Protein AF-0000000075467197 (afdb_homodimer)

Secondary structure (DSSP, 8-state):
---------------------------SEETTEEHHHHHHHHHHTTT-EEE---TTGGG-SEETTEE----HHHHHHHHHTTT-HHHHHT-TT--SSGGGGSBTTTTBS----TT-TT-GGGTTT-EE--TTS-SEEEE--SHHHHHHHHHHHHHH--EEEEESSS--TTSTT--TTEEEEEGGGTTTT-EEEEEEE--TT----EEEEEEETT--HHHHHHHHHHTTEE----SSTT--THHHHT----TTHHHH--HHHHEEEEEEE-TTS-EEEEESSSSHHHHHHHTTS-TTSS-EEEEEEEE-EEPPPEEEEEEE----HHHHHHHHHHHHHHHHHHHHHT-EEEEETTEEEEEESSS-HHHHHHHHHHHHHHHHHTT-EEEEEEESSHHHHIIIIIHHHSPP-SSEEEEEEEEEEHHHHHSHHHHHHHHHHHHHHTTT---EEEE-S-SS--PPTTSS-S-GGGGGEEEEEEEEEEE-TT--HHHHHHHHHHHHHHHHHHHHHSTT----GGG--TT-TTHHHHHTGGGHHHHHHHHHHH-TT--B--TT-TT---TTSGGGTTSPP-/---------------------------SEETTEEHHHHHHHHHHTTT-EEE---TTGGG-SEETTEE----HHHHHHHHHTTT-HHHHHT-TT--SSGGGGSBTTTTBS----TT-TT-GGGTTT-EE--TTS-SEEEE--SHHHHHHHHHHHHHH--EEEEESSS--TT-TT--TTEEEEEGGGTTTT-EEEEEEE--TT----EEEEEEETT--HHHHHHHHHHTTEE----SSTT--THHHHT----TTHHHH--HHHHEEEEEEE-TTS-EEEEESSSSHHHHHHHTTS-TTSS-EEEEEEEE-EEP--EEEEEEE----HHHHHHHHHHHHHHHHHHHHHT-EEEEETTEEEEEESSS-HHHHHHHHHHHHHHHHHTT-EEEEEEES-HHHHIIIIIHHHSPP-SSEEEEEEEEEEHHHHHSHHHHHHHHHHHHHHTTT---EEEE-S-SS--PPTTSS-S-GGGGGEEEEEEEEEEE-TT--HHHHHHHHHHHHHHHHHHHHHSTT----GGG--TT-TTHHHHHTGGGHHHHHHHHHHH-TT--B--TT-TT---TTSGGGTTSPP-

Foldseek 3Di:
DPPPPPPPPPPPPPPPPPPPPPPPDDDQDDLNHGVVLVVVLCVQQVNQKDFADAQQPLLAQAEPRDGDHRDVVSNVVCQVCVFPLVVQQVHQLHAQQRCLQALLAVLAAAAAFPVGNPPCVRHPPDYGYRHQAARMEGAHADLSSQLSVLVSCVVPVAFEAEDARRHFQQSFNTFPSHYYYYCLNQQQQDKDWDCFDDAPPGDHTFGKMKGWQNYWPLSVQVVQVVVQWADFADLEGRDTPLCQQAFTFGLQLQAANTSLSFWAWWWFQFSVSDTDIDGCRRPNLLSQCSRRLGGCLGGGTTMIMGHIGGFFKKKKKKWFADADLVLQLVLVLVCLQQLLVCSVQRWWFKDWTRITIIMHRRDDQVVVCVSCVVSQVSRVVRVIGIDIDIDRGPSRCSVVPSNVVPDIGSFNKAKAKFFAFPVLSVDPVSSVLVSVLQSVCVVPFGKMKTQGQNANYDDDPSSHQWACLSHGGGITIIGMDGDTSPDHSVRVVVGLVVRVVSSVSSCVSHPQHAHRPSRHRSCDPCNLSRTGNPSLVSSLVSSCVRPVVRSDDGRSRRPDDDCPPPRNSSDRDD/DPPPPPPPPPPPPPPPPPPPPPPPDDDQDDLNHGVVLVVVLCVQQVNQKDFADAQQPLLAQAEPRDGDHRDPVSNVVCQVCVFPLVVQQVHQLHAQQRCLQALLAVLAAAAAFLVGNPPCVRHPPDYGYRHQAARMEGAHADLSSQLSVLVSCVVGVAFEAEDARRHFQQSFRTFHSHYYYYCLNQQLPDKDWDCFDDAPPGDHTFGKMKGWQNHWPLNVQVVQVVVQWADFADLEGRDTPLCQQAFTFGLQLQAANTSLQFWAWWWFQFSVSDTDIDGCRRPNLLSQCSRRLGGCLGGGTTMIMGHIGGFFKKKKKWFFADADLVLQLVLVLVCLQQLLVCSVQRWWFKDWTRITIIMHRRDDQVVVCVSCVVSQVSRVVRVIGIDIDIDRGPSRCSVVPSNVVPDIGSFNKAKAKFFAFPVLSVDPVSSVLVSVLQSVCVVPFGKMKTQGQNANYDDDPSSHQWACLSHGGGITIIGMDGDTSPDHSVRVVVGLVVRVVSSVSSCVSHPQHAHRPSRHRSCDPPHLSRTGNPSLVSSLVSSCVRPVVRSDDGRSRRPDDDCPPPRNSSDRDD

Nearest PDB structures (foldseek):
  6eo5-assembly2_B  TM=7.827E-01  e=4.433E-25  Physcomitrium patens
  1zr6-assembly1_A  TM=8.073E-01  e=3.206E-24  Sarocladium strictum
  3hsu-assembly1_A  TM=8.038E-01  e=3.030E-24  Sarocladium strictum
  6eo4-assembly2_B  TM=7.910E-01  e=4.501E-24  Physcomitrium patens
  6yjo-assembly1_A  TM=7.856E-01  e=5.275E-21  Fusarium graminearum PH-1

Organism: Phanerochaete carnosa (strain HHB-10118-sp) (NCBI:txid650164)

InterPro domains:
  IPR006094 FAD linked oxidase, N-terminal [PF01565] (136-278)
  IPR012951 Berberine/berberine-like [PF08031] (515-549)
  IPR016166 FAD-binding domain, PCMH-type [PS51387] (130-311)
  IPR016169 FAD-binding, type PCMH, subdomain 2 [G3DSA:3.30.465.10] (93-341)
  IPR016169 FAD-binding, type PCMH, subdomain 2 [G3DSA:3.30.465.10] (462-560)
  IPR036318 FAD-binding, type PCMH-like superfamily [SSF56176] (114-310)
  IPR050432 FAD-linked Oxidoreductases in Biosynthesis Pathways [PTHR13878] (110-559)

Radius of gyration: 34.05 Å; Cα contacts (8 Å, |Δi|>4): 2632; chains: 2; bounding box: 114×123×70 Å

Solvent-accessible surface area (backbone atoms only — not comparable to full-atom values): 58609 Å² total; per-residue (Å²): 137,83,75,77,73,80,76,79,78,75,79,74,80,74,76,76,75,75,73,79,80,71,63,85,72,63,69,65,57,57,93,88,37,53,40,67,60,52,55,52,48,21,59,62,38,75,40,33,51,42,75,56,58,47,62,55,44,34,54,20,47,23,47,74,84,34,82,45,83,56,34,62,63,53,24,50,29,43,42,76,34,54,58,33,62,69,63,34,45,74,34,89,42,30,37,34,36,37,54,43,28,25,13,53,48,78,62,42,18,62,52,53,30,71,93,42,45,79,46,52,85,44,30,62,98,34,61,29,31,56,31,14,32,27,54,28,30,33,61,30,66,50,72,59,32,54,35,47,50,42,53,49,25,71,71,70,66,52,38,43,21,58,27,57,42,33,74,54,60,63,40,48,45,38,27,50,77,20,44,26,39,34,36,39,56,20,45,50,56,45,68,45,80,35,77,71,36,54,45,74,89,49,83,62,67,33,40,27,39,37,35,19,31,25,36,27,39,50,58,52,33,52,54,26,48,74,69,53,27,35,68,79,51,66,78,43,58,58,45,36,54,71,45,33,18,29,26,31,53,17,46,57,2,15,58,69,27,34,29,30,71,33,51,52,34,37,32,32,36,31,63,79,52,49,81,41,73,24,19,86,63,27,63,37,68,60,35,30,34,50,22,13,47,26,80,54,43,70,34,52,66,50,32,43,27,29,50,47,40,65,57,40,53,32,32,30,39,47,33,36,29,77,68,48,77,70,60,43,44,55,48,50,39,52,49,47,72,43,43,54,62,41,42,74,58,34,44,7,23,42,38,43,75,41,30,35,49,32,35,21,71,73,48,55,68,68,59,46,43,61,71,46,38,69,61,30,51,51,21,41,75,53,71,31,42,51,49,71,46,78,30,80,27,64,48,56,44,40,68,71,51,40,77,81,62,35,80,85,32,31,47,33,58,43,42,14,39,35,34,38,42,43,64,36,48,73,35,70,66,32,34,52,52,51,39,50,54,50,50,69,40,44,87,78,27,64,43,45,32,36,30,24,26,27,59,64,27,89,74,64,87,80,64,48,29,42,26,69,38,47,69,51,15,50,38,41,37,29,40,50,52,67,64,54,73,81,57,47,58,67,51,51,34,49,52,55,46,50,37,53,58,59,38,45,56,56,46,68,74,29,74,87,39,25,31,48,62,63,52,29,31,74,75,47,86,56,47,59,47,22,33,15,37,88,38,37,65,61,44,40,53,52,35,47,70,50,32,72,81,54,58,45,64,43,83,84,34,70,77,52,87,59,73,81,45,74,83,42,59,38,55,68,81,114,136,82,78,75,75,78,76,80,76,77,77,75,80,74,77,75,75,75,73,80,78,71,63,86,72,64,69,67,56,56,92,90,36,52,41,68,59,52,53,52,47,21,60,63,38,75,39,31,50,41,75,54,59,47,62,56,44,34,54,20,47,24,44,75,82,34,81,44,83,56,33,61,64,54,22,52,28,43,42,76,36,53,58,33,62,70,63,33,47,74,34,88,41,30,36,34,37,38,54,42,28,25,12,52,49,78,63,42,18,61,50,54,31,72,93,42,45,78,45,53,85,46,30,62,98,35,60,28,32,55,32,14,30,25,53,28,30,32,60,31,66,49,71,60,33,54,36,47,50,42,52,48,25,72,72,70,65,51,36,42,20,58,28,58,43,31,74,54,59,64,40,47,44,37,26,49,79,20,44,26,38,34,35,38,58,20,44,41,59,44,70,47,80,34,78,69,35,55,45,73,87,49,84,63,66,35,40,27,39,36,34,19,31,23,32,27,39,49,58,52,33,53,55,25,49,75,68,55,27,34,67,78,54,65,78,41,57,58,45,37,53,72,46,32,19,29,26,31,55,16,45,57,3,15,58,69,28,36,28,32,73,32,52,52,34,39,30,31,36,30,63,80,52,48,81,41,73,25,20,86,64,27,62,36,67,59,33,28,37,50,21,13,48,26,80,53,42,68,34,51,65,50,32,41,27,28,50,47,41,67,58,41,55,31,33,29,39,48,34,35,28,75,67,48,76,70,59,43,45,56,48,49,38,52,48,48,74,42,43,55,60,40,43,76,59,34,45,7,23,42,37,44,74,41,31,36,48,32,35,20,70,74,47,54,67,68,59,45,44,63,70,44,39,67,62,30,49,50,21,41,75,54,72,30,41,51,48,72,46,80,32,78,27,65,48,56,43,40,68,71,50,39,77,80,62,36,79,85,31,32,47,35,60,44,42,13,40,36,34,38,42,42,65,36,51,73,36,73,67,32,35,51,52,50,39,50,53,51,49,69,40,44,88,77,26,66,44,45,31,36,30,23,27,27,58,64,28,89,74,64,89,80,66,48,29,39,26,68,38,47,67,51,15,50,37,40,36,28,39,51,54,68,62,56,74,81,57,49,58,68,52,51,34,50,52,55,46,49,36,52,57,59,37,45,56,56,48,69,73,31,74,87,38,24,32,49,61,63,52,28,32,75,75,48,86,57,48,58,46,22,31,15,36,89,40,36,66,60,44,39,54,50,34,47,70,50,32,71,81,54,58,43,64,42,82,83,34,71,77,52,88,61,73,82,46,74,82,43,60,38,55,68,80,114

Structure (mmCIF, N/CA/C/O backbone):
data_AF-0000000075467197-model_v1
#
loop_
_entity.id
_entity.type
_entity.pdbx_description
1 polymer 'FAD-binding PCMH-type domain-containing protein'
#
loop_
_atom_site.group_PDB
_atom_site.id
_atom_site.type_symbol
_atom_site.label_atom_id
_atom_site.label_alt_id
_atom_site.label_comp_id
_atom_site.label_asym_id
_atom_site.label_entity_id
_atom_site.label_seq_id
_atom_site.pdbx_PDB_ins_code
_atom_site.Cartn_x
_atom_site.Cartn_y
_atom_site.Cartn_z
_atom_site.occupancy
_atom_site.B_iso_or_equiv
_atom_site.auth_seq_id
_atom_site.auth_comp_id
_atom_site.auth_asym_id
_atom_site.auth_atom_id
_atom_site.pdbx_PDB_model_num
ATOM 1 N N . MET A 1 1 ? 51.188 72.688 -23.344 1 22.98 1 MET A N 1
ATOM 2 C CA . MET A 1 1 ? 52 71.875 -24.219 1 22.98 1 MET A CA 1
ATOM 3 C C . MET A 1 1 ? 51.594 70.375 -24.109 1 22.98 1 MET A C 1
ATOM 5 O O . MET A 1 1 ? 51.719 69.75 -23.047 1 22.98 1 MET A O 1
ATOM 9 N N . VAL A 1 2 ? 50.531 70.125 -24.906 1 23.64 2 VAL A N 1
ATOM 10 C CA . VAL A 1 2 ? 49.375 69.25 -25.047 1 23.64 2 VAL A CA 1
ATOM 11 C C . VAL A 1 2 ? 49.875 67.875 -25.516 1 23.64 2 VAL A C 1
ATOM 13 O O . VAL A 1 2 ? 50.25 67.688 -26.672 1 23.64 2 VAL A O 1
ATOM 16 N N . LEU A 1 3 ? 50.812 67.312 -24.594 1 20.81 3 LEU A N 1
ATOM 17 C CA . LEU A 1 3 ? 51.562 66.062 -24.844 1 20.81 3 LEU A CA 1
ATOM 18 C C . LEU A 1 3 ? 50.594 64.938 -25.156 1 20.81 3 LEU A C 1
ATOM 20 O O . LEU A 1 3 ? 49.656 64.625 -24.375 1 20.81 3 LEU A O 1
ATOM 24 N N . LEU A 1 4 ? 50.406 64.688 -26.453 1 22.16 4 LEU A N 1
ATOM 25 C CA . LEU A 1 4 ? 49.5 63.781 -27.219 1 22.16 4 LEU A CA 1
ATOM 26 C C . LEU A 1 4 ? 49.781 62.312 -26.891 1 22.16 4 LEU A C 1
ATOM 28 O O . LEU A 1 4 ? 50.812 61.781 -27.281 1 22.16 4 LEU A O 1
ATOM 32 N N . ASN A 1 5 ? 49.656 62 -25.531 1 22.67 5 ASN A N 1
ATOM 33 C CA . ASN A 1 5 ? 50 60.656 -25.031 1 22.67 5 ASN A CA 1
ATOM 34 C C . ASN A 1 5 ? 49.188 59.594 -25.734 1 22.67 5 ASN A C 1
ATOM 36 O O . ASN A 1 5 ? 47.969 59.656 -25.797 1 22.67 5 ASN A O 1
ATOM 40 N N . HIS A 1 6 ? 49.75 59.031 -26.828 1 25.22 6 HIS A N 1
ATOM 41 C CA . HIS A 1 6 ? 49.25 58 -27.719 1 25.22 6 HIS A CA 1
ATOM 42 C C . HIS A 1 6 ? 48.906 56.75 -26.938 1 25.22 6 HIS A C 1
ATOM 44 O O . HIS A 1 6 ? 49.75 56.156 -26.266 1 25.22 6 HIS A O 1
ATOM 50 N N . ILE A 1 7 ? 47.688 56.688 -26.281 1 23.69 7 ILE A N 1
ATOM 51 C CA . ILE A 1 7 ? 47.125 55.594 -25.469 1 23.69 7 ILE A CA 1
ATOM 52 C C . ILE A 1 7 ? 46.969 54.344 -26.312 1 23.69 7 ILE A C 1
ATOM 54 O O . ILE A 1 7 ? 46.312 54.344 -27.344 1 23.69 7 ILE A O 1
ATOM 58 N N . LEU A 1 8 ? 48.062 53.5 -26.391 1 23.11 8 LEU A N 1
ATOM 59 C CA . LEU A 1 8 ? 48.125 52.219 -27.078 1 23.11 8 LEU A CA 1
ATOM 60 C C . LEU A 1 8 ? 47.031 51.281 -26.625 1 23.11 8 LEU A C 1
ATOM 62 O O . LEU A 1 8 ? 46.844 51.062 -25.422 1 23.11 8 LEU A O 1
ATOM 66 N N . SER A 1 9 ? 45.875 51.219 -27.359 1 22.89 9 SER A N 1
ATOM 67 C CA . SER A 1 9 ? 44.656 50.438 -27.156 1 22.89 9 SER A CA 1
ATOM 68 C C . SER A 1 9 ? 44.938 48.938 -27.234 1 22.89 9 SER A C 1
ATOM 70 O O . SER A 1 9 ? 45.375 48.438 -28.281 1 22.89 9 SER A O 1
ATOM 72 N N . PHE A 1 10 ? 45.656 48.375 -26.219 1 24.25 10 PHE A N 1
ATOM 73 C CA . PHE A 1 10 ? 45.875 46.938 -26.266 1 24.25 10 PHE A CA 1
ATOM 74 C C . PHE A 1 10 ? 44.562 46.188 -26.281 1 24.25 10 PHE A C 1
ATOM 76 O O . PHE A 1 10 ? 43.719 46.375 -25.406 1 24.25 10 PHE A O 1
ATOM 83 N N . SER A 1 11 ? 44 45.938 -27.453 1 23.59 11 SER A N 1
ATOM 84 C CA . SER A 1 11 ? 42.781 45.125 -27.672 1 23.59 11 SER A CA 1
ATOM 85 C C . SER A 1 11 ? 42.969 43.688 -27.203 1 23.59 11 SER A C 1
ATOM 87 O O . SER A 1 11 ? 43.781 42.938 -27.781 1 23.59 11 SER A O 1
ATOM 89 N N . GLY A 1 12 ? 43.125 43.5 -25.844 1 23.09 12 GLY A N 1
ATOM 90 C CA . GLY A 1 12 ? 43.25 42.125 -25.375 1 23.09 12 GLY A CA 1
ATOM 91 C C . GLY A 1 12 ? 42.094 41.25 -25.812 1 23.09 12 GLY A C 1
ATOM 92 O O . GLY A 1 12 ? 40.938 41.625 -25.672 1 23.09 12 GLY A O 1
ATOM 93 N N . LEU A 1 13 ? 42.344 40.375 -26.844 1 25.91 13 LEU A N 1
ATOM 94 C CA . LEU A 1 13 ? 41.469 39.344 -27.344 1 25.91 13 LEU A CA 1
ATOM 95 C C . LEU A 1 13 ? 41.031 38.406 -26.219 1 25.91 13 LEU A C 1
ATOM 97 O O . LEU A 1 13 ? 41.875 37.719 -25.625 1 25.91 13 LEU A O 1
ATOM 101 N N . PHE A 1 14 ? 40.031 38.844 -25.422 1 24.44 14 PHE A N 1
ATOM 102 C CA . PHE A 1 14 ? 39.438 37.906 -24.469 1 24.44 14 PHE A CA 1
ATOM 103 C C . PHE A 1 14 ? 38.875 36.688 -25.172 1 24.44 14 PHE A C 1
ATOM 105 O O . PHE A 1 14 ? 37.938 36.812 -25.969 1 24.44 14 PHE A O 1
ATOM 112 N N . VAL A 1 15 ? 39.688 35.625 -25.359 1 26.78 15 VAL A N 1
ATOM 113 C CA . VAL A 1 15 ? 39.125 34.344 -25.781 1 26.78 15 VAL A CA 1
ATOM 114 C C . VAL A 1 15 ? 38.062 33.875 -24.797 1 26.78 15 VAL A C 1
ATOM 116 O O . VAL A 1 15 ? 38.375 33.656 -23.609 1 26.78 15 VAL A O 1
ATOM 119 N N . LEU A 1 16 ? 36.906 34.25 -25.062 1 25.45 16 LEU A N 1
ATOM 120 C CA . LEU A 1 16 ? 35.75 33.688 -24.359 1 25.45 16 LEU A CA 1
ATOM 121 C C . LEU A 1 16 ? 35.75 32.156 -24.422 1 25.45 16 LEU A C 1
ATOM 123 O O . LEU A 1 16 ? 35.562 31.594 -25.5 1 25.45 16 LEU A O 1
ATOM 127 N N . LEU A 1 17 ? 36.594 31.578 -23.547 1 26.03 17 LEU A N 1
ATOM 128 C CA . LEU A 1 17 ? 36.375 30.156 -23.375 1 26.03 17 LEU A CA 1
ATOM 129 C C . LEU A 1 17 ? 34.938 29.859 -22.953 1 26.03 17 LEU A C 1
ATOM 131 O O . LEU A 1 17 ? 34.5 30.297 -21.891 1 26.03 17 LEU A O 1
ATOM 135 N N . THR A 1 18 ? 34.125 29.75 -23.938 1 27.52 18 THR A N 1
ATOM 136 C CA . THR A 1 18 ? 32.812 29.188 -23.703 1 27.52 18 THR A CA 1
ATOM 137 C C . THR A 1 18 ? 32.906 27.812 -23.078 1 27.52 18 THR A C 1
ATOM 139 O O . THR A 1 18 ? 33.438 26.875 -23.688 1 27.52 18 THR A O 1
ATOM 142 N N . HIS A 1 19 ? 33.188 27.766 -21.781 1 28.89 19 HIS A N 1
ATOM 143 C CA . HIS A 1 19 ? 33.062 26.484 -21.078 1 28.89 19 HIS A CA 1
ATOM 144 C C . HIS A 1 19 ? 31.672 25.891 -21.344 1 28.89 19 HIS A C 1
ATOM 146 O O . HIS A 1 19 ? 30.656 26.531 -21.078 1 28.89 19 HIS A O 1
ATOM 152 N N . ALA A 1 20 ? 31.703 24.844 -22.203 1 31.3 20 ALA A N 1
ATOM 153 C CA . ALA A 1 20 ? 30.578 23.938 -22.406 1 31.3 20 ALA A CA 1
ATOM 154 C C . ALA A 1 20 ? 30.078 23.375 -21.062 1 31.3 20 ALA A C 1
ATOM 156 O O . ALA A 1 20 ? 30.781 22.609 -20.406 1 31.3 20 ALA A O 1
ATOM 157 N N . ASN A 1 21 ? 29.328 24.094 -20.297 1 28.88 21 ASN A N 1
ATOM 158 C CA . ASN A 1 21 ? 28.547 23.703 -19.109 1 28.88 21 ASN A CA 1
ATOM 159 C C . ASN A 1 21 ? 27.766 22.422 -19.375 1 28.88 21 ASN A C 1
ATOM 161 O O . ASN A 1 21 ? 26.688 22.453 -19.969 1 28.88 21 ASN A O 1
ATOM 165 N N . SER A 1 22 ? 28.484 21.266 -19.594 1 29.47 22 SER A N 1
ATOM 166 C CA . SER A 1 22 ? 27.812 20 -19.875 1 29.47 22 SER A CA 1
ATOM 167 C C . SER A 1 22 ? 26.891 19.609 -18.719 1 29.47 22 SER A C 1
ATOM 169 O O . SER A 1 22 ? 27.359 19.375 -17.609 1 29.47 22 SER A O 1
ATOM 171 N N . SER A 1 23 ? 25.812 20.031 -18.562 1 33.28 23 SER A N 1
ATOM 172 C CA . SER A 1 23 ? 24.734 19.469 -17.75 1 33.28 23 SER A CA 1
ATOM 173 C C . SER A 1 23 ? 24.75 17.938 -17.797 1 33.28 23 SER A C 1
ATOM 175 O O . SER A 1 23 ? 24.953 17.344 -18.859 1 33.28 23 SER A O 1
ATOM 177 N N . PRO A 1 24 ? 25.141 17.266 -16.75 1 38.59 24 PRO A N 1
ATOM 178 C CA . PRO A 1 24 ? 25.219 15.805 -16.812 1 38.59 24 PRO A CA 1
ATOM 179 C C . PRO A 1 24 ? 24.109 15.188 -17.656 1 38.59 24 PRO A C 1
ATOM 181 O O . PRO A 1 24 ? 22.938 15.492 -17.453 1 38.59 24 PRO A O 1
ATOM 184 N N . HIS A 1 25 ? 24.281 14.781 -18.875 1 43.16 25 HIS A N 1
ATOM 185 C CA . HIS A 1 25 ? 23.562 14.484 -20.109 1 43.16 25 HIS A CA 1
ATOM 186 C C . HIS A 1 25 ? 22.609 13.312 -19.922 1 43.16 25 HIS A C 1
ATOM 188 O O . HIS A 1 25 ? 23.031 12.195 -19.625 1 43.16 25 HIS A O 1
ATOM 194 N N . ALA A 1 26 ? 21.359 13.461 -19.438 1 55.09 26 ALA A N 1
ATOM 195 C CA . ALA A 1 26 ? 20.359 12.438 -19.703 1 55.09 26 ALA A CA 1
ATOM 196 C C . ALA A 1 26 ? 20.656 11.68 -20.984 1 55.09 26 ALA A C 1
ATOM 198 O O . ALA A 1 26 ? 21.141 12.266 -21.969 1 55.09 26 ALA A O 1
ATOM 199 N N . PRO A 1 27 ? 20.531 10.195 -20.734 1 64.06 27 PRO A N 1
ATOM 200 C CA . PRO A 1 27 ? 20.641 9.508 -22.016 1 64.06 27 PRO A CA 1
ATOM 201 C C . PRO A 1 27 ? 19.781 10.164 -23.109 1 64.06 27 PRO A C 1
ATOM 203 O O . PRO A 1 27 ? 18.766 10.805 -22.797 1 64.06 27 PRO A O 1
ATOM 206 N N . SER A 1 28 ? 20.188 10.172 -24.188 1 73.12 28 SER A N 1
ATOM 207 C CA . SER A 1 28 ? 19.484 10.812 -25.297 1 73.12 28 SER A CA 1
ATOM 208 C C . SER A 1 28 ? 18.266 10.008 -25.703 1 73.12 28 SER A C 1
ATOM 210 O O . SER A 1 28 ? 17.25 10.578 -26.141 1 73.12 28 SER A O 1
ATOM 212 N N . ARG A 1 29 ? 18.359 8.57 -25.5 1 85.88 29 ARG A N 1
ATOM 213 C CA . ARG A 1 29 ? 17.25 7.742 -25.938 1 85.88 29 ARG A CA 1
ATOM 214 C C . ARG A 1 29 ? 17.078 6.531 -25.016 1 85.88 29 ARG A C 1
ATOM 216 O O . ARG A 1 29 ? 18.031 6.098 -24.375 1 85.88 29 ARG A O 1
ATOM 223 N N . LEU A 1 30 ? 15.93 6.035 -24.828 1 90.62 30 LEU A N 1
ATOM 224 C CA . LEU A 1 30 ? 15.547 4.781 -24.188 1 90.62 30 LEU A CA 1
ATOM 225 C C . LEU A 1 30 ? 14.539 4.02 -25.031 1 90.62 30 LEU A C 1
ATOM 227 O O . LEU A 1 30 ? 13.523 4.578 -25.438 1 90.62 30 LEU A O 1
ATOM 231 N N . LEU A 1 31 ? 14.898 2.744 -25.297 1 93.56 31 LEU A N 1
ATOM 232 C CA . LEU A 1 31 ? 14.055 1.902 -26.141 1 93.56 31 LEU A CA 1
ATOM 233 C C . LEU A 1 31 ? 13.805 2.561 -27.5 1 93.56 31 LEU A C 1
ATOM 235 O O . LEU A 1 31 ? 12.68 2.549 -28 1 93.56 31 LEU A O 1
ATOM 239 N N . GLY A 1 32 ? 14.797 3.287 -27.984 1 90.75 32 GLY A N 1
ATOM 240 C CA . GLY A 1 32 ? 14.742 3.904 -29.297 1 90.75 32 GLY A CA 1
ATOM 241 C C . GLY A 1 32 ? 13.93 5.184 -29.328 1 90.75 32 GLY A C 1
ATOM 242 O O . GLY A 1 32 ? 13.766 5.801 -30.375 1 90.75 32 GLY A O 1
ATOM 243 N N . VAL A 1 33 ? 13.398 5.59 -28.203 1 94.69 33 VAL A N 1
ATOM 244 C CA . VAL A 1 33 ? 12.539 6.766 -28.109 1 94.69 33 VAL A CA 1
ATOM 245 C C . VAL A 1 33 ? 13.297 7.902 -27.422 1 94.69 33 VAL A C 1
ATOM 247 O O . VAL A 1 33 ? 14.023 7.676 -26.453 1 94.69 33 VAL A O 1
ATOM 250 N N . ASP A 1 34 ? 13.102 9.125 -27.906 1 92.25 34 ASP A N 1
ATOM 251 C CA . ASP A 1 34 ? 13.773 10.305 -27.375 1 92.25 34 ASP A CA 1
ATOM 252 C C . ASP A 1 34 ? 13.391 10.547 -25.906 1 92.25 34 ASP A C 1
ATOM 254 O O . ASP A 1 34 ? 12.227 10.367 -25.531 1 92.25 34 ASP A O 1
ATOM 258 N N . TRP A 1 35 ? 14.367 11.086 -25.203 1 88.94 35 TRP A N 1
ATOM 259 C CA . TRP A 1 35 ? 14.219 11.234 -23.766 1 88.94 35 TRP A CA 1
ATOM 260 C C . TRP A 1 35 ? 13.102 12.219 -23.438 1 88.94 35 TRP A C 1
ATOM 262 O O . TRP A 1 35 ? 12.414 12.062 -22.422 1 88.94 35 TRP A O 1
ATOM 272 N N . ASP A 1 36 ? 12.836 13.18 -24.25 1 86.44 36 ASP A N 1
ATOM 273 C CA . ASP A 1 36 ? 11.805 14.188 -24 1 86.44 36 ASP A CA 1
ATOM 274 C C . ASP A 1 36 ? 10.414 13.547 -23.938 1 86.44 36 ASP A C 1
ATOM 276 O O . ASP A 1 36 ? 9.562 13.977 -23.156 1 86.44 36 ASP A O 1
ATOM 280 N N . LEU A 1 37 ? 10.195 12.523 -24.719 1 92.69 37 LEU A N 1
ATOM 281 C CA . LEU A 1 37 ? 8.906 11.836 -24.719 1 92.69 37 LEU A CA 1
ATOM 282 C C . LEU A 1 37 ? 8.719 11.047 -23.422 1 92.69 37 LEU A C 1
ATOM 284 O O . LEU A 1 37 ? 7.598 10.93 -22.922 1 92.69 37 LEU A O 1
ATOM 288 N N . TRP A 1 38 ? 9.82 10.555 -22.875 1 93.75 38 TRP A N 1
ATOM 289 C CA . TRP A 1 38 ? 9.742 9.859 -21.594 1 93.75 38 TRP A CA 1
ATOM 290 C C . TRP A 1 38 ? 9.438 10.836 -20.469 1 93.75 38 TRP A C 1
ATOM 292 O O . TRP A 1 38 ? 8.664 10.516 -19.562 1 93.75 38 TRP A O 1
ATOM 302 N N . THR A 1 39 ? 10.031 12.008 -20.5 1 87.12 39 THR A N 1
ATOM 303 C CA . THR A 1 39 ? 9.742 13.039 -19.516 1 87.12 39 THR A CA 1
ATOM 304 C C . THR A 1 39 ? 8.273 13.438 -19.562 1 87.12 39 THR A C 1
ATOM 306 O O . THR A 1 39 ? 7.645 13.625 -18.516 1 87.12 39 THR A O 1
ATOM 309 N N . THR A 1 40 ? 7.742 13.539 -20.766 1 91.94 40 THR A N 1
ATOM 310 C CA . THR A 1 40 ? 6.328 13.859 -20.938 1 91.94 40 THR A CA 1
ATOM 311 C C . THR A 1 40 ? 5.449 12.742 -20.391 1 91.94 40 THR A C 1
ATOM 313 O O . THR A 1 40 ? 4.453 13 -19.703 1 91.94 40 THR A O 1
ATOM 316 N N . LEU A 1 41 ? 5.832 11.484 -20.656 1 96.12 41 LEU A N 1
ATOM 317 C CA . LEU A 1 41 ? 5.094 10.352 -20.109 1 96.12 41 LEU A CA 1
ATOM 318 C C . LEU A 1 41 ? 5.129 10.359 -18.578 1 96.12 41 LEU A C 1
ATOM 320 O O . LEU A 1 41 ? 4.109 10.125 -17.938 1 96.12 41 LEU A O 1
ATOM 324 N N . ASN A 1 42 ? 6.301 10.594 -18.047 1 94.62 42 ASN A N 1
ATOM 325 C CA . ASN A 1 42 ? 6.441 10.609 -16.594 1 94.62 42 ASN A CA 1
ATOM 326 C C . ASN A 1 42 ? 5.508 11.633 -15.945 1 94.62 42 ASN A C 1
ATOM 328 O O . ASN A 1 42 ? 4.91 11.367 -14.898 1 94.62 42 ASN A O 1
ATOM 332 N N . ALA A 1 43 ? 5.402 12.781 -16.547 1 90 43 ALA A N 1
ATOM 333 C CA . ALA A 1 43 ? 4.48 13.797 -16.062 1 90 43 ALA A CA 1
ATOM 334 C C . ALA A 1 43 ? 3.035 13.305 -16.125 1 90 43 ALA A C 1
ATOM 336 O O . ALA A 1 43 ? 2.254 13.523 -15.203 1 90 43 ALA A O 1
ATOM 337 N N . SER A 1 44 ? 2.723 12.586 -17.203 1 94 44 SER A N 1
ATOM 338 C CA . SER A 1 44 ? 1.362 12.109 -17.422 1 94 44 SER A CA 1
ATOM 339 C C . SER A 1 44 ? 0.99 11.016 -16.438 1 94 44 SER A C 1
ATOM 341 O O . SER A 1 44 ? -0.192 10.734 -16.219 1 94 44 SER A O 1
ATOM 343 N N . VAL A 1 45 ? 2.035 10.406 -15.891 1 96.06 45 VAL A N 1
ATOM 344 C CA . VAL A 1 45 ? 1.764 9.352 -14.922 1 96.06 45 VAL A CA 1
ATOM 345 C C . VAL A 1 45 ? 2.176 9.82 -13.523 1 96.06 45 VAL A C 1
ATOM 347 O O . VAL A 1 45 ? 2.561 9.008 -12.68 1 96.06 45 VAL A O 1
ATOM 350 N N . ASP A 1 46 ? 2.242 11.055 -13.328 1 89.19 46 ASP A N 1
ATOM 351 C CA . ASP A 1 46 ? 2.424 11.695 -12.031 1 89.19 46 ASP A CA 1
ATOM 352 C C . ASP A 1 46 ? 3.754 11.289 -11.398 1 89.19 46 ASP A C 1
ATOM 354 O O . ASP A 1 46 ? 3.832 11.086 -10.188 1 89.19 46 ASP A O 1
ATOM 358 N N . GLY A 1 47 ? 4.766 11.031 -12.281 1 90.12 47 GLY A N 1
ATOM 359 C CA . GLY A 1 47 ? 6.105 10.766 -11.781 1 90.12 47 GLY A CA 1
ATOM 360 C C . GLY A 1 47 ? 6.336 9.305 -11.438 1 90.12 47 GLY A C 1
ATOM 361 O O . GLY A 1 47 ? 7.301 8.961 -10.75 1 90.12 47 GLY A O 1
ATOM 362 N N . HIS A 1 48 ? 5.496 8.43 -11.906 1 93.94 48 HIS A N 1
ATOM 363 C CA . HIS A 1 48 ? 5.57 7.027 -11.5 1 93.94 48 HIS A CA 1
ATOM 364 C C . HIS A 1 48 ? 6.32 6.195 -12.539 1 93.94 48 HIS A C 1
ATOM 366 O O . HIS A 1 48 ? 6.23 4.965 -12.531 1 93.94 48 HIS A O 1
ATOM 372 N N . LEU A 1 49 ? 7.012 6.871 -13.5 1 96.06 49 LEU A N 1
ATOM 373 C CA . LEU A 1 49 ? 7.934 6.188 -14.398 1 96.06 49 LEU A CA 1
ATOM 374 C C . LEU A 1 49 ? 9.297 5.996 -13.742 1 96.06 49 LEU A C 1
ATOM 376 O O . LEU A 1 49 ? 9.875 6.949 -13.219 1 96.06 49 LEU A O 1
ATOM 380 N N . HIS A 1 50 ? 9.789 4.727 -13.773 1 92.94 50 HIS A N 1
ATOM 381 C CA . HIS A 1 50 ? 11.062 4.395 -13.148 1 92.94 50 HIS A CA 1
ATOM 382 C C . HIS A 1 50 ? 11.961 3.607 -14.094 1 92.94 50 HIS A C 1
ATOM 384 O O . HIS A 1 50 ? 11.469 2.869 -14.953 1 92.94 50 HIS A O 1
ATOM 390 N N . LEU A 1 51 ? 13.242 3.842 -13.961 1 91.81 51 LEU A N 1
ATOM 391 C CA . LEU A 1 51 ? 14.188 2.92 -14.57 1 91.81 51 LEU A CA 1
ATOM 392 C C . LEU A 1 51 ? 14.352 1.664 -13.719 1 91.81 51 LEU A C 1
ATOM 394 O O . LEU A 1 51 ? 14.375 1.741 -12.492 1 91.81 51 LEU A O 1
ATOM 398 N N . SER A 1 52 ? 14.391 0.564 -14.391 1 94.19 52 SER A N 1
ATOM 399 C CA . SER A 1 52 ? 14.422 -0.714 -13.688 1 94.19 52 SER A CA 1
ATOM 400 C C . SER A 1 52 ? 15.828 -1.037 -13.203 1 94.19 52 SER A C 1
ATOM 402 O O . SER A 1 52 ? 16.812 -0.59 -13.789 1 94.19 52 SER A O 1
ATOM 404 N N . ARG A 1 53 ? 15.867 -1.764 -12.055 1 92.19 53 ARG A N 1
ATOM 405 C CA . ARG A 1 53 ? 17.078 -2.375 -11.523 1 92.19 53 ARG A CA 1
ATOM 406 C C . ARG A 1 53 ? 16.844 -3.828 -11.133 1 92.19 53 ARG A C 1
ATOM 408 O O . ARG A 1 53 ? 15.766 -4.168 -10.625 1 92.19 53 ARG A O 1
ATOM 415 N N . PRO A 1 54 ? 17.859 -4.664 -11.391 1 97.12 54 PRO A N 1
ATOM 416 C CA . PRO A 1 54 ? 17.719 -6.055 -10.961 1 97.12 54 PRO A CA 1
ATOM 417 C C . PRO A 1 54 ? 17.562 -6.184 -9.445 1 97.12 54 PRO A C 1
ATOM 419 O O . PRO A 1 54 ? 18.188 -5.43 -8.695 1 97.12 54 PRO A O 1
ATOM 422 N N . PHE A 1 55 ? 16.766 -7.121 -9.07 1 97.25 55 PHE A N 1
ATOM 423 C CA . PHE A 1 55 ? 16.484 -7.434 -7.672 1 97.25 55 PHE A CA 1
ATOM 424 C C . PHE A 1 55 ? 17.781 -7.758 -6.926 1 97.25 55 PHE A C 1
ATOM 426 O O . PHE A 1 55 ? 17.938 -7.371 -5.766 1 97.25 55 PHE A O 1
ATOM 433 N N . GLU A 1 56 ? 18.781 -8.336 -7.531 1 97.94 56 GLU A N 1
ATOM 434 C CA . GLU A 1 56 ? 20 -8.867 -6.934 1 97.94 56 GLU A CA 1
ATOM 435 C C . GLU A 1 56 ? 21.109 -7.816 -6.938 1 97.94 56 GLU A C 1
ATOM 437 O O . GLU A 1 56 ? 22.141 -8 -6.297 1 97.94 56 GLU A O 1
ATOM 442 N N . LEU A 1 57 ? 20.906 -6.727 -7.527 1 96.75 57 LEU A N 1
ATOM 443 C CA . LEU A 1 57 ? 21.938 -5.746 -7.836 1 96.75 57 LEU A CA 1
ATOM 444 C C . LEU A 1 57 ? 22.672 -5.305 -6.574 1 96.75 57 LEU A C 1
ATOM 446 O O . LEU A 1 57 ? 23.891 -5.117 -6.586 1 96.75 57 LEU A O 1
ATOM 450 N N . PRO A 1 58 ? 22.031 -5.121 -5.43 1 93.88 58 PRO A N 1
ATOM 451 C CA . PRO A 1 58 ? 22.734 -4.633 -4.238 1 93.88 58 PRO A CA 1
ATOM 452 C C . PRO A 1 58 ? 23.938 -5.488 -3.867 1 93.88 58 PRO A C 1
ATOM 454 O O . PRO A 1 58 ? 24.844 -5.02 -3.164 1 93.88 58 PRO A O 1
ATOM 457 N N . CYS A 1 59 ? 24 -6.719 -4.312 1 95.94 59 CYS A N 1
ATOM 458 C CA . CYS A 1 59 ? 25.047 -7.645 -3.926 1 95.94 59 CYS A CA 1
ATOM 459 C C . CYS A 1 59 ? 26.219 -7.582 -4.906 1 95.94 59 CYS A C 1
ATOM 461 O O . CYS A 1 59 ? 27.25 -8.234 -4.699 1 95.94 59 CYS A O 1
ATOM 463 N N . PHE A 1 60 ? 26.078 -6.82 -5.949 1 96.31 60 PHE A N 1
ATOM 464 C CA . PHE A 1 60 ? 27.078 -6.812 -7.02 1 96.31 60 PHE A CA 1
ATOM 465 C C . PHE A 1 60 ? 27.891 -5.527 -6.996 1 96.31 60 PHE A C 1
ATOM 467 O O . PHE A 1 60 ? 27.422 -4.5 -6.492 1 96.31 60 PHE A O 1
ATOM 474 N N . SER A 1 61 ? 29.094 -5.602 -7.633 1 94.44 61 SER A N 1
ATOM 475 C CA . SER A 1 61 ? 29.984 -4.449 -7.664 1 94.44 61 SER A CA 1
ATOM 476 C C . SER A 1 61 ? 30.109 -3.875 -9.07 1 94.44 61 SER A C 1
ATOM 478 O O . SER A 1 61 ? 30.812 -2.887 -9.289 1 94.44 61 SER A O 1
ATOM 480 N N . LEU A 1 62 ? 29.516 -4.527 -10.016 1 94.56 62 LEU A N 1
ATOM 481 C CA . LEU A 1 62 ? 29.406 -4.066 -11.398 1 94.56 62 LEU A CA 1
ATOM 482 C C . LEU A 1 62 ? 27.969 -4.117 -11.883 1 94.56 62 LEU A C 1
ATOM 484 O O . LEU A 1 62 ? 27.234 -5.066 -11.586 1 94.56 62 LEU A O 1
ATOM 488 N N . PHE A 1 63 ? 27.609 -3.066 -12.57 1 94.19 63 PHE A N 1
ATOM 489 C CA . PHE A 1 63 ? 26.312 -3.004 -13.211 1 94.19 63 PHE A CA 1
ATOM 490 C C . PHE A 1 63 ? 26.438 -2.459 -14.633 1 94.19 63 PHE A C 1
ATOM 492 O O . PHE A 1 63 ? 26.828 -1.311 -14.828 1 94.19 63 PHE A O 1
ATOM 499 N N . GLU A 1 64 ? 26.016 -3.289 -15.547 1 94.75 64 GLU A N 1
ATOM 500 C CA . GLU A 1 64 ? 26.109 -2.92 -16.953 1 94.75 64 GLU A CA 1
ATOM 501 C C . GLU A 1 64 ? 27.531 -2.475 -17.297 1 94.75 64 GLU A C 1
ATOM 503 O O . GLU A 1 64 ? 27.719 -1.45 -17.969 1 94.75 64 GLU A O 1
ATOM 508 N N . GLY A 1 65 ? 28.484 -3.143 -16.734 1 92.94 65 GLY A N 1
ATOM 509 C CA . GLY A 1 65 ? 29.891 -2.918 -17.047 1 92.94 65 GLY A CA 1
ATOM 510 C C . GLY A 1 65 ? 30.5 -1.784 -16.266 1 92.94 65 GLY A C 1
ATOM 511 O O . GLY A 1 65 ? 31.703 -1.511 -16.391 1 92.94 65 GLY A O 1
ATOM 512 N N . GLN A 1 66 ? 29.734 -1.175 -15.453 1 90.69 66 GLN A N 1
ATOM 513 C CA . GLN A 1 66 ? 30.234 -0.05 -14.672 1 90.69 66 GLN A CA 1
ATOM 514 C C . GLN A 1 66 ? 30.312 -0.406 -13.188 1 90.69 66 GLN A C 1
ATOM 516 O O . GLN A 1 66 ? 29.469 -1.132 -12.672 1 90.69 66 GLN A O 1
ATOM 521 N N . ALA A 1 67 ? 31.328 0.226 -12.508 1 89.88 67 ALA A N 1
ATOM 522 C CA . ALA A 1 67 ? 31.469 -0.012 -11.07 1 89.88 67 ALA A CA 1
ATOM 523 C C . ALA A 1 67 ? 30.344 0.645 -10.281 1 89.88 67 ALA A C 1
ATOM 525 O O . ALA A 1 67 ? 29.938 1.766 -10.594 1 89.88 67 ALA A O 1
ATOM 526 N N . VAL A 1 68 ? 29.766 -0.097 -9.438 1 85.38 68 VAL A N 1
ATOM 527 C CA . VAL A 1 68 ? 28.781 0.436 -8.5 1 85.38 68 VAL A CA 1
ATOM 528 C C . VAL A 1 68 ? 29.156 0.049 -7.07 1 85.38 68 VAL A C 1
ATOM 530 O O . VAL A 1 68 ? 29.844 -0.961 -6.855 1 85.38 68 VAL A O 1
ATOM 533 N N . SER A 1 69 ? 28.859 0.945 -6.062 1 77.31 69 SER A N 1
ATOM 534 C CA . SER A 1 69 ? 29.062 0.593 -4.66 1 77.31 69 SER A CA 1
ATOM 535 C C . SER A 1 69 ? 28.031 -0.422 -4.184 1 77.31 69 SER A C 1
ATOM 537 O O . SER A 1 69 ? 26.828 -0.191 -4.305 1 77.31 69 SER A O 1
ATOM 539 N N . PRO A 1 70 ? 28.562 -1.533 -3.637 1 76.81 70 PRO A N 1
ATOM 540 C CA . PRO A 1 70 ? 27.578 -2.473 -3.098 1 76.81 70 PRO A CA 1
ATOM 541 C C . PRO A 1 70 ? 26.766 -1.874 -1.959 1 76.81 70 PRO A C 1
ATOM 543 O O . PRO A 1 70 ? 27.281 -1.105 -1.15 1 76.81 70 PRO A O 1
ATOM 546 N N . ASP A 1 71 ? 25.5 -2.184 -1.985 1 84.56 71 ASP A N 1
ATOM 547 C CA . ASP A 1 71 ? 24.578 -1.85 -0.909 1 84.56 71 ASP A CA 1
ATOM 548 C C . ASP A 1 71 ? 24.484 -2.986 0.107 1 84.56 71 ASP A C 1
ATOM 550 O O . ASP A 1 71 ? 23.609 -3.846 0.005 1 84.56 71 ASP A O 1
ATOM 554 N N . SER A 1 72 ? 25.359 -2.914 1.121 1 83.81 72 SER A N 1
ATOM 555 C CA . SER A 1 72 ? 25.516 -4.039 2.037 1 83.81 72 SER A CA 1
ATOM 556 C C . SER A 1 72 ? 24.188 -4.363 2.732 1 83.81 72 SER A C 1
ATOM 558 O O . SER A 1 72 ? 23.859 -5.535 2.926 1 83.81 72 SER A O 1
ATOM 560 N N . LEU A 1 73 ? 23.422 -3.398 3.166 1 83.31 73 LEU A N 1
ATOM 561 C CA . LEU A 1 73 ? 22.141 -3.65 3.801 1 83.31 73 LEU A CA 1
ATOM 562 C C . LEU A 1 73 ? 21.141 -4.25 2.805 1 83.31 73 LEU A C 1
ATOM 564 O O . LEU A 1 73 ? 20.422 -5.191 3.135 1 83.31 73 LEU A O 1
ATOM 568 N N . GLY A 1 74 ? 21.234 -3.629 1.598 1 89.25 74 GLY A N 1
ATOM 569 C CA . GLY A 1 74 ? 20.375 -4.172 0.563 1 89.25 74 GLY A CA 1
ATOM 570 C C . GLY A 1 74 ? 20.703 -5.602 0.193 1 89.25 74 GLY A C 1
ATOM 571 O O . GLY A 1 74 ? 19.812 -6.434 0.019 1 89.25 74 GLY A O 1
ATOM 572 N N . CYS A 1 75 ? 21.969 -5.887 0.124 1 92.69 75 CYS A N 1
ATOM 573 C CA . CYS A 1 75 ? 22.422 -7.234 -0.203 1 92.69 75 CYS A CA 1
ATOM 574 C C . CYS A 1 75 ? 22 -8.227 0.875 1 92.69 75 CYS A C 1
ATOM 576 O O . CYS A 1 75 ? 21.469 -9.297 0.567 1 92.69 75 CYS A O 1
ATOM 578 N N . ALA A 1 76 ? 22.156 -7.867 2.076 1 89.5 76 ALA A N 1
ATOM 579 C CA . ALA A 1 76 ? 21.766 -8.734 3.182 1 89.5 76 ALA A CA 1
ATOM 580 C C . ALA A 1 76 ? 20.266 -9.023 3.15 1 89.5 76 ALA A C 1
ATOM 582 O O . ALA A 1 76 ? 19.844 -10.148 3.402 1 89.5 76 ALA A O 1
ATOM 583 N N . ALA A 1 77 ? 19.562 -8.055 2.865 1 90 77 ALA A N 1
ATOM 584 C CA . ALA A 1 77 ? 18.109 -8.219 2.793 1 90 77 ALA A CA 1
ATOM 585 C C . ALA A 1 77 ? 17.719 -9.164 1.662 1 90 77 ALA A C 1
ATOM 587 O O . ALA A 1 77 ? 16.891 -10.062 1.85 1 90 77 ALA A O 1
ATOM 588 N N . VAL A 1 78 ? 18.312 -8.93 0.503 1 95.38 78 VAL A N 1
ATOM 589 C CA . VAL A 1 78 ? 18.031 -9.781 -0.65 1 95.38 78 VAL A CA 1
ATOM 590 C C . VAL A 1 78 ? 18.438 -11.219 -0.336 1 95.38 78 VAL A C 1
ATOM 592 O O . VAL A 1 78 ? 17.656 -12.148 -0.585 1 95.38 78 VAL A O 1
ATOM 595 N N . GLN A 1 79 ? 19.531 -11.406 0.265 1 94.94 79 GLN A N 1
ATOM 596 C CA . GLN A 1 79 ? 20.031 -12.742 0.561 1 94.94 79 GLN A CA 1
ATOM 597 C C . GLN A 1 79 ? 19.156 -13.445 1.592 1 94.94 79 GLN A C 1
ATOM 599 O O . GLN A 1 79 ? 18.812 -14.625 1.435 1 94.94 79 GLN A O 1
ATOM 604 N N . ALA A 1 80 ? 18.734 -12.734 2.557 1 91.25 80 ALA A N 1
ATOM 605 C CA . ALA A 1 80 ? 17.938 -13.32 3.631 1 91.25 80 ALA A CA 1
ATOM 606 C C . ALA A 1 80 ? 16.547 -13.68 3.137 1 91.25 80 ALA A C 1
ATOM 608 O O . ALA A 1 80 ? 15.906 -14.594 3.664 1 91.25 80 ALA A O 1
ATOM 609 N N . ASN A 1 81 ? 16.109 -12.969 2.127 1 92.88 81 ASN A N 1
ATOM 610 C CA . ASN A 1 81 ? 14.727 -13.125 1.691 1 92.88 81 ASN A CA 1
ATOM 611 C C . ASN A 1 81 ? 14.648 -13.594 0.241 1 92.88 81 ASN A C 1
ATOM 613 O O . ASN A 1 81 ? 13.633 -13.398 -0.423 1 92.88 81 ASN A O 1
ATOM 617 N N . TYR A 1 82 ? 15.664 -14.172 -0.25 1 96.38 82 TYR A N 1
ATOM 618 C CA . TYR A 1 82 ? 15.766 -14.523 -1.662 1 96.38 82 TYR A CA 1
ATOM 619 C C . TYR A 1 82 ? 14.633 -15.461 -2.07 1 96.38 82 TYR A C 1
ATOM 621 O O . TYR A 1 82 ? 14.141 -15.398 -3.199 1 96.38 82 TYR A O 1
ATOM 629 N N . THR A 1 83 ? 14.203 -16.312 -1.14 1 95.62 83 THR A N 1
ATOM 630 C CA . THR A 1 83 ? 13.172 -17.297 -1.438 1 95.62 83 THR A CA 1
ATOM 631 C C . THR A 1 83 ? 11.875 -16.953 -0.698 1 95.62 83 THR A C 1
ATOM 633 O O . THR A 1 83 ? 11.07 -17.844 -0.418 1 95.62 83 THR A O 1
ATOM 636 N N . ASP A 1 84 ? 11.688 -15.766 -0.315 1 94.12 84 ASP A N 1
ATOM 637 C CA . ASP A 1 84 ? 10.453 -15.289 0.295 1 94.12 84 ASP A CA 1
ATOM 638 C C . ASP A 1 84 ? 9.547 -14.633 -0.742 1 94.12 84 ASP A C 1
ATOM 640 O O . ASP A 1 84 ? 9.898 -13.602 -1.315 1 94.12 84 ASP A O 1
ATOM 644 N N . PRO A 1 85 ? 8.375 -15.188 -0.93 1 95.38 85 PRO A N 1
ATOM 645 C CA . PRO A 1 85 ? 7.516 -14.664 -1.994 1 95.38 85 PRO A CA 1
ATOM 646 C C . PRO A 1 85 ? 6.965 -13.273 -1.679 1 95.38 85 PRO A C 1
ATOM 648 O O . PRO A 1 85 ? 6.738 -12.469 -2.59 1 95.38 85 PRO A O 1
ATOM 651 N N . VAL A 1 86 ? 6.777 -12.969 -0.44 1 91.25 86 VAL A N 1
ATOM 652 C CA . VAL A 1 86 ? 6.27 -11.656 -0.065 1 91.25 86 VAL A CA 1
ATOM 653 C C . VAL A 1 86 ? 7.312 -10.586 -0.379 1 91.25 86 VAL A C 1
ATOM 655 O O . VAL A 1 86 ? 6.996 -9.562 -0.985 1 91.25 86 VAL A O 1
ATOM 658 N N . PHE A 1 87 ? 8.578 -10.812 0.001 1 93.06 87 PHE A N 1
ATOM 659 C CA . PHE A 1 87 ? 9.656 -9.867 -0.272 1 93.06 87 PHE A CA 1
ATOM 660 C C . PHE A 1 87 ? 9.859 -9.688 -1.772 1 93.06 87 PHE A C 1
ATOM 662 O O . PHE A 1 87 ? 10.008 -8.57 -2.256 1 93.06 87 PHE A O 1
ATOM 669 N N . ARG A 1 88 ? 9.805 -10.773 -2.529 1 95.94 88 ARG A N 1
ATOM 670 C CA . ARG A 1 88 ? 10 -10.711 -3.975 1 95.94 88 ARG A CA 1
ATOM 671 C C . ARG A 1 88 ? 8.891 -9.906 -4.645 1 95.94 88 ARG A C 1
ATOM 673 O O . ARG A 1 88 ? 9.141 -9.141 -5.574 1 95.94 88 ARG A O 1
ATOM 680 N N . SER A 1 89 ? 7.672 -10.055 -4.18 1 94.75 89 SER A N 1
ATOM 681 C CA . SER A 1 89 ? 6.535 -9.383 -4.805 1 94.75 89 SER A CA 1
ATOM 682 C C . SER A 1 89 ? 6.609 -7.871 -4.609 1 94.75 89 SER A C 1
ATOM 684 O O . SER A 1 89 ? 5.93 -7.117 -5.305 1 94.75 89 SER A O 1
ATOM 686 N N . GLU A 1 90 ? 7.465 -7.379 -3.719 1 91.19 90 GLU A N 1
ATOM 687 C CA . GLU A 1 90 ? 7.59 -5.953 -3.428 1 91.19 90 GLU A CA 1
ATOM 688 C C . GLU A 1 90 ? 8.625 -5.293 -4.34 1 91.19 90 GLU A C 1
ATOM 690 O O . GLU A 1 90 ? 8.82 -4.078 -4.285 1 91.19 90 GLU A O 1
ATOM 695 N N . HIS A 1 91 ? 9.234 -6.082 -5.18 1 95 91 HIS A N 1
ATOM 696 C CA . HIS A 1 91 ? 10.273 -5.578 -6.07 1 95 91 HIS A CA 1
ATOM 697 C C . HIS A 1 91 ? 9.938 -5.859 -7.531 1 95 91 HIS A C 1
ATOM 699 O O . HIS A 1 91 ? 9.742 -7.016 -7.914 1 95 91 HIS A O 1
ATOM 705 N N . PHE A 1 92 ? 9.891 -4.82 -8.359 1 97.25 92 PHE A N 1
ATOM 706 C CA . PHE A 1 92 ? 9.539 -4.98 -9.766 1 97.25 92 PHE A CA 1
ATOM 707 C C . PHE A 1 92 ? 10.5 -5.949 -10.445 1 97.25 92 PHE A C 1
ATOM 709 O O . PHE A 1 92 ? 10.078 -6.773 -11.266 1 97.25 92 PHE A O 1
ATOM 716 N N . GLY A 1 93 ? 11.758 -5.859 -10.109 1 97.62 93 GLY A N 1
ATOM 717 C CA . GLY A 1 93 ? 12.781 -6.629 -10.805 1 97.62 93 GLY A CA 1
ATOM 718 C C . GLY A 1 93 ? 12.82 -8.086 -10.375 1 97.62 93 GLY A C 1
ATOM 719 O O . GLY A 1 93 ? 13.602 -8.875 -10.914 1 97.62 93 GLY A O 1
ATOM 720 N N . ALA A 1 94 ? 11.969 -8.453 -9.406 1 97.62 94 ALA A N 1
ATOM 721 C CA . ALA A 1 94 ? 11.984 -9.82 -8.898 1 97.62 94 ALA A CA 1
ATOM 722 C C . ALA A 1 94 ? 10.82 -10.633 -9.461 1 97.62 94 ALA A C 1
ATOM 724 O O . ALA A 1 94 ? 9.703 -10.133 -9.586 1 97.62 94 ALA A O 1
ATOM 725 N N . TYR A 1 95 ? 11.086 -11.828 -9.875 1 97.81 95 TYR A N 1
ATOM 726 C CA . TYR A 1 95 ? 10.094 -12.805 -10.297 1 97.81 95 TYR A CA 1
ATOM 727 C C . TYR A 1 95 ? 10.148 -14.055 -9.422 1 97.81 95 TYR A C 1
ATOM 729 O O . TYR A 1 95 ? 11.172 -14.328 -8.789 1 97.81 95 TYR A O 1
ATOM 737 N N . MET A 1 96 ? 9 -14.797 -9.297 1 97.69 96 MET A N 1
ATOM 738 C CA . MET A 1 96 ? 8.961 -15.969 -8.438 1 97.69 96 MET A CA 1
ATOM 739 C C . MET A 1 96 ? 9.898 -17.062 -8.961 1 97.69 96 MET A C 1
ATOM 741 O O . MET A 1 96 ? 10.586 -17.719 -8.188 1 97.69 96 MET A O 1
ATOM 745 N N . GLN A 1 97 ? 9.867 -17.281 -10.258 1 97.5 97 GLN A N 1
ATOM 746 C CA . GLN A 1 97 ? 10.922 -18.047 -10.922 1 97.5 97 GLN A CA 1
ATOM 747 C C . GLN A 1 97 ? 11.992 -17.109 -11.484 1 97.5 97 GLN A C 1
ATOM 749 O O . GLN A 1 97 ? 11.766 -16.422 -12.484 1 97.5 97 GLN A O 1
ATOM 754 N N . SER A 1 98 ? 13.141 -17.156 -10.898 1 97.44 98 SER A N 1
ATOM 755 C CA . SER A 1 98 ? 14.141 -16.109 -11.078 1 97.44 98 SER A CA 1
ATOM 756 C C . SER A 1 98 ? 14.734 -16.156 -12.484 1 97.44 98 SER A C 1
ATOM 758 O O . SER A 1 98 ? 15.352 -15.18 -12.93 1 97.44 98 SER A O 1
ATOM 760 N N . GLN A 1 99 ? 14.578 -17.203 -13.227 1 97.25 99 GLN A N 1
ATOM 761 C CA . GLN A 1 99 ? 15.125 -17.281 -14.578 1 97.25 99 GLN A CA 1
ATOM 762 C C . GLN A 1 99 ? 14.492 -16.234 -15.484 1 97.25 99 GLN A C 1
ATOM 764 O O . GLN A 1 99 ? 15.094 -15.812 -16.484 1 97.25 99 GLN A O 1
ATOM 769 N N . TRP 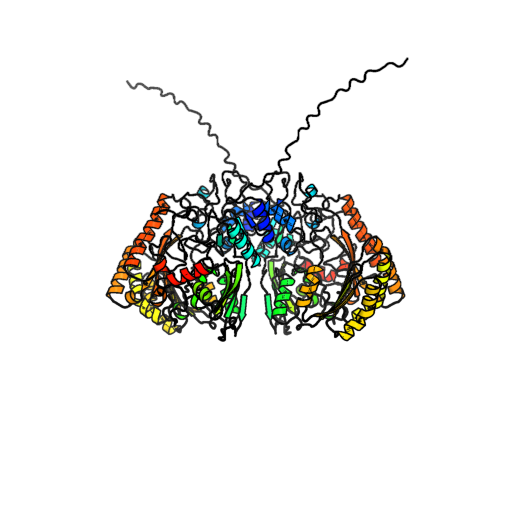A 1 100 ? 13.328 -15.805 -15.141 1 97.75 100 TRP A N 1
ATOM 770 C CA . TRP A 1 100 ? 12.617 -14.867 -16 1 97.75 100 TRP A CA 1
ATOM 771 C C . TRP A 1 100 ? 13.109 -13.438 -15.766 1 97.75 100 TRP A C 1
ATOM 773 O O . TRP A 1 100 ? 12.688 -12.508 -16.469 1 97.75 100 TRP A O 1
ATOM 783 N N . GLU A 1 101 ? 14.016 -13.266 -14.844 1 98 101 GLU A N 1
ATOM 784 C CA . GLU A 1 101 ? 14.734 -12.016 -14.656 1 98 101 GLU A CA 1
ATOM 785 C C . GLU A 1 101 ? 15.898 -11.891 -15.648 1 98 101 GLU A C 1
ATOM 787 O O . GLU A 1 101 ? 16.438 -10.805 -15.852 1 98 101 GLU A O 1
ATOM 792 N N . THR A 1 102 ? 16.234 -12.984 -16.281 1 97.81 102 THR A N 1
ATOM 793 C CA . THR A 1 102 ? 17.422 -13.023 -17.125 1 97.81 102 THR A CA 1
ATOM 794 C C . THR A 1 102 ? 17.047 -13.258 -18.578 1 97.81 102 THR A C 1
ATOM 796 O O . THR A 1 102 ? 15.961 -13.766 -18.875 1 97.81 102 THR A O 1
ATOM 799 N N . CYS A 1 103 ? 17.922 -12.75 -19.453 1 97.88 103 CYS A N 1
ATOM 800 C CA . CYS A 1 103 ? 17.859 -13.219 -20.828 1 97.88 103 CYS A CA 1
ATOM 801 C C . CYS A 1 103 ? 18.547 -14.57 -20.969 1 97.88 103 CYS A C 1
ATOM 803 O O . CYS A 1 103 ? 19.75 -14.641 -21.156 1 97.88 103 CYS A O 1
ATOM 805 N N . GLN A 1 104 ? 17.734 -15.57 -20.984 1 97.5 104 GLN A N 1
ATOM 806 C CA . GLN A 1 104 ? 18.266 -16.938 -20.906 1 97.5 104 GLN A CA 1
ATOM 807 C C . GLN A 1 104 ? 19.047 -17.297 -22.172 1 97.5 104 GLN A C 1
ATOM 809 O O . GLN A 1 104 ? 20 -18.078 -22.109 1 97.5 104 GLN A O 1
ATOM 814 N N . ALA A 1 105 ? 18.719 -16.703 -23.281 1 97 105 ALA A N 1
ATOM 815 C CA . ALA A 1 105 ? 19.375 -17 -24.547 1 97 105 ALA A CA 1
ATOM 816 C C . ALA A 1 105 ? 20.797 -16.438 -24.562 1 97 105 ALA A C 1
ATOM 818 O O . ALA A 1 105 ? 21.688 -17.031 -25.172 1 97 105 ALA A O 1
ATOM 819 N N . THR A 1 106 ? 21.047 -15.305 -23.859 1 95.56 106 THR A N 1
ATOM 820 C CA . THR A 1 106 ? 22.344 -14.641 -23.938 1 95.56 106 THR A CA 1
ATOM 821 C C . THR A 1 106 ? 23.109 -14.812 -22.641 1 95.56 106 THR A C 1
ATOM 823 O O . THR A 1 106 ? 24.328 -14.609 -22.594 1 95.56 106 THR A O 1
ATOM 826 N N . GLY A 1 107 ? 22.375 -15.078 -21.609 1 95.06 107 GLY A N 1
ATOM 827 C CA . GLY A 1 107 ? 23 -15.164 -20.297 1 95.06 107 GLY A CA 1
ATOM 828 C C . GLY A 1 107 ? 23.062 -13.836 -19.578 1 95.06 107 GLY A C 1
ATOM 829 O O . GLY A 1 107 ? 23.578 -13.75 -18.469 1 95.06 107 GLY A O 1
ATOM 830 N N . SER A 1 108 ? 22.531 -12.805 -20.203 1 96.19 108 SER A N 1
ATOM 831 C CA . SER A 1 108 ? 22.5 -11.5 -19.547 1 96.19 108 SER A CA 1
ATOM 832 C C . SER A 1 108 ? 21.562 -11.516 -18.344 1 96.19 108 SER A C 1
ATOM 834 O O . SER A 1 108 ? 20.516 -12.164 -18.359 1 96.19 108 SER A O 1
ATOM 836 N N . GLY A 1 109 ? 21.938 -10.844 -17.281 1 96.81 109 GLY A N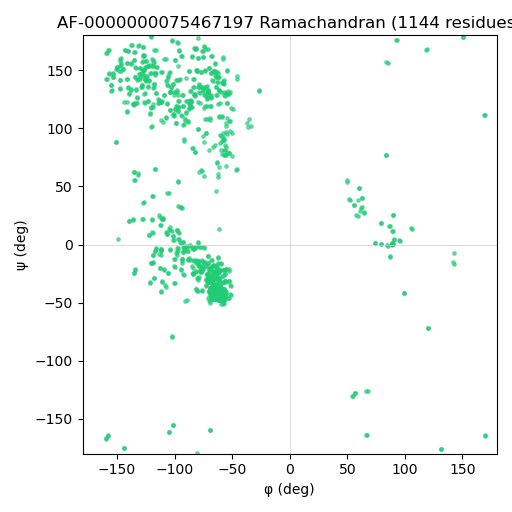 1
ATOM 837 C CA . GLY A 1 109 ? 21.203 -10.781 -16.031 1 96.81 109 GLY A CA 1
ATOM 838 C C . GLY A 1 109 ? 22.062 -11.047 -14.805 1 96.81 109 GLY A C 1
ATOM 839 O O . GLY A 1 109 ? 23.281 -11.094 -14.906 1 96.81 109 GLY A O 1
ATOM 840 N N . CYS A 1 110 ? 21.469 -11.086 -13.688 1 96.19 110 CYS A N 1
ATOM 841 C CA . CYS A 1 110 ? 22.172 -11.492 -12.477 1 96.19 110 CYS A CA 1
ATOM 842 C C . CYS A 1 110 ? 21.234 -12.219 -11.516 1 96.19 110 CYS A C 1
ATOM 844 O O . CYS A 1 110 ? 20.062 -11.875 -11.406 1 96.19 110 CYS A O 1
ATOM 846 N N . LEU A 1 111 ? 21.734 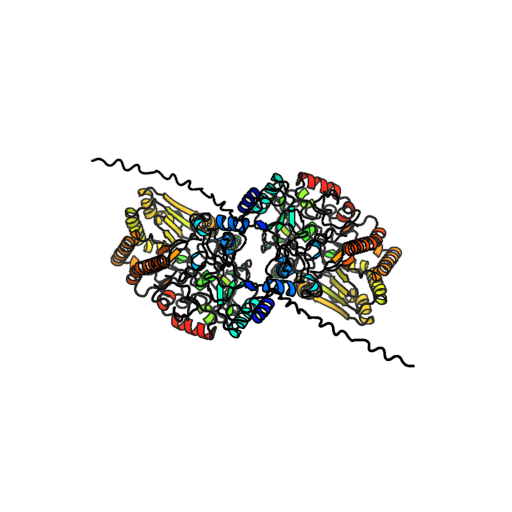-13.312 -11.008 1 97.94 111 LEU A N 1
ATOM 847 C CA . LEU A 1 111 ? 21.062 -14.188 -10.055 1 97.94 111 LEU A CA 1
ATOM 848 C C . LEU A 1 111 ? 21.969 -14.492 -8.867 1 97.94 111 LEU A C 1
ATOM 850 O O . LEU A 1 111 ? 23.188 -14.391 -8.977 1 97.94 111 LEU A O 1
ATOM 854 N N . LEU A 1 112 ? 21.328 -14.75 -7.723 1 98.19 112 LEU A N 1
ATOM 855 C CA . LEU A 1 112 ? 22.031 -15.398 -6.621 1 98.19 112 LEU A CA 1
ATOM 856 C C . LEU A 1 112 ? 21.781 -16.906 -6.625 1 98.19 112 LEU A C 1
ATOM 858 O O . LEU A 1 112 ? 20.984 -17.406 -7.418 1 98.19 112 LEU A O 1
ATOM 862 N N . ASP A 1 113 ? 22.625 -17.625 -5.82 1 97.5 113 ASP A N 1
ATOM 863 C CA . ASP A 1 113 ? 22.422 -19.047 -5.57 1 97.5 113 ASP A CA 1
ATOM 864 C C . ASP A 1 113 ? 21.219 -19.281 -4.652 1 97.5 113 ASP A C 1
ATOM 866 O O . ASP A 1 113 ? 21.297 -19 -3.451 1 97.5 113 ASP A O 1
ATOM 870 N N . ASP A 1 114 ? 20.141 -19.797 -5.23 1 96 114 ASP A N 1
ATOM 871 C CA . ASP A 1 114 ? 18.922 -19.922 -4.441 1 96 114 ASP A CA 1
ATOM 872 C C . ASP A 1 114 ? 19.109 -20.922 -3.293 1 96 114 ASP A C 1
ATOM 874 O O . ASP A 1 114 ? 18.391 -20.859 -2.295 1 96 114 ASP A O 1
ATOM 878 N N . SER A 1 115 ? 20.078 -21.859 -3.387 1 94.62 115 SER A N 1
ATOM 879 C CA . SER A 1 115 ? 20.359 -22.828 -2.326 1 94.62 115 SER A CA 1
ATOM 880 C C . SER A 1 115 ? 21.188 -22.188 -1.216 1 94.62 115 SER A C 1
ATOM 882 O O . SER A 1 115 ? 21.156 -22.656 -0.073 1 94.62 115 SER A O 1
ATOM 884 N N . ASP A 1 116 ? 21.984 -21.203 -1.602 1 96.06 116 ASP A N 1
ATOM 885 C CA . ASP A 1 116 ? 22.781 -20.406 -0.687 1 96.06 116 ASP A CA 1
ATOM 886 C C . ASP A 1 116 ? 23 -18.984 -1.229 1 96.06 116 ASP A C 1
ATOM 888 O O . ASP A 1 116 ? 24.047 -18.688 -1.804 1 96.06 116 ASP A O 1
ATOM 892 N N . PRO A 1 117 ? 22.094 -18.141 -0.922 1 95.75 117 PRO A N 1
ATOM 893 C CA . PRO A 1 117 ? 22.156 -16.797 -1.513 1 95.75 117 PRO A CA 1
ATOM 894 C C . PRO A 1 117 ? 23.422 -16.031 -1.109 1 95.75 117 PRO A C 1
ATOM 896 O O . PRO A 1 117 ? 23.719 -14.984 -1.692 1 95.75 117 PRO A O 1
ATOM 899 N N . THR A 1 118 ? 24.172 -16.516 -0.159 1 94.06 118 THR A N 1
ATOM 900 C CA . THR A 1 118 ? 25.406 -15.844 0.274 1 94.06 118 THR A CA 1
ATOM 901 C C . THR A 1 118 ? 26.609 -16.438 -0.439 1 94.06 118 THR A C 1
ATOM 903 O O . THR A 1 118 ? 27.75 -16.031 -0.166 1 94.06 118 THR A O 1
ATOM 906 N N . ASN A 1 119 ? 26.406 -17.375 -1.324 1 97.25 119 ASN A N 1
ATOM 907 C CA . ASN A 1 119 ? 27.484 -17.938 -2.127 1 97.25 119 ASN A CA 1
ATOM 908 C C . ASN A 1 119 ? 28.156 -16.891 -3.002 1 97.25 119 ASN A C 1
ATOM 910 O O . ASN A 1 119 ? 27.578 -16.438 -3.992 1 97.25 119 ASN A O 1
ATOM 914 N N . PRO A 1 120 ? 29.375 -16.5 -2.73 1 95.5 120 PRO A N 1
ATOM 915 C CA . PRO A 1 120 ? 30.016 -15.406 -3.453 1 95.5 120 PRO A CA 1
ATOM 916 C C . PRO A 1 120 ? 30.25 -15.727 -4.93 1 95.5 120 PRO A C 1
ATOM 918 O O . PRO A 1 120 ? 30.406 -14.82 -5.746 1 95.5 120 PRO A O 1
ATOM 921 N N . ALA A 1 121 ? 30.219 -16.953 -5.23 1 96.31 121 ALA A N 1
ATOM 922 C CA . ALA A 1 121 ? 30.422 -17.344 -6.625 1 96.31 121 ALA A CA 1
ATOM 923 C C . ALA A 1 121 ? 29.344 -16.734 -7.527 1 96.31 121 ALA A C 1
ATOM 925 O O . ALA A 1 121 ? 29.547 -16.594 -8.734 1 96.31 121 ALA A O 1
ATOM 926 N N . ALA A 1 122 ? 28.25 -16.375 -6.961 1 97.38 122 ALA A N 1
ATOM 927 C CA . ALA A 1 122 ? 27.125 -15.852 -7.75 1 97.38 122 ALA A CA 1
ATOM 928 C C . ALA A 1 122 ? 27.297 -14.359 -8.016 1 97.38 122 ALA A C 1
ATOM 930 O O . ALA A 1 122 ? 26.766 -13.836 -9 1 97.38 122 ALA A O 1
ATOM 931 N N . TYR A 1 123 ? 28.031 -13.609 -7.168 1 96.62 123 TYR A N 1
ATOM 932 C CA . TYR A 1 123 ? 27.953 -12.156 -7.324 1 96.62 123 TYR A CA 1
ATOM 933 C C . TYR A 1 123 ? 29.344 -11.531 -7.281 1 96.62 123 TYR A C 1
ATOM 935 O O . TYR A 1 123 ? 29.531 -10.398 -7.73 1 96.62 123 TYR A O 1
ATOM 943 N N . GLN A 1 124 ? 30.344 -12.195 -6.711 1 95.12 124 GLN A N 1
ATOM 944 C CA . GLN A 1 124 ? 31.688 -11.625 -6.656 1 95.12 124 GLN A CA 1
ATOM 945 C C . GLN A 1 124 ? 32.312 -11.555 -8.047 1 95.12 124 GLN A C 1
ATOM 947 O O . GLN A 1 124 ? 32.344 -12.555 -8.766 1 95.12 124 GLN A O 1
ATOM 952 N N . ASP A 1 125 ? 32.781 -10.375 -8.43 1 94.06 125 ASP A N 1
ATOM 953 C CA . ASP A 1 125 ? 33.438 -10.102 -9.695 1 94.06 125 ASP A CA 1
ATOM 954 C C . ASP A 1 125 ? 32.562 -10.461 -10.875 1 94.06 125 ASP A C 1
ATOM 956 O O . ASP A 1 125 ? 33.031 -10.969 -11.891 1 94.06 125 ASP A O 1
ATOM 960 N N . LYS A 1 126 ? 31.297 -10.445 -10.672 1 95.88 126 LYS A N 1
ATOM 961 C CA . LYS A 1 126 ? 30.312 -10.656 -11.742 1 95.88 126 LYS A CA 1
ATOM 962 C C . LYS A 1 126 ? 29.641 -9.352 -12.133 1 95.88 126 LYS A C 1
ATOM 964 O O . LYS A 1 126 ? 29.438 -8.469 -11.289 1 95.88 126 LYS A O 1
ATOM 969 N N . ASP A 1 127 ? 29.312 -9.172 -13.414 1 96.56 127 ASP A N 1
ATOM 970 C CA . ASP A 1 127 ? 28.594 -8.008 -13.93 1 96.56 127 ASP A CA 1
ATOM 971 C C . ASP A 1 127 ? 27.094 -8.242 -13.93 1 96.56 127 ASP A C 1
ATOM 973 O O . ASP A 1 127 ? 26.594 -9.078 -14.688 1 96.56 127 ASP A O 1
ATOM 977 N N . CYS A 1 128 ? 26.453 -7.578 -13.008 1 97.38 128 CYS A N 1
ATOM 978 C CA . CYS A 1 128 ? 25 -7.617 -13.023 1 97.38 128 CYS A CA 1
ATOM 979 C C . CYS A 1 128 ? 24.438 -6.82 -14.203 1 97.38 128 CYS A C 1
ATOM 981 O O . CYS A 1 128 ? 24.875 -5.695 -14.453 1 97.38 128 CYS A O 1
ATOM 983 N N . GLN A 1 129 ? 23.516 -7.422 -14.938 1 97.12 129 GLN A N 1
ATOM 984 C CA . GLN A 1 129 ? 22.859 -6.77 -16.062 1 97.12 129 GLN A CA 1
ATOM 985 C C . GLN A 1 129 ? 21.344 -6.852 -15.922 1 97.12 129 GLN A C 1
ATOM 987 O O . GLN A 1 129 ? 20.828 -7.648 -15.133 1 97.12 129 GLN A O 1
ATOM 992 N N . THR A 1 130 ? 20.625 -6.039 -16.656 1 96.19 130 THR A N 1
ATOM 993 C CA . THR A 1 130 ? 19.172 -5.938 -16.547 1 96.19 130 THR A CA 1
ATOM 994 C C . THR A 1 130 ? 18.5 -7.215 -17.031 1 96.19 130 THR A C 1
ATOM 996 O O . THR A 1 130 ? 17.453 -7.609 -16.531 1 96.19 130 THR A O 1
ATOM 999 N N . GLY A 1 131 ? 19.141 -7.875 -18.062 1 97.5 131 GLY A N 1
ATOM 1000 C CA . GLY A 1 131 ? 18.609 -9.133 -18.562 1 97.5 131 GLY A CA 1
ATOM 1001 C C . GLY A 1 131 ? 17.266 -8.992 -19.25 1 97.5 131 GLY A C 1
ATOM 1002 O O . GLY A 1 131 ? 17.125 -8.156 -20.156 1 97.5 131 GLY A O 1
ATOM 1003 N N . ASN A 1 132 ? 16.25 -9.797 -18.797 1 98 132 ASN A N 1
ATOM 1004 C CA . ASN A 1 132 ? 14.945 -9.812 -19.422 1 98 132 ASN A CA 1
ATOM 1005 C C . ASN A 1 132 ? 13.953 -8.906 -18.703 1 98 132 ASN A C 1
ATOM 1007 O O . ASN A 1 132 ? 12.766 -8.883 -19.031 1 98 132 ASN A O 1
ATOM 1011 N N . ILE A 1 133 ? 14.445 -8.172 -17.703 1 98 133 ILE A N 1
ATOM 1012 C CA . ILE A 1 133 ? 13.602 -7.199 -17.016 1 98 133 ILE A CA 1
ATOM 1013 C C . ILE A 1 133 ? 13.352 -6 -17.922 1 98 133 ILE A C 1
ATOM 1015 O O . ILE A 1 133 ? 14.273 -5.527 -18.609 1 98 133 ILE A O 1
ATOM 1019 N N . ALA A 1 134 ? 12.055 -5.527 -17.984 1 97.69 134 ALA A N 1
ATOM 1020 C CA . ALA A 1 134 ? 11.812 -4.277 -18.688 1 97.69 134 ALA A CA 1
ATOM 1021 C C . ALA A 1 134 ? 12.734 -3.168 -18.188 1 97.69 134 ALA A C 1
ATOM 1023 O O . ALA A 1 134 ? 12.859 -2.957 -16.984 1 97.69 134 ALA A O 1
ATOM 1024 N N . PRO A 1 135 ? 13.375 -2.463 -19.062 1 96 135 PRO A N 1
ATOM 1025 C CA . PRO A 1 135 ? 14.344 -1.453 -18.625 1 96 135 PRO A CA 1
ATOM 1026 C C . PRO A 1 135 ? 13.688 -0.288 -17.891 1 96 135 PRO A C 1
ATOM 1028 O O . PRO A 1 135 ? 14.359 0.422 -17.125 1 96 135 PRO A O 1
ATOM 1031 N N . ALA A 1 136 ? 12.43 -0.058 -18.172 1 96.25 136 ALA A N 1
ATOM 1032 C CA . ALA A 1 136 ? 11.633 0.945 -17.469 1 96.25 136 ALA A CA 1
ATOM 1033 C C . ALA A 1 136 ? 10.234 0.412 -17.156 1 96.25 136 ALA A C 1
ATOM 1035 O O . ALA A 1 136 ? 9.773 -0.539 -17.797 1 96.25 136 ALA A O 1
ATOM 1036 N N . TYR A 1 137 ? 9.641 1.026 -16.109 1 97.81 137 TYR A N 1
ATOM 1037 C CA . TYR A 1 137 ? 8.289 0.598 -15.766 1 97.81 137 TYR A CA 1
ATOM 1038 C C . TYR A 1 137 ? 7.5 1.741 -15.141 1 97.81 137 TYR A C 1
ATOM 1040 O O . TYR A 1 137 ? 8.086 2.697 -14.625 1 97.81 137 TYR A O 1
ATOM 1048 N N . ILE A 1 138 ? 6.207 1.66 -15.352 1 97.75 138 ILE A N 1
ATOM 1049 C CA . ILE A 1 138 ? 5.27 2.504 -14.617 1 97.75 138 ILE A CA 1
ATOM 1050 C C . ILE A 1 138 ? 4.777 1.77 -13.375 1 97.75 138 ILE A C 1
ATOM 1052 O O . ILE A 1 138 ? 4.277 0.645 -13.461 1 97.75 138 ILE A O 1
ATOM 1056 N N . ASP A 1 139 ? 5.047 2.346 -12.203 1 96.44 139 ASP A N 1
ATOM 1057 C CA . ASP A 1 139 ? 4.293 1.901 -11.031 1 96.44 139 ASP A CA 1
ATOM 1058 C C . ASP A 1 139 ? 2.854 2.406 -11.086 1 96.44 139 ASP A C 1
ATOM 1060 O O . ASP A 1 139 ? 2.561 3.512 -10.625 1 96.44 139 ASP A O 1
ATOM 1064 N N . VAL A 1 140 ? 1.954 1.631 -11.547 1 97.25 140 VAL A N 1
ATOM 1065 C CA . VAL A 1 140 ? 0.607 2.055 -11.914 1 97.25 140 VAL A CA 1
ATOM 1066 C C . VAL A 1 140 ? -0.217 2.303 -10.648 1 97.25 140 VAL A C 1
ATOM 1068 O O . VAL A 1 140 ? -0.325 1.427 -9.789 1 97.25 140 VAL A O 1
ATOM 1071 N N . GLN A 1 141 ? -0.83 3.508 -10.648 1 90.75 141 GLN A N 1
ATOM 1072 C CA . GLN A 1 141 ? -1.637 3.869 -9.484 1 90.75 141 GLN A CA 1
ATOM 1073 C C . GLN A 1 141 ? -3.1 4.066 -9.875 1 90.75 141 GLN A C 1
ATOM 1075 O O . GLN A 1 141 ? -3.992 3.928 -9.031 1 90.75 141 GLN A O 1
ATOM 1080 N N . THR A 1 142 ? -3.301 4.473 -11.148 1 91.94 142 THR A N 1
ATOM 1081 C CA . THR A 1 142 ? -4.645 4.859 -11.555 1 91.94 142 THR A CA 1
ATOM 1082 C C . THR A 1 142 ? -4.945 4.359 -12.969 1 91.94 142 THR A C 1
ATOM 1084 O O . THR A 1 142 ? -4.043 3.914 -13.68 1 91.94 142 THR A O 1
ATOM 1087 N N . VAL A 1 143 ? -6.227 4.426 -13.305 1 96.06 143 VAL A N 1
ATOM 1088 C CA . VAL A 1 143 ? -6.684 4.102 -14.648 1 96.06 143 VAL A CA 1
ATOM 1089 C C . VAL A 1 143 ? -6.023 5.039 -15.656 1 96.06 143 VAL A C 1
ATOM 1091 O O . VAL A 1 143 ? -5.648 4.613 -16.75 1 96.06 143 VAL A O 1
ATOM 1094 N N . GLU A 1 144 ? -5.828 6.27 -15.273 1 96.25 144 GLU A N 1
ATOM 1095 C CA . GLU A 1 144 ? -5.234 7.273 -16.156 1 96.25 144 GLU A CA 1
ATOM 1096 C C . GLU A 1 144 ? -3.789 6.922 -16.5 1 96.25 144 GLU A C 1
ATOM 1098 O O . GLU A 1 144 ? -3.322 7.207 -17.594 1 96.25 144 GLU A O 1
ATOM 1103 N N . HIS A 1 145 ? -3.098 6.32 -15.57 1 97.75 145 HIS A N 1
ATOM 1104 C CA . HIS A 1 145 ? -1.746 5.863 -15.859 1 97.75 145 HIS A CA 1
ATOM 1105 C C . HIS A 1 145 ? -1.743 4.863 -17.016 1 97.75 145 HIS A C 1
ATOM 1107 O O . HIS A 1 145 ? -0.903 4.949 -17.906 1 97.75 145 HIS A O 1
ATOM 1113 N N . ILE A 1 146 ? -2.68 3.941 -16.969 1 98.25 146 ILE A N 1
ATOM 1114 C CA . ILE A 1 146 ? -2.775 2.922 -18.016 1 98.25 146 ILE A CA 1
ATOM 1115 C C . ILE A 1 146 ? -3.084 3.582 -19.359 1 98.25 146 ILE A C 1
ATOM 1117 O O . ILE A 1 146 ? -2.457 3.264 -20.375 1 98.25 146 ILE A O 1
ATOM 1121 N N . GLN A 1 147 ? -3.998 4.488 -19.328 1 98.31 147 GLN A N 1
ATOM 1122 C CA . GLN A 1 147 ? -4.391 5.195 -20.531 1 98.31 147 GLN A CA 1
ATOM 1123 C C . GLN A 1 147 ? -3.219 5.969 -21.125 1 98.31 147 GLN A C 1
ATOM 1125 O O . GLN A 1 147 ? -3.012 5.957 -22.344 1 98.31 147 GLN A O 1
ATOM 1130 N N . ALA A 1 148 ? -2.461 6.582 -20.281 1 98.19 148 ALA A N 1
ATOM 1131 C CA . ALA A 1 148 ? -1.293 7.336 -20.734 1 98.19 148 ALA A CA 1
ATOM 1132 C C . ALA A 1 148 ? -0.259 6.414 -21.375 1 98.19 148 ALA A C 1
ATOM 1134 O O . ALA A 1 148 ? 0.348 6.762 -22.391 1 98.19 148 ALA A O 1
ATOM 1135 N N . VAL A 1 149 ? -0.054 5.281 -20.844 1 98.12 149 VAL A N 1
ATOM 1136 C CA . VAL A 1 149 ? 0.938 4.336 -21.344 1 98.12 149 VAL A CA 1
ATOM 1137 C C . VAL A 1 149 ? 0.486 3.781 -22.688 1 98.12 149 VAL A C 1
ATOM 1139 O O . VAL A 1 149 ? 1.297 3.617 -23.609 1 98.12 149 VAL A O 1
ATOM 1142 N N . TYR A 1 150 ? -0.801 3.432 -22.812 1 98.12 150 TYR A N 1
ATOM 1143 C CA . TYR A 1 150 ? -1.309 2.961 -24.094 1 98.12 150 TYR A CA 1
ATOM 1144 C C . TYR A 1 150 ? -1.112 4.016 -25.172 1 98.12 150 TYR A C 1
ATOM 1146 O O . TYR A 1 150 ? -0.671 3.699 -26.281 1 98.12 150 TYR A O 1
ATOM 1154 N N . ALA A 1 151 ? -1.416 5.27 -24.859 1 97.88 151 ALA A N 1
ATOM 1155 C CA . ALA A 1 151 ? -1.222 6.355 -25.828 1 97.88 151 ALA A CA 1
ATOM 1156 C C . ALA A 1 151 ? 0.247 6.484 -26.219 1 97.88 151 ALA A C 1
ATOM 1158 O O . ALA A 1 151 ? 0.567 6.699 -27.391 1 97.88 151 ALA A O 1
ATOM 1159 N N . PHE A 1 152 ? 1.112 6.387 -25.25 1 97.94 152 PHE A N 1
ATOM 1160 C CA . PHE A 1 152 ? 2.549 6.457 -25.5 1 97.94 152 PHE A CA 1
ATOM 1161 C C . PHE A 1 152 ? 3.002 5.328 -26.422 1 97.94 152 PHE A C 1
ATOM 1163 O O . PHE A 1 152 ? 3.764 5.559 -27.359 1 97.94 152 PHE A O 1
ATOM 1170 N N . SER A 1 153 ? 2.545 4.109 -26.094 1 97.44 153 SER A N 1
ATOM 1171 C CA . SER A 1 153 ? 2.893 2.949 -26.906 1 97.44 153 SER A CA 1
ATOM 1172 C C . SER A 1 153 ? 2.422 3.119 -28.359 1 97.44 153 SER A C 1
ATOM 1174 O O . SER A 1 153 ? 3.172 2.85 -29.297 1 97.44 153 SER A O 1
ATOM 1176 N N . LEU A 1 154 ? 1.233 3.572 -28.562 1 97 154 LEU A N 1
ATOM 1177 C CA . LEU A 1 154 ? 0.675 3.768 -29.891 1 97 154 LEU A CA 1
ATOM 1178 C C . LEU A 1 154 ? 1.461 4.824 -30.656 1 97 154 LEU A C 1
ATOM 1180 O O . LEU A 1 154 ? 1.671 4.691 -31.859 1 97 154 LEU A O 1
ATOM 1184 N N . LYS A 1 155 ? 1.902 5.777 -29.938 1 96.38 155 LYS A N 1
ATOM 1185 C CA . LYS A 1 155 ? 2.625 6.887 -30.547 1 96.38 155 LYS A CA 1
ATOM 1186 C C . LYS A 1 155 ? 4.055 6.48 -30.906 1 96.38 155 LYS A C 1
ATOM 1188 O O . LYS A 1 155 ? 4.578 6.883 -31.953 1 96.38 155 LYS A O 1
ATOM 1193 N N . THR A 1 156 ? 4.727 5.73 -30.094 1 96.75 156 THR A N 1
ATOM 1194 C CA . THR A 1 156 ? 6.168 5.539 -30.203 1 96.75 156 THR A CA 1
ATOM 1195 C C . THR A 1 156 ? 6.488 4.156 -30.766 1 96.75 156 THR A C 1
ATOM 1197 O O . THR A 1 156 ? 7.605 3.912 -31.234 1 96.75 156 THR A O 1
ATOM 1200 N N . GLY A 1 157 ? 5.574 3.213 -30.594 1 95 157 GLY A N 1
ATOM 1201 C CA . GLY A 1 157 ? 5.836 1.842 -31 1 95 157 GLY A CA 1
ATOM 1202 C C . GLY A 1 157 ? 6.473 1.006 -29.906 1 95 157 GLY A C 1
ATOM 1203 O O . GLY A 1 157 ? 6.723 -0.187 -30.094 1 95 157 GLY A O 1
ATOM 1204 N N . VAL A 1 158 ? 6.707 1.614 -28.719 1 96.12 158 VAL A N 1
ATOM 1205 C CA . VAL A 1 158 ? 7.262 0.864 -27.594 1 96.12 158 VAL A CA 1
ATOM 1206 C C . VAL A 1 158 ? 6.289 -0.234 -27.172 1 96.12 158 VAL A C 1
ATOM 1208 O O . VAL A 1 158 ? 5.102 0.027 -26.969 1 96.12 158 VAL A O 1
ATOM 1211 N N . ARG A 1 159 ? 6.797 -1.461 -27.078 1 94.44 159 ARG A N 1
ATOM 1212 C CA . ARG A 1 159 ? 5.973 -2.592 -26.672 1 94.44 159 ARG A CA 1
ATOM 1213 C C . ARG A 1 159 ? 5.797 -2.619 -25.156 1 94.44 159 ARG A C 1
ATOM 1215 O O . ARG A 1 159 ? 6.562 -1.984 -24.422 1 94.44 159 ARG A O 1
ATOM 1222 N N . LEU A 1 160 ? 4.738 -3.359 -24.734 1 97.12 160 LEU A N 1
ATOM 1223 C CA . LEU A 1 160 ? 4.387 -3.314 -23.312 1 97.12 160 LEU A CA 1
ATOM 1224 C C . LEU A 1 160 ? 4.453 -4.703 -22.688 1 97.12 160 LEU A C 1
ATOM 1226 O O . LEU A 1 160 ? 4.238 -5.707 -23.375 1 97.12 160 LEU A O 1
ATOM 1230 N N . SER A 1 161 ? 4.809 -4.805 -21.453 1 96.75 161 SER A N 1
ATOM 1231 C CA . SER A 1 161 ? 4.641 -5.969 -20.594 1 96.75 161 SER A CA 1
ATOM 1232 C C . SER A 1 161 ? 3.879 -5.609 -19.328 1 96.75 161 SER A C 1
ATOM 1234 O O . SER A 1 161 ? 4.012 -4.5 -18.797 1 96.75 161 SER A O 1
ATOM 1236 N N . VAL A 1 162 ? 3.008 -6.473 -18.859 1 97.5 162 VAL A N 1
ATOM 1237 C CA . VAL A 1 162 ? 2.203 -6.242 -17.672 1 97.5 162 VAL A CA 1
ATOM 1238 C C . VAL A 1 162 ? 2.604 -7.23 -16.578 1 97.5 162 VAL A C 1
ATOM 1240 O O . VAL A 1 162 ? 2.617 -8.445 -16.797 1 97.5 162 VAL A O 1
ATOM 1243 N N . LYS A 1 163 ? 2.957 -6.699 -15.398 1 97.31 163 LYS A N 1
ATOM 1244 C CA . LYS A 1 163 ? 3.365 -7.527 -14.266 1 97.31 163 LYS A CA 1
ATOM 1245 C C . LYS A 1 163 ? 2.547 -7.199 -13.023 1 97.31 163 LYS A C 1
ATOM 1247 O O . LYS A 1 163 ? 2.324 -6.027 -12.711 1 97.31 163 LYS A O 1
ATOM 1252 N N . ASN A 1 164 ? 2.027 -8.219 -12.422 1 96.38 164 ASN A N 1
ATOM 1253 C CA . ASN A 1 164 ? 1.42 -8.039 -11.109 1 96.38 164 ASN A CA 1
ATOM 1254 C C . ASN A 1 164 ? 2.34 -8.531 -9.992 1 96.38 164 ASN A C 1
ATOM 1256 O O . ASN A 1 164 ? 3.266 -7.828 -9.586 1 96.38 164 ASN A O 1
ATOM 1260 N N . LYS A 1 165 ? 2.408 -9.883 -9.75 1 96.19 165 LYS A N 1
ATOM 1261 C CA . LYS A 1 165 ? 3.162 -10.383 -8.602 1 96.19 165 LYS A CA 1
ATOM 1262 C C . LYS A 1 165 ? 4.332 -11.258 -9.055 1 96.19 165 LYS A C 1
ATOM 1264 O O . LYS A 1 165 ? 5.102 -11.742 -8.219 1 96.19 165 LYS A O 1
ATOM 1269 N N . GLY A 1 166 ? 4.473 -11.539 -10.281 1 95.88 166 GLY A N 1
ATOM 1270 C CA . GLY A 1 166 ? 5.645 -12.211 -10.82 1 95.88 166 GLY A CA 1
ATOM 1271 C C . GLY A 1 166 ? 5.52 -13.719 -10.82 1 95.88 166 GLY A C 1
ATOM 1272 O O . GLY A 1 166 ? 6.523 -14.43 -10.898 1 95.88 166 GLY A O 1
ATOM 1273 N N . HIS A 1 167 ? 4.316 -14.266 -10.852 1 95.88 167 HIS A N 1
ATOM 1274 C CA . HIS A 1 167 ? 4.09 -15.695 -10.695 1 95.88 167 HIS A CA 1
ATOM 1275 C C . HIS A 1 167 ? 4.055 -16.391 -12.055 1 95.88 167 HIS A C 1
ATOM 1277 O O . HIS A 1 167 ? 3.852 -17.609 -12.125 1 95.88 167 HIS A O 1
ATOM 1283 N N . ASP A 1 168 ? 4.246 -15.773 -13.164 1 94.75 168 ASP A N 1
ATOM 1284 C CA . ASP A 1 168 ? 4.102 -16.422 -14.461 1 94.75 168 ASP A CA 1
ATOM 1285 C C . ASP A 1 168 ? 5.215 -17.453 -14.688 1 94.75 168 ASP A C 1
ATOM 1287 O O . ASP A 1 168 ? 6.398 -17.125 -14.578 1 94.75 168 ASP A O 1
ATOM 1291 N N . TYR A 1 169 ? 4.836 -18.656 -15.039 1 95.5 169 TYR A N 1
ATOM 1292 C CA . TYR A 1 169 ? 5.785 -19.75 -15.195 1 95.5 169 TYR A CA 1
ATOM 1293 C C . TYR A 1 169 ? 6.43 -19.719 -16.578 1 95.5 169 TYR A C 1
ATOM 1295 O O . TYR A 1 169 ? 7.344 -20.5 -16.859 1 95.5 169 TYR A O 1
ATOM 1303 N N . LYS A 1 170 ? 5.977 -18.781 -17.422 1 96.06 170 LYS A N 1
ATOM 1304 C CA . LYS A 1 170 ? 6.48 -18.797 -18.781 1 96.06 170 LYS A CA 1
ATOM 1305 C C . LYS A 1 170 ? 7.141 -17.469 -19.141 1 96.06 170 LYS A C 1
ATOM 1307 O O . LYS A 1 170 ? 7.406 -17.203 -20.312 1 96.06 170 LYS A O 1
ATOM 1312 N N . GLY A 1 171 ? 7.305 -16.609 -18.172 1 95.69 171 GLY A N 1
ATOM 1313 C CA . GLY A 1 171 ? 8.07 -15.383 -18.359 1 95.69 171 GLY A CA 1
ATOM 1314 C C . GLY A 1 171 ? 7.293 -14.297 -19.078 1 95.69 171 GLY A C 1
ATOM 1315 O O . GLY A 1 171 ? 7.879 -13.328 -19.562 1 95.69 171 GLY A O 1
ATOM 1316 N N . ARG A 1 172 ? 6 -14.344 -19.141 1 96.56 172 ARG A N 1
ATOM 1317 C CA . ARG A 1 172 ? 5.207 -13.477 -20.016 1 96.56 172 ARG A CA 1
ATOM 1318 C C . ARG A 1 172 ? 5.035 -12.094 -19.391 1 96.56 172 ARG A C 1
ATOM 1320 O O . ARG A 1 172 ? 4.633 -11.148 -20.078 1 96.56 172 ARG A O 1
ATOM 1327 N N . SER A 1 173 ? 5.348 -11.977 -18.109 1 95.75 173 SER A N 1
ATOM 1328 C CA . SER A 1 173 ? 5.211 -10.672 -17.453 1 95.75 173 SER A CA 1
ATOM 1329 C C . SER A 1 173 ? 6.508 -9.883 -17.516 1 95.75 173 SER A C 1
ATOM 1331 O O . SER A 1 173 ? 6.578 -8.75 -17.047 1 95.75 173 SER A O 1
ATOM 1333 N N . SER A 1 174 ? 7.535 -10.453 -18.062 1 94.62 174 SER A N 1
ATOM 1334 C CA . SER A 1 174 ? 8.812 -9.781 -18.297 1 94.62 174 SER A CA 1
ATOM 1335 C C . SER A 1 174 ? 8.969 -9.375 -19.766 1 94.62 174 SER A C 1
ATOM 1337 O O . SER A 1 174 ? 8.039 -9.547 -20.562 1 94.62 174 SER A O 1
ATOM 1339 N N . GLY A 1 175 ? 10.164 -8.609 -20.062 1 94.19 175 GLY A N 1
ATOM 1340 C CA . GLY A 1 175 ? 10.453 -8.227 -21.422 1 94.19 175 GLY A CA 1
ATOM 1341 C C . GLY A 1 175 ? 11.586 -7.223 -21.531 1 94.19 175 GLY A C 1
ATOM 1342 O O . GLY A 1 175 ? 11.406 -6.047 -21.219 1 94.19 175 GLY A O 1
ATOM 1343 N N . TRP A 1 176 ? 12.75 -7.617 -22.078 1 92.31 176 TRP A N 1
ATOM 1344 C CA . TRP A 1 176 ? 13.953 -6.801 -22.172 1 92.31 176 TRP A CA 1
ATOM 1345 C C . TRP A 1 176 ? 13.719 -5.582 -23.062 1 92.31 176 TRP A C 1
ATOM 1347 O O . TRP A 1 176 ? 14.43 -4.578 -22.953 1 92.31 176 TRP A O 1
ATOM 1357 N N . ASN A 1 177 ? 12.852 -5.441 -23.859 1 91.75 177 ASN A N 1
ATOM 1358 C CA . ASN A 1 177 ? 12.586 -4.348 -24.797 1 91.75 177 ASN A CA 1
ATOM 1359 C C . ASN A 1 177 ? 11.156 -3.834 -24.672 1 91.75 177 ASN A C 1
ATOM 1361 O O . ASN A 1 177 ? 10.531 -3.471 -25.672 1 91.75 177 ASN A O 1
ATOM 1365 N N . THR A 1 178 ? 10.711 -3.846 -23.453 1 97 178 THR A N 1
ATOM 1366 C CA . THR A 1 178 ? 9.344 -3.385 -23.219 1 97 178 THR A CA 1
ATOM 1367 C C . THR A 1 178 ? 9.312 -2.312 -22.141 1 97 178 THR A C 1
ATOM 1369 O O . THR A 1 178 ? 10.305 -2.105 -21.438 1 97 178 THR A O 1
ATOM 1372 N N . LEU A 1 179 ? 8.266 -1.51 -22.156 1 97.81 179 LEU A N 1
ATOM 1373 C CA . LEU A 1 179 ? 7.855 -0.739 -20.984 1 97.81 179 LEU A CA 1
ATOM 1374 C C . LEU A 1 179 ? 6.922 -1.556 -20.094 1 97.81 179 LEU A C 1
ATOM 1376 O O . LEU A 1 179 ? 5.871 -2.014 -20.547 1 97.81 179 LEU A O 1
ATOM 1380 N N . GLY A 1 180 ? 7.391 -1.725 -18.859 1 98.12 180 GLY A N 1
ATOM 1381 C CA . GLY A 1 180 ? 6.598 -2.529 -17.938 1 98.12 180 GLY A CA 1
ATOM 1382 C C . GLY A 1 180 ? 5.488 -1.743 -17.266 1 98.12 180 GLY A C 1
ATOM 1383 O O . GLY A 1 180 ? 5.688 -0.589 -16.875 1 98.12 180 GLY A O 1
ATOM 1384 N N . LEU A 1 181 ? 4.32 -2.293 -17.188 1 98.19 181 LEU A N 1
ATOM 1385 C CA . LEU A 1 181 ? 3.256 -1.842 -16.312 1 98.19 181 LEU A CA 1
ATOM 1386 C C . LEU A 1 181 ? 3.203 -2.697 -15.047 1 98.19 181 LEU A C 1
ATOM 1388 O O . LEU A 1 181 ? 2.803 -3.863 -15.094 1 98.19 181 LEU A O 1
ATOM 1392 N N . TRP A 1 182 ? 3.682 -2.137 -13.984 1 98.06 182 TRP A N 1
ATOM 1393 C CA . TRP A 1 182 ? 3.615 -2.83 -12.703 1 98.06 182 TRP A CA 1
ATOM 1394 C C . TRP A 1 182 ? 2.307 -2.521 -11.984 1 98.06 182 TRP A C 1
ATOM 1396 O O . TRP A 1 182 ? 2.164 -1.463 -11.367 1 98.06 182 TRP A O 1
ATOM 1406 N N . VAL A 1 183 ? 1.369 -3.443 -11.93 1 97.12 183 VAL A N 1
ATOM 1407 C CA . VAL A 1 183 ? 0.006 -3.156 -11.5 1 97.12 183 VAL A CA 1
ATOM 1408 C C . VAL A 1 183 ? -0.203 -3.674 -10.078 1 97.12 183 VAL A C 1
ATOM 1410 O O . VAL A 1 183 ? -1.333 -3.719 -9.586 1 97.12 183 VAL A O 1
ATOM 1413 N N . SER A 1 184 ? 0.897 -4.043 -9.406 1 94.94 184 SER A N 1
ATOM 1414 C CA . SER A 1 184 ? 0.828 -4.641 -8.078 1 94.94 184 SER A CA 1
ATOM 1415 C C . SER A 1 184 ? 0.259 -3.66 -7.055 1 94.94 184 SER A C 1
ATOM 1417 O O . SER A 1 184 ? -0.294 -4.07 -6.031 1 94.94 184 SER A O 1
ATOM 1419 N N . HIS A 1 185 ? 0.373 -2.35 -7.336 1 90.5 185 HIS A N 1
ATOM 1420 C CA . HIS A 1 185 ? -0.072 -1.348 -6.375 1 90.5 185 HIS A CA 1
ATOM 1421 C C . HIS A 1 185 ? -1.406 -0.737 -6.793 1 90.5 185 HIS A C 1
ATOM 1423 O O . HIS A 1 185 ? -1.99 0.057 -6.051 1 90.5 185 HIS A O 1
ATOM 1429 N N . LEU A 1 186 ? -1.885 -1.083 -7.91 1 90.38 186 LEU A N 1
ATOM 1430 C CA . LEU A 1 186 ? -3.166 -0.584 -8.398 1 90.38 186 LEU A CA 1
ATOM 1431 C C . LEU A 1 186 ? -4.316 -1.147 -7.574 1 90.38 186 LEU A C 1
ATOM 1433 O O . LEU A 1 186 ? -4.574 -2.354 -7.602 1 90.38 186 LEU A O 1
ATOM 1437 N N . ASN A 1 187 ? -4.926 -0.273 -6.777 1 78.88 187 ASN A N 1
ATOM 1438 C CA . ASN A 1 187 ? -6.023 -0.679 -5.906 1 78.88 187 ASN A CA 1
ATOM 1439 C C . ASN A 1 187 ? -5.586 -1.765 -4.926 1 78.88 187 ASN A C 1
ATOM 1441 O O . ASN A 1 187 ? -6.348 -2.693 -4.645 1 78.88 187 ASN A O 1
ATOM 1445 N N . ALA A 1 188 ? -4.207 -1.487 -4.469 1 78.12 188 ALA A N 1
ATOM 1446 C CA . ALA A 1 188 ? -3.613 -2.502 -3.604 1 78.12 188 ALA A CA 1
ATOM 1447 C C . ALA A 1 188 ? -4.277 -2.508 -2.229 1 78.12 188 ALA A C 1
ATOM 1449 O O . ALA A 1 188 ? -4.391 -1.464 -1.583 1 78.12 188 ALA A O 1
ATOM 1450 N N . GLY A 1 189 ? -5.406 -3.082 -1.907 1 73.19 189 GLY A N 1
ATOM 1451 C CA . GLY A 1 189 ? -6.086 -3.209 -0.626 1 73.19 189 GLY A CA 1
ATOM 1452 C C . GLY A 1 189 ? -7.594 -3.1 -0.734 1 73.19 189 GLY A C 1
ATOM 1453 O O . GLY A 1 189 ? -8.305 -3.299 0.251 1 73.19 189 GLY A O 1
ATOM 1454 N N . PHE A 1 190 ? -7.91 -2.779 -1.87 1 81.25 190 PHE A N 1
ATOM 1455 C CA . PHE A 1 190 ? -9.352 -2.617 -2.041 1 81.25 190 PHE A CA 1
ATOM 1456 C C . PHE A 1 190 ? -10.047 -3.971 -2.072 1 81.25 190 PHE A C 1
ATOM 1458 O O . PHE A 1 190 ? -9.773 -4.797 -2.941 1 81.25 190 PHE A O 1
ATOM 1465 N N . MET A 1 191 ? -10.914 -4.219 -1.116 1 88.44 191 MET A N 1
ATOM 1466 C CA . MET A 1 191 ? -11.812 -5.367 -1.07 1 88.44 191 MET A CA 1
ATOM 1467 C C . MET A 1 191 ? -13.188 -4.965 -0.544 1 88.44 191 MET A C 1
ATOM 1469 O O . MET A 1 191 ? -13.289 -4.18 0.399 1 88.44 191 MET A O 1
ATOM 1473 N N . SER A 1 192 ? -14.203 -5.445 -1.218 1 86.75 192 SER A N 1
ATOM 1474 C CA . SER A 1 192 ? -15.57 -5.156 -0.794 1 86.75 192 SER A CA 1
ATOM 1475 C C . SER A 1 192 ? -16.453 -6.398 -0.888 1 86.75 192 SER A C 1
ATOM 1477 O O . SER A 1 192 ? -16.391 -7.137 -1.872 1 86.75 192 SER A O 1
ATOM 1479 N N . PHE A 1 193 ? -17.219 -6.633 0.204 1 91.88 193 PHE A N 1
ATOM 1480 C CA . PHE A 1 193 ? -18.172 -7.727 0.243 1 91.88 193 PHE A CA 1
ATOM 1481 C C . PHE A 1 193 ? -19.594 -7.207 0.061 1 91.88 193 PHE A C 1
ATOM 1483 O O . PHE A 1 193 ? -19.953 -6.172 0.618 1 91.88 193 PHE A O 1
ATOM 1490 N N . ASN A 1 194 ? -20.312 -7.836 -0.812 1 90.81 194 ASN A N 1
ATOM 1491 C CA . ASN A 1 194 ? -21.703 -7.516 -1.056 1 90.81 194 ASN A CA 1
ATOM 1492 C C . ASN A 1 194 ? -22.578 -8.773 -1.099 1 90.81 194 ASN A C 1
ATOM 1494 O O . ASN A 1 194 ? -22.391 -9.633 -1.961 1 90.81 194 ASN A O 1
ATOM 1498 N N . GLU A 1 195 ? -23.578 -8.867 -0.249 1 93.19 195 GLU A N 1
ATOM 1499 C CA . GLU A 1 195 ? -24.422 -10.047 -0.126 1 93.19 195 GLU A CA 1
ATOM 1500 C C . GLU A 1 195 ? -25.344 -10.188 -1.33 1 93.19 195 GLU A C 1
ATOM 1502 O O . GLU A 1 195 ? -25.828 -11.281 -1.631 1 93.19 195 GLU A O 1
ATOM 1507 N N . THR A 1 196 ? -25.641 -9.062 -1.992 1 96.06 196 THR A N 1
ATOM 1508 C CA . THR A 1 196 ? -26.594 -9.055 -3.105 1 96.06 196 THR A CA 1
ATOM 1509 C C . THR A 1 196 ? -26.031 -8.242 -4.273 1 96.06 196 THR A C 1
ATOM 1511 O O . THR A 1 196 ? -26.719 -7.359 -4.801 1 96.06 196 THR A O 1
ATOM 1514 N N . PHE A 1 197 ? -24.891 -8.656 -4.652 1 96.12 197 PHE A N 1
ATOM 1515 C CA . PHE A 1 197 ? -24.234 -7.949 -5.75 1 96.12 197 PHE A CA 1
ATOM 1516 C C . PHE A 1 197 ? -24.953 -8.234 -7.07 1 96.12 197 PHE A C 1
ATOM 1518 O O . PHE A 1 197 ? -25.203 -9.391 -7.41 1 96.12 197 PHE A O 1
ATOM 1525 N N . VAL A 1 198 ? -25.219 -7.199 -7.836 1 97.06 198 VAL A N 1
ATOM 1526 C CA . VAL A 1 198 ? -25.797 -7.324 -9.172 1 97.06 198 VAL A CA 1
ATOM 1527 C C . VAL A 1 198 ? -24.859 -6.691 -10.203 1 97.06 198 VAL A C 1
ATOM 1529 O O . VAL A 1 198 ? -24.656 -5.477 -10.195 1 97.06 198 VAL A O 1
ATOM 1532 N N . PRO A 1 199 ? -24.281 -7.539 -11.062 1 97.62 199 PRO A N 1
ATOM 1533 C CA . PRO A 1 199 ? -23.453 -6.941 -12.102 1 97.62 199 PRO A CA 1
ATOM 1534 C C . PRO A 1 199 ? -24.203 -5.879 -12.914 1 97.62 199 PRO A C 1
ATOM 1536 O O . PRO A 1 199 ? -25.406 -5.98 -13.109 1 97.62 199 PRO A O 1
ATOM 1539 N N . GLU A 1 200 ? -23.438 -4.918 -13.383 1 96.25 200 GLU A N 1
ATOM 1540 C CA . GLU A 1 200 ? -24.031 -3.807 -14.117 1 96.25 200 GLU A CA 1
ATOM 1541 C C . GLU A 1 200 ? -24.875 -4.309 -15.289 1 96.25 200 GLU A C 1
ATOM 1543 O O . GLU A 1 200 ? -24.422 -5.168 -16.047 1 96.25 200 GLU A O 1
ATOM 1548 N N . SER A 1 201 ? -26.094 -3.854 -15.453 1 96.56 201 SER A N 1
ATOM 1549 C CA . SER A 1 201 ? -27.016 -4.094 -16.547 1 96.56 201 SER A CA 1
ATOM 1550 C C . SER A 1 201 ? -27.594 -5.504 -16.484 1 96.56 201 SER A C 1
ATOM 1552 O O . SER A 1 201 ? -28.297 -5.934 -17.406 1 96.56 201 SER A O 1
ATOM 1554 N N . CYS A 1 202 ? -27.203 -6.297 -15.453 1 97.81 202 CYS A N 1
ATOM 1555 C CA . CYS A 1 202 ? -27.734 -7.641 -15.281 1 97.81 202 CYS A CA 1
ATOM 1556 C C . CYS A 1 202 ? -28.875 -7.656 -14.273 1 97.81 202 CYS A C 1
ATOM 1558 O O . CYS A 1 202 ? -29.219 -6.621 -13.703 1 97.81 202 CYS A O 1
ATOM 1560 N N . ASN A 1 203 ? -29.516 -8.82 -14.148 1 96.19 203 ASN A N 1
ATOM 1561 C CA . ASN A 1 203 ? -30.594 -8.977 -13.172 1 96.19 203 ASN A CA 1
ATOM 1562 C C . ASN A 1 203 ? -30.266 -10.047 -12.141 1 96.19 203 ASN A C 1
ATOM 1564 O O . ASN A 1 203 ? -30.891 -10.117 -11.086 1 96.19 203 ASN A O 1
ATOM 1568 N N . THR A 1 204 ? -29.359 -10.805 -12.406 1 96.38 204 THR A N 1
ATOM 1569 C CA . THR A 1 204 ? -28.984 -11.875 -11.492 1 96.38 204 THR A CA 1
ATOM 1570 C C . THR A 1 204 ? -28.141 -11.336 -10.344 1 96.38 204 THR A C 1
ATOM 1572 O O . THR A 1 204 ? -27.203 -10.562 -10.57 1 96.38 204 THR A O 1
ATOM 1575 N N . SER A 1 205 ? -28.438 -11.758 -9.141 1 96.88 205 SER A N 1
ATOM 1576 C CA . SER A 1 205 ? -27.703 -11.344 -7.949 1 96.88 205 SER A CA 1
ATOM 1577 C C . SER A 1 205 ? -26.781 -12.453 -7.453 1 96.88 205 SER A C 1
ATOM 1579 O O . SER A 1 205 ? -27.078 -13.633 -7.598 1 96.88 205 SER A O 1
ATOM 1581 N N . TYR A 1 206 ? -25.672 -12.062 -6.879 1 97.25 206 TYR A N 1
ATOM 1582 C CA . TYR A 1 206 ? -24.688 -12.977 -6.301 1 97.25 206 TYR A CA 1
ATOM 1583 C C . TYR A 1 206 ? -24.234 -12.484 -4.93 1 97.25 206 TYR A C 1
ATOM 1585 O O . TYR A 1 206 ? -24.234 -11.281 -4.66 1 97.25 206 TYR A O 1
ATOM 1593 N N . ARG A 1 207 ? -23.969 -13.406 -3.975 1 97.19 207 ARG A N 1
ATOM 1594 C CA . ARG A 1 207 ? -23.031 -13.078 -2.908 1 97.19 207 ARG A CA 1
ATOM 1595 C C . ARG A 1 207 ? -21.609 -12.961 -3.445 1 97.19 207 ARG A C 1
ATOM 1597 O O . ARG A 1 207 ? -21.078 -13.914 -4.02 1 97.19 207 ARG A O 1
ATOM 1604 N N . ALA A 1 208 ? -20.953 -11.727 -3.297 1 98.31 208 ALA A N 1
ATOM 1605 C CA . ALA A 1 208 ? -19.734 -11.539 -4.078 1 98.31 208 ALA A CA 1
ATOM 1606 C C . ALA A 1 208 ? -18.734 -10.664 -3.328 1 98.31 208 ALA A C 1
ATOM 1608 O O . ALA A 1 208 ? -19.109 -9.914 -2.424 1 98.31 208 ALA A O 1
ATOM 1609 N N . ILE A 1 209 ? -17.484 -10.883 -3.662 1 96.88 209 ILE A N 1
ATOM 1610 C CA . ILE A 1 209 ? -16.406 -10.016 -3.236 1 96.88 209 ILE A CA 1
ATOM 1611 C C . ILE A 1 209 ? -15.766 -9.344 -4.453 1 96.88 209 ILE A C 1
ATOM 1613 O O . ILE A 1 209 ? -15.531 -9.992 -5.477 1 96.88 209 ILE A O 1
ATOM 1617 N N . THR A 1 210 ? -15.602 -8.047 -4.391 1 96.06 210 THR A N 1
ATOM 1618 C CA . THR A 1 210 ? -14.828 -7.289 -5.363 1 96.06 210 THR A CA 1
ATOM 1619 C C . THR A 1 210 ? -13.43 -6.992 -4.828 1 96.06 210 THR A C 1
ATOM 1621 O O . THR A 1 210 ? -13.273 -6.566 -3.682 1 96.06 210 THR A O 1
ATOM 1624 N N . ILE A 1 211 ? -12.438 -7.281 -5.672 1 95.38 211 ILE A N 1
ATOM 1625 C CA . ILE A 1 211 ? -11.07 -7 -5.246 1 95.38 211 ILE A CA 1
ATOM 1626 C C . ILE A 1 211 ? -10.375 -6.133 -6.293 1 95.38 211 ILE A C 1
ATOM 1628 O O . ILE A 1 211 ? -10.68 -6.223 -7.484 1 95.38 211 ILE A O 1
ATOM 1632 N N . GLY A 1 212 ? -9.445 -5.324 -5.809 1 93.56 212 GLY A N 1
ATOM 1633 C CA . GLY A 1 212 ? -8.523 -4.645 -6.699 1 93.56 212 GLY A CA 1
ATOM 1634 C C . GLY A 1 212 ? -7.438 -5.559 -7.246 1 93.56 212 GLY A C 1
ATOM 1635 O O . GLY A 1 212 ? -7.133 -6.59 -6.648 1 93.56 212 GLY A O 1
ATOM 1636 N N . THR A 1 213 ? -6.82 -5.129 -8.328 1 94.25 213 THR A N 1
ATOM 1637 C CA . THR A 1 213 ? -5.84 -5.918 -9.07 1 94.25 213 THR A CA 1
ATOM 1638 C C . THR A 1 213 ? -4.633 -6.242 -8.188 1 94.25 213 THR A C 1
ATOM 1640 O O . THR A 1 213 ? -4.02 -7.301 -8.336 1 94.25 213 THR A O 1
ATOM 1643 N N . GLY A 1 214 ? -4.285 -5.449 -7.27 1 90.75 214 GLY A N 1
ATOM 1644 C CA . GLY A 1 214 ? -3.09 -5.625 -6.457 1 90.75 214 GLY A CA 1
ATOM 1645 C C . GLY A 1 214 ? -3.303 -6.551 -5.273 1 90.75 214 GLY A C 1
ATOM 1646 O O . GLY A 1 214 ? -2.352 -6.891 -4.566 1 90.75 214 GLY A O 1
ATOM 1647 N N . VAL A 1 215 ? -4.551 -7.09 -5.035 1 93 215 VAL A N 1
ATOM 1648 C CA . VAL A 1 215 ? -4.867 -7.922 -3.881 1 93 215 VAL A CA 1
ATOM 1649 C C . VAL A 1 215 ? -4.27 -9.312 -4.066 1 93 215 VAL A C 1
ATOM 1651 O O . VAL A 1 215 ? -4.348 -9.891 -5.152 1 93 215 VAL A O 1
ATOM 1654 N N . GLU A 1 216 ? -3.633 -9.828 -2.963 1 94.38 216 GLU A N 1
ATOM 1655 C CA . GLU A 1 216 ? -3.062 -11.172 -2.963 1 94.38 216 GLU A CA 1
ATOM 1656 C C . GLU A 1 216 ? -4.047 -12.188 -2.393 1 94.38 216 GLU A C 1
ATOM 1658 O O . GLU A 1 216 ? -4.98 -11.82 -1.677 1 94.38 216 GLU A O 1
ATOM 1663 N N . MET A 1 217 ? -3.812 -13.414 -2.662 1 96.31 217 MET A N 1
ATOM 1664 C CA . MET A 1 217 ? -4.734 -14.477 -2.264 1 96.31 217 MET A CA 1
ATOM 1665 C C . MET A 1 217 ? -4.852 -14.547 -0.745 1 96.31 217 MET A C 1
ATOM 1667 O O . MET A 1 217 ? -5.949 -14.727 -0.212 1 96.31 217 MET A O 1
ATOM 1671 N N . GLN A 1 218 ? -3.75 -14.43 -0.067 1 94 218 GLN A N 1
ATOM 1672 C CA . GLN A 1 218 ? -3.818 -14.516 1.388 1 94 218 GLN A CA 1
ATOM 1673 C C . GLN A 1 218 ? -4.719 -13.422 1.962 1 94 218 GLN A C 1
ATOM 1675 O O . GLN A 1 218 ? -5.473 -13.672 2.908 1 94 218 GLN A O 1
ATOM 1680 N N . GLN A 1 219 ? -4.625 -12.211 1.43 1 89.31 219 GLN A N 1
ATOM 1681 C CA . GLN A 1 219 ? -5.484 -11.117 1.856 1 89.31 219 GLN A CA 1
ATOM 1682 C C . GLN A 1 219 ? -6.949 -11.414 1.551 1 89.31 219 GLN A C 1
ATOM 1684 O O . GLN A 1 219 ? -7.824 -11.172 2.383 1 89.31 219 GLN A O 1
ATOM 1689 N N . LEU A 1 220 ? -7.207 -11.93 0.419 1 95.5 220 LEU A N 1
ATOM 1690 C CA . LEU A 1 220 ? -8.562 -12.273 -0.003 1 95.5 220 LEU A CA 1
ATOM 1691 C C . LEU A 1 220 ? -9.18 -13.305 0.938 1 95.5 220 LEU A C 1
ATOM 1693 O O . LEU A 1 220 ? -10.328 -13.156 1.352 1 95.5 220 LEU A O 1
ATOM 1697 N N . TYR A 1 221 ? -8.406 -14.305 1.312 1 96.81 221 TYR A N 1
ATOM 1698 C CA . TYR A 1 221 ? -8.93 -15.383 2.15 1 96.81 221 TYR A CA 1
ATOM 1699 C C . TYR A 1 221 ? -9.211 -14.883 3.562 1 96.81 221 TYR A C 1
ATOM 1701 O O . TYR A 1 221 ? -10.227 -15.242 4.16 1 96.81 221 TYR A O 1
ATOM 1709 N N . ALA A 1 222 ? -8.352 -14.094 4.039 1 90.31 222 ALA A N 1
ATOM 1710 C CA . ALA A 1 222 ? -8.594 -13.516 5.359 1 90.31 222 ALA A CA 1
ATOM 1711 C C . ALA A 1 222 ? -9.852 -12.656 5.363 1 90.31 222 ALA A C 1
ATOM 1713 O O . ALA A 1 222 ? -10.656 -12.727 6.293 1 90.31 222 ALA A O 1
ATOM 1714 N N . PHE A 1 223 ? -9.984 -11.797 4.344 1 90.56 223 PHE A N 1
ATOM 1715 C CA . PHE A 1 223 ? -11.148 -10.93 4.215 1 90.56 223 PHE A CA 1
ATOM 1716 C C . PHE A 1 223 ? -12.43 -11.75 4.105 1 90.56 223 PHE A C 1
ATOM 1718 O O . PHE A 1 223 ? -13.43 -11.445 4.754 1 90.56 223 PHE A O 1
ATOM 1725 N N . ALA A 1 224 ? -12.406 -12.812 3.289 1 96.31 224 ALA A N 1
ATOM 1726 C CA . ALA A 1 224 ? -13.555 -13.695 3.145 1 96.31 224 ALA A CA 1
ATOM 1727 C C . ALA A 1 224 ? -13.922 -14.344 4.477 1 96.31 224 ALA A C 1
ATOM 1729 O O . ALA A 1 224 ? -15.094 -14.422 4.836 1 96.31 224 ALA A O 1
ATOM 1730 N N . ASP A 1 225 ? -12.93 -14.812 5.168 1 94.19 225 ASP A N 1
ATOM 1731 C CA . ASP A 1 225 ? -13.141 -15.461 6.457 1 94.19 225 ASP A CA 1
ATOM 1732 C C . ASP A 1 225 ? -13.812 -14.508 7.445 1 94.19 225 ASP A C 1
ATOM 1734 O O . ASP A 1 225 ? -14.695 -14.914 8.203 1 94.19 225 ASP A O 1
ATOM 1738 N N . GLN A 1 226 ? -13.383 -13.273 7.391 1 82.12 226 GLN A N 1
ATOM 1739 C CA . GLN A 1 226 ? -13.953 -12.25 8.258 1 82.12 226 GLN A CA 1
ATOM 1740 C C . GLN A 1 226 ? -15.445 -12.062 7.984 1 82.12 226 GLN A C 1
ATOM 1742 O O . GLN A 1 226 ? -16.203 -11.656 8.867 1 82.12 226 GLN A O 1
ATOM 1747 N N . HIS A 1 227 ? -15.883 -12.312 6.777 1 87.56 227 HIS A N 1
ATOM 1748 C CA . HIS A 1 227 ? -17.281 -12.141 6.387 1 87.56 227 HIS A CA 1
ATOM 1749 C C . HIS A 1 227 ? -18 -13.477 6.355 1 87.56 227 HIS A C 1
ATOM 1751 O O . HIS A 1 227 ? -19.109 -13.578 5.812 1 87.56 227 HIS A O 1
ATOM 1757 N N . ASN A 1 228 ? -17.375 -14.508 6.793 1 93.94 228 ASN A N 1
ATOM 1758 C CA . ASN A 1 228 ? -17.938 -15.852 6.91 1 93.94 228 ASN A CA 1
ATOM 1759 C C . ASN A 1 228 ? -18.328 -16.422 5.547 1 93.94 228 ASN A C 1
ATOM 1761 O O . ASN A 1 228 ? -19.406 -16.969 5.383 1 93.94 228 ASN A O 1
ATOM 1765 N N . VAL A 1 229 ? -17.469 -16.156 4.574 1 97.69 229 VAL A N 1
ATOM 1766 C CA . VAL A 1 229 ? -17.656 -16.734 3.242 1 97.69 229 VAL A CA 1
ATOM 1767 C C . VAL A 1 229 ? -16.359 -17.359 2.756 1 97.69 229 VAL A C 1
ATOM 1769 O O . VAL A 1 229 ? -15.328 -17.281 3.441 1 97.69 229 VAL A O 1
ATOM 1772 N N . THR A 1 230 ? -16.422 -18.094 1.607 1 98.38 230 THR A N 1
ATOM 1773 C CA . THR A 1 230 ? -15.281 -18.766 1.008 1 98.38 230 THR A CA 1
ATOM 1774 C C . THR A 1 230 ? -15.031 -18.25 -0.407 1 98.38 230 THR A C 1
ATOM 1776 O O . THR A 1 230 ? -15.914 -18.328 -1.265 1 98.38 230 THR A O 1
ATOM 1779 N N . ALA A 1 231 ? -13.914 -17.672 -0.578 1 98 231 ALA A N 1
ATOM 1780 C CA . ALA A 1 231 ? -13.453 -17.344 -1.926 1 98 231 ALA A CA 1
ATOM 1781 C C . ALA A 1 231 ? -12.586 -18.469 -2.49 1 98 231 ALA A C 1
ATOM 1783 O O . ALA A 1 231 ? -11.633 -18.906 -1.838 1 98 231 ALA A O 1
ATOM 1784 N N . VAL A 1 232 ? -12.867 -18.953 -3.688 1 96.62 232 VAL A N 1
ATOM 1785 C CA . VAL A 1 232 ? -12.094 -19.984 -4.352 1 96.62 232 VAL A CA 1
ATOM 1786 C C . VAL A 1 232 ? -10.93 -19.359 -5.117 1 96.62 232 VAL A C 1
ATOM 1788 O O . VAL A 1 232 ? -11.133 -18.469 -5.945 1 96.62 232 VAL A O 1
ATOM 1791 N N . GLY A 1 233 ? -9.727 -19.766 -4.832 1 95.56 233 GLY A N 1
ATOM 1792 C CA . GLY A 1 233 ? -8.586 -19.125 -5.457 1 95.56 233 GLY A CA 1
ATOM 1793 C C . GLY A 1 233 ? -7.344 -20 -5.465 1 95.56 233 GLY A C 1
ATOM 1794 O O . GLY A 1 233 ? -7.441 -21.219 -5.34 1 95.56 233 GLY A O 1
ATOM 1795 N N . GLY A 1 234 ? -6.199 -19.375 -5.711 1 95.62 234 GLY A N 1
ATOM 1796 C CA . GLY A 1 234 ? -4.938 -20.062 -5.926 1 95.62 234 GLY A CA 1
ATOM 1797 C C . GLY A 1 234 ? -4.34 -20.625 -4.648 1 95.62 234 GLY A C 1
ATOM 1798 O O . GLY A 1 234 ? -4.84 -20.359 -3.555 1 95.62 234 GLY A O 1
ATOM 1799 N N . TYR A 1 235 ? -3.27 -21.438 -4.848 1 95.88 235 TYR A N 1
ATOM 1800 C CA . TYR A 1 235 ? -2.635 -22.188 -3.773 1 95.88 235 TYR A CA 1
ATOM 1801 C C . TYR A 1 235 ? -1.293 -21.578 -3.393 1 95.88 235 TYR A C 1
ATOM 1803 O O . TYR A 1 235 ? -0.272 -22.266 -3.359 1 95.88 235 TYR A O 1
ATOM 1811 N N . HIS A 1 236 ? -1.267 -20.266 -3.287 1 95.81 236 HIS A N 1
ATOM 1812 C CA . HIS A 1 236 ? -0.084 -19.5 -2.895 1 95.81 236 HIS A CA 1
ATOM 1813 C C . HIS A 1 236 ? -0.467 -18.141 -2.32 1 95.81 236 HIS A C 1
ATOM 1815 O O . HIS A 1 236 ? -1.397 -17.5 -2.811 1 95.81 236 HIS A O 1
ATOM 1821 N N . ARG A 1 237 ? 0.281 -17.625 -1.369 1 94.44 237 ARG A N 1
ATOM 1822 C CA . ARG A 1 237 ? -0.086 -16.438 -0.616 1 94.44 237 ARG A CA 1
ATOM 1823 C C . ARG A 1 237 ? -0.084 -15.195 -1.512 1 94.44 237 ARG A C 1
ATOM 1825 O O . ARG A 1 237 ? -0.943 -14.32 -1.377 1 94.44 237 ARG A O 1
ATOM 1832 N N . THR A 1 238 ? 0.859 -15.102 -2.498 1 95.81 238 THR A N 1
ATOM 1833 C CA . THR A 1 238 ? 1.117 -13.82 -3.15 1 95.81 238 THR A CA 1
ATOM 1834 C C . THR A 1 238 ? 0.56 -13.82 -4.57 1 95.81 238 THR A C 1
ATOM 1836 O O . THR A 1 238 ? 0.842 -12.906 -5.352 1 95.81 238 THR A O 1
ATOM 1839 N N . ILE A 1 239 ? -0.208 -14.797 -4.926 1 96.5 239 ILE A N 1
ATOM 1840 C CA . ILE A 1 239 ? -0.836 -14.805 -6.242 1 96.5 239 ILE A CA 1
ATOM 1841 C C . ILE A 1 239 ? -1.812 -13.641 -6.359 1 96.5 239 ILE A C 1
ATOM 1843 O O . ILE A 1 239 ? -2.547 -13.344 -5.414 1 96.5 239 ILE A O 1
ATOM 1847 N N . GLY A 1 240 ? -1.722 -12.992 -7.523 1 94.31 240 GLY A N 1
ATOM 1848 C CA . GLY A 1 240 ? -2.627 -11.883 -7.789 1 94.31 240 GLY A CA 1
ATOM 1849 C C . GLY A 1 240 ? -3.732 -12.242 -8.766 1 94.31 240 GLY A C 1
ATOM 1850 O O . GLY A 1 240 ? -3.979 -13.414 -9.031 1 94.31 240 GLY A O 1
ATOM 1851 N N . THR A 1 241 ? -4.379 -11.234 -9.375 1 93.31 241 THR A N 1
ATOM 1852 C CA . THR A 1 241 ? -5.598 -11.406 -10.164 1 93.31 241 THR A CA 1
ATOM 1853 C C . THR A 1 241 ? -5.277 -12.016 -11.523 1 93.31 241 THR A C 1
ATOM 1855 O O . THR A 1 241 ? -6.172 -12.523 -12.203 1 93.31 241 THR A O 1
ATOM 1858 N N . GLY A 1 242 ? -4.035 -11.914 -11.961 1 94.25 242 GLY A N 1
ATOM 1859 C CA . GLY A 1 242 ? -3.686 -12.578 -13.203 1 94.25 242 GLY A CA 1
ATOM 1860 C C . GLY A 1 242 ? -4.062 -14.047 -13.219 1 94.25 242 GLY A C 1
ATOM 1861 O O . GLY A 1 242 ? -4.316 -14.617 -14.281 1 94.25 242 GLY A O 1
ATOM 1862 N N . TYR A 1 243 ? -4.199 -14.609 -12.094 1 95.81 243 TYR A N 1
ATOM 1863 C CA . TYR A 1 243 ? -4.586 -15.992 -11.852 1 95.81 243 TYR A CA 1
ATOM 1864 C C . TYR A 1 243 ? -5.93 -16.312 -12.492 1 95.81 243 TYR A C 1
ATOM 1866 O O . TYR A 1 243 ? -6.094 -17.359 -13.117 1 95.81 243 TYR A O 1
ATOM 1874 N N . PHE A 1 244 ? -6.832 -15.438 -12.477 1 95.69 244 PHE A N 1
ATOM 1875 C CA . PHE A 1 244 ? -8.195 -15.648 -12.945 1 95.69 244 PHE A CA 1
ATOM 1876 C C . PHE A 1 244 ? -8.25 -15.625 -14.469 1 95.69 244 PHE A C 1
ATOM 1878 O O . PHE A 1 244 ? -9.094 -16.297 -15.078 1 95.69 244 PHE A O 1
ATOM 1885 N N . LEU A 1 245 ? -7.305 -14.984 -15.102 1 96.5 245 LEU A N 1
ATOM 1886 C CA . LEU A 1 245 ? -7.414 -14.688 -16.531 1 96.5 245 LEU A CA 1
ATOM 1887 C C . LEU A 1 245 ? -7.023 -15.906 -17.359 1 96.5 245 LEU A C 1
ATOM 1889 O O . LEU A 1 245 ? -7.406 -16.016 -18.531 1 96.5 245 LEU A O 1
ATOM 1893 N N . GLY A 1 246 ? -6.254 -16.766 -16.781 1 95.88 246 GLY A N 1
ATOM 1894 C CA . GLY A 1 246 ? -5.812 -17.953 -17.5 1 95.88 246 GLY A CA 1
ATOM 1895 C C . GLY A 1 246 ? -6.535 -19.219 -17.078 1 95.88 246 GLY A C 1
ATOM 1896 O O . GLY A 1 246 ? -6.141 -20.312 -17.469 1 95.88 246 GLY A O 1
ATOM 1897 N N . GLY A 1 247 ? -7.617 -19.125 -16.391 1 96.56 247 GLY A N 1
ATOM 1898 C CA . GLY A 1 247 ? -8.367 -20.266 -15.867 1 96.56 247 GLY A CA 1
ATOM 1899 C C . GLY A 1 247 ? -8.484 -20.25 -14.352 1 96.56 247 GLY A C 1
ATOM 1900 O O . GLY A 1 247 ? -9.531 -19.906 -13.812 1 96.56 247 GLY A O 1
ATOM 1901 N N . GLY A 1 248 ? -7.379 -20.516 -13.719 1 97.5 248 GLY A N 1
ATOM 1902 C CA . GLY A 1 248 ? -7.336 -20.422 -12.266 1 97.5 248 GLY A CA 1
ATOM 1903 C C . GLY A 1 248 ? -7.844 -21.672 -11.578 1 97.5 248 GLY A C 1
ATOM 1904 O O . GLY A 1 248 ? -8.938 -21.688 -11.008 1 97.5 248 GLY A O 1
ATOM 1905 N N . HIS A 1 249 ? -7.059 -22.703 -11.539 1 97.5 249 HIS A N 1
ATOM 1906 C CA . HIS A 1 249 ? -7.469 -23.906 -10.82 1 97.5 249 HIS A CA 1
ATOM 1907 C C . HIS A 1 249 ? -7.227 -23.766 -9.328 1 97.5 249 HIS A C 1
ATOM 1909 O O . HIS A 1 249 ? -6.371 -22.984 -8.906 1 97.5 249 HIS A O 1
ATOM 1915 N N . SER A 1 250 ? -8.016 -24.406 -8.578 1 97.88 250 SER A N 1
ATOM 1916 C CA . SER A 1 250 ? -7.965 -24.531 -7.125 1 97.88 250 SER A CA 1
ATOM 1917 C C . SER A 1 250 ? -8.195 -25.969 -6.684 1 97.88 250 SER A C 1
ATOM 1919 O O . SER A 1 250 ? -8.75 -26.781 -7.434 1 97.88 250 SER A O 1
ATOM 1921 N N . ILE A 1 251 ? -7.754 -26.297 -5.492 1 98 251 ILE A N 1
ATOM 1922 C CA . ILE A 1 251 ? -8.062 -27.625 -4.98 1 98 251 ILE A CA 1
ATOM 1923 C C . ILE A 1 251 ? -9.531 -27.688 -4.566 1 98 251 ILE A C 1
ATOM 1925 O O . ILE A 1 251 ? -10.055 -28.766 -4.277 1 98 251 ILE A O 1
ATOM 1929 N N . LEU A 1 252 ? -10.227 -26.609 -4.668 1 98.38 252 LEU A N 1
ATOM 1930 C CA . LEU A 1 252 ? -11.672 -26.562 -4.484 1 98.38 252 LEU A CA 1
ATOM 1931 C C . LEU A 1 252 ? -12.398 -26.609 -5.824 1 98.38 252 LEU A C 1
ATOM 1933 O O . LEU A 1 252 ? -13.625 -26.75 -5.871 1 98.38 252 LEU A O 1
ATOM 1937 N N . SER A 1 253 ? -11.695 -26.578 -6.891 1 98.38 253 SER A N 1
ATOM 1938 C CA . SER A 1 253 ? -12.281 -26.484 -8.227 1 98.38 253 SER A CA 1
ATOM 1939 C C . SER A 1 253 ? -13.125 -27.719 -8.539 1 98.38 253 SER A C 1
ATOM 1941 O O . SER A 1 253 ? -14.125 -27.609 -9.258 1 98.38 253 SER A O 1
ATOM 1943 N N . PRO A 1 254 ? -12.758 -28.922 -8.078 1 98.56 254 PRO A N 1
ATOM 1944 C CA . PRO A 1 254 ? -13.57 -30.078 -8.445 1 98.56 254 PRO A CA 1
ATOM 1945 C C . PRO A 1 254 ? -15.055 -29.875 -8.141 1 98.56 254 PRO A C 1
ATOM 1947 O O . PRO A 1 254 ? -15.914 -30.297 -8.922 1 98.56 254 PRO A O 1
ATOM 1950 N N . VAL A 1 255 ? -15.297 -29.156 -7.035 1 98.38 255 VAL A N 1
ATOM 1951 C CA . VAL A 1 255 ? -16.688 -28.984 -6.605 1 98.38 255 VAL A CA 1
ATOM 1952 C C . VAL A 1 255 ? -17.188 -27.625 -7.047 1 98.38 255 VAL A C 1
ATOM 1954 O O . VAL A 1 255 ? -18.359 -27.484 -7.438 1 98.38 255 VAL A O 1
ATOM 1957 N N . TYR A 1 256 ? -16.328 -26.594 -7.098 1 98.12 256 TYR A N 1
ATOM 1958 C CA . TYR A 1 256 ? -16.828 -25.219 -7.172 1 98.12 256 TYR A CA 1
ATOM 1959 C C . TYR A 1 256 ? -16.422 -24.562 -8.484 1 98.12 256 TYR A C 1
ATOM 1961 O O . TYR A 1 256 ? -16.812 -23.422 -8.758 1 98.12 256 TYR A O 1
ATOM 1969 N N . GLY A 1 257 ? -15.617 -25.266 -9.336 1 98 257 GLY A N 1
ATOM 1970 C CA . GLY A 1 257 ? -15.219 -24.734 -10.633 1 98 257 GLY A CA 1
ATOM 1971 C C . GLY A 1 257 ? -13.906 -23.984 -10.586 1 98 257 GLY A C 1
ATOM 1972 O O . GLY A 1 257 ? -13.328 -23.797 -9.516 1 98 257 GLY A O 1
ATOM 1973 N N . LEU A 1 258 ? -13.477 -23.562 -11.805 1 98.25 258 LEU A N 1
ATOM 1974 C CA . LEU A 1 258 ? -12.25 -22.781 -11.953 1 98.25 258 LEU A CA 1
ATOM 1975 C C . LEU A 1 258 ? -12.469 -21.344 -11.508 1 98.25 258 LEU A C 1
ATOM 1977 O O . LEU A 1 258 ? -13.609 -20.906 -11.312 1 98.25 258 LEU A O 1
ATOM 1981 N N . GLY A 1 259 ? -11.312 -20.641 -11.344 1 97.81 259 GLY A N 1
ATOM 1982 C CA . GLY A 1 259 ? -11.406 -19.219 -11.062 1 97.81 259 GLY A CA 1
ATOM 1983 C C . GLY A 1 259 ? -12.289 -18.469 -12.047 1 97.81 259 GLY A C 1
ATOM 1984 O O . GLY A 1 259 ? -13.109 -17.641 -11.656 1 97.81 259 GLY A O 1
ATOM 1985 N N . VAL A 1 260 ? -12.18 -18.75 -13.289 1 97.69 260 VAL A N 1
ATOM 1986 C CA . VAL A 1 260 ? -12.914 -18.062 -14.352 1 97.69 260 VAL A CA 1
ATOM 1987 C C . VAL A 1 260 ? -14.414 -18.328 -14.188 1 97.69 260 VAL A C 1
ATOM 1989 O O . VAL A 1 260 ? -15.242 -17.5 -14.586 1 97.69 260 VAL A O 1
ATOM 1992 N N . ASP A 1 261 ? -14.797 -19.469 -13.586 1 97.75 261 ASP A N 1
ATOM 1993 C CA . ASP A 1 261 ? -16.203 -19.812 -13.383 1 97.75 261 ASP A CA 1
ATOM 1994 C C . ASP A 1 261 ? -16.828 -18.938 -12.289 1 97.75 261 ASP A C 1
ATOM 1996 O O . ASP A 1 261 ? -18.047 -18.828 -12.203 1 97.75 261 ASP A O 1
ATOM 2000 N N . ARG A 1 262 ? -15.945 -18.359 -11.5 1 97.69 262 ARG A N 1
ATOM 2001 C CA . ARG A 1 262 ? -16.406 -17.641 -10.32 1 97.69 262 ARG A CA 1
ATOM 2002 C C . ARG A 1 262 ? -16.578 -16.156 -10.625 1 97.69 262 ARG A C 1
ATOM 2004 O O . ARG A 1 262 ? -17.297 -15.445 -9.914 1 97.69 262 ARG A O 1
ATOM 2011 N N . VAL A 1 263 ? -15.938 -15.625 -11.641 1 98.06 263 VAL A N 1
ATOM 2012 C CA . VAL A 1 263 ? -15.906 -14.195 -11.938 1 98.06 263 VAL A CA 1
ATOM 2013 C C . VAL A 1 263 ? -17.234 -13.758 -12.547 1 98.06 263 VAL A C 1
ATOM 2015 O O . VAL A 1 263 ? -17.719 -14.375 -13.492 1 98.06 263 VAL A O 1
ATOM 2018 N N . VAL A 1 264 ? -17.781 -12.625 -11.992 1 98.5 264 VAL A N 1
ATOM 2019 C CA . VAL A 1 264 ? -19.094 -12.227 -12.477 1 98.5 264 VAL A CA 1
ATOM 2020 C C . VAL A 1 264 ? -19.016 -10.828 -13.086 1 98.5 264 VAL A C 1
ATOM 2022 O O . VAL A 1 264 ? -19.938 -10.398 -13.797 1 98.5 264 VAL A O 1
ATOM 2025 N N . GLU A 1 265 ? -17.969 -10.125 -12.812 1 98.69 265 GLU A N 1
ATOM 2026 C CA . GLU A 1 265 ? -17.766 -8.805 -13.391 1 98.69 265 GLU A CA 1
ATOM 2027 C C . GLU A 1 265 ? -16.297 -8.406 -13.344 1 98.69 265 GLU A C 1
ATOM 2029 O O . GLU A 1 265 ? -15.578 -8.75 -12.398 1 98.69 265 GLU A O 1
ATOM 2034 N N . ILE A 1 266 ? -15.805 -7.707 -14.422 1 98.31 266 ILE A N 1
ATOM 2035 C CA . ILE A 1 266 ? -14.43 -7.234 -14.508 1 98.31 266 ILE A CA 1
ATOM 2036 C C . ILE A 1 266 ? -14.406 -5.781 -14.977 1 98.31 266 ILE A C 1
ATOM 2038 O O . ILE A 1 266 ? -15.156 -5.398 -15.875 1 98.31 266 ILE A O 1
ATOM 2042 N N . LYS A 1 267 ? -13.633 -4.969 -14.305 1 98.19 267 LYS A N 1
ATOM 2043 C CA . LYS A 1 267 ? -13.266 -3.664 -14.844 1 98.19 267 LYS A CA 1
ATOM 2044 C C . LYS A 1 267 ? -11.891 -3.711 -15.508 1 98.19 267 LYS A C 1
ATOM 2046 O O . LYS A 1 267 ? -10.938 -4.246 -14.938 1 98.19 267 LYS A O 1
ATOM 2051 N N . VAL A 1 268 ? -11.844 -3.15 -16.75 1 98 268 VAL A N 1
ATOM 2052 C CA . VAL A 1 268 ? -10.656 -3.326 -17.562 1 98 268 VAL A CA 1
ATOM 2053 C C . VAL A 1 268 ? -10.43 -2.088 -18.438 1 98 268 VAL A C 1
ATOM 2055 O O . VAL A 1 268 ? -11.391 -1.423 -18.828 1 98 268 VAL A O 1
ATOM 2058 N N . VAL A 1 269 ? -9.156 -1.739 -18.578 1 98.25 269 VAL A N 1
ATOM 2059 C CA . VAL A 1 269 ? -8.789 -0.765 -19.594 1 98.25 269 VAL A CA 1
ATOM 2060 C C . VAL A 1 269 ? -8.297 -1.49 -20.844 1 98.25 269 VAL A C 1
ATOM 2062 O O . VAL A 1 269 ? -7.281 -2.186 -20.812 1 98.25 269 VAL A O 1
ATOM 2065 N N . THR A 1 270 ? -9.031 -1.362 -21.953 1 98.12 270 THR A N 1
ATOM 2066 C CA . THR A 1 270 ? -8.641 -2.006 -23.203 1 98.12 270 THR A CA 1
ATOM 2067 C C . THR A 1 270 ? -7.648 -1.14 -23.969 1 98.12 270 THR A C 1
ATOM 2069 O O . THR A 1 270 ? -7.512 0.054 -23.688 1 98.12 270 THR A O 1
ATOM 2072 N N . PRO A 1 271 ? -6.906 -1.732 -24.922 1 96.81 271 PRO A N 1
ATOM 2073 C CA . PRO A 1 271 ? -5.82 -1.034 -25.609 1 96.81 271 PRO A CA 1
ATOM 2074 C C . PRO A 1 271 ? -6.293 0.22 -26.344 1 96.81 271 PRO A C 1
ATOM 2076 O O . PRO A 1 271 ? -5.48 1.079 -26.688 1 96.81 271 PRO A O 1
ATOM 2079 N N . ASP A 1 272 ? -7.555 0.395 -26.578 1 95.06 272 ASP A N 1
ATOM 2080 C CA . ASP A 1 272 ? -8.086 1.615 -27.172 1 95.06 272 ASP A CA 1
ATOM 2081 C C . ASP A 1 272 ? -8.219 2.723 -26.141 1 95.06 272 ASP A C 1
ATOM 2083 O O . ASP A 1 272 ? -8.711 3.812 -26.438 1 95.06 272 ASP A O 1
ATOM 2087 N N . GLY A 1 273 ? -7.844 2.484 -24.953 1 96.5 273 GLY A N 1
ATOM 2088 C CA . GLY A 1 273 ? -7.816 3.486 -23.891 1 96.5 273 GLY A CA 1
ATOM 2089 C C . GLY A 1 273 ? -9.125 3.588 -23.125 1 96.5 273 GLY A C 1
ATOM 2090 O O . GLY A 1 273 ? -9.25 4.398 -22.203 1 96.5 273 GLY A O 1
ATOM 2091 N N . ARG A 1 274 ? -10.117 2.855 -23.422 1 97.44 274 ARG A N 1
ATOM 2092 C CA . ARG A 1 274 ? -11.422 2.949 -22.781 1 97.44 274 ARG A CA 1
ATOM 2093 C C . ARG A 1 274 ? -11.461 2.117 -21.5 1 97.44 274 ARG A C 1
ATOM 2095 O O . ARG A 1 274 ? -11.008 0.973 -21.484 1 97.44 274 ARG A O 1
ATOM 2102 N N . PHE A 1 275 ? -11.961 2.725 -20.406 1 97.81 275 PHE A N 1
ATOM 2103 C CA . PHE A 1 275 ? -12.25 2.035 -19.156 1 97.81 275 PHE A CA 1
ATOM 2104 C C . PHE A 1 275 ? -13.633 1.394 -19.188 1 97.81 275 PHE A C 1
ATOM 2106 O O . PHE A 1 275 ? -14.641 2.088 -19.328 1 97.81 275 PHE A O 1
ATOM 2113 N N . ARG A 1 276 ? -13.703 0.01 -19.062 1 98 276 ARG A N 1
ATOM 2114 C CA . ARG A 1 276 ? -14.938 -0.733 -19.266 1 98 276 ARG A CA 1
ATOM 2115 C C . ARG A 1 276 ? -15.273 -1.588 -18.047 1 98 276 ARG A C 1
ATOM 2117 O O . ARG A 1 276 ? -14.375 -2.113 -17.391 1 98 276 ARG A O 1
ATOM 2124 N N . THR A 1 277 ? -16.547 -1.622 -17.781 1 97.94 277 THR A N 1
ATOM 2125 C CA . THR A 1 277 ? -17.094 -2.678 -16.938 1 97.94 277 THR A CA 1
ATOM 2126 C C . THR A 1 277 ? -17.719 -3.781 -17.781 1 97.94 277 THR A C 1
ATOM 2128 O O . THR A 1 277 ? -18.625 -3.525 -18.562 1 97.94 277 THR A O 1
ATOM 2131 N N . VAL A 1 278 ? -17.203 -5.012 -17.672 1 98.56 278 VAL A N 1
ATOM 2132 C CA . VAL A 1 278 ? -17.672 -6.078 -18.547 1 98.56 278 VAL A CA 1
ATOM 2133 C C . VAL A 1 278 ? -18.219 -7.227 -17.703 1 98.56 278 VAL A C 1
ATOM 2135 O O . VAL A 1 278 ? -17.719 -7.516 -16.609 1 98.56 278 VAL A O 1
ATOM 2138 N N . ASN A 1 279 ? -19.188 -7.781 -18.109 1 98.5 279 ASN A N 1
ATOM 2139 C CA . ASN A 1 279 ? -19.875 -8.922 -17.5 1 98.5 279 ASN A CA 1
ATOM 2140 C C . ASN A 1 279 ? -20.734 -9.656 -18.516 1 98.5 279 ASN A C 1
ATOM 2142 O O . ASN A 1 279 ? -20.578 -9.469 -19.734 1 98.5 279 ASN A O 1
ATOM 2146 N N . GLU A 1 280 ? -21.641 -10.555 -18.062 1 97.56 280 GLU A N 1
ATOM 2147 C CA . GLU A 1 280 ? -22.438 -11.367 -18.969 1 97.56 280 GLU A CA 1
ATOM 2148 C C . GLU A 1 280 ? -23.422 -10.508 -19.766 1 97.56 280 GLU A C 1
ATOM 2150 O O . GLU A 1 280 ? -23.859 -10.898 -20.844 1 97.56 280 GLU A O 1
ATOM 2155 N N . CYS A 1 281 ? -23.703 -9.266 -19.328 1 98.12 281 CYS A N 1
ATOM 2156 C CA . CYS A 1 281 ? -24.75 -8.438 -19.906 1 98.12 281 CYS A CA 1
ATOM 2157 C C . CYS A 1 281 ? -24.156 -7.227 -20.625 1 98.12 281 CYS A C 1
ATOM 2159 O O . CYS A 1 281 ? -24.844 -6.574 -21.406 1 98.12 281 CYS A O 1
ATOM 2161 N N . GLU A 1 282 ? -22.953 -6.895 -20.297 1 97.25 282 GLU A N 1
ATOM 2162 C CA . GLU A 1 282 ? -22.266 -5.754 -20.875 1 97.25 282 GLU A CA 1
ATOM 2163 C C . GLU A 1 282 ? -20.906 -6.172 -21.453 1 97.25 282 GLU A C 1
ATOM 2165 O O . GLU A 1 282 ? -20.047 -6.664 -20.719 1 97.25 282 GLU A O 1
ATOM 2170 N N . ASP A 1 283 ? -20.719 -5.895 -22.828 1 97.94 283 ASP A N 1
ATOM 2171 C CA . ASP A 1 283 ? -19.484 -6.309 -23.5 1 97.94 283 ASP A CA 1
ATOM 2172 C C . ASP A 1 283 ? -19.172 -7.773 -23.203 1 97.94 283 ASP A C 1
ATOM 2174 O O . ASP A 1 283 ? -18.078 -8.109 -22.766 1 97.94 283 ASP A O 1
ATOM 2178 N N . SER A 1 284 ? -20.172 -8.602 -23.516 1 98.12 284 SER A N 1
ATOM 2179 C CA . SER A 1 284 ? -20.125 -10 -23.125 1 98.12 284 SER A CA 1
ATOM 2180 C C . SER A 1 284 ? -19.031 -10.758 -23.859 1 98.12 284 SER A C 1
ATOM 2182 O O . SER A 1 284 ? -18.469 -11.719 -23.344 1 98.12 284 SER A O 1
ATOM 2184 N N . ASP A 1 285 ? -18.688 -10.352 -25.047 1 98.38 285 ASP A N 1
ATOM 2185 C CA . ASP A 1 285 ? -17.594 -10.992 -25.781 1 98.38 285 ASP A CA 1
ATOM 2186 C C . ASP A 1 285 ? -16.266 -10.805 -25.078 1 98.38 285 ASP A C 1
ATOM 2188 O O . ASP A 1 285 ? -15.492 -11.758 -24.922 1 98.38 285 ASP A O 1
ATOM 2192 N N . LEU A 1 286 ? -16 -9.555 -24.641 1 98.5 286 LEU A N 1
ATOM 2193 C CA . LEU A 1 286 ? -14.781 -9.273 -23.906 1 98.5 286 LEU A CA 1
ATOM 2194 C C . LEU A 1 286 ? -14.773 -9.984 -22.562 1 98.5 286 LEU A C 1
ATOM 2196 O O . LEU A 1 286 ? -13.734 -10.492 -22.125 1 98.5 286 LEU A O 1
ATOM 2200 N N . PHE A 1 287 ? -15.969 -9.992 -21.922 1 98.5 287 PHE A N 1
ATOM 2201 C CA . PHE A 1 287 ? -16.078 -10.719 -20.656 1 98.5 287 PHE A CA 1
ATOM 2202 C C . PHE A 1 287 ? -15.719 -12.188 -20.844 1 98.5 287 PHE A C 1
ATOM 2204 O O . PHE A 1 287 ? -14.961 -12.75 -20.047 1 98.5 287 PHE A O 1
ATOM 2211 N N . TRP A 1 288 ? -16.234 -12.758 -21.891 1 98.56 288 TRP A N 1
ATOM 2212 C CA . TRP A 1 288 ? -15.945 -14.148 -22.234 1 98.56 288 TRP A CA 1
ATOM 2213 C C . TRP A 1 288 ? -14.453 -14.344 -22.484 1 98.56 288 TRP A C 1
ATOM 2215 O O . TRP A 1 288 ? -13.852 -15.297 -21.969 1 98.56 288 TRP A O 1
ATOM 2225 N N . ALA A 1 289 ? -13.789 -13.523 -23.188 1 98.69 289 ALA A N 1
ATOM 2226 C CA . ALA A 1 289 ? -12.375 -13.633 -23.547 1 98.69 289 ALA A CA 1
ATOM 2227 C C . ALA A 1 289 ? -11.5 -13.5 -22.297 1 98.69 289 ALA A C 1
ATOM 2229 O O . ALA A 1 289 ? -10.469 -14.172 -22.188 1 98.69 289 ALA A O 1
ATOM 2230 N N . LEU A 1 290 ? -11.93 -12.656 -21.359 1 98.38 290 LEU A N 1
ATOM 2231 C CA . LEU A 1 290 ? -11.148 -12.406 -20.141 1 98.38 290 LEU A CA 1
ATOM 2232 C C . LEU A 1 290 ? -11.266 -13.578 -19.172 1 98.38 290 LEU A C 1
ATOM 2234 O O . LEU A 1 290 ? -10.484 -13.68 -18.219 1 98.38 290 LEU A O 1
ATOM 2238 N N . ARG A 1 291 ? -12.203 -14.414 -19.391 1 98.06 291 ARG A N 1
ATOM 2239 C CA . ARG A 1 291 ? -12.375 -15.586 -18.547 1 98.06 291 ARG A CA 1
ATOM 2240 C C . ARG A 1 291 ? -11.734 -16.812 -19.172 1 98.06 291 ARG A C 1
ATOM 2242 O O . ARG A 1 291 ? -12.383 -17.859 -19.328 1 98.06 291 ARG A O 1
ATOM 2249 N N . GLY A 1 292 ? -10.492 -16.719 -19.5 1 97.75 292 GLY A N 1
ATOM 2250 C CA . GLY A 1 292 ? -9.766 -17.875 -20 1 97.75 292 GLY A CA 1
ATOM 2251 C C . GLY A 1 292 ? -8.781 -17.547 -21.109 1 97.75 292 GLY A C 1
ATOM 2252 O O . GLY A 1 292 ? -7.887 -18.328 -21.406 1 97.75 292 GLY A O 1
ATOM 2253 N N . GLY A 1 293 ? -8.883 -16.406 -21.688 1 96.81 293 GLY A N 1
ATOM 2254 C CA . GLY A 1 293 ? -8.008 -16.031 -22.797 1 96.81 293 GLY A CA 1
ATOM 2255 C C . GLY A 1 293 ? -6.57 -15.812 -22.359 1 96.81 293 GLY A C 1
ATOM 2256 O O . GLY A 1 293 ? -5.652 -15.938 -23.172 1 96.81 293 GLY A O 1
ATOM 2257 N N . GLY A 1 294 ? -6.371 -15.43 -21.141 1 88.88 294 GLY A N 1
ATOM 2258 C CA . GLY A 1 294 ? -5.062 -15.43 -20.516 1 88.88 294 GLY A CA 1
ATOM 2259 C C . GLY A 1 294 ? -4.254 -14.18 -20.797 1 88.88 294 GLY A C 1
ATOM 2260 O O . GLY A 1 294 ? -4.48 -13.516 -21.812 1 88.88 294 GLY A O 1
ATOM 2261 N N . GLY A 1 295 ? -3.301 -13.891 -19.906 1 78.56 295 GLY A N 1
ATOM 2262 C CA . GLY A 1 295 ? -2.312 -12.844 -20.109 1 78.56 295 GLY A CA 1
ATOM 2263 C C . GLY A 1 295 ? -2.914 -11.453 -20.141 1 78.56 295 GLY A C 1
ATOM 2264 O O . GLY A 1 295 ? -4.012 -11.234 -19.625 1 78.56 295 GLY A O 1
ATOM 2265 N N . SER A 1 296 ? -2.146 -10.547 -20.625 1 84 296 SER A N 1
ATOM 2266 C CA . SER A 1 296 ? -2.6 -9.172 -20.844 1 84 296 SER A CA 1
ATOM 2267 C C . SER A 1 296 ? -3.062 -8.953 -22.266 1 84 296 SER A C 1
ATOM 2269 O O . SER A 1 296 ? -2.955 -7.848 -22.797 1 84 296 SER A O 1
ATOM 2271 N N . ALA A 1 297 ? -3.613 -10.031 -22.797 1 90.19 297 ALA A N 1
ATOM 2272 C CA . ALA A 1 297 ? -3.906 -10.016 -24.219 1 90.19 297 ALA A CA 1
ATOM 2273 C C . ALA A 1 297 ? -5.051 -9.062 -24.547 1 90.19 297 ALA A C 1
ATOM 2275 O O . ALA A 1 297 ? -5.137 -8.531 -25.656 1 90.19 297 ALA A O 1
ATOM 2276 N N . PHE A 1 298 ? -5.887 -8.805 -23.562 1 96.69 298 PHE A N 1
ATOM 2277 C CA . PHE A 1 298 ? -7.113 -8.086 -23.906 1 96.69 298 PHE A CA 1
ATOM 2278 C C . PHE A 1 298 ? -7.184 -6.754 -23.172 1 96.69 298 PHE A C 1
ATOM 2280 O O . PHE A 1 298 ? -8.109 -5.969 -23.391 1 96.69 298 PHE A O 1
ATOM 2287 N N . GLY A 1 299 ? -6.309 -6.535 -22.266 1 97.31 299 GLY A N 1
ATOM 2288 C CA . GLY A 1 299 ? -6.285 -5.297 -21.516 1 97.31 299 GLY A CA 1
ATOM 2289 C C . GLY A 1 299 ? -5.723 -5.461 -20.109 1 97.31 299 GLY A C 1
ATOM 2290 O O . GLY A 1 299 ? -5.293 -6.555 -19.734 1 97.31 299 GLY A O 1
ATOM 2291 N N . VAL A 1 300 ? -5.656 -4.34 -19.375 1 97.81 300 VAL A N 1
ATOM 2292 C CA . VAL A 1 300 ? -5.219 -4.344 -17.984 1 97.81 300 VAL A CA 1
ATOM 2293 C C . VAL A 1 300 ? -6.43 -4.301 -17.062 1 97.81 300 VAL A C 1
ATOM 2295 O O . VAL A 1 300 ? -7.199 -3.336 -17.078 1 97.81 300 VAL A O 1
ATOM 2298 N N . VAL A 1 301 ? -6.566 -5.363 -16.312 1 97.5 301 VAL A N 1
ATOM 2299 C CA . VAL A 1 301 ? -7.672 -5.48 -15.359 1 97.5 301 VAL A CA 1
ATOM 2300 C C . VAL A 1 301 ? -7.383 -4.629 -14.125 1 97.5 301 VAL A C 1
ATOM 2302 O O . VAL A 1 301 ? -6.277 -4.664 -13.578 1 97.5 301 VAL A O 1
ATOM 2305 N N . THR A 1 302 ? -8.422 -3.895 -13.68 1 96.81 302 THR A N 1
ATOM 2306 C CA . THR A 1 302 ? -8.234 -3.014 -12.531 1 96.81 302 THR A CA 1
ATOM 2307 C C . THR A 1 302 ? -9.008 -3.535 -11.32 1 96.81 302 THR A C 1
ATOM 2309 O O . THR A 1 302 ? -8.625 -3.277 -10.18 1 96.81 302 THR A O 1
ATOM 2312 N N . GLU A 1 303 ? -10.148 -4.207 -11.547 1 96.38 303 GLU A N 1
ATOM 2313 C CA . GLU A 1 303 ? -10.969 -4.816 -10.516 1 96.38 303 GLU A CA 1
ATOM 2314 C C . GLU A 1 303 ? -11.609 -6.113 -11.008 1 96.38 303 GLU A C 1
ATOM 2316 O O . GLU A 1 303 ? -11.852 -6.277 -12.203 1 96.38 303 GLU A O 1
ATOM 2321 N N . LEU A 1 304 ? -11.828 -6.945 -10.07 1 97.5 304 LEU A N 1
ATOM 2322 C CA . LEU A 1 304 ? -12.477 -8.219 -10.359 1 97.5 304 LEU A CA 1
ATOM 2323 C C . LEU A 1 304 ? -13.477 -8.578 -9.266 1 97.5 304 LEU A C 1
ATOM 2325 O O . LEU A 1 304 ? -13.164 -8.477 -8.078 1 97.5 304 LEU A O 1
ATOM 2329 N N . THR A 1 305 ? -14.734 -8.938 -9.656 1 98.25 305 THR A N 1
ATOM 2330 C CA . THR A 1 305 ? -15.758 -9.398 -8.727 1 98.25 305 THR A CA 1
ATOM 2331 C C . THR A 1 305 ? -16.031 -10.883 -8.906 1 98.25 305 THR A C 1
ATOM 2333 O O . THR A 1 305 ? -16.281 -11.344 -10.023 1 98.25 305 THR A O 1
ATOM 2336 N N . MET A 1 306 ? -15.984 -11.586 -7.824 1 98.56 306 MET A N 1
ATOM 2337 C CA . MET A 1 306 ? -16.203 -13.031 -7.887 1 98.56 306 MET A CA 1
ATOM 2338 C C . MET A 1 306 ? -17.312 -13.445 -6.926 1 98.56 306 MET A C 1
ATOM 2340 O O . MET A 1 306 ? -17.438 -12.883 -5.836 1 98.56 306 MET A O 1
ATOM 2344 N N . ARG A 1 307 ? -18.141 -14.391 -7.316 1 98.12 307 ARG A N 1
ATOM 2345 C CA . ARG A 1 307 ? -19.094 -14.992 -6.391 1 98.12 307 ARG A CA 1
ATOM 2346 C C . ARG A 1 307 ? -18.375 -15.828 -5.332 1 98.12 307 ARG A C 1
ATOM 2348 O O . ARG A 1 307 ? -17.312 -16.391 -5.594 1 98.12 307 ARG A O 1
ATOM 2355 N N . VAL A 1 308 ? -18.922 -15.875 -4.141 1 98.5 308 VAL A N 1
ATOM 2356 C CA . VAL A 1 308 ? -18.312 -16.594 -3.025 1 98.5 308 VAL A CA 1
ATOM 2357 C C . VAL A 1 308 ? -19.312 -17.594 -2.453 1 98.5 308 VAL A C 1
ATOM 2359 O O . VAL A 1 308 ? -20.516 -17.5 -2.711 1 98.5 308 VAL A O 1
ATOM 2362 N N . GLU A 1 309 ? -18.812 -18.594 -1.77 1 98.19 309 GLU A N 1
ATOM 2363 C CA . GLU A 1 309 ? -19.609 -19.609 -1.101 1 98.19 309 GLU A CA 1
ATOM 2364 C C . GLU A 1 309 ? -19.734 -19.328 0.393 1 98.19 309 GLU A C 1
ATOM 2366 O O . GLU A 1 309 ? -18.906 -18.625 0.968 1 98.19 309 GLU A O 1
ATOM 2371 N N . PRO A 1 310 ? -20.781 -19.922 0.976 1 97.06 310 PRO A N 1
ATOM 2372 C CA . PRO A 1 310 ? -20.797 -19.859 2.439 1 97.06 310 PRO A CA 1
ATOM 2373 C C . PRO A 1 310 ? -19.547 -20.484 3.061 1 97.06 310 PRO A C 1
ATOM 2375 O O . PRO A 1 310 ? -18.828 -21.219 2.387 1 97.06 310 PRO A O 1
ATOM 2378 N N . GLN A 1 311 ? -19.344 -20.125 4.258 1 96.62 311 GLN A N 1
ATOM 2379 C CA . GLN A 1 311 ? -18.203 -20.703 4.949 1 96.62 311 GLN A CA 1
ATOM 2380 C C . GLN A 1 311 ? -18.25 -22.234 4.898 1 96.62 311 GLN A C 1
ATOM 2382 O O . GLN A 1 311 ? -19.281 -22.844 5.184 1 96.62 311 GLN A O 1
ATOM 2387 N N . LEU A 1 312 ? -17.172 -22.859 4.492 1 96.44 312 LEU A N 1
ATOM 2388 C CA . LEU A 1 312 ? -17.094 -24.297 4.305 1 96.44 312 LEU A CA 1
ATOM 2389 C C . LEU A 1 312 ? -16.344 -24.953 5.457 1 96.44 312 LEU A C 1
ATOM 2391 O O . LEU A 1 312 ? -15.281 -24.484 5.867 1 96.44 312 LEU A O 1
ATOM 2395 N N . THR A 1 313 ? -16.953 -26.047 6 1 96.81 313 THR A N 1
ATOM 2396 C CA . THR A 1 313 ? -16.156 -26.984 6.773 1 96.81 313 THR A CA 1
ATOM 2397 C C . THR A 1 313 ? -15.453 -27.984 5.855 1 96.81 313 THR A C 1
ATOM 2399 O O . THR A 1 313 ? -16.078 -28.594 4.988 1 96.81 313 THR A O 1
ATOM 2402 N N . LEU A 1 314 ? -14.148 -28.156 6.031 1 98.25 314 LEU A N 1
ATOM 2403 C CA . LEU A 1 314 ? -13.375 -28.969 5.102 1 98.25 314 LEU A CA 1
ATOM 2404 C C . LEU A 1 314 ? -12.758 -30.172 5.809 1 98.25 314 LEU A C 1
ATOM 2406 O O . LEU A 1 314 ? -12.312 -30.062 6.953 1 98.25 314 LEU A O 1
ATOM 2410 N N . GLN A 1 315 ? -12.852 -31.312 5.168 1 98.62 315 GLN A N 1
ATOM 2411 C CA . GLN A 1 315 ? -12 -32.438 5.531 1 98.62 315 GLN A CA 1
ATOM 2412 C C . GLN A 1 315 ? -10.695 -32.438 4.734 1 98.62 315 GLN A C 1
ATOM 2414 O O . GLN A 1 315 ? -10.711 -32.375 3.504 1 98.62 315 GLN A O 1
ATOM 2419 N N . ALA A 1 316 ? -9.609 -32.438 5.441 1 98.69 316 ALA A N 1
ATOM 2420 C CA . ALA A 1 316 ? -8.305 -32.438 4.793 1 98.69 316 ALA A CA 1
ATOM 2421 C C . ALA A 1 316 ? -7.578 -33.75 5.031 1 98.69 316 ALA A C 1
ATOM 2423 O O . ALA A 1 316 ? -7.426 -34.188 6.176 1 98.69 316 ALA A O 1
ATOM 2424 N N . ALA A 1 317 ? -7.207 -34.438 3.986 1 98.81 317 ALA A N 1
ATOM 2425 C CA . ALA A 1 317 ? -6.324 -35.594 4.074 1 98.81 317 ALA A CA 1
ATOM 2426 C C . ALA A 1 317 ? -4.859 -35.188 3.941 1 98.81 317 ALA A C 1
ATOM 2428 O O . ALA A 1 317 ? -4.453 -34.625 2.912 1 98.81 317 ALA A O 1
ATOM 2429 N N . ILE A 1 318 ? -4.148 -35.344 4.98 1 98.31 318 ILE A N 1
ATOM 2430 C CA . ILE A 1 318 ? -2.725 -35.031 5.02 1 98.31 318 ILE A CA 1
ATOM 2431 C C . ILE A 1 318 ? -1.914 -36.312 5.125 1 98.31 318 ILE A C 1
ATOM 2433 O O . ILE A 1 318 ? -1.884 -36.969 6.184 1 98.31 318 ILE A O 1
ATOM 2437 N N . ILE A 1 319 ? -1.262 -36.719 4.008 1 98.44 319 ILE A N 1
ATOM 2438 C CA . ILE A 1 319 ? -0.569 -38 3.928 1 98.44 319 ILE A CA 1
ATOM 2439 C C . ILE A 1 319 ? 0.861 -37.781 3.438 1 98.44 319 ILE A C 1
ATOM 2441 O O . ILE A 1 319 ? 1.095 -37 2.512 1 98.44 319 ILE A O 1
ATOM 2445 N N . GLU A 1 320 ? 1.821 -38.438 4.074 1 97.56 320 GLU A N 1
ATOM 2446 C CA . GLU A 1 320 ? 3.219 -38.375 3.66 1 97.56 320 GLU A CA 1
ATOM 2447 C C . GLU A 1 320 ? 3.982 -39.625 4.062 1 97.56 320 GLU A C 1
ATOM 2449 O O . GLU A 1 320 ? 3.684 -40.219 5.09 1 97.56 320 GLU A O 1
ATOM 2454 N N . PHE A 1 321 ? 4.949 -40.031 3.277 1 97.25 321 PHE A N 1
ATOM 2455 C CA . PHE A 1 321 ? 5.863 -41.125 3.598 1 97.25 321 PHE A CA 1
ATOM 2456 C C . PHE A 1 321 ? 7.219 -40.906 2.941 1 97.25 321 PHE A C 1
ATOM 2458 O O . PHE A 1 321 ? 7.328 -40.156 1.959 1 97.25 321 PHE A O 1
ATOM 2465 N N . PRO A 1 322 ? 8.273 -41.469 3.561 1 96.38 322 PRO A N 1
ATOM 2466 C CA . PRO A 1 322 ? 9.578 -41.375 2.9 1 96.38 322 PRO A CA 1
ATOM 2467 C C . PRO A 1 322 ? 9.602 -42.094 1.545 1 96.38 322 PRO A C 1
ATOM 2469 O O . PRO A 1 322 ? 9.391 -43.312 1.472 1 96.38 322 PRO A O 1
ATOM 2472 N N . ALA A 1 323 ? 9.898 -41.344 0.551 1 95.38 323 ALA A N 1
ATOM 2473 C CA . ALA A 1 323 ? 9.734 -41.844 -0.817 1 95.38 323 ALA A CA 1
ATOM 2474 C C . ALA A 1 323 ? 11.047 -42.406 -1.356 1 95.38 323 ALA A C 1
ATOM 2476 O O . ALA A 1 323 ? 12.125 -41.906 -1.035 1 95.38 323 ALA A O 1
ATOM 2477 N N . ASN A 1 324 ? 10.977 -43.406 -2.07 1 93.62 324 ASN A N 1
ATOM 2478 C CA . ASN A 1 324 ? 11.992 -43.938 -2.971 1 93.62 324 ASN A CA 1
ATOM 2479 C C . ASN A 1 324 ? 11.383 -44.406 -4.285 1 93.62 324 ASN A C 1
ATOM 2481 O O . ASN A 1 324 ? 10.164 -44.406 -4.441 1 93.62 324 ASN A O 1
ATOM 2485 N N . LEU A 1 325 ? 12.211 -44.75 -5.262 1 92.25 325 LEU A N 1
ATOM 2486 C CA . LEU A 1 325 ? 11.719 -45.062 -6.602 1 92.25 325 LEU A CA 1
ATOM 2487 C C . LEU A 1 325 ? 10.734 -46.219 -6.566 1 92.25 325 LEU A C 1
ATOM 2489 O O . LEU A 1 325 ? 9.695 -46.188 -7.23 1 92.25 325 LEU A O 1
ATOM 2493 N N . SER A 1 326 ? 11.008 -47.188 -5.797 1 92.44 326 SER A N 1
ATOM 2494 C CA . SER A 1 326 ? 10.188 -48.406 -5.781 1 92.44 326 SER A CA 1
ATOM 2495 C C . SER A 1 326 ? 8.812 -48.125 -5.184 1 92.44 326 SER A C 1
ATOM 2497 O O . SER A 1 326 ? 7.797 -48.531 -5.754 1 92.44 326 SER A O 1
ATOM 2499 N N . ASN A 1 327 ? 8.781 -47.531 -4.094 1 96.44 327 ASN A N 1
ATOM 2500 C CA . ASN A 1 327 ? 7.473 -47.344 -3.479 1 96.44 327 ASN A CA 1
ATOM 2501 C C . ASN A 1 327 ? 6.688 -46.219 -4.172 1 96.44 327 ASN A C 1
ATOM 2503 O O . ASN A 1 327 ? 5.461 -46.188 -4.086 1 96.44 327 ASN A O 1
ATOM 2507 N N . LEU A 1 328 ? 7.359 -45.375 -4.891 1 97.94 328 LEU A N 1
ATOM 2508 C CA . LEU A 1 328 ? 6.652 -44.344 -5.645 1 97.94 328 LEU A CA 1
ATOM 2509 C C . LEU A 1 328 ? 5.871 -44.969 -6.805 1 97.94 328 LEU A C 1
ATOM 2511 O O . LEU A 1 328 ? 4.777 -44.5 -7.137 1 97.94 328 LEU A O 1
ATOM 2515 N N . VAL A 1 329 ? 6.391 -45.938 -7.43 1 97.69 329 VAL A N 1
ATOM 2516 C CA . VAL A 1 329 ? 5.68 -46.625 -8.508 1 97.69 329 VAL A CA 1
ATOM 2517 C C . VAL A 1 329 ? 4.344 -47.156 -7.992 1 97.69 329 VAL A C 1
ATOM 2519 O O . VAL A 1 329 ? 3.297 -46.938 -8.602 1 97.69 329 VAL A O 1
ATOM 2522 N N . SER A 1 330 ? 4.406 -47.812 -6.828 1 97.88 330 SER A N 1
ATOM 2523 C CA . SER A 1 330 ? 3.199 -48.375 -6.234 1 97.88 330 SER A CA 1
ATOM 2524 C C . SER A 1 330 ? 2.244 -47.281 -5.773 1 97.88 330 SER A C 1
ATOM 2526 O O . SER A 1 330 ? 1.023 -47.438 -5.875 1 97.88 330 SER A O 1
ATOM 2528 N N . TRP A 1 331 ? 2.848 -46.281 -5.25 1 98.31 331 TRP A N 1
ATOM 2529 C CA . TRP A 1 331 ? 2.049 -45.188 -4.758 1 98.31 331 TRP A CA 1
ATOM 2530 C C . TRP A 1 331 ? 1.261 -44.531 -5.891 1 98.31 331 TRP A C 1
ATOM 2532 O O . TRP A 1 331 ? 0.048 -44.344 -5.781 1 98.31 331 TRP A O 1
ATOM 2542 N N . TYR A 1 332 ? 1.911 -44.25 -7.012 1 98.25 332 TYR A N 1
ATOM 2543 C CA . TYR A 1 332 ? 1.238 -43.594 -8.125 1 98.25 332 TYR A CA 1
ATOM 2544 C C . TYR A 1 332 ? 0.25 -44.531 -8.805 1 98.25 332 TYR A C 1
ATOM 2546 O O . TYR A 1 332 ? -0.789 -44.094 -9.305 1 98.25 332 TYR A O 1
ATOM 2554 N N . GLU A 1 333 ? 0.52 -45.812 -8.781 1 98 333 GLU A N 1
ATOM 2555 C CA . GLU A 1 333 ? -0.475 -46.781 -9.242 1 98 333 GLU A CA 1
ATOM 2556 C C . GLU A 1 333 ? -1.73 -46.719 -8.375 1 98 333 GLU A C 1
ATOM 2558 O O . GLU A 1 333 ? -2.85 -46.75 -8.898 1 98 333 GLU A O 1
ATOM 2563 N N . LEU A 1 334 ? -1.492 -46.688 -7.07 1 98.44 334 LEU A N 1
ATOM 2564 C CA . LEU A 1 334 ? -2.611 -46.562 -6.145 1 98.44 334 LEU A CA 1
ATOM 2565 C C . LEU A 1 334 ? -3.406 -45.281 -6.422 1 98.44 334 LEU A C 1
ATOM 2567 O O . LEU A 1 334 ? -4.641 -45.281 -6.41 1 98.44 334 LEU A O 1
ATOM 2571 N N . MET A 1 335 ? -2.689 -44.188 -6.645 1 98.56 335 MET A N 1
ATOM 2572 C CA . MET A 1 335 ? -3.346 -42.938 -6.969 1 98.56 335 MET A CA 1
ATOM 2573 C C . MET A 1 335 ? -4.184 -43.062 -8.242 1 98.56 335 MET A C 1
ATOM 2575 O O . MET A 1 335 ? -5.34 -42.625 -8.273 1 98.56 335 MET A O 1
ATOM 2579 N N . VAL A 1 336 ? -3.615 -43.656 -9.305 1 98.62 336 VAL A N 1
ATOM 2580 C CA . VAL A 1 336 ? -4.305 -43.812 -10.586 1 98.62 336 VAL A CA 1
ATOM 2581 C C . VAL A 1 336 ? -5.57 -44.625 -10.391 1 98.62 336 VAL A C 1
ATOM 2583 O O . VAL A 1 336 ? -6.637 -44.281 -10.898 1 98.62 336 VAL A O 1
ATOM 2586 N N . ASN A 1 337 ? -5.5 -45.625 -9.555 1 98.44 337 ASN A N 1
ATOM 2587 C CA . ASN A 1 337 ? -6.586 -46.594 -9.391 1 98.44 337 ASN A CA 1
ATOM 2588 C C . ASN A 1 337 ? -7.734 -46 -8.57 1 98.44 337 ASN A C 1
ATOM 2590 O O . ASN A 1 337 ? -8.875 -46.438 -8.695 1 98.44 337 ASN A O 1
ATOM 2594 N N . ASN A 1 338 ? -7.488 -45 -7.773 1 98.38 338 ASN A N 1
ATOM 2595 C CA . ASN A 1 338 ? -8.516 -44.531 -6.848 1 98.38 338 ASN A CA 1
ATOM 2596 C C . ASN A 1 338 ? -9.016 -43.156 -7.223 1 98.38 338 ASN A C 1
ATOM 2598 O O . ASN A 1 338 ? -10.047 -42.688 -6.715 1 98.38 338 ASN A O 1
ATOM 2602 N N . SER A 1 339 ? -8.406 -42.469 -8.148 1 98.12 339 SER A N 1
ATOM 2603 C CA . SER A 1 339 ? -8.641 -41.031 -8.375 1 98.12 339 SER A CA 1
ATOM 2604 C C . SER A 1 339 ? -10.039 -40.812 -8.93 1 98.12 339 SER A C 1
ATOM 2606 O O . SER A 1 339 ? -10.664 -39.781 -8.633 1 98.12 339 SER A O 1
ATOM 2608 N N . LEU A 1 340 ? -10.516 -41.688 -9.812 1 98.25 340 LEU A N 1
ATOM 2609 C CA . LEU A 1 340 ? -11.859 -41.5 -10.336 1 98.25 340 LEU A CA 1
ATOM 2610 C C . LEU A 1 340 ? -12.883 -41.469 -9.211 1 98.25 340 LEU A C 1
ATOM 2612 O O . LEU A 1 340 ? -13.734 -40.594 -9.156 1 98.25 340 LEU A O 1
ATOM 2616 N N . ARG A 1 341 ? -12.844 -42.438 -8.312 1 98.25 341 ARG A N 1
ATOM 2617 C CA . ARG A 1 341 ? -13.75 -42.469 -7.168 1 98.25 341 ARG A CA 1
ATOM 2618 C C . ARG A 1 341 ? -13.586 -41.25 -6.293 1 98.25 341 ARG A C 1
ATOM 2620 O O . ARG A 1 341 ? -14.57 -40.625 -5.863 1 98.25 341 ARG A O 1
ATOM 2627 N N . TRP A 1 342 ? -12.359 -40.906 -5.98 1 98.69 342 TRP A N 1
ATOM 2628 C CA . TRP A 1 342 ? -12.086 -39.75 -5.141 1 98.69 342 TRP A CA 1
ATOM 2629 C C . TRP A 1 342 ? -12.625 -38.469 -5.781 1 98.69 342 TRP A C 1
ATOM 2631 O O . TRP A 1 342 ? -13.148 -37.594 -5.086 1 98.69 342 TRP A O 1
ATOM 2641 N N . GLY A 1 343 ? -12.445 -38.375 -7.117 1 98.25 343 GLY A N 1
ATOM 2642 C CA . GLY A 1 343 ? -13.047 -37.25 -7.816 1 98.25 343 GLY A CA 1
ATOM 2643 C C . GLY A 1 343 ? -14.555 -37.188 -7.664 1 98.25 343 GLY A C 1
ATOM 2644 O O . GLY A 1 343 ? -15.109 -36.125 -7.41 1 98.25 343 GLY A O 1
ATOM 2645 N N . GLN A 1 344 ? -15.188 -38.312 -7.758 1 97.75 344 GLN A N 1
ATOM 2646 C CA . GLN A 1 344 ? -16.641 -38.406 -7.637 1 97.75 344 GLN A CA 1
ATOM 2647 C C . GLN A 1 344 ? -17.094 -38.062 -6.219 1 97.75 344 GLN A C 1
ATOM 2649 O O . GLN A 1 344 ? -18.219 -37.594 -6.02 1 97.75 344 GLN A O 1
ATOM 2654 N N . GLU A 1 345 ? -16.203 -38.219 -5.297 1 98.56 345 GLU A N 1
ATOM 2655 C CA . GLU A 1 345 ? -16.531 -37.938 -3.9 1 98.56 345 GLU A CA 1
ATOM 2656 C C . GLU A 1 345 ? -16.281 -36.5 -3.545 1 98.56 345 GLU A C 1
ATOM 2658 O O . GLU A 1 345 ? -16.688 -36.031 -2.479 1 98.56 345 GLU A O 1
ATOM 2663 N N . GLY A 1 346 ? -15.594 -35.781 -4.402 1 98.5 346 GLY A N 1
ATOM 2664 C CA . GLY A 1 346 ? -15.43 -34.344 -4.191 1 98.5 346 GLY A CA 1
ATOM 2665 C C . GLY A 1 346 ? -14.039 -33.969 -3.711 1 98.5 346 GLY A C 1
ATOM 2666 O O . GLY A 1 346 ? -13.812 -32.812 -3.295 1 98.5 346 GLY A O 1
ATOM 2667 N N . TRP A 1 347 ? -13.047 -34.906 -3.82 1 98.75 347 TRP A N 1
ATOM 2668 C CA . TRP A 1 347 ? -11.688 -34.625 -3.361 1 98.75 347 TRP A CA 1
ATOM 2669 C C . TRP A 1 347 ? -10.938 -33.781 -4.379 1 98.75 347 TRP A C 1
ATOM 2671 O O . TRP A 1 347 ? -11.016 -34.031 -5.586 1 98.75 347 TRP A O 1
ATOM 2681 N N . GLY A 1 348 ? -10.305 -32.75 -4.012 1 98.62 348 GLY A N 1
ATOM 2682 C CA . GLY A 1 348 ? -9.273 -31.984 -4.719 1 98.62 348 GLY A CA 1
ATOM 2683 C C . GLY A 1 348 ? -8 -31.828 -3.918 1 98.62 348 GLY A C 1
ATOM 2684 O O . GLY A 1 348 ? -8.023 -31.891 -2.686 1 98.62 348 GLY A O 1
ATOM 2685 N N . GLY A 1 349 ? -6.879 -31.672 -4.617 1 98.19 349 GLY A N 1
ATOM 2686 C CA . GLY A 1 349 ? -5.652 -31.562 -3.848 1 98.19 349 GLY A CA 1
ATOM 2687 C C . GLY A 1 349 ? -4.402 -31.641 -4.703 1 98.19 349 GLY A C 1
ATOM 2688 O O . GLY A 1 349 ? -4.453 -31.406 -5.91 1 98.19 349 GLY A O 1
ATOM 2689 N N . HIS A 1 350 ? -3.258 -31.875 -4.008 1 97.75 350 HIS A N 1
ATOM 2690 C CA . HIS A 1 350 ? -1.937 -32 -4.617 1 97.75 350 HIS A CA 1
ATOM 2691 C C . HIS A 1 350 ? -1.29 -33.344 -4.27 1 97.75 350 HIS A C 1
ATOM 2693 O O . HIS A 1 350 ? -1.413 -33.812 -3.141 1 97.75 350 HIS A O 1
ATOM 2699 N N . ILE A 1 351 ? -0.711 -33.938 -5.277 1 97.5 351 ILE A N 1
ATOM 2700 C CA . ILE A 1 351 ? 0.131 -35.125 -5.109 1 97.5 351 ILE A CA 1
ATOM 2701 C C . ILE A 1 351 ? 1.546 -34.812 -5.598 1 97.5 351 ILE A C 1
ATOM 2703 O O . ILE A 1 351 ? 1.741 -34.438 -6.75 1 97.5 351 ILE A O 1
ATOM 2707 N N . VAL A 1 352 ? 2.506 -34.938 -4.734 1 94.94 352 VAL A N 1
ATOM 2708 C CA . VAL A 1 352 ? 3.908 -34.719 -5.082 1 94.94 352 VAL A CA 1
ATOM 2709 C C . VAL A 1 352 ? 4.781 -35.719 -4.297 1 94.94 352 VAL A C 1
ATOM 2711 O O . VAL A 1 352 ? 4.754 -35.719 -3.064 1 94.94 352 VAL A O 1
ATOM 2714 N N . GLY A 1 353 ? 5.547 -36.5 -4.973 1 94.81 353 GLY A N 1
ATOM 2715 C CA . GLY A 1 353 ? 6.332 -37.531 -4.273 1 94.81 353 GLY A CA 1
ATOM 2716 C C . GLY A 1 353 ? 5.488 -38.438 -3.404 1 94.81 353 GLY A C 1
ATOM 2717 O O . GLY A 1 353 ? 4.492 -39 -3.867 1 94.81 353 GLY A O 1
ATOM 2718 N N . GLY A 1 354 ? 5.953 -38.562 -2.217 1 96.06 354 GLY A N 1
ATOM 2719 C CA . GLY A 1 354 ? 5.238 -39.375 -1.261 1 96.06 354 GLY A CA 1
ATOM 2720 C C . GLY A 1 354 ? 4.273 -38.594 -0.393 1 96.06 354 GLY A C 1
ATOM 2721 O O . GLY A 1 354 ? 4.094 -38.906 0.786 1 96.06 354 GLY A O 1
ATOM 2722 N N . SER A 1 355 ? 3.76 -37.562 -1.021 1 96.62 355 SER A N 1
ATOM 2723 C CA . SER A 1 355 ? 2.875 -36.719 -0.235 1 96.62 355 SER A CA 1
ATOM 2724 C C . SER A 1 355 ? 1.558 -36.469 -0.963 1 96.62 355 SER A C 1
ATOM 2726 O O . SER A 1 355 ? 1.52 -36.438 -2.195 1 96.62 355 SER A O 1
ATOM 2728 N N . LEU A 1 356 ? 0.477 -36.406 -0.205 1 97.69 356 LEU A N 1
ATOM 2729 C CA . LEU A 1 356 ? -0.86 -36.062 -0.661 1 97.69 356 LEU A CA 1
ATOM 2730 C C . LEU A 1 356 ? -1.527 -35.094 0.321 1 97.69 356 LEU A C 1
ATOM 2732 O O . LEU A 1 356 ? -1.602 -35.375 1.518 1 97.69 356 LEU A O 1
ATOM 2736 N N . ILE A 1 357 ? -1.906 -33.906 -0.163 1 98.12 357 ILE A N 1
ATOM 2737 C CA . ILE A 1 357 ? -2.742 -32.969 0.58 1 98.12 357 ILE A CA 1
ATOM 2738 C C . ILE A 1 357 ? -4.027 -32.688 -0.195 1 98.12 357 ILE A C 1
ATOM 2740 O O . ILE A 1 357 ? -4.027 -31.953 -1.175 1 98.12 357 ILE A O 1
ATOM 2744 N N . HIS A 1 358 ? -5.137 -33.375 0.245 1 98.56 358 HIS A N 1
ATOM 2745 C CA . HIS A 1 358 ? -6.434 -33.281 -0.409 1 98.56 358 HIS A CA 1
ATOM 2746 C C . HIS A 1 358 ? -7.477 -32.656 0.523 1 98.56 358 HIS A C 1
ATOM 2748 O O . HIS A 1 358 ? -7.387 -32.812 1.743 1 98.56 358 HIS A O 1
ATOM 2754 N N . VAL A 1 359 ? -8.391 -31.953 -0.029 1 98.62 359 VAL A N 1
ATOM 2755 C CA . VAL A 1 359 ? -9.5 -31.422 0.754 1 98.62 359 VAL A CA 1
ATOM 2756 C C . VAL A 1 359 ? -10.828 -31.891 0.161 1 98.62 359 VAL A C 1
ATOM 2758 O O . VAL A 1 359 ? -10.898 -32.219 -1.022 1 98.62 359 VAL A O 1
ATOM 2761 N N . ASN A 1 360 ? -11.875 -31.969 1.014 1 98.75 360 ASN A N 1
ATOM 2762 C CA . ASN A 1 360 ? -13.227 -32.344 0.627 1 98.75 360 ASN A CA 1
ATOM 2763 C C . ASN A 1 360 ? -14.273 -31.516 1.364 1 98.75 360 ASN A C 1
ATOM 2765 O O . ASN A 1 360 ? -14.375 -31.578 2.59 1 98.75 360 ASN A O 1
ATOM 2769 N N . PRO A 1 361 ? -14.984 -30.734 0.639 1 98.38 361 PRO A N 1
ATOM 2770 C CA . PRO A 1 361 ? -16.016 -29.906 1.276 1 98.38 361 PRO A CA 1
ATOM 2771 C C . PRO A 1 361 ? -17.359 -30.641 1.411 1 98.38 361 PRO A C 1
ATOM 2773 O O . PRO A 1 361 ? -18.312 -30.078 1.929 1 98.38 361 PRO A O 1
ATOM 2776 N N . LEU A 1 362 ? -17.516 -31.906 0.958 1 98.38 362 LEU A N 1
ATOM 2777 C CA . LEU A 1 362 ? -18.812 -32.562 0.863 1 98.38 362 LEU A CA 1
ATOM 2778 C C . LEU A 1 362 ? -18.938 -33.656 1.934 1 98.38 362 LEU A C 1
ATOM 2780 O O . LEU A 1 362 ? -20.016 -33.844 2.504 1 98.38 362 LEU A O 1
ATOM 2784 N N . LEU A 1 363 ? -17.859 -34.312 2.232 1 98.38 363 LEU A N 1
ATOM 2785 C CA . LEU A 1 363 ? -17.906 -35.469 3.137 1 98.38 363 LEU A CA 1
ATOM 2786 C C . LEU A 1 363 ? -17.766 -35 4.59 1 98.38 363 LEU A C 1
ATOM 2788 O O . LEU A 1 363 ? -17.109 -34 4.875 1 98.38 363 LEU A O 1
ATOM 2792 N N . ASN A 1 364 ? -18.391 -35.75 5.523 1 97.5 364 ASN A N 1
ATOM 2793 C CA . ASN A 1 364 ? -18.062 -35.594 6.938 1 97.5 364 ASN A CA 1
ATOM 2794 C C . ASN A 1 364 ? -16.781 -36.344 7.297 1 97.5 364 ASN A C 1
ATOM 2796 O O . ASN A 1 364 ? -16.188 -37.031 6.445 1 97.5 364 ASN A O 1
ATOM 2800 N N . GLN A 1 365 ? -16.422 -36.281 8.461 1 97.62 365 GLN A N 1
ATOM 2801 C CA . GLN A 1 365 ? -15.117 -36.75 8.875 1 97.62 365 GLN A CA 1
ATOM 2802 C C . GLN A 1 365 ? -15.023 -38.281 8.719 1 97.62 365 GLN A C 1
ATOM 2804 O O . GLN A 1 365 ? -14.016 -38.781 8.227 1 97.62 365 GLN A O 1
ATOM 2809 N N . SER A 1 366 ? -16.062 -39.031 9.125 1 98.25 366 SER A N 1
ATOM 2810 C CA . SER A 1 366 ? -16.047 -40.469 9.055 1 98.25 366 SER A CA 1
ATOM 2811 C C . SER A 1 366 ? -15.977 -40.969 7.609 1 98.25 366 SER A C 1
ATOM 2813 O O . SER A 1 366 ? -15.234 -41.906 7.297 1 98.25 366 SER A O 1
ATOM 2815 N N . ALA A 1 367 ? -16.75 -40.375 6.758 1 98.62 367 ALA A N 1
ATOM 2816 C CA . ALA A 1 367 ? -16.75 -40.75 5.344 1 98.62 367 ALA A CA 1
ATOM 2817 C C . ALA A 1 367 ? -15.414 -40.406 4.695 1 98.62 367 ALA A C 1
ATOM 2819 O O . ALA A 1 367 ? -14.914 -41.188 3.855 1 98.62 367 ALA A O 1
ATOM 2820 N N . ALA A 1 368 ? -14.844 -39.312 5.078 1 98.81 368 ALA A N 1
ATOM 2821 C CA . ALA A 1 368 ? -13.539 -38.906 4.551 1 98.81 368 ALA A CA 1
ATOM 2822 C C . ALA A 1 368 ? -12.453 -39.875 4.98 1 98.81 368 ALA A C 1
ATOM 2824 O O . ALA A 1 368 ? -11.578 -40.25 4.188 1 98.81 368 ALA A O 1
ATOM 2825 N N . GLN A 1 369 ? -12.516 -40.281 6.23 1 98.5 369 GLN A N 1
ATOM 2826 C CA . GLN A 1 369 ? -11.562 -41.25 6.734 1 98.5 369 GLN A CA 1
ATOM 2827 C C . GLN A 1 369 ? -11.648 -42.562 5.945 1 98.5 369 GLN A C 1
ATOM 2829 O O . GLN A 1 369 ? -10.633 -43.125 5.527 1 98.5 369 GLN A O 1
ATOM 2834 N N . ALA A 1 370 ? -12.82 -43.031 5.758 1 98.69 370 ALA A N 1
ATOM 2835 C CA . ALA A 1 370 ? -13.023 -44.25 5.02 1 98.69 370 ALA A CA 1
ATOM 2836 C C . ALA A 1 370 ? -12.531 -44.125 3.582 1 98.69 370 ALA A C 1
ATOM 2838 O O . ALA A 1 370 ? -11.938 -45.062 3.037 1 98.69 370 ALA A O 1
ATOM 2839 N N . SER A 1 371 ? -12.828 -43.031 3.029 1 98.75 371 SER A N 1
ATOM 2840 C CA . SER A 1 371 ? -12.492 -42.781 1.634 1 98.75 371 SER A CA 1
ATOM 2841 C C . SER A 1 371 ? -10.984 -42.812 1.414 1 98.75 371 SER A C 1
ATOM 2843 O O . SER A 1 371 ? -10.516 -43.406 0.425 1 98.75 371 SER A O 1
ATOM 2845 N N . MET A 1 372 ? -10.211 -42.281 2.371 1 98.75 372 MET A N 1
ATOM 2846 C CA . MET A 1 372 ? -8.773 -42.094 2.18 1 98.75 372 MET A CA 1
ATOM 2847 C C . MET A 1 372 ? -7.98 -43.188 2.893 1 98.75 372 MET A C 1
ATOM 2849 O O . MET A 1 372 ? -6.75 -43.188 2.857 1 98.75 372 MET A O 1
ATOM 2853 N N . GLN A 1 373 ? -8.695 -44.156 3.492 1 98.69 373 GLN A N 1
ATOM 2854 C CA . GLN A 1 373 ? -8.039 -45.125 4.348 1 98.69 373 GLN A CA 1
ATOM 2855 C C . GLN A 1 373 ? -6.988 -45.906 3.572 1 98.69 373 GLN A C 1
ATOM 2857 O O . GLN A 1 373 ? -5.926 -46.25 4.109 1 98.69 373 GLN A O 1
ATOM 2862 N N . VAL A 1 374 ? -7.25 -46.25 2.338 1 98.62 374 VAL A N 1
ATOM 2863 C CA . VAL A 1 374 ? -6.34 -47.062 1.536 1 98.62 374 VAL A CA 1
ATOM 2864 C C . VAL A 1 374 ? -5.02 -46.312 1.345 1 98.62 374 VAL A C 1
ATOM 2866 O O . VAL A 1 374 ? -3.947 -46.906 1.365 1 98.62 374 VAL A O 1
ATOM 2869 N N . ALA A 1 375 ? -5.09 -45.031 1.077 1 98.75 375 ALA A N 1
ATOM 2870 C CA . ALA A 1 375 ? -3.883 -44.219 0.914 1 98.75 375 ALA A CA 1
ATOM 2871 C C . ALA A 1 375 ? -3.139 -44.062 2.238 1 98.75 375 ALA A C 1
ATOM 2873 O O . ALA A 1 375 ? -1.906 -44.094 2.271 1 98.75 375 ALA A O 1
ATOM 2874 N N . ILE A 1 376 ? -3.846 -43.875 3.336 1 98.62 376 ILE A N 1
ATOM 2875 C CA . ILE A 1 376 ? -3.252 -43.75 4.664 1 98.62 376 ILE A CA 1
ATOM 2876 C C . ILE A 1 376 ? -2.541 -45.062 5.027 1 98.62 376 ILE A C 1
ATOM 2878 O O . ILE A 1 376 ? -1.41 -45.031 5.52 1 98.62 376 ILE A O 1
ATOM 2882 N N . ASP A 1 377 ? -3.211 -46.219 4.77 1 98.62 377 ASP A N 1
ATOM 2883 C CA . ASP A 1 377 ? -2.613 -47.5 5.055 1 98.62 377 ASP A CA 1
ATOM 2884 C C . ASP A 1 377 ? -1.304 -47.688 4.289 1 98.62 377 ASP A C 1
ATOM 2886 O O . ASP A 1 377 ? -0.33 -48.219 4.832 1 98.62 377 ASP A O 1
ATOM 2890 N N . PHE A 1 378 ? -1.352 -47.312 3.07 1 98.56 378 PHE A N 1
ATOM 2891 C CA . PHE A 1 378 ? -0.139 -47.406 2.268 1 98.56 378 PHE A CA 1
ATOM 2892 C C . PHE A 1 378 ? 0.998 -46.594 2.898 1 98.56 378 PHE A C 1
ATOM 2894 O O . PHE A 1 378 ? 2.109 -47.125 3.051 1 98.56 378 PHE A O 1
ATOM 2901 N N . ALA A 1 379 ? 0.765 -45.312 3.227 1 98.56 379 ALA A N 1
ATOM 2902 C CA . ALA A 1 379 ? 1.786 -44.438 3.793 1 98.56 379 ALA A CA 1
ATOM 2903 C C . ALA A 1 379 ? 2.342 -45 5.094 1 98.56 379 ALA A C 1
ATOM 2905 O O . ALA A 1 379 ? 3.553 -45 5.32 1 98.56 379 ALA A O 1
ATOM 2906 N N . VAL A 1 380 ? 1.456 -45.531 5.891 1 98 380 VAL A N 1
ATOM 2907 C CA . VAL A 1 380 ? 1.858 -46.125 7.172 1 98 380 VAL A CA 1
ATOM 2908 C C . VAL A 1 380 ? 2.732 -47.344 6.93 1 98 380 VAL A C 1
ATOM 2910 O O . VAL A 1 380 ? 3.75 -47.531 7.605 1 98 380 VAL A O 1
ATOM 2913 N N . ALA A 1 381 ? 2.371 -48.156 5.996 1 98.19 381 ALA A N 1
ATOM 2914 C CA . ALA A 1 381 ? 3.143 -49.344 5.664 1 98.19 381 ALA A CA 1
ATOM 2915 C C . ALA A 1 381 ? 4.535 -48.969 5.16 1 98.19 381 ALA A C 1
ATOM 2917 O O . ALA A 1 381 ? 5.469 -49.781 5.262 1 98.19 381 ALA A O 1
ATOM 2918 N N . GLN A 1 382 ? 4.629 -47.781 4.641 1 97.88 382 GLN A N 1
ATOM 2919 C CA . GLN A 1 382 ? 5.91 -47.344 4.109 1 97.88 382 GLN A CA 1
ATOM 2920 C C . GLN A 1 382 ? 6.66 -46.5 5.137 1 97.88 382 GLN A C 1
ATOM 2922 O O . GLN A 1 382 ? 7.617 -45.781 4.793 1 97.88 382 GLN A O 1
ATOM 2927 N N . GLY A 1 383 ? 6.227 -46.438 6.371 1 96.94 383 GLY A N 1
ATOM 2928 C CA . GLY A 1 383 ? 6.91 -45.75 7.449 1 96.94 383 GLY A CA 1
ATOM 2929 C C . GLY A 1 383 ? 6.488 -44.281 7.578 1 96.94 383 GLY A C 1
ATOM 2930 O O . GLY A 1 383 ? 7.16 -43.5 8.242 1 96.94 383 GLY A O 1
ATOM 2931 N N . GLY A 1 384 ? 5.387 -43.906 6.867 1 98.31 384 GLY A N 1
ATOM 2932 C CA . GLY A 1 384 ? 4.879 -42.562 6.941 1 98.31 384 GLY A CA 1
ATOM 2933 C C . GLY A 1 384 ? 3.66 -42.406 7.836 1 98.31 384 GLY A C 1
ATOM 2934 O O . GLY A 1 384 ? 3.549 -43.125 8.852 1 98.31 384 GLY A O 1
ATOM 2935 N N . SER A 1 385 ? 2.881 -41.406 7.578 1 97.75 385 SER A N 1
ATOM 2936 C CA . SER A 1 385 ? 1.68 -41.125 8.359 1 97.75 385 SER A CA 1
ATOM 2937 C C . SER A 1 385 ? 0.589 -40.5 7.496 1 97.75 385 SER A C 1
ATOM 2939 O O . SER A 1 385 ? 0.853 -40.062 6.375 1 97.75 385 SER A O 1
ATOM 2941 N N . GLY A 1 386 ? -0.586 -40.594 7.977 1 97.94 386 GLY A N 1
ATOM 2942 C CA . GLY A 1 386 ? -1.744 -39.969 7.359 1 97.94 386 GLY A CA 1
ATOM 2943 C C . GLY A 1 386 ? -2.848 -39.656 8.352 1 97.94 386 GLY A C 1
ATOM 2944 O O . GLY A 1 386 ? -3.062 -40.406 9.312 1 97.94 386 GLY A O 1
ATOM 2945 N N . LEU A 1 387 ? -3.531 -38.531 8.133 1 97.69 387 LEU A N 1
ATOM 2946 C CA . LEU A 1 387 ? -4.656 -38.188 8.984 1 97.69 387 LEU A CA 1
ATOM 2947 C C . LEU A 1 387 ? -5.73 -37.438 8.195 1 97.69 387 LEU A C 1
ATOM 2949 O O . LEU A 1 387 ? -5.461 -36.938 7.098 1 97.69 387 LEU A O 1
ATOM 2953 N N . ILE A 1 388 ? -6.918 -37.469 8.688 1 98.5 388 ILE A N 1
ATOM 2954 C CA . ILE A 1 388 ? -8.008 -36.625 8.242 1 98.5 388 ILE A CA 1
ATOM 2955 C C . ILE A 1 388 ? -8.234 -35.5 9.266 1 98.5 388 ILE A C 1
ATOM 2957 O O . ILE A 1 388 ? -8.547 -35.781 10.422 1 98.5 388 ILE A O 1
ATOM 2961 N N . ASP A 1 389 ? -7.996 -34.25 8.82 1 98.12 389 ASP A N 1
ATOM 2962 C CA . ASP A 1 389 ? -8.156 -33.062 9.664 1 98.12 389 ASP A CA 1
ATOM 2963 C C . ASP A 1 389 ? -9.398 -32.281 9.266 1 98.12 389 ASP A C 1
ATOM 2965 O O . ASP A 1 389 ? -9.57 -31.906 8.102 1 98.12 389 ASP A O 1
ATOM 2969 N N . GLU A 1 390 ? -10.289 -32.125 10.219 1 98.19 390 GLU A N 1
ATOM 2970 C CA . GLU A 1 390 ? -11.438 -31.281 9.969 1 98.19 390 GLU A CA 1
ATOM 2971 C C . GLU A 1 390 ? -11.125 -29.812 10.289 1 98.19 390 GLU A C 1
ATOM 2973 O O . GLU A 1 390 ? -10.68 -29.5 11.391 1 98.19 390 GLU A O 1
ATOM 2978 N N . LEU A 1 391 ? -11.305 -28.953 9.352 1 97.94 391 LEU A N 1
ATOM 2979 C CA . LEU A 1 391 ? -11.008 -27.531 9.516 1 97.94 391 LEU A CA 1
ATOM 2980 C C . LEU A 1 391 ? -12.273 -26.688 9.383 1 97.94 391 LEU A C 1
ATOM 2982 O O . LEU A 1 391 ? -13.133 -26.984 8.547 1 97.94 391 LEU A O 1
ATOM 2986 N N . PRO A 1 392 ? -12.359 -25.625 10.109 1 97 392 PRO A N 1
ATOM 2987 C CA . PRO A 1 392 ? -13.602 -24.844 10.172 1 97 392 PRO A CA 1
ATOM 2988 C C . PRO A 1 392 ? -13.781 -23.922 8.977 1 97 392 PRO A C 1
ATOM 2990 O O . PRO A 1 392 ? -14.867 -23.375 8.766 1 97 392 PRO A O 1
ATOM 2993 N N . SER A 1 393 ? -12.727 -23.656 8.195 1 97.12 393 SER A N 1
ATOM 2994 C CA . SER A 1 393 ? -12.812 -22.766 7.035 1 97.12 393 SER A CA 1
ATOM 2995 C C . SER A 1 393 ? -11.672 -23.016 6.062 1 97.12 393 SER A C 1
ATOM 2997 O O . SER A 1 393 ? -10.688 -23.672 6.402 1 97.12 393 SER A O 1
ATOM 2999 N N . TRP A 1 394 ? -11.852 -22.484 4.871 1 97.62 394 TRP A N 1
ATOM 3000 C CA . TRP A 1 394 ? -10.773 -22.5 3.885 1 97.62 394 TRP A CA 1
ATOM 3001 C C . TRP A 1 394 ? -9.555 -21.75 4.395 1 97.62 394 TRP A C 1
ATOM 3003 O O . TRP A 1 394 ? -8.422 -22.203 4.219 1 97.62 394 TRP A O 1
ATOM 3013 N N . ASN A 1 395 ? -9.773 -20.609 5.004 1 96.38 395 ASN A N 1
ATOM 3014 C CA . ASN A 1 395 ? -8.664 -19.828 5.531 1 96.38 395 ASN A CA 1
ATOM 3015 C C . ASN A 1 395 ? -7.875 -20.594 6.586 1 96.38 395 ASN A C 1
ATOM 3017 O O . ASN A 1 395 ? -6.648 -20.5 6.641 1 96.38 395 ASN A O 1
ATOM 3021 N N . ALA A 1 396 ? -8.602 -21.312 7.445 1 95.94 396 ALA A N 1
ATOM 3022 C CA . ALA A 1 396 ? -7.938 -22.125 8.461 1 95.94 396 ALA A CA 1
ATOM 3023 C C . ALA A 1 396 ? -7.047 -23.188 7.809 1 95.94 396 ALA A C 1
ATOM 3025 O O . ALA A 1 396 ? -5.91 -23.406 8.242 1 95.94 396 ALA A O 1
ATOM 3026 N N . PHE A 1 397 ? -7.527 -23.828 6.82 1 97.56 397 PHE A N 1
ATOM 3027 C CA . PHE A 1 397 ? -6.746 -24.812 6.078 1 97.56 397 PHE A CA 1
ATOM 3028 C C . PHE A 1 397 ? -5.527 -24.156 5.438 1 97.56 397 PHE A C 1
ATOM 3030 O O . PHE A 1 397 ? -4.414 -24.672 5.527 1 97.56 397 PHE A O 1
ATOM 3037 N N . PHE A 1 398 ? -5.773 -23.047 4.797 1 96.62 398 PHE A N 1
ATOM 3038 C CA . PHE A 1 398 ? -4.73 -22.344 4.059 1 96.62 398 PHE A CA 1
ATOM 3039 C C . PHE A 1 398 ? -3.572 -21.969 4.977 1 96.62 398 PHE A C 1
ATOM 3041 O O . PHE A 1 398 ? -2.412 -22.234 4.66 1 96.62 398 PHE A O 1
ATOM 3048 N N . LEU A 1 399 ? -3.865 -21.391 6.09 1 92 399 LEU A N 1
ATOM 3049 C CA . LEU A 1 399 ? -2.85 -20.953 7.039 1 92 399 LEU A CA 1
ATOM 3050 C C . LEU A 1 399 ? -2.105 -22.141 7.633 1 92 399 LEU A C 1
ATOM 3052 O O . LEU A 1 399 ? -0.896 -22.078 7.863 1 92 399 LEU A O 1
ATOM 3056 N N . LYS A 1 400 ? -2.805 -23.219 7.812 1 93.25 400 LYS A N 1
ATOM 3057 C CA . LYS A 1 400 ? -2.219 -24.359 8.5 1 93.25 400 LYS A CA 1
ATOM 3058 C C . LYS A 1 400 ? -1.352 -25.188 7.551 1 93.25 400 LYS A C 1
ATOM 3060 O O . LYS A 1 400 ? -0.289 -25.672 7.941 1 93.25 400 LYS A O 1
ATOM 3065 N N . TYR A 1 401 ? -1.782 -25.344 6.27 1 94.19 401 TYR A N 1
ATOM 3066 C CA . TYR A 1 401 ? -1.136 -26.359 5.441 1 94.19 401 TYR A CA 1
ATOM 3067 C C . TYR A 1 401 ? -0.52 -25.734 4.195 1 94.19 401 TYR A C 1
ATOM 3069 O O . TYR A 1 401 ? 0.498 -26.203 3.689 1 94.19 401 TYR A O 1
ATOM 3077 N N . VAL A 1 402 ? -1.055 -24.703 3.627 1 91.38 402 VAL A N 1
ATOM 3078 C CA . VAL A 1 402 ? -0.628 -24.203 2.324 1 91.38 402 VAL A CA 1
ATOM 3079 C C . VAL A 1 402 ? 0.634 -23.359 2.48 1 91.38 402 VAL A C 1
ATOM 3081 O O . VAL A 1 402 ? 1.555 -23.438 1.665 1 91.38 402 VAL A O 1
ATOM 3084 N N . THR A 1 403 ? 0.756 -22.547 3.504 1 84.69 403 THR A N 1
ATOM 3085 C CA . THR A 1 403 ? 1.87 -21.609 3.672 1 84.69 403 THR A CA 1
ATOM 3086 C C . THR A 1 403 ? 3.193 -22.375 3.764 1 84.69 403 THR A C 1
ATOM 3088 O O . THR A 1 403 ? 4.238 -21.859 3.355 1 84.69 403 THR A O 1
ATOM 3091 N N . SER A 1 404 ? 3.131 -23.672 4.164 1 81.5 404 SER A N 1
ATOM 3092 C CA . SER A 1 404 ? 4.348 -24.469 4.254 1 81.5 404 SER A CA 1
ATOM 3093 C C . SER A 1 404 ? 4.504 -25.375 3.037 1 81.5 404 SER A C 1
ATOM 3095 O O . SER A 1 404 ? 5.586 -25.906 2.787 1 81.5 404 SER A O 1
ATOM 3097 N N . ALA A 1 405 ? 3.414 -25.484 2.266 1 82.44 405 ALA A N 1
ATOM 3098 C CA . ALA A 1 405 ? 3.428 -26.453 1.171 1 82.44 405 ALA A CA 1
ATOM 3099 C C . ALA A 1 405 ? 3.42 -25.75 -0.183 1 82.44 405 ALA A C 1
ATOM 3101 O O . ALA A 1 405 ? 3.539 -26.391 -1.227 1 82.44 405 ALA A O 1
ATOM 3102 N N . GLU A 1 406 ? 3.328 -24.453 -0.142 1 82.69 406 GLU A N 1
ATOM 3103 C CA . GLU A 1 406 ? 3.283 -23.719 -1.407 1 82.69 406 GLU A CA 1
ATOM 3104 C C . GLU A 1 406 ? 4.59 -23.875 -2.178 1 82.69 406 GLU A C 1
ATOM 3106 O O . GLU A 1 406 ? 5.625 -24.219 -1.598 1 82.69 406 GLU A O 1
ATOM 3111 N N . ALA A 1 407 ? 4.477 -23.703 -3.518 1 86.31 407 ALA A N 1
ATOM 3112 C CA . ALA A 1 407 ? 5.629 -23.859 -4.398 1 86.31 407 ALA A CA 1
ATOM 3113 C C . ALA A 1 407 ? 6.766 -22.922 -4.004 1 86.31 407 ALA A C 1
ATOM 3115 O O . ALA A 1 407 ? 6.523 -21.766 -3.65 1 86.31 407 ALA A O 1
ATOM 3116 N N . PRO A 1 408 ? 8 -23.453 -4.043 1 89.88 408 PRO A N 1
ATOM 3117 C CA . PRO A 1 408 ? 9.141 -22.594 -3.744 1 89.88 408 PRO A CA 1
ATOM 3118 C C . PRO A 1 408 ? 9.328 -21.484 -4.781 1 89.88 408 PRO A C 1
ATOM 3120 O O . PRO A 1 408 ? 8.992 -21.672 -5.957 1 89.88 408 PRO A O 1
ATOM 3123 N N . VAL A 1 409 ? 9.836 -20.391 -4.336 1 94.06 409 VAL A N 1
ATOM 3124 C CA . VAL A 1 409 ? 10.18 -19.281 -5.211 1 94.06 409 VAL A CA 1
ATOM 3125 C C . VAL A 1 409 ? 11.68 -18.984 -5.121 1 94.06 409 VAL A C 1
ATOM 3127 O O . VAL A 1 409 ? 12.344 -19.422 -4.176 1 94.06 409 VAL A O 1
ATOM 3130 N N . GLY A 1 410 ? 12.227 -18.328 -6.109 1 93.56 410 GLY A N 1
ATOM 3131 C CA . GLY A 1 410 ? 13.664 -18.125 -6.172 1 93.56 410 GLY A CA 1
ATOM 3132 C C . GLY A 1 410 ? 14.359 -19.094 -7.098 1 93.56 410 GLY A C 1
ATOM 3133 O O . GLY A 1 410 ? 15.227 -18.703 -7.887 1 93.56 410 GLY A O 1
ATOM 3134 N N . PRO A 1 411 ? 13.977 -20.359 -7.07 1 93.25 411 PRO A N 1
ATOM 3135 C CA . PRO A 1 411 ? 14.578 -21.344 -7.977 1 93.25 411 PRO A CA 1
ATOM 3136 C C . PRO A 1 411 ? 14.156 -21.141 -9.43 1 93.25 411 PRO A C 1
ATOM 3138 O O . PRO A 1 411 ? 13.062 -20.641 -9.695 1 93.25 411 PRO A O 1
ATOM 3141 N N . GLU A 1 412 ? 15.047 -21.562 -10.281 1 94.69 412 GLU A N 1
ATOM 3142 C CA . GLU A 1 412 ? 14.773 -21.578 -11.711 1 94.69 412 GLU A CA 1
ATOM 3143 C C . GLU A 1 412 ? 14.031 -22.844 -12.117 1 94.69 412 GLU A C 1
ATOM 3145 O O . GLU A 1 412 ? 14.633 -23.781 -12.633 1 94.69 412 GLU A O 1
ATOM 3150 N N . LEU A 1 413 ? 12.727 -22.797 -11.93 1 94.62 413 LEU A N 1
ATOM 3151 C CA . LEU A 1 413 ? 11.875 -23.969 -12.094 1 94.62 413 LEU A CA 1
ATOM 3152 C C . LEU A 1 413 ? 11.062 -23.875 -13.383 1 94.62 413 LEU A C 1
ATOM 3154 O O . LEU A 1 413 ? 10.547 -22.812 -13.719 1 94.62 413 LEU A O 1
ATOM 3158 N N . MET A 1 414 ? 10.984 -25 -14.102 1 94.75 414 MET A N 1
ATOM 3159 C CA . MET A 1 414 ? 10.148 -25.094 -15.297 1 94.75 414 MET A CA 1
ATOM 3160 C C . MET A 1 414 ? 9.211 -26.297 -15.219 1 94.75 414 MET A C 1
ATOM 3162 O O . MET A 1 414 ? 9.531 -27.297 -14.578 1 94.75 414 MET A O 1
ATOM 3166 N N . LEU A 1 415 ? 8.062 -26.125 -15.883 1 96.19 415 LEU A N 1
ATOM 3167 C CA . LEU A 1 415 ? 7.047 -27.172 -15.883 1 96.19 415 LEU A CA 1
ATOM 3168 C C . LEU A 1 415 ? 6.691 -27.594 -17.312 1 96.19 415 LEU A C 1
ATOM 3170 O O . LEU A 1 415 ? 6.73 -26.766 -18.219 1 96.19 415 LEU A O 1
ATOM 3174 N N . GLY A 1 416 ? 6.414 -28.859 -17.5 1 96.75 416 GLY A N 1
ATOM 3175 C CA . GLY A 1 416 ? 5.578 -29.406 -18.562 1 96.75 416 GLY A CA 1
ATOM 3176 C C . GLY A 1 416 ? 4.305 -30.047 -18.047 1 96.75 416 GLY A C 1
ATOM 3177 O O . GLY A 1 416 ? 4.355 -30.922 -17.188 1 96.75 416 GLY A O 1
ATOM 3178 N N . THR A 1 417 ? 3.156 -29.516 -18.547 1 97.56 417 THR A N 1
ATOM 3179 C CA . THR A 1 417 ? 1.926 -29.984 -17.906 1 97.56 417 THR A CA 1
ATOM 3180 C C . THR A 1 417 ? 0.948 -30.516 -18.953 1 97.56 417 THR A C 1
ATOM 3182 O O . THR A 1 417 ? 1.086 -30.234 -20.141 1 97.56 417 THR A O 1
ATOM 3185 N N . ARG A 1 418 ? 0.005 -31.266 -18.516 1 98.62 418 ARG A N 1
ATOM 3186 C CA . ARG A 1 418 ? -1.036 -31.859 -19.359 1 98.62 418 ARG A CA 1
ATOM 3187 C C . ARG A 1 418 ? -2.293 -32.156 -18.531 1 98.62 418 ARG A C 1
ATOM 3189 O O . ARG A 1 418 ? -2.205 -32.562 -17.375 1 98.62 418 ARG A O 1
ATOM 3196 N N . LEU A 1 419 ? -3.439 -31.812 -19.156 1 98.75 419 LEU A N 1
ATOM 3197 C CA . LEU A 1 419 ? -4.711 -32.281 -18.594 1 98.75 419 LEU A CA 1
ATOM 3198 C C . LEU A 1 419 ? -4.977 -33.719 -18.969 1 98.75 419 LEU A C 1
ATOM 3200 O O . LEU A 1 419 ? -5.043 -34.062 -20.156 1 98.75 419 LEU A O 1
ATOM 3204 N N . LEU A 1 420 ? -5.16 -34.594 -17.953 1 98.69 420 LEU A N 1
ATOM 3205 C CA . LEU A 1 420 ? -5.387 -36 -18.188 1 98.69 420 LEU A CA 1
ATOM 3206 C C . LEU A 1 420 ? -6.875 -36.344 -18.172 1 98.69 420 LEU A C 1
ATOM 3208 O O . LEU A 1 420 ? -7.543 -36.156 -17.141 1 98.69 420 LEU A O 1
ATOM 3212 N N . ASN A 1 421 ? -7.336 -36.906 -19.219 1 96.81 421 ASN A N 1
ATOM 3213 C CA . ASN A 1 421 ? -8.758 -37.188 -19.406 1 96.81 421 ASN A CA 1
ATOM 3214 C C . ASN A 1 421 ? -9.266 -38.219 -18.406 1 96.81 421 ASN A C 1
ATOM 3216 O O . ASN A 1 421 ? -8.555 -39.156 -18.078 1 96.81 421 ASN A O 1
ATOM 3220 N N . THR A 1 422 ? -10.5 -38.031 -18.109 1 96.56 422 THR A N 1
ATOM 3221 C CA . THR A 1 422 ? -11.18 -38.938 -17.172 1 96.56 422 THR A CA 1
ATOM 3222 C C . THR A 1 422 ? -11.188 -40.344 -17.719 1 96.56 422 THR A C 1
ATOM 3224 O O . THR A 1 422 ? -11.125 -41.312 -16.938 1 96.56 422 THR A O 1
ATOM 3227 N N . SER A 1 423 ? -11.219 -40.531 -18.969 1 95.25 423 SER A N 1
ATOM 3228 C CA . SER A 1 423 ? -11.32 -41.844 -19.594 1 95.25 423 SER A CA 1
ATOM 3229 C C . SER A 1 423 ? -10.109 -42.688 -19.266 1 95.25 423 SER A C 1
ATOM 3231 O O . SER A 1 423 ? -10.211 -43.938 -19.219 1 95.25 423 SER A O 1
ATOM 3233 N N . LEU A 1 424 ? -8.953 -42.062 -19.016 1 96.88 424 LEU A N 1
ATOM 3234 C CA . LEU A 1 424 ? -7.758 -42.812 -18.625 1 96.88 424 LEU A CA 1
ATOM 3235 C C . LEU A 1 424 ? -7.969 -43.5 -17.297 1 96.88 424 LEU A C 1
ATOM 3237 O O . LEU A 1 424 ? -7.406 -44.594 -17.062 1 96.88 424 LEU A O 1
ATOM 3241 N N . PHE A 1 425 ? -8.75 -42.969 -16.484 1 97.81 425 PHE A N 1
ATOM 3242 C CA . PHE A 1 425 ? -8.969 -43.469 -15.141 1 97.81 425 PHE A CA 1
ATOM 3243 C C . PHE A 1 425 ? -10.164 -44.406 -15.102 1 97.81 425 PHE A C 1
ATOM 3245 O O . PHE A 1 425 ? -10.359 -45.125 -14.125 1 97.81 425 PHE A O 1
ATOM 3252 N N . ALA A 1 426 ? -10.953 -44.438 -16.156 1 96.75 426 ALA A N 1
ATOM 3253 C CA . ALA A 1 426 ? -12.219 -45.156 -16.156 1 96.75 426 ALA A CA 1
ATOM 3254 C C . ALA A 1 426 ? -12.047 -46.594 -16.703 1 96.75 426 ALA A C 1
ATOM 3256 O O . ALA A 1 426 ? -12.922 -47.438 -16.531 1 96.75 426 ALA A O 1
ATOM 3257 N N . THR A 1 427 ? -10.938 -46.906 -17.375 1 96.88 427 THR A N 1
ATOM 3258 C CA . THR A 1 427 ? -10.719 -48.219 -17.984 1 96.88 427 THR A CA 1
ATOM 3259 C C . THR A 1 427 ? -9.438 -48.875 -17.453 1 96.88 427 THR A C 1
ATOM 3261 O O . THR A 1 427 ? -8.484 -48.156 -17.109 1 96.88 427 THR A O 1
ATOM 3264 N N . ASP A 1 428 ? -9.43 -50.156 -17.484 1 96.88 428 ASP A N 1
ATOM 3265 C CA . ASP A 1 428 ? -8.242 -50.875 -17.031 1 96.88 428 ASP A CA 1
ATOM 3266 C C . ASP A 1 428 ? -7.047 -50.594 -17.938 1 96.88 428 ASP A C 1
ATOM 3268 O O . ASP A 1 428 ? -5.93 -50.375 -17.469 1 96.88 428 ASP A O 1
ATOM 3272 N N . SER A 1 429 ? -7.324 -50.5 -19.172 1 97.38 429 SER A N 1
ATOM 3273 C CA . SER A 1 429 ? -6.25 -50.219 -20.125 1 97.38 429 SER A CA 1
ATOM 3274 C C . SER A 1 429 ? -5.688 -48.812 -19.922 1 97.38 429 SER A C 1
ATOM 3276 O O . SER A 1 429 ? -4.473 -48.625 -20.016 1 97.38 429 SER A O 1
ATOM 3278 N N . GLY A 1 430 ? -6.602 -47.875 -19.75 1 97.56 430 GLY A N 1
ATOM 3279 C CA . GLY A 1 430 ? -6.152 -46.531 -19.484 1 97.56 430 GLY A CA 1
ATOM 3280 C C . GLY A 1 430 ? -5.328 -46.406 -18.219 1 97.56 430 GLY A C 1
ATOM 3281 O O . GLY A 1 430 ? -4.293 -45.75 -18.203 1 97.56 430 GLY A O 1
ATOM 3282 N N . LYS A 1 431 ? -5.707 -47.094 -17.188 1 98.25 431 LYS A N 1
ATOM 3283 C CA . LYS A 1 431 ? -5 -47.062 -15.898 1 98.25 431 LYS A CA 1
ATOM 3284 C C . LYS A 1 431 ? -3.607 -47.688 -16.031 1 98.25 431 LYS A C 1
ATOM 3286 O O . LYS A 1 431 ? -2.637 -47.156 -15.492 1 98.25 431 LYS A O 1
ATOM 3291 N N . ILE A 1 432 ? -3.576 -48.781 -16.719 1 98 432 ILE A N 1
ATOM 3292 C CA . ILE A 1 432 ? -2.307 -49.469 -16.906 1 98 432 ILE A CA 1
ATOM 3293 C C . ILE A 1 432 ? -1.354 -48.594 -17.703 1 98 432 ILE A C 1
ATOM 3295 O O . ILE A 1 432 ? -0.185 -48.438 -17.344 1 98 432 ILE A O 1
ATOM 3299 N N . ALA A 1 433 ? -1.889 -47.969 -18.766 1 98.25 433 ALA A N 1
ATOM 3300 C CA . ALA A 1 433 ? -1.068 -47.094 -19.609 1 98.25 433 ALA A CA 1
ATOM 3301 C C . ALA A 1 433 ? -0.552 -45.906 -18.828 1 98.25 433 ALA A C 1
ATOM 3303 O O . ALA A 1 433 ? 0.62 -45.531 -18.953 1 98.25 433 ALA A O 1
ATOM 3304 N N . LEU A 1 434 ? -1.445 -45.281 -18.109 1 98.44 434 LEU A N 1
ATOM 3305 C CA . LEU A 1 434 ? -1.069 -44.125 -17.344 1 98.44 434 LEU A CA 1
ATOM 3306 C C . LEU A 1 434 ? -0.056 -44.469 -16.266 1 98.44 434 LEU A C 1
ATOM 3308 O O . LEU A 1 434 ? 0.937 -43.781 -16.078 1 98.44 434 LEU A O 1
ATOM 3312 N N . SER A 1 435 ? -0.284 -45.562 -15.508 1 98.25 435 SER A N 1
ATOM 3313 C CA . SER A 1 435 ? 0.638 -46 -14.469 1 98.25 435 SER A CA 1
ATOM 3314 C C . SER A 1 435 ? 2.021 -46.281 -15.039 1 98.25 435 SER A C 1
ATOM 3316 O O . SER A 1 435 ? 3.035 -45.938 -14.445 1 98.25 435 SER A O 1
ATOM 3318 N N . ALA A 1 436 ? 2.057 -46.906 -16.156 1 98.19 436 ALA A N 1
ATOM 3319 C CA . ALA A 1 436 ? 3.326 -47.219 -16.797 1 98.19 436 ALA A CA 1
ATOM 3320 C C . ALA A 1 436 ? 4.059 -45.969 -17.219 1 98.19 436 ALA A C 1
ATOM 3322 O O . ALA A 1 436 ? 5.281 -45.844 -17.062 1 98.19 436 ALA A O 1
ATOM 3323 N N . ALA A 1 437 ? 3.32 -45.062 -17.828 1 98.31 437 ALA A N 1
ATOM 3324 C CA . ALA A 1 437 ? 3.916 -43.781 -18.25 1 98.31 437 ALA A CA 1
ATOM 3325 C C . ALA A 1 437 ? 4.523 -43.062 -17.047 1 98.31 437 ALA A C 1
ATOM 3327 O O . ALA A 1 437 ? 5.625 -42.5 -17.156 1 98.31 437 ALA A O 1
ATOM 3328 N N . ILE A 1 438 ? 3.818 -43.031 -15.93 1 98.12 438 ILE A N 1
ATOM 3329 C CA . ILE A 1 438 ? 4.301 -42.344 -14.727 1 98.12 438 ILE A CA 1
ATOM 3330 C C . ILE A 1 438 ? 5.547 -43.062 -14.203 1 98.12 438 ILE A C 1
ATOM 3332 O O . ILE A 1 438 ? 6.543 -42.406 -13.875 1 98.12 438 ILE A O 1
ATOM 3336 N N . ALA A 1 439 ? 5.488 -44.344 -14.125 1 97.31 439 ALA A N 1
ATOM 3337 C CA . ALA A 1 439 ? 6.633 -45.125 -13.656 1 97.31 439 ALA A CA 1
ATOM 3338 C C . ALA A 1 439 ? 7.875 -44.812 -14.484 1 97.31 439 ALA A C 1
ATOM 3340 O O . ALA A 1 439 ? 8.977 -44.719 -13.945 1 97.31 439 ALA A O 1
ATOM 3341 N N . ASN A 1 440 ? 7.707 -44.719 -15.758 1 96.5 440 ASN A N 1
ATOM 3342 C CA . ASN A 1 440 ? 8.812 -44.438 -16.672 1 96.5 440 ASN A CA 1
ATOM 3343 C C . ASN A 1 440 ? 9.352 -43.031 -16.516 1 96.5 440 ASN A C 1
ATOM 3345 O O . ASN A 1 440 ? 10.516 -42.75 -16.828 1 96.5 440 ASN A O 1
ATOM 3349 N N . ALA A 1 441 ? 8.555 -42.125 -16.078 1 96.5 441 ALA A N 1
ATOM 3350 C CA . ALA A 1 441 ? 8.953 -40.719 -15.93 1 96.5 441 ALA A CA 1
ATOM 3351 C C . ALA A 1 441 ? 9.664 -40.5 -14.594 1 96.5 441 ALA A C 1
ATOM 3353 O O . ALA A 1 441 ? 10.406 -39.531 -14.445 1 96.5 441 ALA A O 1
ATOM 3354 N N . LEU A 1 442 ? 9.531 -41.344 -13.578 1 96.5 442 LEU A N 1
ATOM 3355 C CA . LEU A 1 442 ? 9.938 -41.125 -12.195 1 96.5 442 LEU A CA 1
ATOM 3356 C C . LEU A 1 442 ? 11.445 -40.938 -12.094 1 96.5 442 LEU A C 1
ATOM 3358 O O . LEU A 1 442 ? 11.922 -40.125 -11.312 1 96.5 442 LEU A O 1
ATOM 3362 N N . PRO A 1 443 ? 12.289 -41.719 -12.898 1 93.62 443 PRO A N 1
ATOM 3363 C CA . PRO A 1 443 ? 13.727 -41.469 -12.797 1 93.62 443 PRO A CA 1
ATOM 3364 C C . PRO A 1 443 ? 14.133 -40.062 -13.195 1 93.62 443 PRO A C 1
ATOM 3366 O O . PRO A 1 443 ? 15.164 -39.562 -12.758 1 93.62 443 PRO A O 1
ATOM 3369 N N . PHE A 1 444 ? 13.312 -39.438 -13.977 1 93.12 444 PHE A N 1
ATOM 3370 C CA . PHE A 1 444 ? 13.586 -38.062 -14.445 1 93.12 444 PHE A CA 1
ATOM 3371 C C . PHE A 1 444 ? 13.023 -37.031 -13.484 1 93.12 444 PHE A C 1
ATOM 3373 O O . PHE A 1 444 ? 13.719 -36.094 -13.102 1 93.12 444 PHE A O 1
ATOM 3380 N N . SER A 1 445 ? 11.805 -37.219 -13.109 1 93.31 445 SER A N 1
ATOM 3381 C CA . SER A 1 445 ? 11.094 -36.219 -12.312 1 93.31 445 SER A CA 1
ATOM 3382 C C . SER A 1 445 ? 9.969 -36.844 -11.5 1 93.31 445 SER A C 1
ATOM 3384 O O . SER A 1 445 ? 9.234 -37.688 -12.016 1 93.31 445 SER A O 1
ATOM 3386 N N . THR A 1 446 ? 9.922 -36.5 -10.227 1 92.88 446 THR A N 1
ATOM 3387 C CA . THR A 1 446 ? 8.703 -36.781 -9.484 1 92.88 446 THR A CA 1
ATOM 3388 C C . THR A 1 446 ? 7.57 -35.844 -9.906 1 92.88 446 THR A C 1
ATOM 3390 O O . THR A 1 446 ? 7.691 -34.625 -9.789 1 92.88 446 THR A O 1
ATOM 3393 N N . PRO A 1 447 ? 6.496 -36.406 -10.414 1 95.12 447 PRO A N 1
ATOM 3394 C CA . PRO A 1 447 ? 5.438 -35.531 -10.93 1 95.12 447 PRO A CA 1
ATOM 3395 C C . PRO A 1 447 ? 4.797 -34.688 -9.852 1 95.12 447 PRO A C 1
ATOM 3397 O O . PRO A 1 447 ? 4.742 -35.062 -8.688 1 95.12 447 PRO A O 1
ATOM 3400 N N . TYR A 1 448 ? 4.41 -33.5 -10.172 1 95.31 448 TYR A N 1
ATOM 3401 C CA . TYR A 1 448 ? 3.494 -32.656 -9.422 1 95.31 448 TYR A CA 1
ATOM 3402 C C . TYR A 1 448 ? 2.096 -32.688 -10.023 1 95.31 448 TYR A C 1
ATOM 3404 O O . TYR A 1 448 ? 1.89 -32.25 -11.148 1 95.31 448 TYR A O 1
ATOM 3412 N N . ILE A 1 449 ? 1.165 -33.281 -9.336 1 98 449 ILE A N 1
ATOM 3413 C CA . ILE A 1 449 ? -0.191 -33.469 -9.836 1 98 449 ILE A CA 1
ATOM 3414 C C . ILE A 1 449 ? -1.165 -32.594 -9.039 1 98 449 ILE A C 1
ATOM 3416 O O . ILE A 1 449 ? -1.244 -32.719 -7.809 1 98 449 ILE A O 1
ATOM 3420 N N . VAL A 1 450 ? -1.873 -31.766 -9.734 1 98.19 450 VAL A N 1
ATOM 3421 C CA . VAL A 1 450 ? -2.959 -31 -9.133 1 98.19 450 VAL A CA 1
ATOM 3422 C C . VAL A 1 450 ? -4.301 -31.641 -9.477 1 98.19 450 VAL A C 1
ATOM 3424 O O . VAL A 1 450 ? -4.652 -31.766 -10.656 1 98.19 450 VAL A O 1
ATOM 3427 N N . VAL A 1 451 ? -4.918 -32.156 -8.461 1 98.38 451 VAL A N 1
ATOM 3428 C CA . VAL A 1 451 ? -6.32 -32.531 -8.602 1 98.38 451 VAL A CA 1
ATOM 3429 C C . VAL A 1 451 ? -7.215 -31.312 -8.422 1 98.38 451 VAL A C 1
ATOM 3431 O O . VAL A 1 451 ? -7.77 -31.094 -7.34 1 98.38 451 VAL A O 1
ATOM 3434 N N . GLY A 1 452 ? -7.285 -30.578 -9.438 1 97.81 452 GLY A N 1
ATOM 3435 C CA . GLY A 1 452 ? -7.953 -29.281 -9.391 1 97.81 452 GLY A CA 1
ATOM 3436 C C . GLY A 1 452 ? -8.781 -29 -10.633 1 97.81 452 GLY A C 1
ATOM 3437 O O . GLY A 1 452 ? -8.984 -27.828 -10.992 1 97.81 452 GLY A O 1
ATOM 3438 N N . THR A 1 453 ? -9.164 -30.062 -11.422 1 98.06 453 THR A N 1
ATOM 3439 C CA . THR A 1 453 ? -10.094 -29.891 -12.531 1 98.06 453 THR A CA 1
ATOM 3440 C C . THR A 1 453 ? -11.523 -29.766 -12.031 1 98.06 453 THR A C 1
ATOM 3442 O O . THR A 1 453 ? -11.859 -30.25 -10.953 1 98.06 453 THR A O 1
ATOM 3445 N N . PRO A 1 454 ? -12.359 -29.016 -12.727 1 97.75 454 PRO A N 1
ATOM 3446 C CA . PRO A 1 454 ? -13.734 -28.812 -12.273 1 97.75 454 PRO A CA 1
ATOM 3447 C C . PRO A 1 454 ? -14.617 -30.031 -12.547 1 97.75 454 PRO A C 1
ATOM 3449 O O . PRO A 1 454 ? -15.672 -29.906 -13.18 1 97.75 454 PRO A O 1
ATOM 3452 N N . PHE A 1 455 ? -14.32 -31.125 -11.945 1 94.12 455 PHE A N 1
ATOM 3453 C CA . PHE A 1 455 ? -14.828 -32.438 -12.266 1 94.12 455 PHE A CA 1
ATOM 3454 C C . PHE A 1 455 ? -16.312 -32.562 -11.945 1 94.12 455 PHE A C 1
ATOM 3456 O O . PHE A 1 455 ? -17.094 -33.094 -12.742 1 94.12 455 PHE A O 1
ATOM 3463 N N . LEU A 1 456 ? -16.766 -32.094 -10.805 1 96.75 456 LEU A N 1
ATOM 3464 C CA . LEU A 1 456 ? -18.141 -32.219 -10.359 1 96.75 456 LEU A CA 1
ATOM 3465 C C . LEU A 1 456 ? -18.938 -30.938 -10.633 1 96.75 456 LEU A C 1
ATOM 3467 O O . LEU A 1 456 ? -20.156 -30.906 -10.43 1 96.75 456 LEU A O 1
ATOM 3471 N N . PHE A 1 457 ? -18.266 -29.922 -11.055 1 96.94 457 PHE A N 1
ATOM 3472 C CA . PHE A 1 457 ? -18.906 -28.609 -11.18 1 96.94 457 PHE A CA 1
ATOM 3473 C C . PHE A 1 457 ? -19.859 -28.594 -12.367 1 96.94 457 PHE A C 1
ATOM 3475 O O . PHE A 1 457 ? -19.469 -28.906 -13.492 1 96.94 457 PHE A O 1
ATOM 3482 N N . PRO A 1 458 ? -21.078 -28.188 -12.102 1 94.38 458 PRO A N 1
ATOM 3483 C CA . PRO A 1 458 ? -22.031 -28.109 -13.211 1 94.38 458 PRO A CA 1
ATOM 3484 C C . PRO A 1 458 ? -21.781 -26.922 -14.125 1 94.38 458 PRO A C 1
ATOM 3486 O O . PRO A 1 458 ? -22.422 -25.875 -13.953 1 94.38 458 PRO A O 1
ATOM 3489 N N . TYR A 1 459 ? -20.984 -27.125 -15.055 1 88.94 459 TYR A N 1
ATOM 3490 C CA . TYR A 1 459 ? -20.578 -26.078 -15.977 1 88.94 459 TYR A CA 1
ATOM 3491 C C . TYR A 1 459 ? -21.516 -26.016 -17.188 1 88.94 459 TYR A C 1
ATOM 3493 O O . TYR A 1 459 ? -22.016 -27.047 -17.625 1 88.94 459 TYR A O 1
ATOM 3501 N N . VAL A 1 460 ? -21.75 -24.75 -17.625 1 90.5 460 VAL A N 1
ATOM 3502 C CA . VAL A 1 460 ? -22.453 -24.578 -18.891 1 90.5 460 VAL A CA 1
ATOM 3503 C C . VAL A 1 460 ? -21.438 -24.359 -20.016 1 90.5 460 VAL A C 1
ATOM 3505 O O . VAL A 1 460 ? -20.625 -23.438 -19.953 1 90.5 460 VAL A O 1
ATOM 3508 N N . GLU A 1 461 ? -21.594 -25.141 -21.031 1 89.62 461 GLU A N 1
ATOM 3509 C CA . GLU A 1 461 ? -20.656 -25.094 -22.141 1 89.62 461 GLU A CA 1
ATOM 3510 C C . GLU A 1 461 ? -20.641 -23.719 -22.812 1 89.62 461 GLU A C 1
ATOM 3512 O O . GLU A 1 461 ? -21.688 -23.125 -23.016 1 89.62 461 GLU A O 1
ATOM 3517 N N . GLY A 1 462 ? -19.438 -23.25 -23.016 1 91.94 462 GLY A N 1
ATOM 3518 C CA . GLY A 1 462 ? -19.281 -22.016 -23.797 1 91.94 462 GLY A CA 1
ATOM 3519 C C . GLY A 1 462 ? -19.297 -20.766 -22.938 1 91.94 462 GLY A C 1
ATOM 3520 O O . GLY A 1 462 ? -19.125 -19.656 -23.438 1 91.94 462 GLY A O 1
ATOM 3521 N N . THR A 1 463 ? -19.359 -20.938 -21.672 1 94.94 463 THR A N 1
ATOM 3522 C CA . THR A 1 463 ? -19.5 -19.766 -20.812 1 94.94 463 THR A CA 1
ATOM 3523 C C . THR A 1 463 ? -18.156 -19.125 -20.531 1 94.94 463 THR A C 1
ATOM 3525 O O . THR A 1 463 ? -18.078 -17.969 -20.125 1 94.94 463 THR A O 1
ATOM 3528 N N . THR A 1 464 ? -17.094 -19.891 -20.625 1 97.38 464 THR A N 1
ATOM 3529 C CA . THR A 1 464 ? -15.742 -19.359 -20.484 1 97.38 464 THR A CA 1
ATOM 3530 C C . THR A 1 464 ? -14.867 -19.75 -21.672 1 97.38 464 THR A C 1
ATOM 3532 O O . THR A 1 464 ? -15.297 -20.531 -22.531 1 97.38 464 THR A O 1
ATOM 3535 N N . SER A 1 465 ? -13.703 -19.188 -21.781 1 98.19 465 SER A N 1
ATOM 3536 C CA . SER A 1 465 ? -12.914 -19.359 -23 1 98.19 465 SER A CA 1
ATOM 3537 C C . SER A 1 465 ? -11.734 -20.297 -22.766 1 98.19 465 SER A C 1
ATOM 3539 O O . SER A 1 465 ? -10.844 -20.406 -23.609 1 98.19 465 SER A O 1
ATOM 3541 N N . VAL A 1 466 ? -11.656 -20.969 -21.625 1 97.56 466 VAL A N 1
ATOM 3542 C CA . VAL A 1 466 ? -10.617 -21.984 -21.406 1 97.56 466 VAL A CA 1
ATOM 3543 C C . VAL A 1 466 ? -10.875 -23.188 -22.328 1 97.56 466 VAL A C 1
ATOM 3545 O O . VAL A 1 466 ? -11.977 -23.344 -22.844 1 97.56 466 VAL A O 1
ATOM 3548 N N . THR A 1 467 ? -9.891 -23.984 -22.516 1 97.38 467 THR A N 1
ATOM 3549 C CA . THR A 1 467 ? -10.078 -25.203 -23.297 1 97.38 467 THR A CA 1
ATOM 3550 C C . THR A 1 467 ? -11.164 -26.078 -22.672 1 97.38 467 THR A C 1
ATOM 3552 O O . THR A 1 467 ? -11.234 -26.219 -21.453 1 97.38 467 THR A O 1
ATOM 3555 N N . PRO A 1 468 ? -12.008 -26.688 -23.516 1 96.25 468 PRO A N 1
ATOM 3556 C CA . PRO A 1 468 ? -13.031 -27.609 -23.016 1 96.25 468 PRO A CA 1
ATOM 3557 C C . PRO A 1 468 ? -12.438 -28.828 -22.328 1 96.25 468 PRO A C 1
ATOM 3559 O O . PRO A 1 468 ? -13.125 -29.5 -21.547 1 96.25 468 PRO A O 1
ATOM 3562 N N . ALA A 1 469 ? -11.172 -29.109 -22.531 1 96.88 469 ALA A N 1
ATOM 3563 C CA . ALA A 1 469 ? -10.508 -30.266 -21.938 1 96.88 469 ALA A CA 1
ATOM 3564 C C . ALA A 1 469 ? -10.586 -30.234 -20.422 1 96.88 469 ALA A C 1
ATOM 3566 O O . ALA A 1 469 ? -10.57 -31.281 -19.766 1 96.88 469 ALA A O 1
ATOM 3567 N N . TRP A 1 470 ? -10.695 -29.047 -19.828 1 97.62 470 TRP A N 1
ATOM 3568 C CA . TRP A 1 470 ? -10.812 -28.922 -18.375 1 97.62 470 TRP A CA 1
ATOM 3569 C C . TRP A 1 470 ? -12 -29.719 -17.859 1 97.62 470 TRP A C 1
ATOM 3571 O O . TRP A 1 470 ? -11.953 -30.281 -16.766 1 97.62 470 TRP A O 1
ATOM 3581 N N . ARG A 1 471 ? -13.023 -29.812 -18.703 1 95.88 471 ARG A N 1
ATOM 3582 C CA . ARG A 1 471 ? -14.312 -30.328 -18.266 1 95.88 471 ARG A CA 1
ATOM 3583 C C . ARG A 1 471 ? -14.383 -31.844 -18.422 1 95.88 471 ARG A C 1
ATOM 3585 O O . ARG A 1 471 ? -15.32 -32.469 -17.938 1 95.88 471 ARG A O 1
ATOM 3592 N N . THR A 1 472 ? -13.398 -32.375 -18.984 1 95.5 472 THR A N 1
ATOM 3593 C CA . THR A 1 472 ? -13.359 -33.844 -19.172 1 95.5 472 THR A CA 1
ATOM 3594 C C . THR A 1 472 ? -12.062 -34.406 -18.625 1 95.5 472 THR A C 1
ATOM 3596 O O . THR A 1 472 ? -11.602 -35.469 -19.094 1 95.5 472 THR A O 1
ATOM 3599 N N . SER A 1 473 ? -11.461 -33.719 -17.766 1 97.75 473 SER A N 1
ATOM 3600 C CA . SER A 1 473 ? -10.195 -34.156 -17.188 1 97.75 473 SER A CA 1
ATOM 3601 C C . SER A 1 473 ? -10.32 -34.344 -15.68 1 97.75 473 SER A C 1
ATOM 3603 O O . SER A 1 473 ? -11.188 -33.75 -15.047 1 97.75 473 SER A O 1
ATOM 3605 N N . LEU A 1 474 ? -9.406 -35.188 -15.164 1 98.12 474 LEU A N 1
ATOM 3606 C CA . LEU A 1 474 ? -9.398 -35.469 -13.727 1 98.12 474 LEU A CA 1
ATOM 3607 C C . LEU A 1 474 ? -8.148 -34.875 -13.07 1 98.12 474 LEU A C 1
ATOM 3609 O O . LEU A 1 474 ? -8.211 -34.406 -11.938 1 98.12 474 LEU A O 1
ATOM 3613 N N . TRP A 1 475 ? -6.988 -35 -13.758 1 98.62 475 TRP A N 1
ATOM 3614 C CA . TRP A 1 475 ? -5.715 -34.531 -13.227 1 98.62 475 TRP A CA 1
ATOM 3615 C C . TRP A 1 475 ? -5.129 -33.438 -14.117 1 98.62 475 TRP A C 1
ATOM 3617 O O . TRP A 1 475 ? -5.242 -33.5 -15.344 1 98.62 475 TRP A O 1
ATOM 3627 N N . HIS A 1 476 ? -4.59 -32.406 -13.5 1 98.62 476 HIS A N 1
ATOM 3628 C CA . HIS A 1 476 ? -3.551 -31.578 -14.102 1 98.62 476 HIS A CA 1
ATOM 3629 C C . HIS A 1 476 ? -2.162 -32.094 -13.727 1 98.62 476 HIS A C 1
ATOM 3631 O O . HIS A 1 476 ? -1.704 -31.875 -12.602 1 98.62 476 HIS A O 1
ATOM 3637 N N . PHE A 1 477 ? -1.531 -32.75 -14.656 1 98.44 477 PHE A N 1
ATOM 3638 C CA . PHE A 1 477 ? -0.278 -33.469 -14.453 1 98.44 477 PHE A CA 1
ATOM 3639 C C . PHE A 1 477 ? 0.908 -32.625 -14.914 1 98.44 477 PHE A C 1
ATOM 3641 O O . PHE A 1 477 ? 0.837 -31.969 -15.945 1 98.44 477 PHE A O 1
ATOM 3648 N N . SER A 1 478 ? 2.02 -32.719 -14.133 1 97.44 478 SER A N 1
ATOM 3649 C CA . SER A 1 478 ? 3.197 -31.953 -14.539 1 97.44 478 SER A CA 1
ATOM 3650 C C . SER A 1 478 ? 4.477 -32.75 -14.297 1 97.44 478 SER A C 1
ATOM 3652 O O . SER A 1 478 ? 4.574 -33.469 -13.32 1 97.44 478 SER A O 1
ATOM 3654 N N . VAL A 1 479 ? 5.406 -32.625 -15.188 1 96.62 479 VAL A N 1
ATOM 3655 C CA . VAL A 1 479 ? 6.812 -32.906 -14.977 1 96.62 479 VAL A CA 1
ATOM 3656 C C . VAL A 1 479 ? 7.602 -31.625 -14.758 1 96.62 479 VAL A C 1
ATOM 3658 O O . VAL A 1 479 ? 7.312 -30.609 -15.391 1 96.62 479 VAL A O 1
ATOM 3661 N N . LYS A 1 480 ? 8.508 -31.656 -13.82 1 95.06 480 LYS A N 1
ATOM 3662 C CA . LYS A 1 480 ? 9.242 -30.438 -13.5 1 95.06 480 LYS A CA 1
ATOM 3663 C C . LYS A 1 480 ? 10.75 -30.672 -13.523 1 95.06 480 LYS A C 1
ATOM 3665 O O . LYS A 1 480 ? 11.203 -31.797 -13.273 1 95.06 480 LYS A O 1
ATOM 3670 N N . GLU A 1 481 ? 11.43 -29.688 -13.898 1 93.88 481 GLU A N 1
ATOM 3671 C CA . GLU A 1 481 ? 12.891 -29.625 -13.836 1 93.88 481 GLU A CA 1
ATOM 3672 C C . GLU A 1 481 ? 13.367 -28.219 -13.461 1 93.88 481 GLU A C 1
ATOM 3674 O O . GLU A 1 481 ? 12.555 -27.297 -13.352 1 93.88 481 GLU A O 1
ATOM 3679 N N . ARG A 1 482 ? 14.672 -28.109 -13.125 1 93.56 482 ARG A N 1
ATOM 3680 C CA . ARG A 1 482 ? 15.242 -26.812 -12.812 1 93.56 482 ARG A CA 1
ATOM 3681 C C . ARG A 1 482 ? 16.656 -26.688 -13.359 1 93.56 482 ARG A C 1
ATOM 3683 O O . ARG A 1 482 ? 17.297 -27.703 -13.672 1 93.56 482 ARG A O 1
ATOM 3690 N N . PHE A 1 483 ? 17.078 -25.531 -13.57 1 93.62 483 PHE A N 1
ATOM 3691 C CA . PHE A 1 483 ? 18.516 -25.266 -13.703 1 93.62 483 PHE A CA 1
ATOM 3692 C C . PHE A 1 483 ? 18.984 -24.281 -12.641 1 93.62 483 PHE A C 1
ATOM 3694 O O . PHE A 1 483 ? 18.234 -23.953 -11.719 1 93.62 483 PHE A O 1
ATOM 3701 N N . TYR A 1 484 ? 20.328 -24 -12.672 1 94.19 484 TYR A N 1
ATOM 3702 C CA . TYR A 1 484 ? 20.938 -23.25 -11.578 1 94.19 484 TYR A CA 1
ATOM 3703 C C . TYR A 1 484 ? 21.484 -21.906 -12.062 1 94.19 484 TYR A C 1
ATOM 3705 O O . TYR A 1 484 ? 21.609 -21.688 -13.273 1 94.19 484 TYR A O 1
ATOM 3713 N N . PHE A 1 485 ? 21.797 -21.078 -11.094 1 95.31 485 PHE A N 1
ATOM 3714 C CA . PHE A 1 485 ? 22.156 -19.688 -11.359 1 95.31 485 PHE A CA 1
ATOM 3715 C C . PHE A 1 485 ? 23.328 -19.609 -12.328 1 95.31 485 PHE A C 1
ATOM 3717 O O . PHE A 1 485 ? 23.469 -18.625 -13.055 1 95.31 485 PHE A O 1
ATOM 3724 N N . ASN A 1 486 ? 24.125 -20.641 -12.367 1 94.75 486 ASN A N 1
ATOM 3725 C CA . ASN A 1 486 ? 25.328 -20.609 -13.188 1 94.75 486 ASN A CA 1
ATOM 3726 C C . ASN A 1 486 ? 25.234 -21.578 -14.367 1 94.75 486 ASN A C 1
ATOM 3728 O O . ASN A 1 486 ? 26.234 -21.922 -14.977 1 94.75 486 ASN A O 1
ATOM 3732 N N . SER A 1 487 ? 24.031 -22.031 -14.68 1 96.44 487 SER A N 1
ATOM 3733 C CA . SER A 1 487 ? 23.859 -22.922 -15.82 1 96.44 487 SER A CA 1
ATOM 3734 C C . SER A 1 487 ? 24.219 -22.234 -17.125 1 96.44 487 SER A C 1
ATOM 3736 O O . SER A 1 487 ? 23.922 -21.047 -17.312 1 96.44 487 SER A O 1
ATOM 3738 N N . THR A 1 488 ? 24.812 -22.953 -18.078 1 96.38 488 THR A N 1
ATOM 3739 C CA . THR A 1 488 ? 25.141 -22.438 -19.391 1 96.38 488 THR A CA 1
ATOM 3740 C C . THR A 1 488 ? 23.938 -22.5 -20.328 1 96.38 488 THR A C 1
ATOM 3742 O O . THR A 1 488 ? 22.906 -23.078 -19.969 1 96.38 488 THR A O 1
ATOM 3745 N N . LEU A 1 489 ? 24.094 -21.844 -21.453 1 97.19 489 LEU A N 1
ATOM 3746 C CA . LEU A 1 489 ? 23.031 -21.906 -22.453 1 97.19 489 LEU A CA 1
ATOM 3747 C C . LEU A 1 489 ? 22.734 -23.359 -22.828 1 97.19 489 LEU A C 1
ATOM 3749 O O . LEU A 1 489 ? 21.562 -23.734 -22.969 1 97.19 489 LEU A O 1
ATOM 3753 N N . GLN A 1 490 ? 23.766 -24.172 -22.953 1 96.94 490 GLN A N 1
ATOM 3754 C CA . GLN A 1 490 ? 23.594 -25.562 -23.312 1 96.94 490 GLN A CA 1
ATOM 3755 C C . GLN A 1 490 ? 22.812 -26.328 -22.234 1 96.94 490 GLN A C 1
ATOM 3757 O O . GLN A 1 490 ? 21.953 -27.156 -22.547 1 96.94 490 GLN A O 1
ATOM 3762 N N . ASP A 1 491 ? 23.109 -26.016 -21.016 1 96.94 491 ASP A N 1
ATOM 3763 C CA . ASP A 1 491 ? 22.375 -26.641 -19.922 1 96.94 491 ASP A CA 1
ATOM 3764 C C . ASP A 1 491 ? 20.891 -26.297 -19.984 1 96.94 491 ASP A C 1
ATOM 3766 O O . ASP A 1 491 ? 20.031 -27.172 -19.859 1 96.94 491 ASP A O 1
ATOM 3770 N N . ARG A 1 492 ? 20.641 -25.062 -20.156 1 97.5 492 ARG A N 1
ATOM 3771 C CA . ARG A 1 492 ? 19.25 -24.594 -20.203 1 97.5 492 ARG A CA 1
ATOM 3772 C C . ARG A 1 492 ? 18.5 -25.219 -21.359 1 97.5 492 ARG A C 1
ATOM 3774 O O . ARG A 1 492 ? 17.359 -25.688 -21.188 1 97.5 492 ARG A O 1
ATOM 3781 N N . GLN A 1 493 ? 19.125 -25.234 -22.516 1 97.19 493 GLN A N 1
ATOM 3782 C CA . GLN A 1 493 ? 18.531 -25.875 -23.688 1 97.19 493 GLN A CA 1
ATOM 3783 C C . GLN A 1 493 ? 18.203 -27.328 -23.422 1 97.19 493 GLN A C 1
ATOM 3785 O O . GLN A 1 493 ? 17.125 -27.812 -23.766 1 97.19 493 GLN A O 1
ATOM 3790 N N . SER A 1 494 ? 19.094 -27.984 -22.828 1 96.81 494 SER A N 1
ATOM 3791 C CA . SER A 1 494 ? 18.922 -29.406 -22.531 1 96.81 494 SER A CA 1
ATOM 3792 C C . SER A 1 494 ? 17.766 -29.625 -21.547 1 96.81 494 SER A C 1
ATOM 3794 O O . SER A 1 494 ? 16.953 -30.531 -21.734 1 96.81 494 SER A O 1
ATOM 3796 N N . GLU A 1 495 ? 17.719 -28.859 -20.547 1 96.56 495 GLU A N 1
ATOM 3797 C CA . GLU A 1 495 ? 16.688 -29.031 -19.516 1 96.56 495 GLU A CA 1
ATOM 3798 C C . GLU A 1 495 ? 15.297 -28.766 -20.078 1 96.56 495 GLU A C 1
ATOM 3800 O O . GLU A 1 495 ? 14.367 -29.516 -19.828 1 96.56 495 GLU A O 1
ATOM 3805 N N . TYR A 1 496 ? 15.141 -27.688 -20.828 1 97.38 496 TYR A N 1
ATOM 3806 C CA . TYR A 1 496 ? 13.859 -27.406 -21.469 1 97.38 496 TYR A CA 1
ATOM 3807 C C . TYR A 1 496 ? 13.453 -28.531 -22.406 1 97.38 496 TYR A C 1
ATOM 3809 O O . TYR A 1 496 ? 12.297 -28.953 -22.422 1 97.38 496 TYR A O 1
ATOM 3817 N N . ALA A 1 497 ? 14.414 -29.016 -23.172 1 97.12 497 ALA A N 1
ATOM 3818 C CA . ALA A 1 497 ? 14.148 -30.094 -24.109 1 97.12 497 ALA A CA 1
ATOM 3819 C C . ALA A 1 497 ? 13.711 -31.359 -23.375 1 97.12 497 ALA A C 1
ATOM 3821 O O . ALA A 1 497 ? 12.82 -32.094 -23.844 1 97.12 497 ALA A O 1
ATOM 3822 N N . GLN A 1 498 ? 14.312 -31.641 -22.297 1 96.56 498 GLN A N 1
ATOM 3823 C CA . GLN A 1 498 ? 13.984 -32.844 -21.531 1 96.56 498 GLN A CA 1
ATOM 3824 C C . GLN A 1 498 ? 12.57 -32.75 -20.953 1 96.56 498 GLN A C 1
ATOM 3826 O O . GLN A 1 498 ? 11.82 -33.719 -20.984 1 96.56 498 GLN A O 1
ATOM 3831 N N . VAL A 1 499 ? 12.227 -31.641 -20.453 1 97.38 499 VAL A N 1
ATOM 3832 C CA . VAL A 1 499 ? 10.875 -31.453 -19.938 1 97.38 499 VAL A CA 1
ATOM 3833 C C . VAL A 1 499 ? 9.859 -31.641 -21.062 1 97.38 499 VAL A C 1
ATOM 3835 O O . VAL A 1 499 ? 8.867 -32.344 -20.891 1 97.38 499 VAL A O 1
ATOM 3838 N N . ASP A 1 500 ? 10.148 -31.031 -22.203 1 97.06 500 ASP A N 1
ATOM 3839 C CA . ASP A 1 500 ? 9.266 -31.141 -23.359 1 97.06 500 ASP A CA 1
ATOM 3840 C C . ASP A 1 500 ? 9.125 -32.594 -23.812 1 97.06 500 ASP A C 1
ATOM 3842 O O . ASP A 1 500 ? 8.023 -33.031 -24.109 1 97.06 500 ASP A O 1
ATOM 3846 N N . GLN A 1 501 ? 10.18 -33.312 -23.812 1 96.62 501 GLN A N 1
ATOM 3847 C CA . GLN A 1 501 ? 10.188 -34.719 -24.25 1 96.62 501 GLN A CA 1
ATOM 3848 C C . GLN A 1 501 ? 9.414 -35.594 -23.297 1 96.62 501 GLN A C 1
ATOM 3850 O O . GLN A 1 501 ? 8.672 -36.5 -23.719 1 96.62 501 GLN A O 1
ATOM 3855 N N . HIS A 1 502 ? 9.562 -35.344 -22.094 1 97.62 502 HIS A N 1
ATOM 3856 C CA . HIS A 1 502 ? 8.898 -36.188 -21.094 1 97.62 502 HIS A CA 1
ATOM 3857 C C . HIS A 1 502 ? 7.402 -35.938 -21.047 1 97.62 502 HIS A C 1
ATOM 3859 O O . HIS A 1 502 ? 6.602 -36.844 -20.875 1 97.62 502 HIS A O 1
ATOM 3865 N N . ILE A 1 503 ? 7.02 -34.688 -21.25 1 98.06 503 ILE A N 1
ATOM 3866 C CA . ILE A 1 503 ? 5.59 -34.406 -21.188 1 98.06 503 ILE A CA 1
ATOM 3867 C C . ILE A 1 503 ? 4.922 -34.844 -22.484 1 98.06 503 ILE A C 1
ATOM 3869 O O . ILE A 1 503 ? 3.713 -35.062 -22.531 1 98.06 503 ILE A O 1
ATOM 3873 N N . GLN A 1 504 ? 5.703 -34.969 -23.578 1 97.75 504 GLN A N 1
ATOM 3874 C CA . GLN A 1 504 ? 5.18 -35.5 -24.828 1 97.75 504 GLN A CA 1
ATOM 3875 C C . GLN A 1 504 ? 4.543 -36.875 -24.641 1 97.75 504 GLN A C 1
ATOM 3877 O O . GLN A 1 504 ? 3.562 -37.219 -25.312 1 97.75 504 GLN A O 1
ATOM 3882 N N . VAL A 1 505 ? 5.023 -37.656 -23.75 1 98.12 505 VAL A N 1
ATOM 3883 C CA . VAL A 1 505 ? 4.473 -39 -23.453 1 98.12 505 VAL A CA 1
ATOM 3884 C C . VAL A 1 505 ? 3.016 -38.844 -23.016 1 98.12 505 VAL A C 1
ATOM 3886 O O . VAL A 1 505 ? 2.16 -39.625 -23.422 1 98.12 505 VAL A O 1
ATOM 3889 N N . PHE A 1 506 ? 2.756 -37.938 -22.25 1 98.31 506 PHE A N 1
ATOM 3890 C CA . PHE A 1 506 ? 1.414 -37.75 -21.703 1 98.31 506 PHE A CA 1
ATOM 3891 C C . PHE A 1 506 ? 0.512 -37.062 -22.719 1 98.31 506 PHE A C 1
ATOM 3893 O O . PHE A 1 506 ? -0.7 -37.281 -22.734 1 98.31 506 PHE A O 1
ATOM 3900 N N . ARG A 1 507 ? 1.157 -36.219 -23.562 1 97.94 507 ARG A N 1
ATOM 3901 C CA . ARG A 1 507 ? 0.398 -35.719 -24.703 1 97.94 507 ARG A CA 1
ATOM 3902 C C . ARG A 1 507 ? -0.084 -36.875 -25.578 1 97.94 507 ARG A C 1
ATOM 3904 O O . ARG A 1 507 ? -1.226 -36.875 -26.047 1 97.94 507 ARG A O 1
ATOM 3911 N N . ASN A 1 508 ? 0.753 -37.812 -25.75 1 97.69 508 ASN A N 1
ATOM 3912 C CA . ASN A 1 508 ? 0.415 -38.969 -26.594 1 97.69 508 ASN A CA 1
ATOM 3913 C C . ASN A 1 508 ? -0.679 -39.812 -25.953 1 97.69 508 ASN A C 1
ATOM 3915 O O . ASN A 1 508 ? -1.487 -40.438 -26.656 1 97.69 508 ASN A O 1
ATOM 3919 N N . LEU A 1 509 ? -0.739 -39.812 -24.641 1 97.56 509 LEU A N 1
ATOM 3920 C CA . LEU A 1 509 ? -1.724 -40.625 -23.922 1 97.56 509 LEU A CA 1
ATOM 3921 C C . LEU A 1 509 ? -3.094 -39.938 -23.953 1 97.56 509 LEU A C 1
ATOM 3923 O O . LEU A 1 509 ? -4.105 -40.562 -23.641 1 97.56 509 LEU A O 1
ATOM 3927 N N . THR A 1 510 ? -3.107 -38.688 -24.25 1 97.12 510 THR A N 1
ATOM 3928 C CA . THR A 1 510 ? -4.359 -37.938 -24.172 1 97.12 510 THR A CA 1
ATOM 3929 C C . THR A 1 510 ? -4.586 -37.125 -25.438 1 97.12 510 THR A C 1
ATOM 3931 O O . THR A 1 510 ? -4.711 -35.906 -25.375 1 97.12 510 THR A O 1
ATOM 3934 N N . PRO A 1 511 ? -4.668 -37.75 -26.516 1 94.06 511 PRO A N 1
ATOM 3935 C CA . PRO A 1 511 ? -4.891 -37 -27.75 1 94.06 511 PRO A CA 1
ATOM 3936 C C . PRO A 1 511 ? -6.133 -36.125 -27.672 1 94.06 511 PRO A C 1
ATOM 3938 O O . PRO A 1 511 ? -7.18 -36.562 -27.188 1 94.06 511 PRO A O 1
ATOM 3941 N N . GLY A 1 512 ? -5.961 -34.844 -28.047 1 91.5 512 GLY A N 1
ATOM 3942 C CA . GLY A 1 512 ? -7.074 -33.906 -28.109 1 91.5 512 GLY A CA 1
ATOM 3943 C C . GLY A 1 512 ? -7.34 -33.219 -26.797 1 91.5 512 GLY A C 1
ATOM 3944 O O . GLY A 1 512 ? -8.156 -32.281 -26.734 1 91.5 512 GLY A O 1
ATOM 3945 N N . SER A 1 513 ? -6.719 -33.656 -25.719 1 96.62 513 SER A N 1
ATOM 3946 C CA . SER A 1 513 ? -6.871 -32.938 -24.469 1 96.62 513 SER A CA 1
ATOM 3947 C C . SER A 1 513 ? -6.168 -31.578 -24.516 1 96.62 513 SER A C 1
ATOM 3949 O O . SER A 1 513 ? -6.016 -31 -25.578 1 96.62 513 SER A O 1
ATOM 3951 N N . GLY A 1 514 ? -5.883 -31.031 -23.375 1 97.56 514 GLY A N 1
ATOM 3952 C CA . GLY A 1 514 ? -5.301 -29.703 -23.281 1 97.56 514 GLY A CA 1
ATOM 3953 C C . GLY A 1 514 ? -4.301 -29.547 -22.156 1 97.56 514 GLY A C 1
ATOM 3954 O O . GLY A 1 514 ? -3.859 -30.547 -21.578 1 97.56 514 GLY A O 1
ATOM 3955 N N . ALA A 1 515 ? -3.865 -28.391 -22 1 98 515 ALA A N 1
ATOM 3956 C CA . ALA A 1 515 ? -2.959 -27.984 -20.922 1 98 515 ALA A CA 1
ATOM 3957 C C . ALA A 1 515 ? -3.404 -26.672 -20.281 1 98 515 ALA A C 1
ATOM 3959 O O . ALA A 1 515 ? -4.348 -26.047 -20.75 1 98 515 ALA A O 1
ATOM 3960 N N . TYR A 1 516 ? -2.83 -26.406 -19.141 1 97.62 516 TYR A N 1
ATOM 3961 C CA . TYR A 1 516 ? -3.174 -25.219 -18.359 1 97.62 516 TYR A CA 1
ATOM 3962 C C . TYR A 1 516 ? -2.338 -24.031 -18.797 1 97.62 516 TYR A C 1
ATOM 3964 O O . TYR A 1 516 ? -1.111 -24.031 -18.672 1 97.62 516 TYR A O 1
ATOM 3972 N N . PHE A 1 517 ? -2.959 -23.031 -19.281 1 97.31 517 PHE A N 1
ATOM 3973 C CA . PHE A 1 517 ? -2.309 -21.828 -19.797 1 97.31 517 PHE A CA 1
ATOM 3974 C C . PHE A 1 517 ? -1.354 -21.25 -18.766 1 97.31 517 PHE A C 1
ATOM 3976 O O . PHE A 1 517 ? -0.225 -20.875 -19.094 1 97.31 517 PHE A O 1
ATOM 3983 N N . ASN A 1 518 ? -1.743 -21.109 -17.469 1 96.44 518 ASN A N 1
ATOM 3984 C CA . ASN A 1 518 ? -0.958 -20.438 -16.438 1 96.44 518 ASN A CA 1
ATOM 3985 C C . ASN A 1 518 ? 0.299 -21.234 -16.078 1 96.44 518 ASN A C 1
ATOM 3987 O O . ASN A 1 518 ? 1.253 -20.688 -15.531 1 96.44 518 ASN A O 1
ATOM 3991 N N . GLU A 1 519 ? 0.304 -22.562 -16.406 1 96.19 519 GLU A N 1
ATOM 3992 C CA . GLU A 1 519 ? 1.402 -23.406 -15.945 1 96.19 519 GLU A CA 1
ATOM 3993 C C . GLU A 1 519 ? 1.883 -24.328 -17.062 1 96.19 519 GLU A C 1
ATOM 3995 O O . GLU A 1 519 ? 2.469 -25.375 -16.797 1 96.19 519 GLU A O 1
ATOM 4000 N N . GLY A 1 520 ? 1.647 -24.047 -18.25 1 95.38 520 GLY A N 1
ATOM 4001 C CA . GLY A 1 520 ? 1.965 -24.922 -19.375 1 95.38 520 GLY A CA 1
ATOM 4002 C C . GLY A 1 520 ? 3.451 -25.016 -19.656 1 95.38 520 GLY A C 1
ATOM 4003 O O . GLY A 1 520 ? 4.246 -24.266 -19.078 1 95.38 520 GLY A O 1
ATOM 4004 N N . ASP A 1 521 ? 3.762 -25.953 -20.484 1 97.06 521 ASP A N 1
ATOM 4005 C CA . ASP A 1 521 ? 5.109 -26.078 -21.031 1 97.06 521 ASP A CA 1
ATOM 4006 C C . ASP A 1 521 ? 5.527 -24.797 -21.734 1 97.06 521 ASP A C 1
ATOM 4008 O O . ASP A 1 521 ? 4.781 -24.25 -22.562 1 97.06 521 ASP A O 1
ATOM 4012 N N . VAL A 1 522 ? 6.754 -24.297 -21.328 1 97.31 522 VAL A N 1
ATOM 4013 C CA . VAL A 1 522 ? 7.246 -23.062 -21.922 1 97.31 522 VAL A CA 1
ATOM 4014 C C . VAL A 1 522 ? 7.223 -23.172 -23.453 1 97.31 522 VAL A C 1
ATOM 4016 O O . VAL A 1 522 ? 6.922 -22.203 -24.141 1 97.31 522 VAL A O 1
ATOM 4019 N N . TYR A 1 523 ? 7.418 -24.375 -23.938 1 97 523 TYR A N 1
ATOM 4020 C CA . TYR A 1 523 ? 7.496 -24.594 -25.375 1 97 523 TYR A CA 1
ATOM 4021 C C . TYR A 1 523 ? 6.391 -25.531 -25.844 1 97 523 TYR A C 1
ATOM 4023 O O . TYR A 1 523 ? 6.637 -26.438 -26.656 1 97 523 TYR A O 1
ATOM 4031 N N . GLU A 1 524 ? 5.23 -25.344 -25.328 1 97.31 524 GLU A N 1
ATOM 4032 C CA . GLU A 1 524 ? 4.078 -26.125 -25.766 1 97.31 524 GLU A CA 1
ATOM 4033 C C . GLU A 1 524 ? 3.943 -26.094 -27.297 1 97.31 524 GLU A C 1
ATOM 4035 O O . GLU A 1 524 ? 3.734 -25.031 -27.875 1 97.31 524 GLU A O 1
ATOM 4040 N N . PRO A 1 525 ? 4.055 -27.219 -27.953 1 95.75 525 PRO A N 1
ATOM 4041 C CA . PRO A 1 525 ? 4.156 -27.219 -29.422 1 95.75 525 PRO A CA 1
ATOM 4042 C C . PRO A 1 525 ? 2.861 -26.781 -30.094 1 95.75 525 PRO A C 1
ATOM 4044 O O . PRO A 1 525 ? 2.902 -26.062 -31.094 1 95.75 525 PRO A O 1
ATOM 4047 N N . ASP A 1 526 ? 1.708 -27.172 -29.609 1 96.12 526 ASP A N 1
ATOM 4048 C CA . ASP A 1 526 ? 0.396 -26.781 -30.125 1 96.12 526 ASP A CA 1
ATOM 4049 C C . ASP A 1 526 ? -0.392 -26 -29.078 1 96.12 526 ASP A C 1
ATOM 4051 O O . ASP A 1 526 ? -1.471 -26.422 -28.656 1 96.12 526 ASP A O 1
ATOM 4055 N N . HIS A 1 527 ? 0.196 -24.828 -28.797 1 96.81 527 HIS A N 1
ATOM 4056 C CA . HIS A 1 527 ? -0.31 -24.078 -27.641 1 96.81 527 HIS A CA 1
ATOM 4057 C C . HIS A 1 527 ? -1.746 -23.625 -27.875 1 96.81 527 HIS A C 1
ATOM 4059 O O . HIS A 1 527 ? -2.553 -23.594 -26.938 1 96.81 527 HIS A O 1
ATOM 4065 N N . GLU A 1 528 ? -2.197 -23.25 -29.156 1 97.69 528 GLU A N 1
ATOM 4066 C CA . GLU A 1 528 ? -3.559 -22.797 -29.422 1 97.69 528 GLU A CA 1
ATOM 4067 C C . GLU A 1 528 ? -4.578 -23.891 -29.094 1 97.69 528 GLU A C 1
ATOM 4069 O O . GLU A 1 528 ? -5.594 -23.609 -28.453 1 97.69 528 GLU A O 1
ATOM 4074 N N . GLN A 1 529 ? -4.238 -25.031 -29.5 1 96.81 529 GLN A N 1
ATOM 4075 C CA . GLN A 1 529 ? -5.113 -26.172 -29.219 1 96.81 529 GLN A CA 1
ATOM 4076 C C . GLN A 1 529 ? -5.07 -26.531 -27.734 1 96.81 529 GLN A C 1
ATOM 4078 O O . GLN A 1 529 ? -6.109 -26.797 -27.125 1 96.81 529 GLN A O 1
ATOM 4083 N N . SER A 1 530 ? -3.945 -26.594 -27.172 1 97.81 530 SER A N 1
ATOM 4084 C CA . SER A 1 530 ? -3.781 -27.047 -25.797 1 97.81 530 SER A CA 1
ATOM 4085 C C . SER A 1 530 ? -4.473 -26.109 -24.812 1 97.81 530 SER A C 1
ATOM 4087 O O . SER A 1 530 ? -5.105 -26.562 -23.859 1 97.81 530 SER A O 1
ATOM 4089 N N . TYR A 1 531 ? -4.352 -24.797 -25.047 1 98 531 TYR A N 1
ATOM 4090 C CA . TYR A 1 531 ? -4.801 -23.828 -24.047 1 98 531 TYR A CA 1
ATOM 4091 C C . TYR A 1 531 ? -6.25 -23.422 -24.297 1 98 531 TYR A C 1
ATOM 4093 O O . TYR A 1 531 ? -6.965 -23.062 -23.359 1 98 531 TYR A O 1
ATOM 4101 N N . TRP A 1 532 ? -6.711 -23.516 -25.578 1 98.06 532 TRP A N 1
ATOM 4102 C CA . TRP A 1 532 ? -8.023 -22.922 -25.844 1 98.06 532 TRP A CA 1
ATOM 4103 C C . TRP A 1 532 ? -8.867 -23.875 -26.703 1 98.06 532 TRP A C 1
ATOM 4105 O O . TRP A 1 532 ? -10.102 -23.797 -26.672 1 98.06 532 TRP A O 1
ATOM 4115 N N . GLY A 1 533 ? -8.25 -24.797 -27.5 1 97.06 533 GLY A N 1
ATOM 4116 C CA . GLY A 1 533 ? -9.008 -25.672 -28.375 1 97.06 533 GLY A CA 1
ATOM 4117 C C . GLY A 1 533 ? -9.898 -24.922 -29.344 1 97.06 533 GLY A C 1
ATOM 4118 O O . GLY A 1 533 ? -9.438 -24 -30.031 1 97.06 533 GLY A O 1
ATOM 4119 N N . SER A 1 534 ? -11.172 -25.281 -29.375 1 96.88 534 SER A N 1
ATOM 4120 C CA . SER A 1 534 ? -12.117 -24.734 -30.344 1 96.88 534 SER A CA 1
ATOM 4121 C C . SER A 1 534 ? -12.43 -23.266 -30.016 1 96.88 534 SER A C 1
ATOM 4123 O O . SER A 1 534 ? -13.008 -22.562 -30.844 1 96.88 534 SER A O 1
ATOM 4125 N N . ASN A 1 535 ? -12.016 -22.781 -28.906 1 98 535 ASN A N 1
ATOM 4126 C CA . ASN A 1 535 ? -12.312 -21.422 -28.5 1 98 535 ASN A CA 1
ATOM 4127 C C . ASN A 1 535 ? -11.328 -20.422 -29.109 1 98 535 ASN A C 1
ATOM 4129 O O . ASN A 1 535 ? -11.578 -19.219 -29.109 1 98 535 ASN A O 1
ATOM 4133 N N . TYR A 1 536 ? -10.227 -20.875 -29.672 1 98.12 536 TYR A N 1
ATOM 4134 C CA . TYR A 1 536 ? -9.133 -19.984 -30.062 1 98.12 536 TYR A CA 1
ATOM 4135 C C . TYR A 1 536 ? -9.578 -19.031 -31.172 1 98.12 536 TYR A C 1
ATOM 4137 O O . TYR A 1 536 ? -9.25 -17.844 -31.141 1 98.12 536 TYR A O 1
ATOM 4145 N N . LYS A 1 537 ? -10.297 -19.562 -32.125 1 98.25 537 LYS A N 1
ATOM 4146 C CA . LYS A 1 537 ? -10.703 -18.719 -33.25 1 98.25 537 LYS A CA 1
ATOM 4147 C C . LYS A 1 537 ? -11.508 -17.516 -32.75 1 98.25 537 LYS A C 1
ATOM 4149 O O . LYS A 1 537 ? -11.258 -16.391 -33.188 1 98.25 537 LYS A O 1
ATOM 4154 N N . ARG A 1 538 ? -12.438 -17.766 -31.922 1 98.38 538 ARG A N 1
ATOM 4155 C CA . ARG A 1 538 ? -13.258 -16.688 -31.391 1 98.38 538 ARG A CA 1
ATOM 4156 C C . ARG A 1 538 ? -12.422 -15.727 -30.547 1 98.38 538 ARG A C 1
ATOM 4158 O O . ARG A 1 538 ? -12.617 -14.508 -30.609 1 98.38 538 ARG A O 1
ATOM 4165 N N . LEU A 1 539 ? -11.516 -16.234 -29.75 1 98.5 539 LEU A N 1
ATOM 4166 C CA . LEU A 1 539 ? -10.617 -15.398 -28.969 1 98.5 539 LEU A CA 1
ATOM 4167 C C . LEU A 1 539 ? -9.805 -14.469 -29.859 1 98.5 539 LEU A C 1
ATOM 4169 O O . LEU A 1 539 ? -9.633 -13.289 -29.547 1 98.5 539 LEU A O 1
ATOM 4173 N N . LEU A 1 540 ? -9.312 -15 -30.922 1 98.12 540 LEU A N 1
ATOM 4174 C CA . LEU A 1 540 ? -8.5 -14.219 -31.844 1 98.12 540 LEU A CA 1
ATOM 4175 C C . LEU A 1 540 ? -9.32 -13.078 -32.438 1 98.12 540 LEU A C 1
ATOM 4177 O O . LEU A 1 540 ? -8.812 -11.961 -32.594 1 98.12 540 LEU A O 1
ATOM 4181 N N . GLU A 1 541 ? -10.562 -13.359 -32.781 1 98.25 541 GLU A N 1
ATOM 4182 C CA . GLU A 1 541 ? -11.445 -12.328 -33.312 1 98.25 541 GLU A CA 1
ATOM 4183 C C . GLU A 1 541 ? -11.648 -11.203 -32.281 1 98.25 541 GLU A C 1
ATOM 4185 O O . GLU A 1 541 ? -11.625 -10.023 -32.656 1 98.25 541 GLU A O 1
ATOM 4190 N N . ILE A 1 542 ? -11.836 -11.57 -31.109 1 98.19 542 ILE A N 1
ATOM 4191 C CA . ILE A 1 542 ? -12.047 -10.586 -30.047 1 98.19 542 ILE A CA 1
ATOM 4192 C C . ILE A 1 542 ? -10.766 -9.789 -29.812 1 98.19 542 ILE A C 1
ATOM 4194 O O . ILE A 1 542 ? -10.812 -8.578 -29.609 1 98.19 542 ILE A O 1
ATOM 4198 N N . LYS A 1 543 ? -9.617 -10.469 -29.844 1 97.5 543 LYS A N 1
ATOM 4199 C CA . LYS A 1 543 ? -8.328 -9.797 -29.734 1 97.5 543 LYS A CA 1
ATOM 4200 C C . LYS A 1 543 ? -8.18 -8.734 -30.828 1 97.5 543 LYS A C 1
ATOM 4202 O O . LYS A 1 543 ? -7.77 -7.605 -30.547 1 97.5 543 LYS A O 1
ATOM 4207 N N . GLU A 1 544 ? -8.523 -9.047 -31.984 1 96.75 544 GLU A N 1
ATOM 4208 C CA . GLU A 1 544 ? -8.406 -8.125 -33.094 1 96.75 544 GLU A CA 1
ATOM 4209 C C . GLU A 1 544 ? -9.359 -6.941 -32.969 1 96.75 544 GLU A C 1
ATOM 4211 O O . GLU A 1 544 ? -9.039 -5.824 -33.375 1 96.75 544 GLU A O 1
ATOM 4216 N N . LYS A 1 545 ? -10.445 -7.199 -32.375 1 97.44 545 LYS A N 1
ATOM 4217 C CA . LYS A 1 545 ? -11.438 -6.156 -32.125 1 97.44 545 LYS A CA 1
ATOM 4218 C C . LYS A 1 545 ? -10.93 -5.125 -31.125 1 97.44 545 LYS A C 1
ATOM 4220 O O . LYS A 1 545 ? -11.055 -3.92 -31.344 1 97.44 545 LYS A O 1
ATOM 4225 N N . TYR A 1 546 ? -10.344 -5.555 -30.047 1 97.19 546 TYR A N 1
ATOM 4226 C CA . TYR A 1 546 ? -10.055 -4.66 -28.922 1 97.19 546 TYR A CA 1
ATOM 4227 C C . TYR A 1 546 ? -8.594 -4.227 -28.953 1 97.19 546 TYR A C 1
ATOM 4229 O O . TYR A 1 546 ? -8.219 -3.24 -28.297 1 97.19 546 TYR A O 1
ATOM 4237 N N . ASP A 1 547 ? -7.742 -4.922 -29.625 1 96.38 547 ASP A N 1
ATOM 4238 C CA . ASP A 1 547 ? -6.324 -4.602 -29.75 1 96.38 547 ASP A CA 1
ATOM 4239 C C . ASP A 1 547 ? -5.852 -4.762 -31.203 1 96.38 547 ASP A C 1
ATOM 4241 O O . ASP A 1 547 ? -4.91 -5.508 -31.469 1 96.38 547 ASP A O 1
ATOM 4245 N N . PRO A 1 548 ? -6.426 -3.982 -32.062 1 95.06 548 PRO A N 1
ATOM 4246 C CA . PRO A 1 548 ? -6.09 -4.137 -33.469 1 95.06 548 PRO A CA 1
ATOM 4247 C C . PRO A 1 548 ? -4.629 -3.812 -33.781 1 95.06 548 PRO A C 1
ATOM 4249 O O . PRO A 1 548 ? -4.074 -4.301 -34.781 1 95.06 548 PRO A O 1
ATOM 4252 N N . TYR A 1 549 ? -3.971 -3.027 -32.938 1 93.81 549 TYR A N 1
ATOM 4253 C CA . TYR A 1 549 ? -2.586 -2.641 -33.188 1 93.81 549 TYR A CA 1
ATOM 4254 C C . TYR A 1 549 ? -1.623 -3.539 -32.406 1 93.81 549 TYR A C 1
ATOM 4256 O O . TYR A 1 549 ? -0.405 -3.373 -32.5 1 93.81 549 TYR A O 1
ATOM 4264 N N . ARG A 1 550 ? -2.107 -4.43 -31.625 1 92.12 550 ARG A N 1
ATOM 4265 C CA . ARG A 1 550 ? -1.348 -5.469 -30.938 1 92.12 550 ARG A CA 1
ATOM 4266 C C . ARG A 1 550 ? -0.309 -4.859 -30.016 1 92.12 550 ARG A C 1
ATOM 4268 O O . ARG A 1 550 ? 0.866 -5.234 -30.047 1 92.12 550 ARG A O 1
ATOM 4275 N N . ILE A 1 551 ? -0.707 -3.93 -29.219 1 93.5 551 ILE A N 1
ATOM 4276 C CA . ILE A 1 551 ? 0.24 -3.316 -28.281 1 93.5 551 ILE A CA 1
ATOM 4277 C C . ILE A 1 551 ? 0.455 -4.238 -27.094 1 93.5 551 ILE A C 1
ATOM 4279 O O . ILE A 1 551 ? 1.421 -4.074 -26.344 1 93.5 551 ILE A O 1
ATOM 4283 N N . LEU A 1 552 ? -0.478 -5.152 -26.922 1 94.44 552 LEU A N 1
ATOM 4284 C CA . LEU A 1 552 ? -0.296 -6.18 -25.891 1 94.44 552 LEU A CA 1
ATOM 4285 C C . LEU A 1 552 ? 0.007 -7.531 -26.531 1 94.44 552 LEU A C 1
ATOM 4287 O O . LEU A 1 552 ? -0.856 -8.125 -27.188 1 94.44 552 LEU A O 1
ATOM 4291 N N . ASP A 1 553 ? 1.199 -7.969 -26.375 1 92.5 553 ASP A N 1
ATOM 4292 C CA . ASP A 1 553 ? 1.647 -9.266 -26.875 1 92.5 553 ASP A CA 1
ATOM 4293 C C . ASP A 1 553 ? 2.453 -10.008 -25.812 1 92.5 553 ASP A C 1
ATOM 4295 O O . ASP A 1 553 ? 2.992 -9.391 -24.891 1 92.5 553 ASP A O 1
ATOM 4299 N N . CYS A 1 554 ? 2.416 -11.273 -25.906 1 93.69 554 CYS A N 1
ATOM 4300 C CA . CYS A 1 554 ? 3.248 -12.078 -25.016 1 93.69 554 CYS A CA 1
ATOM 4301 C C . CYS A 1 554 ? 3.508 -13.461 -25.594 1 93.69 554 CYS A C 1
ATOM 4303 O O . CYS A 1 554 ? 2.9 -13.836 -26.594 1 93.69 554 CYS A O 1
ATOM 4305 N N . TRP A 1 555 ? 4.43 -14.211 -25.047 1 95.94 555 TRP A N 1
ATOM 4306 C CA . TRP A 1 555 ? 4.84 -15.547 -25.469 1 95.94 555 TRP A CA 1
ATOM 4307 C C . TRP A 1 555 ? 3.66 -16.516 -25.438 1 95.94 555 TRP A C 1
ATOM 4309 O O . TRP A 1 555 ? 3.162 -16.859 -24.375 1 95.94 555 TRP A O 1
ATOM 4319 N N . GLN A 1 556 ? 3.158 -16.953 -26.625 1 96.56 556 GLN A N 1
ATOM 4320 C CA . GLN A 1 556 ? 2.105 -17.938 -26.828 1 96.56 556 GLN A CA 1
ATOM 4321 C C . GLN A 1 556 ? 0.775 -17.453 -26.266 1 96.56 556 GLN A C 1
ATOM 4323 O O . GLN A 1 556 ? 0 -18.25 -25.719 1 96.56 556 GLN A O 1
ATOM 4328 N N . CYS A 1 557 ? 0.582 -16.141 -26.219 1 96.69 557 CYS A N 1
ATOM 4329 C CA . CYS A 1 557 ? -0.725 -15.57 -25.922 1 96.69 557 CYS A CA 1
ATOM 4330 C C . CYS A 1 557 ? -1.604 -15.547 -27.172 1 96.69 557 CYS A C 1
ATOM 4332 O O . CYS A 1 557 ? -1.143 -15.859 -28.266 1 96.69 557 CYS A O 1
ATOM 4334 N N . VAL A 1 558 ? -2.879 -15.258 -26.984 1 97.69 558 VAL A N 1
ATOM 4335 C CA . VAL A 1 558 ? -3.791 -15.125 -28.109 1 97.69 558 VAL A CA 1
ATOM 4336 C C . VAL A 1 558 ? -3.25 -14.102 -29.109 1 97.69 558 VAL A C 1
ATOM 4338 O O . VAL A 1 558 ? -2.953 -12.961 -28.719 1 97.69 558 VAL A O 1
ATOM 4341 N N . GLY A 1 559 ? -3.068 -14.523 -30.281 1 95.06 559 GLY A N 1
ATOM 4342 C CA . GLY A 1 559 ? -2.574 -13.633 -31.312 1 95.06 559 GLY A CA 1
ATOM 4343 C C . GLY A 1 559 ? -1.069 -13.703 -31.5 1 95.06 559 GLY A C 1
ATOM 4344 O O . GLY A 1 559 ? -0.506 -13 -32.344 1 95.06 559 GLY A O 1
ATOM 4345 N N . TRP A 1 560 ? -0.376 -14.594 -30.781 1 94.94 560 TRP A N 1
ATOM 4346 C CA . TRP A 1 560 ? 1.068 -14.766 -30.891 1 94.94 560 TRP A CA 1
ATOM 4347 C C . TRP A 1 560 ? 1.469 -15.109 -32.312 1 94.94 560 TRP A C 1
ATOM 4349 O O . TRP A 1 560 ? 0.804 -15.914 -33 1 94.94 560 TRP A O 1
ATOM 4359 N N . ARG A 1 561 ? 2.646 -14.539 -32.844 1 88.38 561 ARG A N 1
ATOM 4360 C CA . ARG A 1 561 ? 3.014 -14.695 -34.219 1 88.38 561 ARG A CA 1
ATOM 4361 C C . ARG A 1 561 ? 4.355 -15.414 -34.375 1 88.38 561 ARG A C 1
ATOM 4363 O O . ARG A 1 561 ? 4.996 -15.344 -35.406 1 88.38 561 ARG A O 1
ATOM 4370 N N . GLY A 1 562 ? 4.777 -15.922 -33.25 1 92.69 562 GLY A N 1
ATOM 4371 C CA . GLY A 1 562 ? 5.938 -16.797 -33.375 1 92.69 562 GLY A CA 1
ATOM 4372 C C . GLY A 1 562 ? 7.145 -16.297 -32.625 1 92.69 562 GLY A C 1
ATOM 4373 O O . GLY A 1 562 ? 7.176 -15.141 -32.188 1 92.69 562 GLY A O 1
ATOM 4374 N N . ALA A 1 563 ? 8.109 -17.172 -32.5 1 93.69 563 ALA A N 1
ATOM 4375 C CA . ALA A 1 563 ? 9.289 -16.953 -31.688 1 93.69 563 ALA A CA 1
ATOM 4376 C C . ALA A 1 563 ? 10.281 -16.016 -32.375 1 93.69 563 ALA A C 1
ATOM 4378 O O . ALA A 1 563 ? 11.188 -15.484 -31.719 1 93.69 563 ALA A O 1
ATOM 4379 N N . GLY A 1 564 ? 10.102 -15.758 -33.656 1 92.94 564 GLY A N 1
ATOM 4380 C CA . GLY A 1 564 ? 11.031 -14.938 -34.406 1 92.94 564 GLY A CA 1
ATOM 4381 C C . GLY A 1 564 ? 10.922 -13.453 -34.094 1 92.94 564 GLY A C 1
ATOM 4382 O O . GLY A 1 564 ? 11.812 -12.672 -34.438 1 92.94 564 GLY A O 1
ATOM 4383 N N . ASP A 1 565 ? 9.852 -13.016 -33.469 1 93.31 565 ASP A N 1
ATOM 4384 C CA . ASP A 1 565 ? 9.695 -11.633 -33.031 1 93.31 565 ASP A CA 1
ATOM 4385 C C . ASP A 1 565 ? 10.797 -11.242 -32.062 1 93.31 565 ASP A C 1
ATOM 4387 O O . ASP A 1 565 ? 11.055 -11.969 -31.094 1 93.31 565 ASP A O 1
ATOM 4391 N N . PRO A 1 566 ? 11.461 -10.102 -32.25 1 91.44 566 PRO A N 1
ATOM 4392 C CA . PRO A 1 566 ? 12.547 -9.672 -31.359 1 91.44 566 PRO A CA 1
ATOM 4393 C C . PRO A 1 566 ? 12.109 -9.562 -29.906 1 91.44 566 PRO A C 1
ATOM 4395 O O . PRO A 1 566 ? 12.945 -9.633 -29 1 91.44 566 PRO A O 1
ATOM 4398 N N . LEU A 1 567 ? 10.836 -9.414 -29.703 1 92 567 LEU A N 1
ATOM 4399 C CA . LEU A 1 567 ? 10.297 -9.367 -28.344 1 92 567 LEU A CA 1
ATOM 4400 C C . LEU A 1 567 ? 10.664 -10.625 -27.578 1 92 567 LEU A C 1
ATOM 4402 O O . LEU A 1 567 ? 10.766 -10.594 -26.344 1 92 567 LEU A O 1
ATOM 4406 N N . TYR A 1 568 ? 10.969 -11.703 -28.281 1 95.62 568 TYR A N 1
ATOM 4407 C CA . TYR A 1 568 ? 11.156 -13 -27.641 1 95.62 568 TYR A CA 1
ATOM 4408 C C . TYR A 1 568 ? 12.602 -13.461 -27.766 1 95.62 568 TYR A C 1
ATOM 4410 O O . TYR A 1 568 ? 12.891 -14.656 -27.656 1 95.62 568 TYR A O 1
ATOM 4418 N N . ALA A 1 569 ? 13.516 -12.531 -27.906 1 95.56 569 ALA A N 1
ATOM 4419 C CA . ALA A 1 569 ? 14.93 -12.82 -28.141 1 95.56 569 ALA A CA 1
ATOM 4420 C C . ALA A 1 569 ? 15.562 -13.453 -26.906 1 95.56 569 ALA A C 1
ATOM 4422 O O . ALA A 1 569 ? 16.609 -14.094 -26.984 1 95.56 569 ALA A O 1
ATOM 4423 N N . CYS A 1 570 ? 14.953 -13.297 -25.75 1 96.88 570 CYS A N 1
ATOM 4424 C CA . CYS A 1 570 ? 15.547 -13.789 -24.516 1 96.88 570 CYS A CA 1
ATOM 4425 C C . CYS A 1 570 ? 15.172 -15.242 -24.281 1 96.88 570 CYS A C 1
ATOM 4427 O O . CYS A 1 570 ? 15.711 -15.891 -23.375 1 96.88 570 CYS A O 1
ATOM 4429 N N . TYR A 1 571 ? 14.195 -15.82 -25 1 97.06 571 TYR A N 1
ATOM 4430 C CA . TYR A 1 571 ? 13.875 -17.234 -24.906 1 97.06 571 TYR A CA 1
ATOM 4431 C C . TYR A 1 571 ? 14.945 -18.078 -25.594 1 97.06 571 TYR A C 1
ATOM 4433 O O . TYR A 1 571 ? 15.539 -17.672 -26.578 1 97.06 571 TYR A O 1
ATOM 4441 N N . VAL A 1 572 ? 15.086 -19.266 -25.047 1 96.31 572 VAL A N 1
ATOM 4442 C CA . VAL A 1 572 ? 16.094 -20.188 -25.562 1 96.31 572 VAL A CA 1
ATOM 4443 C C . VAL A 1 572 ? 15.531 -20.938 -26.766 1 96.31 572 VAL A C 1
ATOM 4445 O O . VAL A 1 572 ? 14.352 -21.297 -26.797 1 96.31 572 VAL A O 1
ATOM 4448 N N . GLN A 1 573 ? 16.375 -21.172 -27.734 1 90.94 573 GLN A N 1
ATOM 4449 C CA . GLN A 1 573 ? 15.992 -22.031 -28.844 1 90.94 573 GLN A CA 1
ATOM 4450 C C . GLN A 1 573 ? 16.266 -23.5 -28.531 1 90.94 573 GLN A C 1
ATOM 4452 O O . GLN A 1 573 ? 17.359 -23.859 -28.125 1 90.94 573 GLN A O 1
ATOM 4457 N N . ILE A 1 574 ? 15.141 -24.234 -28.609 1 90.44 574 ILE A N 1
ATOM 4458 C CA . ILE A 1 574 ? 15.344 -25.641 -28.297 1 90.44 574 ILE A CA 1
ATOM 4459 C C . ILE A 1 57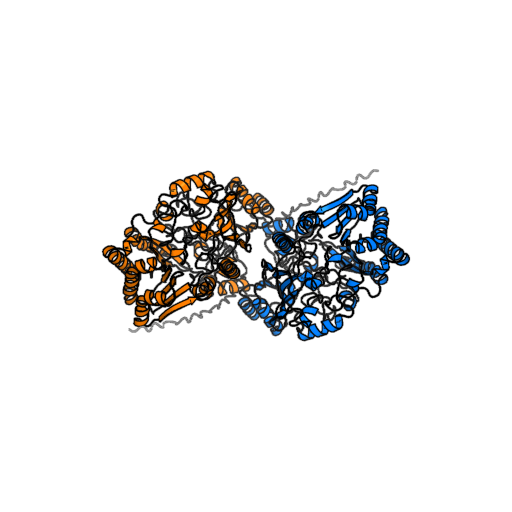4 ? 15.031 -26.484 -29.531 1 90.44 574 ILE A C 1
ATOM 4461 O O . ILE A 1 574 ? 14.25 -26.078 -30.391 1 90.44 574 ILE A O 1
ATOM 4465 N N . MET B 1 1 ? 80.25 -45.406 -8.609 1 22.8 1 MET B N 1
ATOM 4466 C CA . MET B 1 1 ? 81 -44.156 -8.398 1 22.8 1 MET B CA 1
ATOM 4467 C C . MET B 1 1 ? 80.125 -42.938 -8.539 1 22.8 1 MET B C 1
ATOM 4469 O O . MET B 1 1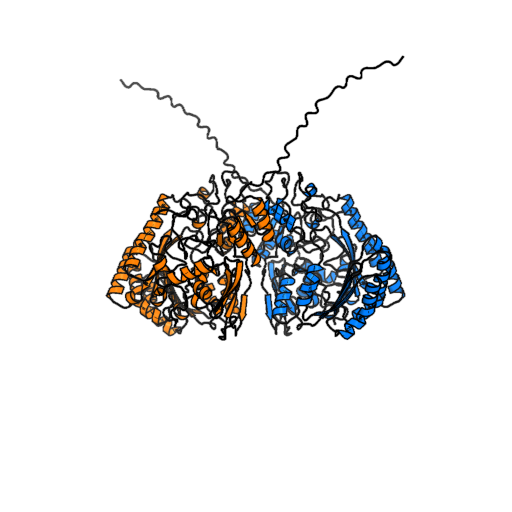 ? 79.562 -42.688 -9.617 1 22.8 1 MET B O 1
ATOM 4473 N N . VAL B 1 2 ? 79.375 -42.719 -7.418 1 23.69 2 VAL B N 1
ATOM 4474 C CA . VAL B 1 2 ? 78.062 -42.281 -6.992 1 23.69 2 VAL B CA 1
ATOM 4475 C C . VAL B 1 2 ? 78 -40.75 -7.059 1 23.69 2 VAL B C 1
ATOM 4477 O O . VAL B 1 2 ? 78.688 -40.062 -6.277 1 23.69 2 VAL B O 1
ATOM 4480 N N . LEU B 1 3 ? 78.188 -40.281 -8.406 1 20.47 3 LEU B N 1
ATOM 4481 C CA . LEU B 1 3 ? 78.375 -38.844 -8.75 1 20.47 3 LEU B CA 1
ATOM 4482 C C . LEU B 1 3 ? 77.25 -38.031 -8.125 1 20.47 3 LEU B C 1
ATOM 4484 O O . LEU B 1 3 ? 76.062 -38.312 -8.328 1 20.47 3 LEU B O 1
ATOM 4488 N N . LEU B 1 4 ? 77.5 -37.406 -6.957 1 21.88 4 LEU B N 1
ATOM 4489 C CA . LEU B 1 4 ? 76.875 -36.594 -5.934 1 21.88 4 LEU B CA 1
ATOM 4490 C C . LEU B 1 4 ? 76.438 -35.25 -6.516 1 21.88 4 LEU B C 1
ATOM 4492 O O . LEU B 1 4 ? 77.25 -34.344 -6.742 1 21.88 4 LEU B O 1
ATOM 4496 N N . ASN B 1 5 ? 75.75 -35.375 -7.762 1 22.55 5 ASN B N 1
ATOM 4497 C CA . ASN B 1 5 ? 75.438 -34.125 -8.414 1 22.55 5 ASN B CA 1
ATOM 4498 C C . ASN B 1 5 ? 74.625 -33.188 -7.496 1 22.55 5 ASN B C 1
ATOM 4500 O O . ASN B 1 5 ? 73.688 -33.625 -6.84 1 22.55 5 ASN B O 1
ATOM 4504 N N . HIS B 1 6 ? 75.25 -32.188 -6.902 1 24.33 6 HIS B N 1
ATOM 4505 C CA . HIS B 1 6 ? 74.875 -31.062 -6.031 1 24.33 6 HIS B CA 1
ATOM 4506 C C . HIS B 1 6 ? 73.812 -30.219 -6.648 1 24.33 6 HIS B C 1
ATOM 4508 O O . HIS B 1 6 ? 74 -29.562 -7.676 1 24.33 6 HIS B O 1
ATOM 4514 N N . ILE B 1 7 ? 72.562 -30.766 -6.812 1 23.66 7 ILE B N 1
ATOM 4515 C CA . ILE B 1 7 ? 71.438 -30.047 -7.43 1 23.66 7 ILE B CA 1
ATOM 4516 C C . ILE B 1 7 ? 71.125 -28.766 -6.641 1 23.66 7 ILE B C 1
ATOM 4518 O O . ILE B 1 7 ? 70.938 -28.828 -5.426 1 23.66 7 ILE B O 1
ATOM 4522 N N . LEU B 1 8 ? 71.75 -27.578 -7.09 1 23.19 8 LEU B N 1
ATOM 4523 C CA . LEU B 1 8 ? 71.562 -26.203 -6.605 1 23.19 8 LEU B CA 1
ATOM 4524 C C . LEU B 1 8 ? 70.125 -25.812 -6.527 1 23.19 8 LEU B C 1
ATOM 4526 O O . LEU B 1 8 ? 69.375 -25.922 -7.512 1 23.19 8 LEU B O 1
ATOM 4530 N N . SER B 1 9 ? 69.5 -25.938 -5.32 1 22.58 9 SER B N 1
ATOM 4531 C CA . SER B 1 9 ? 68.125 -25.656 -4.91 1 22.58 9 SER B CA 1
ATOM 4532 C C . SER B 1 9 ? 67.812 -24.172 -5.055 1 22.58 9 SER B C 1
ATOM 4534 O O . SER B 1 9 ? 68.438 -23.328 -4.41 1 22.58 9 SER B O 1
ATOM 4536 N N . PHE B 1 10 ? 67.688 -23.688 -6.352 1 24.23 10 PHE B N 1
ATOM 4537 C CA . PHE B 1 10 ? 67.312 -22.281 -6.461 1 24.23 10 PHE B CA 1
ATOM 4538 C C . PHE B 1 10 ? 66 -22.016 -5.773 1 24.23 10 PHE B C 1
ATOM 4540 O O . PHE B 1 10 ? 65 -22.688 -6.066 1 24.23 10 PHE B O 1
ATOM 4547 N N . SER B 1 11 ? 66 -21.562 -4.512 1 23.48 11 SER B N 1
ATOM 4548 C CA . SER B 1 11 ? 64.875 -21.141 -3.658 1 23.48 11 SER B CA 1
ATOM 4549 C C . SER B 1 11 ? 64.125 -19.922 -4.242 1 23.48 11 SER B C 1
ATOM 4551 O O . SER B 1 11 ? 64.688 -18.828 -4.285 1 23.48 11 SER B O 1
ATOM 4553 N N . GLY B 1 12 ? 63.531 -20.062 -5.48 1 22.97 12 GLY B N 1
ATOM 4554 C CA . GLY B 1 12 ? 62.844 -18.875 -5.93 1 22.97 12 GLY B CA 1
ATOM 4555 C C . GLY B 1 12 ? 61.812 -18.359 -4.93 1 22.97 12 GLY B C 1
ATOM 4556 O O . GLY B 1 12 ? 61.031 -19.141 -4.383 1 22.97 12 GLY B O 1
ATOM 4557 N N . LEU B 1 13 ? 62.094 -17.188 -4.246 1 25.31 13 LEU B N 1
ATOM 4558 C CA . LEU B 1 13 ? 61.281 -16.391 -3.344 1 25.31 13 LEU B CA 1
ATOM 4559 C C . LEU B 1 13 ? 59.969 -15.984 -4.016 1 25.31 13 LEU B C 1
ATOM 4561 O O . LEU B 1 13 ? 59.969 -15.242 -5 1 25.31 13 LEU B O 1
ATOM 4565 N N . PHE B 1 14 ? 59 -16.969 -4.105 1 24.88 14 PHE B N 1
ATOM 4566 C CA . PHE B 1 14 ? 57.719 -16.531 -4.57 1 24.88 14 PHE B CA 1
ATOM 4567 C C . PHE B 1 14 ? 57.125 -15.469 -3.639 1 24.88 14 PHE B C 1
ATOM 4569 O O . PHE B 1 14 ? 56.938 -15.727 -2.451 1 24.88 14 PHE B O 1
ATOM 4576 N N . VAL B 1 15 ? 57.344 -14.172 -3.979 1 26.83 15 VAL B N 1
ATOM 4577 C CA . VAL B 1 15 ? 56.656 -13.062 -3.334 1 26.83 15 VAL B CA 1
ATOM 4578 C C . VAL B 1 15 ? 55.156 -13.25 -3.475 1 26.83 15 VAL B C 1
ATOM 4580 O O . VAL B 1 15 ? 54.625 -13.281 -4.59 1 26.83 15 VAL B O 1
ATOM 4583 N N . LEU B 1 16 ? 54.562 -13.93 -2.5 1 25.31 16 LEU B N 1
ATOM 4584 C CA . LEU B 1 16 ? 53.125 -13.969 -2.387 1 25.31 16 LEU B CA 1
ATOM 4585 C C . LEU B 1 16 ? 52.531 -12.562 -2.236 1 25.31 16 LEU B C 1
ATOM 4587 O O . LEU B 1 16 ? 52.75 -11.914 -1.21 1 25.31 16 LEU B O 1
ATOM 4591 N N . LEU B 1 17 ? 52.469 -11.883 -3.402 1 26.92 17 LEU B N 1
ATOM 4592 C CA . LEU B 1 17 ? 51.625 -10.688 -3.322 1 26.92 17 LEU B CA 1
ATOM 4593 C C . LEU B 1 17 ? 50.219 -11.039 -2.844 1 26.92 17 LEU B C 1
ATOM 4595 O O . LEU B 1 17 ? 49.5 -11.781 -3.518 1 26.92 17 LEU B O 1
ATOM 4599 N N . THR B 1 18 ? 50.125 -11.109 -1.578 1 27.59 18 THR B N 1
ATOM 4600 C CA . THR B 1 18 ? 48.781 -11.148 -0.996 1 27.59 18 THR B CA 1
ATOM 4601 C C . THR B 1 18 ? 47.969 -9.93 -1.434 1 27.59 18 THR B C 1
ATOM 4603 O O . THR B 1 18 ? 48.312 -8.797 -1.102 1 27.59 18 THR B O 1
ATOM 4606 N N . HIS B 1 19 ? 47.469 -9.945 -2.684 1 28.72 19 HIS B N 1
ATOM 4607 C CA . HIS B 1 19 ? 46.5 -8.922 -3.018 1 28.72 19 HIS B CA 1
ATOM 4608 C C . HIS B 1 19 ? 45.344 -8.898 -1.998 1 28.72 19 HIS B C 1
ATOM 4610 O O . HIS B 1 19 ? 44.719 -9.922 -1.747 1 28.72 19 HIS B O 1
ATOM 4616 N N . ALA B 1 20 ? 45.406 -7.844 -1.157 1 31.39 20 ALA B N 1
ATOM 4617 C CA . ALA B 1 20 ? 44.344 -7.414 -0.281 1 31.39 20 ALA B CA 1
ATOM 4618 C C . ALA B 1 20 ? 43.031 -7.273 -1.056 1 31.39 20 ALA B C 1
ATOM 4620 O O . ALA B 1 20 ? 42.875 -6.375 -1.892 1 31.39 20 ALA B O 1
ATOM 4621 N N . ASN B 1 21 ? 42.375 -8.328 -1.388 1 28.8 21 ASN B N 1
ATOM 4622 C CA . ASN B 1 21 ? 41 -8.383 -1.909 1 28.8 21 ASN B CA 1
ATOM 4623 C C . ASN B 1 21 ? 40.062 -7.512 -1.098 1 28.8 21 ASN B C 1
ATOM 4625 O O . ASN B 1 21 ? 39.594 -7.918 -0.034 1 28.8 21 ASN B O 1
ATOM 4629 N N . SER B 1 22 ? 40.281 -6.16 -1.107 1 29.19 22 SER B N 1
ATOM 4630 C CA . SER B 1 22 ? 39.406 -5.238 -0.357 1 29.19 22 SER B CA 1
ATOM 4631 C C . SER B 1 22 ? 37.969 -5.367 -0.776 1 29.19 22 SER B C 1
ATOM 4633 O O . SER B 1 22 ? 37.625 -5.102 -1.93 1 29.19 22 SER B O 1
ATOM 4635 N N . SER B 1 23 ? 37.25 -6.207 -0.381 1 32.78 23 SER B N 1
ATOM 4636 C CA . SER B 1 23 ? 35.781 -6.23 -0.438 1 32.78 23 SER B CA 1
ATOM 4637 C C . SER B 1 23 ? 35.188 -4.84 -0.206 1 32.78 23 SER B C 1
ATOM 4639 O O . SER B 1 23 ? 35.656 -4.113 0.683 1 32.78 23 SER B O 1
ATOM 4641 N N . PRO B 1 24 ? 34.719 -4.16 -1.179 1 38.25 24 PRO B N 1
ATOM 4642 C CA . PRO B 1 24 ? 34.219 -2.795 -0.976 1 38.25 24 PRO B CA 1
ATOM 4643 C C . PRO B 1 24 ? 33.562 -2.604 0.382 1 38.25 24 PRO B C 1
ATOM 4645 O O . PRO B 1 24 ? 32.688 -3.393 0.761 1 38.25 24 PRO B O 1
ATOM 4648 N N . HIS B 1 25 ? 34.094 -2.021 1.427 1 42.09 25 HIS B N 1
ATOM 4649 C CA . HIS B 1 25 ? 34.062 -1.9 2.881 1 42.09 25 HIS B CA 1
ATOM 4650 C C . HIS B 1 25 ? 32.75 -1.26 3.336 1 42.09 25 HIS B C 1
ATOM 4652 O O . HIS B 1 25 ? 32.438 -0.117 2.977 1 42.09 25 HIS B O 1
ATOM 4658 N N . ALA B 1 26 ? 31.625 -1.942 3.523 1 54.5 26 ALA B N 1
ATOM 4659 C CA . ALA B 1 26 ? 30.578 -1.395 4.371 1 54.5 26 ALA B CA 1
ATOM 4660 C C . ALA B 1 26 ? 31.141 -0.446 5.418 1 54.5 26 ALA B C 1
ATOM 4662 O O . ALA B 1 26 ? 32.25 -0.659 5.918 1 54.5 26 ALA B O 1
ATOM 4663 N N . PRO B 1 27 ? 30.344 0.808 5.43 1 63.19 27 PRO B N 1
ATOM 4664 C CA . PRO B 1 27 ? 30.797 1.616 6.562 1 63.19 27 PRO B CA 1
ATOM 4665 C C . PRO B 1 27 ? 30.938 0.803 7.848 1 63.19 27 PRO B C 1
ATOM 4667 O O . PRO B 1 27 ? 30.234 -0.197 8.031 1 63.19 27 PRO B O 1
ATOM 4670 N N . SER B 1 28 ? 31.844 1.061 8.562 1 73.25 28 SER B N 1
ATOM 4671 C CA . SER B 1 28 ? 32.125 0.319 9.789 1 73.25 28 SER B CA 1
ATOM 4672 C C . SER B 1 28 ? 31.078 0.63 10.867 1 73.25 28 SER B C 1
ATOM 4674 O O . SER B 1 28 ? 30.75 -0.226 11.695 1 73.25 28 SER B O 1
ATOM 4676 N N . ARG B 1 29 ? 30.484 1.93 10.805 1 85.5 29 ARG B N 1
ATOM 4677 C CA . ARG B 1 29 ? 29.531 2.305 11.844 1 85.5 29 ARG B CA 1
ATOM 4678 C C . ARG B 1 29 ? 28.469 3.24 11.297 1 85.5 29 ARG B C 1
ATOM 4680 O O . ARG B 1 29 ? 28.688 3.934 10.305 1 85.5 29 ARG B O 1
ATOM 4687 N N . LEU B 1 30 ? 27.312 3.225 11.789 1 90.62 30 LEU B N 1
ATOM 4688 C CA . LEU B 1 30 ? 26.203 4.152 11.586 1 90.62 30 LEU B CA 1
ATOM 4689 C C . LEU B 1 30 ? 25.578 4.559 12.914 1 90.62 30 LEU B C 1
ATOM 4691 O O . LEU B 1 30 ? 25.234 3.701 13.727 1 90.62 30 LEU B O 1
ATOM 4695 N N . LEU B 1 31 ? 25.5 5.891 13.109 1 93.56 31 LEU B N 1
ATOM 4696 C CA . LEU B 1 31 ? 24.984 6.434 14.359 1 93.56 31 LEU B CA 1
ATOM 4697 C C . LEU B 1 31 ? 25.75 5.891 15.555 1 93.56 31 LEU B C 1
ATOM 4699 O O . LEU B 1 31 ? 25.156 5.52 16.562 1 93.56 31 LEU B O 1
ATOM 4703 N N . GLY B 1 32 ? 27.031 5.664 15.367 1 90.69 32 GLY B N 1
ATOM 4704 C CA . GLY B 1 32 ? 27.922 5.23 16.438 1 90.69 32 GLY B CA 1
ATOM 4705 C C . GLY B 1 32 ? 27.812 3.746 16.734 1 90.69 32 GLY B C 1
ATOM 4706 O O . GLY B 1 32 ? 28.484 3.236 17.641 1 90.69 32 GLY B O 1
ATOM 4707 N N . VAL B 1 33 ? 26.969 3.043 16.016 1 94.69 33 VAL B N 1
ATOM 4708 C CA . VAL B 1 33 ? 26.719 1.623 16.25 1 94.69 33 VAL B CA 1
ATOM 4709 C C . VAL B 1 33 ? 27.375 0.796 15.148 1 94.69 33 VAL B C 1
ATOM 4711 O O . VAL B 1 33 ? 27.344 1.177 13.977 1 94.69 33 VAL B O 1
ATOM 4714 N N . ASP B 1 34 ? 27.938 -0.337 15.516 1 92.19 34 ASP B N 1
ATOM 4715 C CA . ASP B 1 34 ? 28.641 -1.217 14.578 1 92.19 34 ASP B CA 1
ATOM 4716 C C . ASP B 1 34 ? 27.672 -1.749 13.516 1 92.19 34 ASP B C 1
ATOM 4718 O O . ASP B 1 34 ? 26.531 -2.076 13.82 1 92.19 34 ASP B O 1
ATOM 4722 N N . TRP B 1 35 ? 28.266 -1.948 12.359 1 88.81 35 TRP B N 1
ATOM 4723 C CA . TRP B 1 35 ? 27.453 -2.307 11.195 1 88.81 35 TRP B CA 1
ATOM 4724 C C . TRP B 1 35 ? 26.812 -3.678 11.383 1 88.81 35 TRP B C 1
ATOM 4726 O O . TRP B 1 35 ? 25.703 -3.922 10.898 1 88.81 35 TRP B O 1
ATOM 4736 N N . ASP B 1 36 ? 27.406 -4.57 12.102 1 86.25 36 ASP B N 1
ATOM 4737 C CA . ASP B 1 36 ? 26.891 -5.914 12.32 1 86.25 36 ASP B CA 1
ATOM 4738 C C . ASP B 1 36 ? 25.547 -5.871 13.047 1 86.25 36 ASP B C 1
ATOM 4740 O O . ASP B 1 36 ? 24.656 -6.691 12.789 1 86.25 36 ASP B O 1
ATOM 4744 N N . LEU B 1 37 ? 25.391 -4.934 13.945 1 92.62 37 LEU B N 1
ATOM 4745 C CA . LEU B 1 37 ? 24.141 -4.801 14.688 1 92.62 37 LEU B CA 1
ATOM 4746 C C . LEU B 1 37 ? 23.016 -4.301 13.781 1 92.62 37 LEU B C 1
ATOM 4748 O O . LEU B 1 37 ? 21.859 -4.684 13.953 1 92.62 37 LEU B O 1
ATOM 4752 N N . TRP B 1 38 ? 23.375 -3.482 12.805 1 93.69 38 TRP B N 1
ATOM 4753 C CA . TRP B 1 38 ? 22.391 -3.018 11.836 1 93.69 38 TRP B CA 1
ATOM 4754 C C . TRP B 1 38 ? 21.953 -4.156 10.922 1 93.69 38 TRP B C 1
ATOM 4756 O O . TRP B 1 38 ? 20.766 -4.266 10.586 1 93.69 38 TRP B O 1
ATOM 4766 N N . THR B 1 39 ? 22.875 -4.992 10.516 1 87 39 THR B N 1
ATOM 4767 C CA . THR B 1 39 ? 22.547 -6.156 9.703 1 87 39 THR B CA 1
ATOM 4768 C C . THR B 1 39 ? 21.594 -7.09 10.453 1 87 39 THR B C 1
ATOM 4770 O O . THR B 1 39 ? 20.656 -7.625 9.875 1 87 39 THR B O 1
ATOM 4773 N N . THR B 1 40 ? 21.844 -7.25 11.742 1 91.81 40 THR B N 1
ATOM 4774 C CA . THR B 1 40 ? 20.984 -8.07 12.586 1 91.81 40 THR B CA 1
ATOM 4775 C C . THR B 1 40 ? 19.594 -7.445 12.695 1 91.81 40 THR B C 1
ATOM 4777 O O . THR B 1 40 ? 18.578 -8.148 12.617 1 91.81 40 THR B O 1
ATOM 4780 N N . LEU B 1 41 ? 19.547 -6.125 12.875 1 96 41 LEU B N 1
ATOM 4781 C CA . LEU B 1 41 ? 18.25 -5.434 12.922 1 96 41 LEU B CA 1
ATOM 4782 C C . LEU B 1 41 ? 17.5 -5.598 11.609 1 96 41 LEU B C 1
ATOM 4784 O O . LEU B 1 41 ? 16.297 -5.852 11.617 1 96 41 LEU B O 1
ATOM 4788 N N . ASN B 1 42 ? 18.203 -5.418 10.516 1 94.5 42 ASN B N 1
ATOM 4789 C CA . ASN B 1 42 ? 17.562 -5.539 9.211 1 94.5 42 ASN B CA 1
ATOM 4790 C C . ASN B 1 42 ? 16.906 -6.91 9.031 1 94.5 42 ASN B C 1
ATOM 4792 O O . ASN B 1 42 ? 15.812 -7.012 8.484 1 94.5 42 ASN B O 1
ATOM 4796 N N . ALA B 1 43 ? 17.578 -7.93 9.477 1 89.81 43 ALA B N 1
ATOM 4797 C CA . ALA B 1 43 ? 17.016 -9.273 9.422 1 89.81 43 ALA B CA 1
ATOM 4798 C C . ALA B 1 43 ? 15.758 -9.375 10.281 1 89.81 43 ALA B C 1
ATOM 4800 O O . ALA B 1 43 ? 14.766 -9.984 9.875 1 89.81 43 ALA B O 1
ATOM 4801 N N . SER B 1 44 ? 15.812 -8.719 11.43 1 94 44 SER B N 1
ATOM 4802 C CA . SER B 1 44 ? 14.711 -8.781 12.383 1 94 44 SER B CA 1
ATOM 4803 C C . SER B 1 44 ? 13.484 -8.039 11.859 1 94 44 SER B C 1
ATOM 4805 O O . SER B 1 44 ? 12.367 -8.273 12.32 1 94 44 SER B O 1
ATOM 4807 N N . VAL B 1 45 ? 13.766 -7.141 10.93 1 96 45 VAL B N 1
ATOM 4808 C CA . VAL B 1 45 ? 12.641 -6.395 10.367 1 96 45 VAL B CA 1
ATOM 4809 C C . VAL B 1 45 ? 12.414 -6.816 8.922 1 96 45 VAL B C 1
ATOM 4811 O O . VAL B 1 45 ? 11.953 -6.02 8.102 1 96 45 VAL B O 1
ATOM 4814 N N . ASP B 1 46 ? 12.844 -7.926 8.578 1 89.19 46 ASP B N 1
ATOM 4815 C CA . ASP B 1 46 ? 12.555 -8.594 7.312 1 89.19 46 ASP B CA 1
ATOM 4816 C C . ASP B 1 46 ? 13.078 -7.781 6.129 1 89.19 46 ASP B C 1
ATOM 4818 O O . ASP B 1 46 ? 12.43 -7.695 5.09 1 89.19 46 ASP B O 1
ATOM 4822 N N . GLY B 1 47 ? 14.211 -7.059 6.379 1 90.12 47 GLY B N 1
ATOM 4823 C CA . GLY B 1 47 ? 14.867 -6.352 5.289 1 90.12 47 GLY B CA 1
ATOM 4824 C C . GLY B 1 47 ? 14.305 -4.965 5.051 1 90.12 47 GLY B C 1
ATOM 4825 O O . GLY B 1 47 ? 14.547 -4.359 4.004 1 90.12 47 GLY B O 1
ATOM 4826 N N . HIS B 1 48 ? 13.562 -4.434 5.98 1 93.94 48 HIS B N 1
ATOM 4827 C CA . HIS B 1 48 ? 12.875 -3.17 5.758 1 93.94 48 HIS B CA 1
ATOM 4828 C C . HIS B 1 48 ? 13.656 -2.002 6.34 1 93.94 48 HIS B C 1
ATOM 4830 O O . HIS B 1 48 ? 13.117 -0.912 6.527 1 93.94 48 HIS B O 1
ATOM 4836 N N . LEU B 1 49 ? 14.953 -2.242 6.723 1 96 49 LEU B N 1
ATOM 4837 C CA . LEU B 1 49 ? 15.859 -1.161 7.086 1 96 49 LEU B CA 1
ATOM 4838 C C . LEU B 1 49 ? 16.484 -0.533 5.844 1 96 49 LEU B C 1
ATOM 4840 O O . LEU B 1 49 ? 17.016 -1.241 4.988 1 96 49 LEU B O 1
ATOM 4844 N N . HIS B 1 50 ? 16.375 0.819 5.758 1 92.94 50 HIS B N 1
ATOM 4845 C CA . HIS B 1 50 ? 16.891 1.544 4.602 1 92.94 50 HIS B CA 1
ATOM 4846 C C . HIS B 1 50 ? 17.766 2.717 5.031 1 92.94 50 HIS B C 1
ATOM 4848 O O . HIS B 1 50 ? 17.562 3.297 6.098 1 92.94 50 HIS B O 1
ATOM 4854 N N . LEU B 1 51 ? 18.766 2.986 4.234 1 91.81 51 LEU B N 1
ATOM 4855 C CA . LEU B 1 51 ? 19.453 4.266 4.363 1 91.81 51 LEU B CA 1
ATOM 4856 C C . LEU B 1 51 ? 18.656 5.383 3.705 1 91.81 51 LEU B C 1
ATOM 4858 O O . LEU B 1 51 ? 18.062 5.184 2.641 1 91.81 51 LEU B O 1
ATOM 4862 N N . SER B 1 52 ? 18.609 6.473 4.379 1 94.25 52 SER B N 1
ATOM 4863 C CA . SER B 1 52 ? 17.766 7.574 3.914 1 94.25 52 SER B CA 1
ATOM 4864 C C . SER B 1 52 ? 18.469 8.359 2.807 1 94.25 52 SER B C 1
ATOM 4866 O O . SER B 1 52 ? 19.688 8.398 2.742 1 94.25 52 SER B O 1
ATOM 4868 N N . ARG B 1 53 ? 17.625 8.914 1.906 1 92.25 53 ARG B N 1
ATOM 4869 C CA . ARG B 1 53 ? 18.031 9.875 0.892 1 92.25 53 ARG B CA 1
ATOM 4870 C C . ARG B 1 53 ? 17.094 11.07 0.856 1 92.25 53 ARG B C 1
ATOM 4872 O O . ARG B 1 53 ? 15.883 10.914 1.026 1 92.25 53 ARG B O 1
ATOM 4879 N N . PRO B 1 54 ? 17.688 12.258 0.64 1 97.12 54 PRO B N 1
ATOM 4880 C CA . PRO B 1 54 ? 16.812 13.422 0.508 1 97.12 54 PRO B CA 1
ATOM 4881 C C . PRO B 1 54 ? 15.859 13.32 -0.685 1 97.12 54 PRO B C 1
ATOM 4883 O O . PRO B 1 54 ? 16.234 12.789 -1.731 1 97.12 54 PRO B O 1
ATOM 4886 N N . PHE B 1 55 ? 14.695 13.828 -0.478 1 97.31 55 PHE B N 1
ATOM 4887 C CA . PHE B 1 55 ? 13.641 13.852 -1.484 1 97.31 55 PHE B CA 1
ATOM 4888 C C . PHE B 1 55 ? 14.109 14.562 -2.748 1 97.31 55 PHE B C 1
ATOM 4890 O O . PHE B 1 55 ? 13.789 14.141 -3.861 1 97.31 55 PHE B O 1
ATOM 4897 N N . GLU B 1 56 ? 14.969 15.547 -2.689 1 97.94 56 GLU B N 1
ATOM 4898 C CA . GLU B 1 56 ? 15.391 16.438 -3.768 1 97.94 56 GLU B CA 1
ATOM 4899 C C . GLU B 1 56 ? 16.641 15.906 -4.461 1 97.94 56 GLU B C 1
ATOM 4901 O O . GLU B 1 56 ? 17.031 16.406 -5.523 1 97.94 56 GLU B O 1
ATOM 4906 N N . LEU B 1 57 ? 17.219 14.898 -3.982 1 96.69 57 LEU B N 1
ATOM 4907 C CA . LEU B 1 57 ? 18.547 14.43 -4.367 1 96.69 57 LEU B CA 1
ATOM 4908 C C . LEU B 1 57 ? 18.609 14.164 -5.867 1 96.69 57 LEU B C 1
ATOM 4910 O O . LEU B 1 57 ? 19.625 14.461 -6.508 1 96.69 57 LEU B O 1
ATOM 4914 N N . PRO B 1 58 ? 17.609 13.625 -6.535 1 93.81 58 PRO B N 1
ATOM 4915 C CA . PRO B 1 58 ? 17.703 13.312 -7.961 1 93.81 58 PRO B CA 1
ATOM 4916 C C . PRO B 1 58 ? 18.094 14.523 -8.805 1 93.81 58 PRO B C 1
ATOM 4918 O O . PRO B 1 58 ? 18.594 14.367 -9.922 1 93.81 58 PRO B O 1
ATOM 4921 N N . CYS B 1 59 ? 17.891 15.727 -8.312 1 95.88 59 CYS B N 1
ATOM 4922 C CA . CYS B 1 59 ? 18.141 16.938 -9.078 1 95.88 59 CYS B CA 1
ATOM 4923 C C . CYS B 1 59 ? 19.562 17.453 -8.859 1 95.88 59 CYS B C 1
ATOM 4925 O O . CYS B 1 59 ? 19.984 18.422 -9.484 1 95.88 59 CYS B O 1
ATOM 4927 N N . PHE B 1 60 ? 20.312 16.797 -8 1 96.19 60 PHE B N 1
ATOM 4928 C CA . PHE B 1 60 ? 21.625 17.297 -7.605 1 96.19 60 PHE B CA 1
ATOM 4929 C C . PHE B 1 60 ? 22.719 16.422 -8.203 1 96.19 60 PHE B C 1
ATOM 4931 O O . PHE B 1 60 ? 22.5 15.258 -8.508 1 96.19 60 PHE B O 1
ATOM 4938 N N . SER B 1 61 ? 23.938 17.016 -8.273 1 94.38 61 SER B N 1
ATOM 4939 C CA . SER B 1 61 ? 25.078 16.312 -8.844 1 94.38 61 SER B CA 1
ATOM 4940 C C . SER B 1 61 ? 26.125 15.992 -7.777 1 94.38 61 SER B C 1
ATOM 4942 O O . SER B 1 61 ? 27.156 15.383 -8.078 1 94.38 61 SER B O 1
ATOM 4944 N N . LEU B 1 62 ? 25.906 16.469 -6.598 1 94.44 62 LEU B N 1
ATOM 4945 C CA . LEU B 1 62 ? 26.719 16.172 -5.43 1 94.44 62 LEU B CA 1
ATOM 4946 C C . LEU B 1 62 ? 25.859 15.711 -4.262 1 94.44 62 LEU B C 1
ATOM 4948 O O . LEU B 1 62 ? 24.781 16.266 -4.027 1 94.44 62 LEU B O 1
ATOM 4952 N N . PHE B 1 63 ? 26.359 14.688 -3.617 1 94.25 63 PHE B N 1
ATOM 4953 C CA . PHE B 1 63 ? 25.719 14.203 -2.398 1 94.25 63 PHE B CA 1
ATOM 4954 C C . PHE B 1 63 ? 26.766 13.906 -1.326 1 94.25 63 PHE B C 1
ATOM 4956 O O . PHE B 1 63 ? 27.609 13.023 -1.503 1 94.25 63 PHE B O 1
ATOM 4963 N N . GLU B 1 64 ? 26.609 14.594 -0.232 1 94.56 64 GLU B N 1
ATOM 4964 C CA . GLU B 1 64 ? 27.562 14.453 0.863 1 94.56 64 GLU B CA 1
ATOM 4965 C C . GLU B 1 64 ? 29 14.625 0.37 1 94.56 64 GLU B C 1
ATOM 4967 O O . GLU B 1 64 ? 29.875 13.836 0.711 1 94.56 64 GLU B O 1
ATOM 4972 N N . GLY B 1 65 ? 29.156 15.547 -0.528 1 93 65 GLY B N 1
ATOM 4973 C CA . GLY B 1 65 ? 30.484 15.914 -1.015 1 93 65 GLY B CA 1
ATOM 4974 C C . GLY B 1 65 ? 30.969 15.023 -2.143 1 93 65 GLY B C 1
ATOM 4975 O O . GLY B 1 65 ? 32.062 15.25 -2.689 1 93 65 GLY B O 1
ATOM 4976 N N . GLN B 1 66 ? 30.203 14.078 -2.496 1 90.75 66 GLN B N 1
ATOM 4977 C CA . GLN B 1 66 ? 30.609 13.156 -3.551 1 90.75 66 GLN B CA 1
ATOM 4978 C C . GLN B 1 66 ? 29.766 13.352 -4.805 1 90.75 66 GLN B C 1
ATOM 4980 O O . GLN B 1 66 ? 28.562 13.625 -4.719 1 90.75 66 GLN B O 1
ATOM 4985 N N . ALA B 1 67 ? 30.406 13.094 -5.98 1 89.75 67 ALA B N 1
ATOM 4986 C CA . ALA B 1 67 ? 29.688 13.211 -7.246 1 89.75 67 ALA B CA 1
ATOM 4987 C C . ALA B 1 67 ? 28.672 12.078 -7.402 1 89.75 67 ALA B C 1
ATOM 4989 O O . ALA B 1 67 ? 28.938 10.93 -7.055 1 89.75 67 ALA B O 1
ATOM 4990 N N . VAL B 1 68 ? 27.5 12.438 -7.738 1 85.38 68 VAL B N 1
ATOM 4991 C CA . VAL B 1 68 ? 26.469 11.469 -8.078 1 85.38 68 VAL B CA 1
ATOM 4992 C C . VAL B 1 68 ? 25.859 11.797 -9.445 1 85.38 68 VAL B C 1
ATOM 4994 O O . VAL B 1 68 ? 25.875 12.961 -9.859 1 85.38 68 VAL B O 1
ATOM 4997 N N . SER B 1 69 ? 25.469 10.75 -10.242 1 77.06 69 SER B N 1
ATOM 4998 C CA . SER B 1 69 ? 24.766 10.992 -11.5 1 77.06 69 SER B CA 1
ATOM 4999 C C . SER B 1 69 ? 23.344 11.469 -11.25 1 77.06 69 SER B C 1
ATOM 5001 O O . SER B 1 69 ? 22.578 10.812 -10.547 1 77.06 69 SER B O 1
ATOM 5003 N N . PRO B 1 70 ? 23.047 12.633 -11.883 1 76 70 PRO B N 1
ATOM 5004 C CA . PRO B 1 70 ? 21.641 13.055 -11.711 1 76 70 PRO B CA 1
ATOM 5005 C C . PRO B 1 70 ? 20.656 12.062 -12.312 1 76 70 PRO B C 1
ATOM 5007 O O . PRO B 1 70 ? 20.922 11.469 -13.359 1 76 70 PRO B O 1
ATOM 5010 N N . ASP B 1 71 ? 19.609 11.875 -11.609 1 84.62 71 ASP B N 1
ATOM 5011 C CA . ASP B 1 71 ? 18.453 11.102 -12.07 1 84.62 71 ASP B CA 1
ATOM 5012 C C . ASP B 1 71 ? 17.422 12 -12.75 1 84.62 71 ASP B C 1
ATOM 5014 O O . ASP B 1 71 ? 16.484 12.461 -12.102 1 84.62 71 ASP B O 1
ATOM 5018 N N . SER B 1 72 ? 17.594 12.164 -14.062 1 83.88 72 SER B N 1
ATOM 5019 C CA . SER B 1 72 ? 16.797 13.156 -14.781 1 83.88 72 SER B CA 1
ATOM 5020 C C . SER B 1 72 ? 15.305 12.867 -14.648 1 83.88 72 SER B C 1
ATOM 5022 O O . SER B 1 72 ? 14.5 13.789 -14.508 1 83.88 72 SER B O 1
ATOM 5024 N N . LEU B 1 73 ? 14.867 11.633 -14.742 1 83.5 73 LEU B N 1
ATOM 5025 C CA . LEU B 1 73 ? 13.453 11.289 -14.578 1 83.5 73 LEU B CA 1
ATOM 5026 C C . LEU B 1 73 ? 12.992 11.57 -13.156 1 83.5 73 LEU B C 1
ATOM 5028 O O . LEU B 1 73 ? 11.898 12.109 -12.945 1 83.5 73 LEU B O 1
ATOM 5032 N N . GLY B 1 74 ? 13.922 11.164 -12.25 1 89.31 74 GLY B N 1
ATOM 5033 C CA . GLY B 1 74 ? 13.586 11.445 -10.859 1 89.31 74 GLY B CA 1
ATOM 5034 C C . GLY B 1 74 ? 13.484 12.93 -10.555 1 89.31 74 GLY B C 1
ATOM 5035 O O . GLY B 1 74 ? 12.578 13.359 -9.844 1 89.31 74 GLY B O 1
ATOM 5036 N N . CYS B 1 75 ? 14.383 13.688 -11.117 1 92.69 75 CYS B N 1
ATOM 5037 C CA . CYS B 1 75 ? 14.367 15.133 -10.914 1 92.69 75 CYS B CA 1
ATOM 5038 C C . CYS B 1 75 ? 13.102 15.75 -11.492 1 92.69 75 CYS B C 1
ATOM 5040 O O . CYS B 1 75 ? 12.445 16.562 -10.836 1 92.69 75 CYS B O 1
ATOM 5042 N N . ALA B 1 76 ? 12.75 15.344 -12.648 1 89.5 76 ALA B N 1
ATOM 5043 C CA . ALA B 1 76 ? 11.539 15.867 -13.281 1 89.5 76 ALA B CA 1
ATOM 5044 C C . ALA B 1 76 ? 10.305 15.555 -12.445 1 89.5 76 ALA B C 1
ATOM 5046 O O . ALA B 1 76 ? 9.406 16.391 -12.305 1 89.5 76 ALA B O 1
ATOM 5047 N N . ALA B 1 77 ? 10.273 14.422 -11.938 1 90.19 77 ALA B N 1
ATOM 5048 C CA . ALA B 1 77 ? 9.141 14.023 -11.109 1 90.19 77 ALA B CA 1
ATOM 5049 C C . ALA B 1 77 ? 9.07 14.867 -9.836 1 90.19 77 ALA B C 1
ATOM 5051 O O . ALA B 1 77 ? 7.996 15.344 -9.461 1 90.19 77 ALA B O 1
ATOM 5052 N N . VAL B 1 78 ? 10.227 15.008 -9.188 1 95.38 78 VAL B N 1
ATOM 5053 C CA . VAL B 1 78 ? 10.289 15.805 -7.973 1 95.38 78 VAL B CA 1
ATOM 5054 C C . VAL B 1 78 ? 9.867 17.25 -8.273 1 95.38 78 VAL B C 1
ATOM 5056 O O . VAL B 1 78 ? 9.055 17.828 -7.555 1 95.38 78 VAL B O 1
ATOM 5059 N N . GLN B 1 79 ? 10.32 17.781 -9.336 1 95 79 GLN B N 1
ATOM 5060 C CA . GLN B 1 79 ? 10.031 19.172 -9.695 1 95 79 GLN B CA 1
ATOM 5061 C C . GLN B 1 79 ? 8.555 19.359 -10.031 1 95 79 GLN B C 1
ATOM 5063 O O . GLN B 1 79 ? 7.93 20.312 -9.586 1 95 79 GLN B O 1
ATOM 5068 N N . ALA B 1 80 ? 8.008 18.422 -10.711 1 91.31 80 ALA B N 1
ATOM 5069 C CA . ALA B 1 80 ? 6.617 18.531 -11.133 1 91.31 80 ALA B CA 1
ATOM 5070 C C . ALA B 1 80 ? 5.668 18.375 -9.953 1 91.31 80 ALA B C 1
ATOM 5072 O O . ALA B 1 80 ? 4.559 18.906 -9.961 1 91.31 80 ALA B O 1
ATOM 5073 N N . ASN B 1 81 ? 6.148 17.672 -8.961 1 93.06 81 ASN B N 1
ATOM 5074 C CA . ASN B 1 81 ? 5.262 17.328 -7.855 1 93.06 81 ASN B CA 1
ATOM 5075 C C . ASN B 1 81 ? 5.773 17.891 -6.531 1 93.06 81 ASN B C 1
ATOM 5077 O O . ASN B 1 81 ? 5.418 17.391 -5.461 1 93.06 81 ASN B O 1
ATOM 5081 N N . TYR B 1 82 ? 6.578 18.875 -6.574 1 96.44 82 TYR B N 1
ATOM 5082 C CA . TYR B 1 82 ? 7.25 19.391 -5.391 1 96.44 82 TYR B CA 1
ATOM 5083 C C . TYR B 1 82 ? 6.238 19.859 -4.352 1 96.44 82 TYR B C 1
ATOM 5085 O O . TYR B 1 82 ? 6.473 19.734 -3.148 1 96.44 82 TYR B O 1
ATOM 5093 N N . THR B 1 83 ? 5.105 20.359 -4.828 1 95.69 83 THR B N 1
ATOM 5094 C CA . THR B 1 83 ? 4.09 20.906 -3.93 1 95.69 83 THR B CA 1
ATOM 5095 C C . THR B 1 83 ? 2.848 20.016 -3.92 1 95.69 83 THR B C 1
ATOM 5097 O O . THR B 1 83 ? 1.743 20.5 -3.645 1 95.69 83 THR B O 1
ATOM 5100 N N . ASP B 1 84 ? 2.963 18.797 -4.273 1 94.12 84 ASP B N 1
ATOM 5101 C CA . ASP B 1 84 ? 1.884 17.812 -4.203 1 94.12 84 ASP B CA 1
ATOM 5102 C C . ASP B 1 84 ? 1.986 16.984 -2.93 1 94.12 84 ASP B C 1
ATOM 5104 O O . ASP B 1 84 ? 2.951 16.234 -2.748 1 94.12 84 ASP B O 1
ATOM 5108 N N . PRO B 1 85 ? 0.979 17.062 -2.094 1 95.44 85 PRO B N 1
ATOM 5109 C CA . PRO B 1 85 ? 1.081 16.359 -0.807 1 95.44 85 PRO B CA 1
ATOM 5110 C C . PRO B 1 85 ? 1.031 14.844 -0.951 1 95.44 85 PRO B C 1
ATOM 5112 O O . PRO B 1 85 ? 1.64 14.125 -0.155 1 95.44 85 PRO B O 1
ATOM 5115 N N . VAL B 1 86 ? 0.357 14.367 -1.935 1 91.31 86 VAL B N 1
ATOM 5116 C CA . VAL B 1 86 ? 0.279 12.922 -2.141 1 91.31 86 VAL B CA 1
ATOM 5117 C C . VAL B 1 86 ? 1.65 12.383 -2.541 1 91.31 86 VAL B C 1
ATOM 5119 O O . VAL B 1 86 ? 2.119 11.391 -1.982 1 91.31 86 VAL B O 1
ATOM 5122 N N . PHE B 1 87 ? 2.332 13.039 -3.502 1 93.06 87 PHE B N 1
ATOM 5123 C CA . PHE B 1 87 ? 3.658 12.617 -3.939 1 93.06 87 PHE B CA 1
ATOM 5124 C C . PHE B 1 87 ? 4.656 12.703 -2.789 1 93.06 87 PHE B C 1
ATOM 5126 O O . PHE B 1 87 ? 5.457 11.789 -2.588 1 93.06 87 PHE B O 1
ATOM 5133 N N . ARG B 1 88 ? 4.594 13.742 -1.993 1 96 88 ARG B N 1
ATOM 5134 C CA . ARG B 1 88 ? 5.516 13.922 -0.876 1 96 88 ARG B CA 1
ATOM 5135 C C . ARG B 1 88 ? 5.32 12.836 0.173 1 96 88 ARG B C 1
ATOM 5137 O O . ARG B 1 88 ? 6.293 12.328 0.739 1 96 88 ARG B O 1
ATOM 5144 N N . SER B 1 89 ? 4.102 12.453 0.427 1 94.88 89 SER B N 1
ATOM 5145 C CA . SER B 1 89 ? 3.82 11.477 1.473 1 94.88 89 SER B CA 1
ATOM 5146 C C . SER B 1 89 ? 4.352 10.102 1.095 1 94.88 89 SER B C 1
ATOM 5148 O O . SER B 1 89 ? 4.484 9.219 1.952 1 94.88 89 SER B O 1
ATOM 5150 N N . GLU B 1 90 ? 4.73 9.883 -0.158 1 91.25 90 GLU B N 1
ATOM 5151 C CA . GLU B 1 90 ? 5.227 8.594 -0.63 1 91.25 90 GLU B CA 1
ATOM 5152 C C . GLU B 1 90 ? 6.738 8.484 -0.471 1 91.25 90 GLU B C 1
ATOM 5154 O O . GLU B 1 90 ? 7.328 7.445 -0.755 1 91.25 90 GLU B O 1
ATOM 5159 N N . HIS B 1 91 ? 7.344 9.531 0.011 1 95 91 HIS B N 1
ATOM 5160 C CA . HIS B 1 91 ? 8.797 9.57 0.169 1 95 91 HIS B CA 1
ATOM 5161 C C . HIS B 1 91 ? 9.18 9.867 1.615 1 95 91 HIS B C 1
ATOM 5163 O O . HIS B 1 91 ? 8.789 10.891 2.176 1 95 91 HIS B O 1
ATOM 5169 N N . PHE B 1 92 ? 9.977 8.984 2.213 1 97.25 92 PHE B N 1
ATOM 5170 C CA . PHE B 1 92 ? 10.383 9.156 3.604 1 97.25 92 PHE B CA 1
ATOM 5171 C C . PHE B 1 92 ? 11.094 10.484 3.805 1 97.25 92 PHE B C 1
ATOM 5173 O O . PHE B 1 92 ? 10.875 11.164 4.809 1 97.25 92 PHE B O 1
ATOM 5180 N N . GLY B 1 93 ? 11.906 10.852 2.855 1 97.62 93 GLY B N 1
ATOM 5181 C CA . GLY B 1 93 ? 12.75 12.031 3.004 1 97.62 93 GLY B CA 1
ATOM 5182 C C . GLY B 1 93 ? 12 13.328 2.787 1 97.62 93 GLY B C 1
ATOM 5183 O O . GLY B 1 93 ? 12.57 14.414 2.938 1 97.62 93 GLY B O 1
ATOM 5184 N N . ALA B 1 94 ? 10.703 13.234 2.449 1 97.69 94 ALA B N 1
ATOM 5185 C CA . ALA B 1 94 ? 9.93 14.438 2.162 1 97.69 94 ALA B CA 1
ATOM 5186 C C . ALA B 1 94 ? 9.023 14.797 3.334 1 97.69 94 ALA B C 1
ATOM 5188 O O . ALA B 1 94 ? 8.43 13.922 3.959 1 97.69 94 ALA B O 1
ATOM 5189 N N . TYR B 1 95 ? 8.984 16.047 3.688 1 97.81 95 TYR B N 1
ATOM 5190 C CA . TYR B 1 95 ? 8.07 16.609 4.672 1 97.81 95 TYR B CA 1
ATOM 5191 C C . TYR B 1 95 ? 7.176 17.672 4.043 1 97.81 95 TYR B C 1
ATOM 5193 O O . TYR B 1 95 ? 7.512 18.234 2.996 1 97.81 95 TYR B O 1
ATOM 5201 N N . MET B 1 96 ? 5.945 17.891 4.621 1 97.75 96 MET B N 1
ATOM 5202 C CA . MET B 1 96 ? 5.02 18.859 4.043 1 97.75 96 MET B CA 1
ATOM 5203 C C . MET B 1 96 ? 5.586 20.266 4.129 1 97.75 96 MET B C 1
ATOM 5205 O O . MET B 1 96 ? 5.449 21.047 3.189 1 97.75 96 MET B O 1
ATOM 5209 N N . GLN B 1 97 ? 6.148 20.609 5.27 1 97.5 97 GLN B N 1
ATOM 5210 C CA . GLN B 1 97 ? 7.008 21.781 5.375 1 97.5 97 GLN B CA 1
ATOM 5211 C C . GLN B 1 97 ? 8.477 21.406 5.188 1 97.5 97 GLN B C 1
ATOM 5213 O O . GLN B 1 97 ? 9.086 20.812 6.074 1 97.5 97 GLN B O 1
ATOM 5218 N N . SER B 1 98 ? 9.039 21.828 4.102 1 97.44 98 SER B N 1
ATOM 5219 C CA . SER B 1 98 ? 10.297 21.266 3.621 1 97.44 98 SER B CA 1
ATOM 5220 C C . SER B 1 98 ? 11.461 21.688 4.508 1 97.44 98 SER B C 1
ATOM 5222 O O . SER B 1 98 ? 12.539 21.094 4.457 1 97.44 98 SER B O 1
ATOM 5224 N N . GLN B 1 99 ? 11.328 22.688 5.34 1 97.31 99 GLN B N 1
ATOM 5225 C CA . GLN B 1 99 ? 12.414 23.109 6.211 1 97.31 99 GLN B CA 1
ATOM 5226 C C . GLN B 1 99 ? 12.805 22.016 7.184 1 97.31 99 GLN B C 1
ATOM 5228 O O . GLN B 1 99 ? 13.938 21.969 7.66 1 97.31 99 GLN B O 1
ATOM 5233 N N . TRP B 1 100 ? 11.906 21.141 7.453 1 97.75 100 TRP B N 1
ATOM 5234 C CA . TRP B 1 100 ? 12.172 20.094 8.445 1 97.75 100 TRP B CA 1
ATOM 5235 C C . TRP B 1 100 ? 12.969 18.953 7.824 1 97.75 100 TRP B C 1
ATOM 5237 O O . TRP B 1 100 ? 13.367 18.016 8.523 1 97.75 100 TRP B O 1
ATOM 5247 N N . GLU B 1 101 ? 13.242 19.047 6.547 1 98 101 GLU B N 1
ATOM 5248 C CA . GLU B 1 101 ? 14.172 18.156 5.867 1 98 101 GLU B CA 1
ATOM 5249 C C . GLU B 1 101 ? 15.617 18.594 6.082 1 98 101 GLU B C 1
ATOM 5251 O O . GLU B 1 101 ? 16.547 17.828 5.848 1 98 101 GLU B O 1
ATOM 5256 N N . THR B 1 102 ? 15.781 19.797 6.566 1 97.81 102 THR B N 1
ATOM 5257 C CA . THR B 1 102 ? 17.109 20.375 6.664 1 97.81 102 THR B CA 1
ATOM 5258 C C . THR B 1 102 ? 17.5 20.625 8.125 1 97.81 102 THR B C 1
ATOM 5260 O O . THR B 1 102 ? 16.625 20.703 8.992 1 97.81 102 THR B O 1
ATOM 5263 N N . CYS B 1 103 ? 18.797 20.594 8.344 1 97.88 103 CYS B N 1
ATOM 5264 C CA . CYS B 1 103 ? 19.297 21.156 9.602 1 97.88 103 CYS B CA 1
ATOM 5265 C C . CYS B 1 103 ? 19.375 22.672 9.531 1 97.88 103 CYS B C 1
ATOM 5267 O O . CYS B 1 103 ? 20.359 23.234 9.062 1 97.88 103 CYS B O 1
ATOM 5269 N N . GLN B 1 104 ? 18.391 23.281 10.07 1 97.56 104 GLN B N 1
ATOM 5270 C CA . GLN B 1 104 ? 18.219 24.719 9.898 1 97.56 104 GLN B CA 1
ATOM 5271 C C . GLN B 1 104 ? 19.328 25.5 10.602 1 97.56 104 GLN B C 1
ATOM 5273 O O . GLN B 1 104 ? 19.719 26.578 10.156 1 97.56 104 GLN B O 1
ATOM 5278 N N . ALA B 1 105 ? 19.875 24.953 11.633 1 97.06 105 ALA B N 1
ATOM 5279 C CA . ALA B 1 105 ? 20.938 25.609 12.398 1 97.06 105 ALA B CA 1
ATOM 5280 C C . ALA B 1 105 ? 22.234 25.641 11.609 1 97.06 105 ALA B C 1
ATOM 5282 O O . ALA B 1 105 ? 23.016 26.594 11.742 1 97.06 105 ALA B O 1
ATOM 5283 N N . THR B 1 106 ? 22.5 24.625 10.758 1 95.56 106 THR B N 1
ATOM 5284 C CA . THR B 1 106 ? 23.797 24.531 10.078 1 95.56 106 THR B CA 1
ATOM 5285 C C . THR B 1 106 ? 23.641 24.828 8.586 1 95.56 106 THR B C 1
ATOM 5287 O O . THR B 1 106 ? 24.625 25.109 7.902 1 95.56 106 THR B O 1
ATOM 5290 N N . GLY B 1 107 ? 22.438 24.672 8.148 1 95.06 107 GLY B N 1
ATOM 5291 C CA . GLY B 1 107 ? 22.203 24.844 6.723 1 95.06 107 GLY B CA 1
ATOM 5292 C C . GLY B 1 107 ? 22.391 23.578 5.926 1 95.06 107 GLY B C 1
ATOM 5293 O O . GLY B 1 107 ? 22.234 23.562 4.703 1 95.06 107 GLY B O 1
ATOM 5294 N N . SER B 1 108 ? 22.703 22.5 6.605 1 96.25 108 SER B N 1
ATOM 5295 C CA . SER B 1 108 ? 22.844 21.203 5.926 1 96.25 108 SER B CA 1
ATOM 5296 C C . SER B 1 108 ? 21.5 20.734 5.383 1 96.25 108 SER B C 1
ATOM 5298 O O . SER B 1 108 ? 20.469 20.922 6.02 1 96.25 108 SER B O 1
ATOM 5300 N N . GLY B 1 109 ? 21.484 20.141 4.203 1 96.88 109 GLY B N 1
ATOM 5301 C CA . GLY B 1 109 ? 20.297 19.656 3.52 1 96.88 109 GLY B CA 1
ATOM 5302 C C . GLY B 1 109 ? 20.219 20.109 2.072 1 96.88 109 GLY B C 1
ATOM 5303 O O . GLY B 1 109 ? 21.188 20.641 1.527 1 96.88 109 GLY B O 1
ATOM 5304 N N . CYS B 1 110 ? 19.156 19.781 1.443 1 96.12 110 CYS B N 1
ATOM 5305 C CA . CYS B 1 110 ? 18.922 20.297 0.098 1 96.12 110 CYS B CA 1
ATOM 5306 C C . CYS B 1 110 ? 17.438 20.5 -0.149 1 96.12 110 CYS B C 1
ATOM 5308 O O . CYS B 1 110 ? 16.609 19.719 0.33 1 96.12 110 CYS B O 1
ATOM 5310 N N . LEU B 1 111 ? 17.125 21.625 -0.701 1 97.94 111 LEU B N 1
ATOM 5311 C CA . LEU B 1 111 ? 15.789 22.062 -1.062 1 97.94 111 LEU B CA 1
ATOM 5312 C C . LEU B 1 111 ? 15.742 22.562 -2.504 1 97.94 111 LEU B C 1
ATOM 5314 O O . LEU B 1 111 ? 16.781 22.953 -3.059 1 97.94 111 LEU B O 1
ATOM 5318 N N . LEU B 1 112 ? 14.555 22.422 -3.117 1 98.19 112 LEU B N 1
ATOM 5319 C CA . LEU B 1 112 ? 14.281 23.172 -4.34 1 98.19 112 LEU B CA 1
ATOM 5320 C C . LEU B 1 112 ? 13.516 24.453 -4.031 1 98.19 112 LEU B C 1
ATOM 5322 O O . LEU B 1 112 ? 13.117 24.688 -2.887 1 98.19 112 LEU B O 1
ATOM 5326 N N . ASP B 1 113 ? 13.445 25.344 -5.07 1 97.5 113 ASP B N 1
ATOM 5327 C CA . ASP B 1 113 ? 12.617 26.547 -5.016 1 97.5 113 ASP B CA 1
ATOM 5328 C C . ASP B 1 113 ? 11.141 26.188 -5.145 1 97.5 113 ASP B C 1
ATOM 5330 O O . ASP B 1 113 ? 10.672 25.828 -6.227 1 97.5 113 ASP B O 1
ATOM 5334 N N . ASP B 1 114 ? 10.422 26.312 -4.031 1 96.06 114 ASP B N 1
ATOM 5335 C CA . ASP B 1 114 ? 9.031 25.859 -4.051 1 96.06 114 ASP B CA 1
ATOM 5336 C C . ASP B 1 114 ? 8.195 26.719 -5.008 1 96.06 114 ASP B C 1
ATOM 5338 O O . ASP B 1 114 ? 7.148 26.281 -5.484 1 96.06 114 ASP B O 1
ATOM 5342 N N . SER B 1 115 ? 8.609 27.969 -5.309 1 94.62 115 SER B N 1
ATOM 5343 C CA . SER B 1 115 ? 7.902 28.844 -6.242 1 94.62 115 SER B CA 1
ATOM 5344 C C . SER B 1 115 ? 8.203 28.469 -7.688 1 94.62 115 SER B C 1
ATOM 5346 O O . SER B 1 115 ? 7.41 28.75 -8.586 1 94.62 115 SER B O 1
ATOM 5348 N N . ASP B 1 116 ? 9.391 27.906 -7.887 1 96 116 ASP B N 1
ATOM 5349 C CA . ASP B 1 116 ? 9.844 27.391 -9.18 1 96 116 ASP B CA 1
ATOM 5350 C C . ASP B 1 116 ? 10.828 26.234 -8.992 1 96 116 ASP B C 1
ATOM 5352 O O . ASP B 1 116 ? 12.039 26.438 -9.086 1 96 116 ASP B O 1
ATOM 5356 N N . PRO B 1 117 ? 10.312 25.062 -8.891 1 95.75 117 PRO B N 1
ATOM 5357 C CA . PRO B 1 117 ? 11.18 23.922 -8.578 1 95.75 117 PRO B CA 1
ATOM 5358 C C . PRO B 1 117 ? 12.227 23.672 -9.656 1 95.75 117 PRO B C 1
ATOM 5360 O O . PRO B 1 117 ? 13.164 22.891 -9.445 1 95.75 117 PRO B O 1
ATOM 5363 N N . THR B 1 118 ? 12.117 24.297 -10.797 1 94.06 118 THR B N 1
ATOM 5364 C CA . THR B 1 118 ? 13.086 24.125 -11.875 1 94.06 118 THR B CA 1
ATOM 5365 C C . THR B 1 118 ? 14.156 25.203 -11.828 1 94.06 118 THR B C 1
ATOM 5367 O O . THR B 1 118 ? 15.039 25.25 -12.695 1 94.06 118 THR B O 1
ATOM 5370 N N . ASN B 1 119 ? 14.094 26.078 -10.867 1 97.25 119 ASN B N 1
ATOM 5371 C CA . ASN B 1 119 ? 15.117 27.109 -10.68 1 97.25 119 ASN B CA 1
ATOM 5372 C C . ASN B 1 119 ? 16.484 26.484 -10.406 1 97.25 119 ASN B C 1
ATOM 5374 O O . ASN B 1 119 ? 16.734 25.969 -9.32 1 97.25 119 ASN B O 1
ATOM 5378 N N . PRO B 1 120 ? 17.422 26.578 -11.305 1 95.5 120 PRO B N 1
ATOM 5379 C CA . PRO B 1 120 ? 18.719 25.906 -11.156 1 95.5 120 PRO B CA 1
ATOM 5380 C C . PRO B 1 120 ? 19.531 26.453 -9.992 1 95.5 120 PRO B C 1
ATOM 5382 O O . PRO B 1 120 ? 20.422 25.766 -9.484 1 95.5 120 PRO B O 1
ATOM 5385 N N . ALA B 1 121 ? 19.188 27.594 -9.57 1 96.31 121 ALA B N 1
ATOM 5386 C CA . ALA B 1 121 ? 19.922 28.188 -8.453 1 96.31 121 ALA B CA 1
ATOM 5387 C C . ALA B 1 121 ? 19.812 27.328 -7.203 1 96.31 121 ALA B C 1
ATOM 5389 O O . ALA B 1 121 ? 20.641 27.406 -6.301 1 96.31 121 ALA B O 1
ATOM 5390 N N . ALA B 1 122 ? 18.812 26.5 -7.152 1 97.38 122 ALA B N 1
ATOM 5391 C CA . ALA B 1 122 ? 18.562 25.688 -5.965 1 97.38 122 ALA B CA 1
ATOM 5392 C C . ALA B 1 122 ? 19.406 24.422 -5.996 1 97.38 122 ALA B C 1
ATOM 5394 O O . ALA B 1 122 ? 19.719 23.844 -4.945 1 97.38 122 ALA B O 1
ATOM 5395 N N . TYR B 1 123 ? 19.828 23.922 -7.188 1 96.56 123 TYR B N 1
ATOM 5396 C CA . TYR B 1 123 ? 20.406 22.578 -7.18 1 96.56 123 TYR B CA 1
ATOM 5397 C C . TYR B 1 123 ? 21.688 22.531 -8.008 1 96.56 123 TYR B C 1
ATOM 5399 O O . TYR B 1 123 ? 22.5 21.609 -7.852 1 96.56 123 TYR B O 1
ATOM 5407 N N . GLN B 1 124 ? 21.891 23.453 -8.93 1 95 124 GLN B N 1
ATOM 5408 C CA . GLN B 1 124 ? 23.109 23.438 -9.742 1 95 124 GLN B CA 1
ATOM 5409 C C . GLN B 1 124 ? 24.328 23.766 -8.898 1 95 124 GLN B C 1
ATOM 5411 O O . GLN B 1 124 ? 24.359 24.781 -8.195 1 95 124 GLN B O 1
ATOM 5416 N N . ASP B 1 125 ? 25.328 22.906 -8.938 1 93.88 125 ASP B N 1
ATOM 5417 C CA . ASP B 1 125 ? 26.609 23.062 -8.242 1 93.88 125 ASP B CA 1
ATOM 5418 C C . ASP B 1 125 ? 26.406 23.172 -6.734 1 93.88 125 ASP B C 1
ATOM 5420 O O . ASP B 1 125 ? 27.109 23.938 -6.066 1 93.88 125 ASP B O 1
ATOM 5424 N N . LYS B 1 126 ? 25.344 22.656 -6.262 1 95.81 126 LYS B N 1
ATOM 5425 C CA . LYS B 1 126 ? 25.062 22.594 -4.828 1 95.81 126 LYS B CA 1
ATOM 5426 C C . LYS B 1 126 ? 25.25 21.172 -4.301 1 95.81 126 LYS B C 1
ATOM 5428 O O . LYS B 1 126 ? 24.984 20.203 -5.012 1 95.81 126 LYS B O 1
ATOM 5433 N N . ASP B 1 127 ? 25.75 21.031 -3.066 1 96.5 127 ASP B N 1
ATOM 5434 C CA . ASP B 1 127 ? 25.922 19.734 -2.398 1 96.5 127 ASP B CA 1
ATOM 5435 C C . ASP B 1 127 ? 24.672 19.375 -1.593 1 96.5 127 ASP B C 1
ATOM 5437 O O . ASP B 1 127 ? 24.359 20.031 -0.6 1 96.5 127 ASP B O 1
ATOM 5441 N N . CYS B 1 128 ? 23.969 18.422 -2.115 1 97.31 128 CYS B N 1
ATOM 5442 C CA . CYS B 1 128 ? 22.844 17.891 -1.343 1 97.31 128 CYS B CA 1
ATOM 5443 C C . CYS B 1 128 ? 23.344 17.078 -0.151 1 97.31 128 CYS B C 1
ATOM 5445 O O . CYS B 1 128 ? 24.234 16.25 -0.292 1 97.31 128 CYS B O 1
ATOM 5447 N N . GLN B 1 129 ? 22.797 17.359 1.021 1 97.12 129 GLN B N 1
ATOM 5448 C CA . GLN B 1 129 ? 23.125 16.641 2.244 1 97.12 129 GLN B CA 1
ATOM 5449 C C . GLN B 1 129 ? 21.859 16.109 2.924 1 97.12 129 GLN B C 1
ATOM 5451 O O . GLN B 1 129 ? 20.75 16.562 2.611 1 97.12 129 GLN B O 1
ATOM 5456 N N . THR B 1 130 ? 22 15.172 3.824 1 96.12 130 THR B N 1
ATOM 5457 C CA . THR B 1 130 ? 20.875 14.516 4.465 1 96.12 130 THR B CA 1
ATOM 5458 C C . THR B 1 130 ? 20.125 15.484 5.375 1 96.12 130 THR B C 1
ATOM 5460 O O . THR B 1 130 ? 18.906 15.383 5.527 1 96.12 130 THR B O 1
ATOM 5463 N N . GLY B 1 131 ? 20.891 16.438 6.004 1 97.56 131 GLY B N 1
ATOM 5464 C CA . GLY B 1 131 ? 20.266 17.453 6.836 1 97.56 131 GLY B CA 1
ATOM 5465 C C . GLY B 1 131 ? 19.656 16.875 8.102 1 97.56 131 GLY B C 1
ATOM 5466 O O . GLY B 1 131 ? 20.328 16.172 8.852 1 97.56 131 GLY B O 1
ATOM 5467 N N . ASN B 1 132 ? 18.328 17.172 8.32 1 98 132 ASN B N 1
ATOM 5468 C CA . ASN B 1 132 ? 17.656 16.766 9.547 1 98 132 ASN B CA 1
ATOM 5469 C C . ASN B 1 132 ? 16.875 15.469 9.344 1 98 132 ASN B C 1
ATOM 5471 O O . ASN B 1 132 ? 16.156 15.023 10.25 1 98 132 ASN B O 1
ATOM 5475 N N . ILE B 1 133 ? 17 14.867 8.156 1 98 133 ILE B N 1
ATOM 5476 C CA . ILE B 1 133 ? 16.375 13.57 7.906 1 98 133 ILE B CA 1
ATOM 5477 C C . ILE B 1 133 ? 17.125 12.477 8.664 1 98 133 ILE B C 1
ATOM 5479 O O . ILE B 1 133 ? 18.359 12.477 8.703 1 98 133 ILE B O 1
ATOM 5483 N N . ALA B 1 134 ? 16.359 11.547 9.32 1 97.69 134 ALA B N 1
ATOM 5484 C CA . ALA B 1 134 ? 17.031 10.391 9.906 1 97.69 134 ALA B CA 1
ATOM 5485 C C . ALA B 1 134 ? 17.891 9.68 8.875 1 97.69 134 ALA B C 1
ATOM 5487 O O . ALA B 1 134 ? 17.438 9.398 7.762 1 97.69 134 ALA B O 1
ATOM 5488 N N . PRO B 1 135 ? 19.109 9.383 9.211 1 96 135 PRO B N 1
ATOM 5489 C CA . PRO B 1 135 ? 20.016 8.781 8.227 1 96 135 PRO B CA 1
ATOM 5490 C C . PRO B 1 135 ? 19.578 7.383 7.805 1 96 135 PRO B C 1
ATOM 5492 O O . PRO B 1 135 ? 19.969 6.906 6.734 1 96 135 PRO B O 1
ATOM 5495 N N . ALA B 1 136 ? 18.844 6.715 8.664 1 96.25 136 ALA B N 1
ATOM 5496 C CA . ALA B 1 136 ? 18.266 5.41 8.375 1 96.25 136 ALA B CA 1
ATOM 5497 C C . ALA B 1 136 ? 16.828 5.324 8.898 1 96.25 136 ALA B C 1
ATOM 5499 O O . ALA B 1 136 ? 16.438 6.086 9.789 1 96.25 136 ALA B O 1
ATOM 5500 N N . TYR B 1 137 ? 16.078 4.422 8.242 1 97.75 137 TYR B N 1
ATOM 5501 C CA . TYR B 1 137 ? 14.695 4.25 8.695 1 97.75 137 TYR B CA 1
ATOM 5502 C C . TYR B 1 137 ? 14.211 2.828 8.445 1 97.75 137 TYR B C 1
ATOM 5504 O O . TYR B 1 137 ? 14.75 2.121 7.594 1 97.75 137 TYR B O 1
ATOM 5512 N N . ILE B 1 138 ? 13.297 2.42 9.305 1 97.81 138 ILE B N 1
ATOM 5513 C CA . ILE B 1 138 ? 12.523 1.202 9.07 1 97.81 138 ILE B CA 1
ATOM 5514 C C . ILE B 1 138 ? 11.219 1.545 8.359 1 97.81 138 ILE B C 1
ATOM 5516 O O . ILE B 1 138 ? 10.453 2.393 8.828 1 97.81 138 ILE B O 1
ATOM 5520 N N . ASP B 1 139 ? 11.047 0.987 7.156 1 96.44 139 ASP B N 1
ATOM 5521 C CA . ASP B 1 139 ? 9.695 0.97 6.605 1 96.44 139 ASP B CA 1
ATOM 5522 C C . ASP B 1 139 ? 8.812 -0.039 7.34 1 96.44 139 ASP B C 1
ATOM 5524 O O . ASP B 1 139 ? 8.773 -1.216 6.977 1 96.44 139 ASP B O 1
ATOM 5528 N N . VAL B 1 140 ? 8.07 0.383 8.289 1 97.25 140 VAL B N 1
ATOM 5529 C CA . VAL B 1 140 ? 7.391 -0.482 9.25 1 97.25 140 VAL B CA 1
ATOM 5530 C C . VAL B 1 140 ? 6.203 -1.169 8.578 1 97.25 140 VAL B C 1
ATOM 5532 O O . VAL B 1 140 ? 5.336 -0.505 8.008 1 97.25 140 VAL B O 1
ATOM 5535 N N . GLN B 1 141 ? 6.191 -2.508 8.766 1 90.81 141 GLN B N 1
ATOM 5536 C CA . GLN B 1 141 ? 5.113 -3.279 8.156 1 90.81 141 GLN B CA 1
ATOM 5537 C C . GLN B 1 141 ? 4.273 -3.98 9.219 1 90.81 141 GLN B C 1
ATOM 5539 O O . GLN B 1 141 ? 3.1 -4.285 8.992 1 90.81 141 GLN B O 1
ATOM 5544 N N . THR B 1 142 ? 4.938 -4.293 10.352 1 92 142 THR B N 1
ATOM 5545 C CA . THR B 1 142 ? 4.273 -5.121 11.352 1 92 142 THR B CA 1
ATOM 5546 C C . THR B 1 142 ? 4.586 -4.621 12.766 1 92 142 THR B C 1
ATOM 5548 O O . THR B 1 142 ? 5.473 -3.785 12.945 1 92 142 THR B O 1
ATOM 5551 N N . VAL B 1 143 ? 3.809 -5.137 13.703 1 96.06 143 VAL B N 1
ATOM 5552 C CA . VAL B 1 143 ? 4.039 -4.863 15.117 1 96.06 143 VAL B CA 1
ATOM 5553 C C . VAL B 1 143 ? 5.426 -5.355 15.523 1 96.06 143 VAL B C 1
ATOM 5555 O O . VAL B 1 143 ? 6.117 -4.699 16.312 1 96.06 143 VAL B O 1
ATOM 5558 N N . GLU B 1 144 ? 5.855 -6.445 14.953 1 96.25 144 GLU B N 1
ATOM 5559 C CA . GLU B 1 144 ? 7.148 -7.039 15.273 1 96.25 144 GLU B CA 1
ATOM 5560 C C . GLU B 1 144 ? 8.297 -6.117 14.859 1 96.25 144 GLU B C 1
ATOM 5562 O O . GLU B 1 144 ? 9.336 -6.078 15.523 1 96.25 144 GLU B O 1
ATOM 5567 N N . HIS B 1 145 ? 8.109 -5.414 13.789 1 97.81 145 HIS B N 1
ATOM 5568 C CA . HIS B 1 145 ? 9.117 -4.438 13.391 1 97.81 145 HIS B CA 1
ATOM 5569 C C . HIS B 1 145 ? 9.336 -3.393 14.477 1 97.81 145 HIS B C 1
ATOM 5571 O O . HIS B 1 145 ? 10.477 -3.045 14.789 1 97.81 145 HIS B O 1
ATOM 5577 N N . ILE B 1 146 ? 8.242 -2.914 15.031 1 98.25 146 ILE B N 1
ATOM 5578 C CA . ILE B 1 146 ? 8.32 -1.902 16.078 1 98.25 146 ILE B CA 1
ATOM 5579 C C . ILE B 1 146 ? 9.031 -2.475 17.297 1 98.25 146 ILE B C 1
ATOM 5581 O O . ILE B 1 146 ? 9.914 -1.829 17.875 1 98.25 146 ILE B O 1
ATOM 5585 N N . GLN B 1 147 ? 8.664 -3.666 17.641 1 98.31 147 GLN B N 1
ATOM 5586 C CA . GLN B 1 147 ? 9.266 -4.328 18.797 1 98.31 147 GLN B CA 1
ATOM 5587 C C . GLN B 1 147 ? 10.766 -4.516 18.594 1 98.31 147 GLN B C 1
ATOM 5589 O O . GLN B 1 147 ? 11.555 -4.289 19.531 1 98.31 147 GLN B O 1
ATOM 5594 N N . ALA B 1 148 ? 11.133 -4.875 17.422 1 98.19 148 ALA B N 1
ATOM 5595 C CA . ALA B 1 148 ? 12.547 -5.062 17.109 1 98.19 148 ALA B CA 1
ATOM 5596 C C . ALA B 1 148 ? 13.312 -3.748 17.219 1 98.19 148 ALA B C 1
ATOM 5598 O O . ALA B 1 148 ? 14.438 -3.721 17.719 1 98.19 148 ALA B O 1
ATOM 5599 N N . VAL B 1 149 ? 12.766 -2.701 16.797 1 98.12 149 VAL B N 1
ATOM 5600 C CA . VAL B 1 149 ? 13.422 -1.396 16.812 1 98.12 149 VAL B CA 1
ATOM 5601 C C . VAL B 1 149 ? 13.562 -0.911 18.25 1 98.12 149 VAL B C 1
ATOM 5603 O O . VAL B 1 149 ? 14.594 -0.346 18.625 1 98.12 149 VAL B O 1
ATOM 5606 N N . TYR B 1 150 ? 12.508 -1.079 19.062 1 98.06 150 TYR B N 1
ATOM 5607 C CA . TYR B 1 150 ? 12.602 -0.702 20.469 1 98.06 150 TYR B CA 1
ATOM 5608 C C . TYR B 1 150 ? 13.719 -1.469 21.156 1 98.06 150 TYR B C 1
ATOM 5610 O O . TYR B 1 150 ? 14.516 -0.887 21.906 1 98.06 150 TYR B O 1
ATOM 5618 N N . ALA B 1 151 ? 13.82 -2.766 20.906 1 97.88 151 ALA B N 1
ATOM 5619 C CA . ALA B 1 151 ? 14.883 -3.576 21.5 1 97.88 151 ALA B CA 1
ATOM 5620 C C . ALA B 1 151 ? 16.25 -3.086 21.047 1 97.88 151 ALA B C 1
ATOM 5622 O O . ALA B 1 151 ? 17.188 -3.025 21.844 1 97.88 151 ALA B O 1
ATOM 5623 N N . PHE B 1 152 ? 16.375 -2.768 19.797 1 97.94 152 PHE B N 1
ATOM 5624 C CA . PHE B 1 152 ? 17.625 -2.248 19.25 1 97.94 152 PHE B CA 1
ATOM 5625 C C . PHE B 1 152 ? 18.016 -0.94 19.922 1 97.94 152 PHE B C 1
ATOM 5627 O O . PHE B 1 152 ? 19.172 -0.751 20.297 1 97.94 152 PHE B O 1
ATOM 5634 N N . SER B 1 153 ? 17.031 -0.043 20.031 1 97.44 153 SER B N 1
ATOM 5635 C CA . SER B 1 153 ? 17.266 1.245 20.672 1 97.44 153 SER B CA 1
ATOM 5636 C C . SER B 1 153 ? 17.719 1.065 22.109 1 97.44 153 SER B C 1
ATOM 5638 O O . SER B 1 153 ? 18.672 1.707 22.562 1 97.44 153 SER B O 1
ATOM 5640 N N . LEU B 1 154 ? 17.094 0.212 22.859 1 96.94 154 LEU B N 1
ATOM 5641 C CA . LEU B 1 154 ? 17.438 -0.036 24.25 1 96.94 154 LEU B CA 1
ATOM 5642 C C . LEU B 1 154 ? 18.844 -0.614 24.375 1 96.94 154 LEU B C 1
ATOM 5644 O O . LEU B 1 154 ? 19.578 -0.278 25.297 1 96.94 154 LEU B O 1
ATOM 5648 N N . LYS B 1 155 ? 19.172 -1.396 23.422 1 96.31 155 LYS B N 1
ATOM 5649 C CA . LYS B 1 155 ? 20.469 -2.064 23.438 1 96.31 155 LYS B CA 1
ATOM 5650 C C . LYS B 1 155 ? 21.594 -1.106 23.047 1 96.31 155 LYS B C 1
ATOM 5652 O O . LYS B 1 155 ? 22.688 -1.153 23.609 1 96.31 155 LYS B O 1
ATOM 5657 N N . THR B 1 156 ? 21.391 -0.245 22.094 1 96.69 156 THR B N 1
ATOM 5658 C CA . THR B 1 156 ? 22.469 0.497 21.453 1 96.69 156 THR B CA 1
ATOM 5659 C C . THR B 1 156 ? 22.484 1.95 21.922 1 96.69 156 THR B C 1
ATOM 5661 O O . THR B 1 156 ? 23.469 2.654 21.766 1 96.69 156 THR B O 1
ATOM 5664 N N . GLY B 1 157 ? 21.328 2.449 22.375 1 94.94 157 GLY B N 1
ATOM 5665 C CA . GLY B 1 157 ? 21.219 3.85 22.734 1 94.94 157 GLY B CA 1
ATOM 5666 C C . GLY B 1 157 ? 20.812 4.742 21.578 1 94.94 157 GLY B C 1
ATOM 5667 O O . GLY B 1 157 ? 20.656 5.949 21.75 1 94.94 157 GLY B O 1
ATOM 5668 N N . VAL B 1 158 ? 20.594 4.145 20.375 1 96.12 158 VAL B N 1
ATOM 5669 C CA . VAL B 1 158 ? 20.156 4.922 19.219 1 96.12 158 VAL B CA 1
ATOM 5670 C C . VAL B 1 158 ? 18.766 5.504 19.5 1 96.12 158 VAL B C 1
ATOM 5672 O O . VAL B 1 158 ? 17.859 4.781 19.906 1 96.12 158 VAL B O 1
ATOM 5675 N N . ARG B 1 159 ? 18.641 6.816 19.297 1 94.44 159 ARG B N 1
ATOM 5676 C CA . ARG B 1 159 ? 17.359 7.484 19.5 1 94.44 159 ARG B CA 1
ATOM 5677 C C . ARG B 1 159 ? 16.422 7.273 18.312 1 94.44 159 ARG B C 1
ATOM 5679 O O . ARG B 1 159 ? 16.875 6.91 17.234 1 94.44 159 ARG B O 1
ATOM 5686 N N . LEU B 1 160 ? 15.117 7.492 18.594 1 97.19 160 LEU B N 1
ATOM 5687 C CA . LEU B 1 160 ? 14.133 7.16 17.562 1 97.19 160 LEU B CA 1
ATOM 5688 C C . LEU B 1 160 ? 13.32 8.391 17.172 1 97.19 160 LEU B C 1
ATOM 5690 O O . LEU B 1 160 ? 13.133 9.305 17.969 1 97.19 160 LEU B O 1
ATOM 5694 N N . SER B 1 161 ? 12.914 8.477 15.938 1 96.75 161 SER B N 1
ATOM 5695 C CA . SER B 1 161 ? 11.891 9.383 15.43 1 96.75 161 SER B CA 1
ATOM 5696 C C . SER B 1 161 ? 10.789 8.617 14.711 1 96.75 161 SER B C 1
ATOM 5698 O O . SER B 1 161 ? 11.047 7.594 14.078 1 96.75 161 SER B O 1
ATOM 5700 N N . VAL B 1 162 ? 9.555 9.016 14.875 1 97.5 162 VAL B N 1
ATOM 5701 C CA . VAL B 1 162 ? 8.406 8.359 14.258 1 97.5 162 VAL B CA 1
ATOM 5702 C C . VAL B 1 162 ? 7.766 9.297 13.234 1 97.5 162 VAL B C 1
ATOM 5704 O O . VAL B 1 162 ? 7.426 10.438 13.562 1 97.5 162 VAL B O 1
ATOM 5707 N N . LYS B 1 163 ? 7.629 8.836 11.992 1 97.31 163 LYS B N 1
ATOM 5708 C CA . LYS B 1 163 ? 7.031 9.625 10.922 1 97.31 163 LYS B CA 1
ATOM 5709 C C . LYS B 1 163 ? 5.887 8.867 10.258 1 97.31 163 LYS B C 1
ATOM 5711 O O . LYS B 1 163 ? 6.004 7.668 9.977 1 97.31 163 LYS B O 1
ATOM 5716 N N . ASN B 1 164 ? 4.797 9.523 10.133 1 96.38 164 ASN B N 1
ATOM 5717 C CA . ASN B 1 164 ? 3.717 8.984 9.312 1 96.38 164 ASN B CA 1
ATOM 5718 C C . ASN B 1 164 ? 3.65 9.664 7.949 1 96.38 164 ASN B C 1
ATOM 5720 O O . ASN B 1 164 ? 4.418 9.328 7.047 1 96.38 164 ASN B O 1
ATOM 5724 N N . LYS B 1 165 ? 3.045 10.891 7.859 1 96.31 165 LYS B N 1
ATOM 5725 C CA . LYS B 1 165 ? 2.832 11.508 6.551 1 96.31 165 LYS B CA 1
ATOM 5726 C C . LYS B 1 165 ? 3.617 12.812 6.426 1 96.31 165 LYS B C 1
ATOM 5728 O O . LYS B 1 165 ? 3.59 13.461 5.379 1 96.31 165 LYS B O 1
ATOM 5733 N N . GLY B 1 166 ? 4.258 13.273 7.434 1 96 166 GLY B N 1
ATOM 5734 C CA . GLY B 1 166 ? 5.172 14.398 7.355 1 96 166 GLY B CA 1
ATOM 5735 C C . GLY B 1 166 ? 4.496 15.734 7.594 1 96 166 GLY B C 1
ATOM 5736 O O . GLY B 1 166 ? 5.027 16.781 7.219 1 96 166 GLY B O 1
ATOM 5737 N N . HIS B 1 167 ? 3.383 15.766 8.312 1 95.94 167 HIS B N 1
ATOM 5738 C CA . HIS B 1 167 ? 2.58 16.984 8.469 1 95.94 167 HIS B CA 1
ATOM 5739 C C . HIS B 1 167 ? 2.99 17.75 9.711 1 95.94 167 HIS B C 1
ATOM 5741 O O . HIS B 1 167 ? 2.408 18.797 10.016 1 95.94 167 HIS B O 1
ATOM 5747 N N . ASP B 1 168 ? 3.953 17.375 10.484 1 94.75 168 ASP B N 1
ATOM 5748 C CA . ASP B 1 168 ? 4.266 18.078 11.734 1 94.75 168 ASP B CA 1
ATOM 5749 C C . ASP B 1 168 ? 4.836 19.469 11.469 1 94.75 168 ASP B C 1
ATOM 5751 O O . ASP B 1 168 ? 5.812 19.609 10.727 1 94.75 168 ASP B O 1
ATOM 5755 N N . TYR B 1 169 ? 4.266 20.453 12.094 1 95.5 169 TYR B N 1
ATOM 5756 C CA . TYR B 1 169 ? 4.652 21.844 11.867 1 95.5 169 TYR B CA 1
ATOM 5757 C C . TYR B 1 169 ? 5.871 22.219 12.695 1 95.5 169 TYR B C 1
ATOM 5759 O O . TYR B 1 169 ? 6.422 23.312 12.547 1 95.5 169 TYR B O 1
ATOM 5767 N N . LYS B 1 170 ? 6.328 21.281 13.539 1 96.06 170 LYS B N 1
ATOM 5768 C CA . LYS B 1 170 ? 7.418 21.641 14.438 1 96.06 170 LYS B CA 1
ATOM 5769 C C . LYS B 1 170 ? 8.617 20.719 14.25 1 96.06 170 LYS B C 1
ATOM 5771 O O . LYS B 1 170 ? 9.531 20.703 15.07 1 96.06 170 LYS B O 1
ATOM 5776 N N . GLY B 1 171 ? 8.57 19.875 13.242 1 95.62 171 GLY B N 1
ATOM 5777 C CA . GLY B 1 171 ? 9.719 19.078 12.859 1 95.62 171 GLY B CA 1
ATOM 5778 C C . GLY B 1 171 ? 9.914 17.859 13.75 1 95.62 171 GLY B C 1
ATOM 5779 O O . GLY B 1 171 ? 10.984 17.25 13.75 1 95.62 171 GLY B O 1
ATOM 5780 N N . ARG B 1 172 ? 8.953 17.422 14.477 1 96.56 172 ARG B N 1
ATOM 5781 C CA . ARG B 1 172 ? 9.125 16.422 15.523 1 96.56 172 ARG B CA 1
ATOM 5782 C C . ARG B 1 172 ? 9.203 15.016 14.938 1 96.56 172 ARG B C 1
ATOM 5784 O O . ARG B 1 172 ? 9.617 14.07 15.617 1 96.56 172 ARG B O 1
ATOM 5791 N N . SER B 1 173 ? 8.828 14.875 13.664 1 95.81 173 SER B N 1
ATOM 5792 C CA . SER B 1 173 ? 8.883 13.555 13.039 1 95.81 173 SER B CA 1
ATOM 5793 C C . SER B 1 173 ? 10.211 13.344 12.328 1 95.81 173 SER B C 1
ATOM 5795 O O . SER B 1 173 ? 10.445 12.281 11.742 1 95.81 173 SER B O 1
ATOM 5797 N N . SER B 1 174 ? 11.055 14.32 12.32 1 94.69 174 SER B N 1
ATOM 5798 C CA . SER B 1 174 ? 12.406 14.227 11.773 1 94.69 174 SER B CA 1
ATOM 5799 C C . SER B 1 174 ? 13.445 14.07 12.883 1 94.69 174 SER B C 1
ATOM 5801 O O . SER B 1 174 ? 13.086 13.945 14.055 1 94.69 174 SER B O 1
ATOM 5803 N N . GLY B 1 175 ? 14.797 13.875 12.422 1 94.25 175 GLY B N 1
ATOM 5804 C CA . GLY B 1 175 ? 15.883 13.789 13.391 1 94.25 175 GLY B CA 1
ATOM 5805 C C . GLY B 1 175 ? 17.188 13.312 12.773 1 94.25 175 GLY B C 1
ATOM 5806 O O . GLY B 1 175 ? 17.328 12.133 12.453 1 94.25 175 GLY B O 1
ATOM 5807 N N . TRP B 1 176 ? 18.203 14.195 12.68 1 92.44 176 TRP B N 1
ATOM 5808 C CA . TRP B 1 176 ? 19.484 13.922 12.039 1 92.44 176 TRP B CA 1
ATOM 5809 C C . TRP B 1 176 ? 20.234 12.812 12.766 1 92.44 176 TRP B C 1
ATOM 5811 O O . TRP B 1 176 ? 21.109 12.156 12.188 1 92.44 176 TRP B O 1
ATOM 5821 N N . ASN B 1 177 ? 20.062 12.438 13.891 1 91.75 177 ASN B N 1
ATOM 5822 C CA . ASN B 1 177 ? 20.766 11.445 14.68 1 91.75 177 ASN B CA 1
ATOM 5823 C C . ASN B 1 177 ? 19.797 10.406 15.258 1 91.75 177 ASN B C 1
ATOM 5825 O O . ASN B 1 177 ? 19.984 9.945 16.391 1 91.75 177 ASN B O 1
ATOM 5829 N N . THR B 1 178 ? 18.828 10.102 14.461 1 97.06 178 THR B N 1
ATOM 5830 C CA . THR B 1 178 ? 17.844 9.125 14.922 1 97.06 178 THR B CA 1
ATOM 5831 C C . THR B 1 178 ? 17.656 8.016 13.891 1 97.06 178 THR B C 1
ATOM 5833 O O . THR B 1 178 ? 18.125 8.125 12.758 1 97.06 178 THR B O 1
ATOM 5836 N N . LEU B 1 179 ? 17.188 6.875 14.367 1 97.81 179 LEU B N 1
ATOM 5837 C CA . LEU B 1 179 ? 16.562 5.879 13.508 1 97.81 179 LEU B CA 1
ATOM 5838 C C . LEU B 1 179 ? 15.07 6.172 13.328 1 97.81 179 LEU B C 1
ATOM 5840 O O . LEU B 1 179 ? 14.328 6.238 14.312 1 97.81 179 LEU B O 1
ATOM 5844 N N . GLY B 1 180 ? 14.719 6.363 12.055 1 98.12 180 GLY B N 1
ATOM 5845 C CA . GLY B 1 180 ? 13.328 6.691 11.781 1 98.12 180 GLY B CA 1
ATOM 5846 C C . GLY B 1 180 ? 12.43 5.469 11.695 1 98.12 180 GLY B C 1
ATOM 5847 O O . GLY B 1 180 ? 12.828 4.4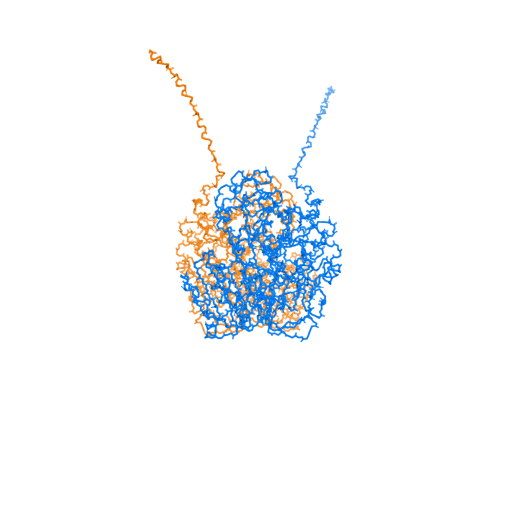45 11.133 1 98.12 180 GLY B O 1
ATOM 5848 N N . LEU B 1 181 ? 11.289 5.516 12.297 1 98.19 181 LEU B N 1
ATOM 5849 C CA . LEU B 1 181 ? 10.188 4.594 12.047 1 98.19 181 LEU B CA 1
ATOM 5850 C C . LEU B 1 181 ? 9.164 5.215 11.102 1 98.19 181 LEU B C 1
ATOM 5852 O O . LEU B 1 181 ? 8.438 6.133 11.484 1 98.19 181 LEU B O 1
ATOM 5856 N N . TRP B 1 182 ? 9.195 4.766 9.891 1 98.06 182 TRP B N 1
ATOM 5857 C CA . TRP B 1 182 ? 8.211 5.23 8.922 1 98.06 182 TRP B CA 1
ATOM 5858 C C . TRP B 1 182 ? 6.957 4.363 8.953 1 98.06 182 TRP B C 1
ATOM 5860 O O . TRP B 1 182 ? 6.934 3.273 8.375 1 98.06 182 TRP B O 1
ATOM 5870 N N . VAL B 1 183 ? 5.867 4.836 9.516 1 97.12 183 VAL B N 1
ATOM 5871 C CA . VAL B 1 183 ? 4.711 3.998 9.812 1 97.12 183 VAL B CA 1
ATOM 5872 C C . VAL B 1 183 ? 3.619 4.23 8.773 1 97.12 183 VAL B C 1
ATOM 5874 O O . VAL B 1 183 ? 2.484 3.781 8.945 1 97.12 183 VAL B O 1
ATOM 5877 N N . SER B 1 184 ? 3.965 4.922 7.68 1 94.94 184 SER B N 1
ATOM 5878 C CA . SER B 1 184 ? 2.994 5.301 6.66 1 94.94 184 SER B CA 1
ATOM 5879 C C . SER B 1 184 ? 2.408 4.074 5.973 1 94.94 184 SER B C 1
ATOM 5881 O O . SER B 1 184 ? 1.301 4.125 5.434 1 94.94 184 SER B O 1
ATOM 5883 N N . HIS B 1 185 ? 3.141 2.945 5.996 1 90.44 185 HIS B N 1
ATOM 5884 C CA . HIS B 1 185 ? 2.684 1.75 5.293 1 90.44 185 HIS B CA 1
ATOM 5885 C C . HIS B 1 185 ? 2.115 0.723 6.266 1 90.44 185 HIS B C 1
ATOM 5887 O O . HIS B 1 185 ? 1.587 -0.309 5.848 1 90.44 185 HIS B O 1
ATOM 5893 N N . LEU B 1 186 ? 2.186 0.986 7.5 1 90.31 186 LEU B N 1
ATOM 5894 C CA . LEU B 1 186 ? 1.651 0.089 8.516 1 90.31 186 LEU B CA 1
ATOM 5895 C C . LEU B 1 186 ? 0.127 0.068 8.477 1 90.31 186 LEU B C 1
ATOM 5897 O O . LEU B 1 186 ? -0.52 1.076 8.773 1 90.31 186 LEU B O 1
ATOM 5901 N N . ASN B 1 187 ? -0.436 -0.964 8.016 1 78.62 187 ASN B N 1
ATOM 5902 C CA . ASN B 1 187 ? -1.882 -1.115 7.895 1 78.62 187 ASN B CA 1
ATOM 5903 C C . ASN B 1 187 ? -2.484 -0.056 6.977 1 78.62 187 ASN B C 1
ATOM 5905 O O . ASN B 1 187 ? -3.574 0.455 7.242 1 78.62 187 ASN B O 1
ATOM 5909 N N . ALA B 1 188 ? -1.732 0.525 5.891 1 75.69 188 ALA B N 1
ATOM 5910 C CA . ALA B 1 188 ? -2.082 1.667 5.047 1 75.69 188 ALA B CA 1
ATOM 5911 C C . ALA B 1 188 ? -3.365 1.4 4.266 1 75.69 188 ALA B C 1
ATOM 5913 O O . ALA B 1 188 ? -4.07 2.336 3.879 1 75.69 188 ALA B O 1
ATOM 5914 N N . GLY B 1 189 ? -4.199 0.478 4.453 1 73.12 189 GLY B N 1
ATOM 5915 C CA . GLY B 1 189 ? -5.43 0.188 3.736 1 73.12 189 GLY B CA 1
ATOM 5916 C C . GLY B 1 189 ? -6.496 -0.445 4.609 1 73.12 189 GLY B C 1
ATOM 5917 O O . GLY B 1 189 ? -7.629 -0.652 4.164 1 73.12 189 GLY B O 1
ATOM 5918 N N . PHE B 1 190 ? -6.168 -0.507 5.715 1 81.12 190 PHE B N 1
ATOM 5919 C CA . PHE B 1 190 ? -7.117 -1.188 6.59 1 81.12 190 PHE B CA 1
ATOM 5920 C C . PHE B 1 190 ? -8.156 -0.211 7.133 1 81.12 190 PHE B C 1
ATOM 5922 O O . PHE B 1 190 ? -7.805 0.754 7.816 1 81.12 190 PHE B O 1
ATOM 5929 N N . MET B 1 191 ? -9.414 -0.414 6.797 1 88.5 191 MET B N 1
ATOM 5930 C CA . MET B 1 191 ? -10.562 0.289 7.355 1 88.5 191 MET B CA 1
ATOM 5931 C C . MET B 1 191 ? -11.734 -0.668 7.574 1 88.5 191 MET B C 1
ATOM 5933 O O . MET B 1 191 ? -12 -1.531 6.734 1 88.5 191 MET B O 1
ATOM 5937 N N . SER B 1 192 ? -12.352 -0.537 8.734 1 86.81 192 SER B N 1
ATOM 5938 C CA . SER B 1 192 ? -13.5 -1.373 9.047 1 86.81 192 SER B CA 1
ATOM 5939 C C . SER B 1 192 ? -14.602 -0.565 9.727 1 86.81 192 SER B C 1
ATOM 5941 O O . SER B 1 192 ? -14.32 0.255 10.602 1 86.81 192 SER B O 1
ATOM 5943 N N . PHE B 1 193 ? -15.836 -0.775 9.234 1 91.88 193 PHE B N 1
ATOM 5944 C CA . PHE B 1 193 ? -17.016 -0.146 9.82 1 91.88 193 PHE B CA 1
ATOM 5945 C C . PHE B 1 193 ? -17.797 -1.148 10.656 1 91.88 193 PHE B C 1
ATOM 5947 O O . PHE B 1 193 ? -17.969 -2.303 10.258 1 91.88 193 PHE B O 1
ATOM 5954 N N . ASN B 1 194 ? -18.125 -0.732 11.836 1 90.94 194 ASN B N 1
ATOM 5955 C CA . ASN B 1 194 ? -18.953 -1.537 12.734 1 90.94 194 ASN B CA 1
ATOM 5956 C C . ASN B 1 194 ? -20.078 -0.712 13.367 1 90.94 194 ASN B C 1
ATOM 5958 O O . ASN B 1 194 ? -19.812 0.242 14.094 1 90.94 194 ASN B O 1
ATOM 5962 N N . GLU B 1 195 ? -21.312 -1.102 13.18 1 93.25 195 GLU B N 1
ATOM 5963 C CA . GLU B 1 195 ? -22.469 -0.363 13.648 1 93.25 195 GLU B CA 1
ATOM 5964 C C . GLU B 1 195 ? -22.609 -0.458 15.172 1 93.25 195 GLU B C 1
ATOM 5966 O O . GLU B 1 195 ? -23.234 0.399 15.797 1 93.25 195 GLU B O 1
ATOM 5971 N N . THR B 1 196 ? -22.062 -1.523 15.75 1 96.19 196 THR B N 1
ATOM 5972 C CA . THR B 1 196 ? -22.203 -1.771 17.188 1 96.19 196 THR B CA 1
ATOM 5973 C C . THR B 1 196 ? -20.859 -2.178 17.797 1 96.19 196 THR B C 1
ATOM 5975 O O . THR B 1 196 ? -20.781 -3.189 18.484 1 96.19 196 THR B O 1
ATOM 5978 N N . PHE B 1 197 ? -19.953 -1.313 17.562 1 96.19 197 PHE B N 1
ATOM 5979 C CA . PHE B 1 197 ? -18.609 -1.585 18.078 1 96.19 197 PHE B CA 1
ATOM 5980 C C . PHE B 1 197 ? -18.578 -1.453 19.594 1 96.19 197 PHE B C 1
ATOM 5982 O O . PHE B 1 197 ? -19.031 -0.448 20.141 1 96.19 197 PHE B O 1
ATOM 5989 N N . VAL B 1 198 ? -17.984 -2.426 20.266 1 97.12 198 VAL B N 1
ATOM 5990 C CA . VAL B 1 198 ? -17.781 -2.385 21.703 1 97.12 198 VAL B CA 1
ATOM 5991 C C . VAL B 1 198 ? -16.297 -2.488 22.016 1 97.12 198 VAL B C 1
ATOM 5993 O O . VAL B 1 198 ? -15.672 -3.523 21.766 1 97.12 198 VAL B O 1
ATOM 5996 N N . PRO B 1 199 ? -15.734 -1.404 22.547 1 97.62 199 PRO B N 1
ATOM 5997 C CA . PRO B 1 199 ? -14.32 -1.516 22.938 1 97.62 199 PRO B CA 1
ATOM 5998 C C . PRO B 1 199 ? -14.062 -2.686 23.875 1 97.62 199 PRO B C 1
ATOM 6000 O O . PRO B 1 199 ? -14.922 -3.035 24.688 1 97.62 199 PRO B O 1
ATOM 6003 N N . GLU B 1 200 ? -12.875 -3.213 23.781 1 96.25 200 GLU B N 1
ATOM 6004 C CA . GLU B 1 200 ? -12.516 -4.379 24.578 1 96.25 200 GLU B CA 1
ATOM 6005 C C . GLU B 1 200 ? -12.742 -4.117 26.062 1 96.25 200 GLU B C 1
ATOM 6007 O O . GLU B 1 200 ? -12.336 -3.074 26.578 1 96.25 200 GLU B O 1
ATOM 6012 N N . SER B 1 201 ? -13.422 -4.984 26.781 1 96.5 201 SER B N 1
ATOM 6013 C CA . SER B 1 201 ? -13.656 -5.004 28.219 1 96.5 201 SER B CA 1
ATOM 6014 C C . SER B 1 201 ? -14.664 -3.934 28.625 1 96.5 201 SER B C 1
ATOM 6016 O O . SER B 1 201 ? -14.891 -3.707 29.828 1 96.5 201 SER B O 1
ATOM 6018 N N . CYS B 1 202 ? -15.211 -3.168 27.641 1 97.75 202 CYS B N 1
ATOM 6019 C CA . CYS B 1 202 ? -16.219 -2.156 27.938 1 97.75 202 CYS B CA 1
ATOM 6020 C C . CYS B 1 202 ? -17.625 -2.693 27.672 1 97.75 202 CYS B C 1
ATOM 6022 O O . CYS B 1 202 ? -17.781 -3.836 27.25 1 97.75 202 CYS B O 1
ATOM 6024 N N . ASN B 1 203 ? -18.609 -1.889 28.031 1 96.12 203 ASN B N 1
ATOM 6025 C CA . ASN B 1 203 ? -20 -2.266 27.781 1 96.12 203 ASN B CA 1
ATOM 6026 C C . ASN B 1 203 ? -20.703 -1.271 26.859 1 96.12 203 ASN B C 1
ATOM 6028 O O . ASN B 1 203 ? -21.75 -1.574 26.297 1 96.12 203 ASN B O 1
ATOM 6032 N N . THR B 1 204 ? -20.156 -0.204 26.703 1 96.25 204 THR B N 1
ATOM 6033 C CA . THR B 1 204 ? -20.766 0.82 25.859 1 96.25 204 THR B CA 1
ATOM 6034 C C . THR B 1 204 ? -20.5 0.524 24.375 1 96.25 204 THR B C 1
ATOM 6036 O O . THR B 1 204 ? -19.375 0.203 24 1 96.25 204 THR B O 1
ATOM 6039 N N . SER B 1 205 ? -21.516 0.659 23.562 1 96.88 205 SER B N 1
ATOM 6040 C CA . SER B 1 205 ? -21.422 0.427 22.125 1 96.88 205 SER B CA 1
ATOM 6041 C C . SER B 1 205 ? -21.391 1.742 21.359 1 96.88 205 SER B C 1
ATOM 6043 O O . SER B 1 205 ? -22 2.729 21.781 1 96.88 205 SER B O 1
ATOM 6045 N N . TYR B 1 206 ? -20.703 1.747 20.25 1 97.25 206 TYR B N 1
ATOM 6046 C CA . TYR B 1 206 ? -20.594 2.898 19.359 1 97.25 206 TYR B CA 1
ATOM 6047 C C . TYR B 1 206 ? -20.781 2.479 17.906 1 97.25 206 TYR B C 1
ATOM 6049 O O . TYR B 1 206 ? -20.453 1.351 17.531 1 97.25 206 TYR B O 1
ATOM 6057 N N . ARG B 1 207 ? -21.422 3.312 17.078 1 97.25 207 ARG B N 1
ATOM 6058 C CA . ARG B 1 207 ? -21.141 3.25 15.641 1 97.25 207 ARG B CA 1
ATOM 6059 C C . ARG B 1 207 ? -19.719 3.752 15.336 1 97.25 207 ARG B C 1
ATOM 6061 O O . ARG B 1 207 ? -19.391 4.895 15.656 1 97.25 207 ARG B O 1
ATOM 6068 N N . ALA B 1 208 ? -18.844 2.85 14.734 1 98.31 208 ALA B N 1
ATOM 6069 C CA . ALA B 1 208 ? -17.438 3.242 14.734 1 98.31 208 ALA B CA 1
ATOM 6070 C C . ALA B 1 208 ? -16.719 2.742 13.477 1 98.31 208 ALA B C 1
ATOM 6072 O O . ALA B 1 208 ? -17.188 1.813 12.82 1 98.31 208 ALA B O 1
ATOM 6073 N N . ILE B 1 209 ? -15.672 3.451 13.141 1 96.88 209 ILE B N 1
ATOM 6074 C CA . ILE B 1 209 ? -14.727 3.033 12.109 1 96.88 209 ILE B CA 1
ATOM 6075 C C . ILE B 1 209 ? -13.352 2.797 12.734 1 96.88 209 ILE B C 1
ATOM 6077 O O . ILE B 1 209 ? -12.898 3.594 13.555 1 96.88 209 ILE B O 1
ATOM 6081 N N . THR B 1 210 ? -12.773 1.674 12.438 1 96.12 210 THR B N 1
ATOM 6082 C CA . THR B 1 210 ? -11.383 1.383 12.773 1 96.12 210 THR B CA 1
ATOM 6083 C C . THR B 1 210 ? -10.477 1.591 11.562 1 96.12 210 THR B C 1
ATOM 6085 O O . THR B 1 210 ? -10.789 1.135 10.461 1 96.12 210 THR B O 1
ATOM 6088 N N . ILE B 1 211 ? -9.383 2.328 11.797 1 95.44 211 ILE B N 1
ATOM 6089 C CA . ILE B 1 211 ? -8.453 2.547 10.695 1 95.44 211 ILE B CA 1
ATOM 6090 C C . ILE B 1 211 ? -7.047 2.139 11.117 1 95.44 211 ILE B C 1
ATOM 6092 O O . ILE B 1 211 ? -6.691 2.236 12.297 1 95.44 211 ILE B O 1
ATOM 6096 N N . GLY B 1 212 ? -6.281 1.704 10.141 1 93.56 212 GLY B N 1
ATOM 6097 C CA . GLY B 1 212 ? -4.852 1.537 10.336 1 93.56 212 GLY B CA 1
ATOM 6098 C C . GLY B 1 212 ? -4.094 2.852 10.336 1 93.56 212 GLY B C 1
ATOM 6099 O O . GLY B 1 212 ? -4.566 3.848 9.789 1 93.56 212 GLY B O 1
ATOM 6100 N N . THR B 1 213 ? -2.889 2.818 10.883 1 94.25 213 THR B N 1
ATOM 6101 C CA . THR B 1 213 ? -2.061 4 11.094 1 94.25 213 THR B CA 1
ATOM 6102 C C . THR B 1 213 ? -1.725 4.668 9.766 1 94.25 213 THR B C 1
ATOM 6104 O O . THR B 1 213 ? -1.592 5.891 9.688 1 94.25 213 THR B O 1
ATOM 6107 N N . GLY B 1 214 ? -1.632 3.973 8.711 1 90.75 214 GLY B N 1
ATOM 6108 C CA . GLY B 1 214 ? -1.21 4.504 7.422 1 90.75 214 GLY B CA 1
ATOM 6109 C C . GLY B 1 214 ? -2.342 5.137 6.637 1 90.75 214 GLY B C 1
ATOM 6110 O O . GLY B 1 214 ? -2.115 5.738 5.586 1 90.75 214 GLY B O 1
ATOM 6111 N N . VAL B 1 215 ? -3.627 5.117 7.141 1 93.12 215 VAL B N 1
ATOM 6112 C CA . VAL B 1 215 ? -4.789 5.625 6.422 1 93.12 215 VAL B CA 1
ATOM 6113 C C . VAL B 1 215 ? -4.77 7.152 6.422 1 93.12 215 VAL B C 1
ATOM 6115 O O . VAL B 1 215 ? -4.488 7.777 7.449 1 93.12 215 VAL B O 1
ATOM 6118 N N . GLU B 1 216 ? -5.043 7.742 5.223 1 94.38 216 GLU B N 1
ATOM 6119 C CA . GLU B 1 216 ? -5.125 9.195 5.082 1 94.38 216 GLU B CA 1
ATOM 6120 C C . GLU B 1 216 ? -6.566 9.68 5.227 1 94.38 216 GLU B C 1
ATOM 6122 O O . GLU B 1 216 ? -7.508 8.906 5.059 1 94.38 216 GLU B O 1
ATOM 6127 N N . MET B 1 217 ? -6.719 10.93 5.48 1 96.31 217 MET B N 1
ATOM 6128 C CA . MET B 1 217 ? -8.039 11.5 5.746 1 96.31 217 MET B CA 1
ATOM 6129 C C . MET B 1 217 ? -8.945 11.352 4.531 1 96.31 217 MET B C 1
ATOM 6131 O O . MET B 1 217 ? -10.133 11.031 4.668 1 96.31 217 MET B O 1
ATOM 6135 N N . GLN B 1 218 ? -8.406 11.594 3.373 1 94.06 218 GLN B N 1
ATOM 6136 C CA . GLN B 1 218 ? -9.25 11.484 2.186 1 94.06 218 GLN B CA 1
ATOM 6137 C C . GLN B 1 218 ? -9.82 10.078 2.039 1 94.06 218 GLN B C 1
ATOM 6139 O O . GLN B 1 218 ? -10.977 9.906 1.65 1 94.06 218 GLN B O 1
ATOM 6144 N N . GLN B 1 219 ? -9 9.062 2.297 1 89.38 219 GLN B N 1
ATOM 6145 C CA . GLN B 1 219 ? -9.461 7.676 2.254 1 89.38 219 GLN B CA 1
ATOM 6146 C C . GLN B 1 219 ? -10.539 7.418 3.307 1 89.38 219 GLN B C 1
ATOM 6148 O O . GLN B 1 219 ? -11.539 6.762 3.029 1 89.38 219 GLN B O 1
ATOM 6153 N N . LEU B 1 220 ? -10.352 7.918 4.461 1 95.5 220 LEU B N 1
ATOM 6154 C CA . LEU B 1 220 ? -11.297 7.758 5.559 1 95.5 220 LEU B CA 1
ATOM 6155 C C . LEU B 1 220 ? -12.648 8.359 5.203 1 95.5 220 LEU B C 1
ATOM 6157 O O . LEU B 1 220 ? -13.688 7.734 5.434 1 95.5 220 LEU B O 1
ATOM 6161 N N . TYR B 1 221 ? -12.641 9.531 4.598 1 96.75 221 TYR B N 1
ATOM 6162 C CA . TYR B 1 221 ? -13.883 10.219 4.281 1 96.75 221 TYR B CA 1
ATOM 6163 C C . TYR B 1 221 ? -14.641 9.5 3.176 1 96.75 221 TYR B C 1
ATOM 6165 O O . TYR B 1 221 ? -15.867 9.367 3.236 1 96.75 221 TYR B O 1
ATOM 6173 N N . ALA B 1 222 ? -13.938 9.047 2.242 1 90.25 222 ALA B N 1
ATOM 6174 C CA . ALA B 1 222 ? -14.578 8.281 1.178 1 90.25 222 ALA B CA 1
ATOM 6175 C C . ALA B 1 222 ? -15.211 7.008 1.729 1 90.25 222 ALA B C 1
ATOM 6177 O O . ALA B 1 222 ? -16.328 6.656 1.362 1 90.25 222 ALA B O 1
ATOM 6178 N N . PHE B 1 223 ? -14.453 6.281 2.559 1 90.5 223 PHE B N 1
ATOM 6179 C CA . PHE B 1 223 ? -14.945 5.055 3.174 1 90.5 223 PHE B CA 1
ATOM 6180 C C . PHE B 1 223 ? -16.172 5.332 4.023 1 90.5 223 PHE B C 1
ATOM 6182 O O . PHE B 1 223 ? -17.156 4.59 3.957 1 90.5 223 PHE B O 1
ATOM 6189 N N . ALA B 1 224 ? -16.141 6.406 4.828 1 96.25 224 ALA B N 1
ATOM 6190 C CA . ALA B 1 224 ? -17.297 6.789 5.648 1 96.25 224 ALA B CA 1
ATOM 6191 C C . ALA B 1 224 ? -18.516 7.094 4.785 1 96.25 224 ALA B C 1
ATOM 6193 O O . ALA B 1 224 ? -19.625 6.672 5.102 1 96.25 224 ALA B O 1
ATOM 6194 N N . ASP B 1 225 ? -18.281 7.828 3.738 1 94.06 225 ASP B N 1
ATOM 6195 C CA . ASP B 1 225 ? -19.375 8.195 2.828 1 94.06 225 ASP B CA 1
ATOM 6196 C C . ASP B 1 225 ? -20.031 6.953 2.23 1 94.06 225 ASP B C 1
ATOM 6198 O O . ASP B 1 225 ? -21.25 6.898 2.088 1 94.06 225 ASP B O 1
ATOM 6202 N N . GLN B 1 226 ? -19.188 5.996 1.917 1 82.12 226 GLN B N 1
ATOM 6203 C CA . GLN B 1 226 ? -19.688 4.742 1.36 1 82.12 226 GLN B CA 1
ATOM 6204 C C . GLN B 1 226 ? -20.609 4.027 2.348 1 82.12 226 GLN B C 1
ATOM 6206 O O . GLN B 1 226 ? -21.484 3.266 1.942 1 82.12 226 GLN B O 1
ATOM 6211 N N . HIS B 1 227 ? -20.422 4.227 3.625 1 87.56 227 HIS B N 1
ATOM 6212 C CA . HIS B 1 227 ? -21.219 3.578 4.66 1 87.56 227 HIS B CA 1
ATOM 6213 C C . HIS B 1 227 ? -22.266 4.527 5.219 1 87.56 227 HIS B C 1
ATOM 6215 O O . HIS B 1 227 ? -22.875 4.25 6.262 1 87.56 227 HIS B O 1
ATOM 6221 N N . ASN B 1 228 ? -22.422 5.664 4.648 1 94 228 ASN B N 1
ATOM 6222 C CA . ASN B 1 228 ? -23.422 6.66 4.996 1 94 228 ASN B CA 1
ATOM 6223 C C . ASN B 1 228 ? -23.234 7.188 6.414 1 94 228 ASN B C 1
ATOM 6225 O O . ASN B 1 228 ? -24.188 7.297 7.18 1 94 228 ASN B O 1
ATOM 6229 N N . VAL B 1 229 ? -21.969 7.387 6.77 1 97.69 229 VAL B N 1
ATOM 6230 C CA . VAL B 1 229 ? -21.641 7.984 8.062 1 97.69 229 VAL B CA 1
ATOM 6231 C C . VAL B 1 229 ? -20.625 9.109 7.867 1 97.69 229 VAL B C 1
ATOM 6233 O O . VAL B 1 229 ? -20.188 9.367 6.746 1 97.69 229 VAL B O 1
ATOM 6236 N N . THR B 1 230 ? -20.375 9.875 8.961 1 98.38 230 THR B N 1
ATOM 6237 C CA . THR B 1 230 ? -19.438 11 8.953 1 98.38 230 THR B CA 1
ATOM 6238 C C . THR B 1 230 ? -18.328 10.781 9.961 1 98.38 230 THR B C 1
ATOM 6240 O O . THR B 1 230 ? -18.578 10.609 11.156 1 98.38 230 THR B O 1
ATOM 6243 N N . ALA B 1 231 ? -17.156 10.711 9.453 1 98 231 ALA B N 1
ATOM 6244 C CA . ALA B 1 231 ? -15.984 10.742 10.312 1 98 231 ALA B CA 1
ATOM 6245 C C . ALA B 1 231 ? -15.453 12.164 10.469 1 98 231 ALA B C 1
ATOM 6247 O O . ALA B 1 231 ? -15.234 12.859 9.477 1 98 231 ALA B O 1
ATOM 6248 N N . VAL B 1 232 ? -15.234 12.633 11.695 1 96.5 232 VAL B N 1
ATOM 6249 C CA . VAL B 1 232 ? -14.695 13.953 11.977 1 96.5 232 VAL B CA 1
ATOM 6250 C C . VAL B 1 232 ? -13.164 13.906 11.945 1 96.5 232 VAL B C 1
ATOM 6252 O O . VAL B 1 232 ? -12.547 13.102 12.641 1 96.5 232 VAL B O 1
ATOM 6255 N N . GLY B 1 233 ? -12.555 14.711 11.125 1 95.44 233 GLY B N 1
ATOM 6256 C CA . GLY B 1 233 ? -11.109 14.641 10.984 1 95.44 233 GLY B CA 1
ATOM 6257 C C . GLY B 1 233 ? -10.5 15.922 10.453 1 95.44 233 GLY B C 1
ATOM 6258 O O . GLY B 1 233 ? -11.109 16.984 10.531 1 95.44 233 GLY B O 1
ATOM 6259 N N . GLY B 1 234 ? -9.25 15.828 10 1 95.56 234 GLY B N 1
ATOM 6260 C CA . GLY B 1 234 ? -8.445 16.969 9.609 1 95.56 234 GLY B CA 1
ATOM 6261 C C . GLY B 1 234 ? -8.859 17.562 8.281 1 95.56 234 GLY B C 1
ATOM 6262 O O . GLY B 1 234 ? -9.688 17 7.57 1 95.56 234 GLY B O 1
ATOM 6263 N N . TYR B 1 235 ? -8.266 18.75 7.992 1 95.88 235 TYR B N 1
ATOM 6264 C CA . TYR B 1 235 ? -8.625 19.562 6.836 1 95.88 235 TYR B CA 1
ATOM 6265 C C . TYR B 1 235 ? -7.562 19.469 5.75 1 95.88 235 TYR B C 1
ATOM 6267 O O . TYR B 1 235 ? -7.062 20.5 5.273 1 95.88 235 TYR B O 1
ATOM 6275 N N . HIS B 1 236 ? -7.098 18.266 5.488 1 95.75 236 HIS B N 1
ATOM 6276 C CA . HIS B 1 236 ? -6.109 17.984 4.457 1 95.75 236 HIS B CA 1
ATOM 6277 C C . HIS B 1 236 ? -6.176 16.531 4.012 1 95.75 236 HIS B C 1
ATOM 6279 O O . HIS B 1 236 ? -6.395 15.641 4.836 1 95.75 236 HIS B O 1
ATOM 6285 N N . ARG B 1 237 ? -5.891 16.234 2.76 1 94.62 237 ARG B N 1
ATOM 6286 C CA . ARG B 1 237 ? -6.098 14.914 2.172 1 94.62 237 ARG B CA 1
ATOM 6287 C C . ARG B 1 237 ? -5.16 13.883 2.795 1 94.62 237 ARG B C 1
ATOM 6289 O O . ARG B 1 237 ? -5.562 12.742 3.047 1 94.62 237 ARG B O 1
ATOM 6296 N N . THR B 1 238 ? -3.9 14.258 3.123 1 95.81 238 THR B N 1
ATOM 6297 C CA . THR B 1 238 ? -2.873 13.258 3.395 1 95.81 238 THR B CA 1
ATOM 6298 C C . THR B 1 238 ? -2.562 13.195 4.887 1 95.81 238 THR B C 1
ATOM 6300 O O . THR B 1 238 ? -1.597 12.547 5.297 1 95.81 238 THR B O 1
ATOM 6303 N N . ILE B 1 239 ? -3.34 13.836 5.695 1 96.5 239 ILE B N 1
ATOM 6304 C CA . ILE B 1 239 ? -3.143 13.75 7.141 1 96.5 239 ILE B CA 1
ATOM 6305 C C . ILE B 1 239 ? -3.375 12.312 7.605 1 96.5 239 ILE B C 1
ATOM 6307 O O . ILE B 1 239 ? -4.305 11.648 7.145 1 96.5 239 ILE B O 1
ATOM 6311 N N . GLY B 1 240 ? -2.451 11.891 8.469 1 94.31 240 GLY B N 1
ATOM 6312 C CA . GLY B 1 240 ? -2.578 10.562 9.039 1 94.31 240 GLY B CA 1
ATOM 6313 C C . GLY B 1 240 ? -3.051 10.57 10.477 1 94.31 240 GLY B C 1
ATOM 6314 O O . GLY B 1 240 ? -3.541 11.586 10.969 1 94.31 240 GLY B O 1
ATOM 6315 N N . THR B 1 241 ? -2.84 9.469 11.211 1 93.31 241 THR B N 1
ATOM 6316 C CA . THR B 1 241 ? -3.428 9.242 12.531 1 93.31 241 THR B CA 1
ATOM 6317 C C . THR B 1 241 ? -2.719 10.078 13.586 1 93.31 241 THR B C 1
ATOM 6319 O O . THR B 1 241 ? -3.248 10.273 14.688 1 93.31 241 THR B O 1
ATOM 6322 N N . GLY B 1 242 ? -1.508 10.508 13.305 1 94.25 242 GLY B N 1
ATOM 6323 C CA . GLY B 1 242 ? -0.853 11.391 14.258 1 94.25 242 GLY B CA 1
ATOM 6324 C C . GLY B 1 242 ? -1.697 12.594 14.633 1 94.25 242 GLY B C 1
ATOM 6325 O O . GLY B 1 242 ? -1.557 13.141 15.734 1 94.25 242 GLY B O 1
ATOM 6326 N N . TYR B 1 243 ? -2.619 12.922 13.82 1 95.81 243 TYR B N 1
ATOM 6327 C CA . TYR B 1 243 ? -3.572 14.016 13.969 1 95.81 243 TYR B CA 1
ATOM 6328 C C . TYR B 1 243 ? -4.383 13.852 15.25 1 95.81 243 TYR B C 1
ATOM 6330 O O . TYR B 1 243 ? -4.594 14.82 15.984 1 95.81 243 TYR B O 1
ATOM 6338 N N . PHE B 1 244 ? -4.727 12.711 15.609 1 95.56 244 PHE B N 1
ATOM 6339 C CA . PHE B 1 244 ? -5.605 12.43 16.734 1 95.56 244 PHE B CA 1
ATOM 6340 C C . PHE B 1 244 ? -4.848 12.547 18.047 1 95.56 244 PHE B C 1
ATOM 6342 O O . PHE B 1 244 ? -5.438 12.875 19.094 1 95.56 244 PHE B O 1
ATOM 6349 N N . LEU B 1 245 ? -3.543 12.406 18.016 1 96.38 245 LEU B N 1
ATOM 6350 C CA . LEU B 1 245 ? -2.773 12.25 19.25 1 96.38 245 LEU B CA 1
ATOM 6351 C C . LEU B 1 245 ? -2.51 13.609 19.891 1 96.38 245 LEU B C 1
ATOM 6353 O O . LEU B 1 245 ? -2.242 13.688 21.094 1 96.38 245 LEU B O 1
ATOM 6357 N N . GLY B 1 246 ? -2.561 14.633 19.109 1 95.81 246 GLY B N 1
ATOM 6358 C CA . GLY B 1 246 ? -2.297 15.961 19.625 1 95.81 246 GLY B CA 1
ATOM 6359 C C . GLY B 1 246 ? -3.553 16.797 19.797 1 95.81 246 GLY B C 1
ATOM 6360 O O . GLY B 1 246 ? -3.475 18 20.047 1 95.81 246 GLY B O 1
ATOM 6361 N N . GLY B 1 247 ? -4.707 16.234 19.75 1 96.56 247 GLY B N 1
ATOM 6362 C CA . GLY B 1 247 ? -5.984 16.922 19.812 1 96.56 247 GLY B CA 1
ATOM 6363 C C . GLY B 1 247 ? -6.848 16.703 18.594 1 96.56 247 GLY B C 1
ATOM 6364 O O . GLY B 1 247 ? -7.797 15.906 18.641 1 96.56 247 GLY B O 1
ATOM 6365 N N . GLY B 1 248 ? -6.441 17.297 17.516 1 97.5 248 GLY B N 1
ATOM 6366 C CA . GLY B 1 248 ? -7.129 17.078 16.25 1 97.5 248 GLY B CA 1
ATOM 6367 C C . GLY B 1 248 ? -8.352 17.953 16.078 1 97.5 248 GLY B C 1
ATOM 6368 O O . GLY B 1 248 ? -9.484 17.469 16.172 1 97.5 248 GLY B O 1
ATOM 6369 N N . HIS B 1 249 ? -8.172 19.188 15.766 1 97.5 249 HIS B N 1
ATOM 6370 C CA . HIS B 1 249 ? -9.32 20.047 15.508 1 97.5 249 HIS B CA 1
ATOM 6371 C C . HIS B 1 249 ? -9.852 19.859 14.094 1 97.5 249 HIS B C 1
ATOM 6373 O O . HIS B 1 249 ? -9.117 19.438 13.203 1 97.5 249 HIS B O 1
ATOM 6379 N N . SER B 1 250 ? -11.102 20.062 13.953 1 97.88 250 SER B N 1
ATOM 6380 C CA . SER B 1 250 ? -11.859 20.031 12.703 1 97.88 250 SER B CA 1
ATOM 6381 C C . SER B 1 250 ? -12.82 21.203 12.617 1 97.88 250 SER B C 1
ATOM 6383 O O . SER B 1 250 ? -13.172 21.812 13.633 1 97.88 250 SER B O 1
ATOM 6385 N N . ILE B 1 251 ? -13.227 21.547 11.422 1 98 251 ILE B N 1
ATOM 6386 C CA . ILE B 1 251 ? -14.242 22.594 11.297 1 98 251 ILE B CA 1
ATOM 6387 C C . ILE B 1 251 ? -15.602 22.031 11.711 1 98 251 ILE B C 1
ATOM 6389 O O . ILE B 1 251 ? -16.562 22.781 11.859 1 98 251 ILE B O 1
ATOM 6393 N N . LEU B 1 252 ? -15.664 20.781 12.039 1 98.38 252 LEU B N 1
ATOM 6394 C CA . LEU B 1 252 ? -16.844 20.156 12.625 1 98.38 252 LEU B CA 1
ATOM 6395 C C . LEU B 1 252 ? -16.719 20.078 14.148 1 98.38 252 LEU B C 1
ATOM 6397 O O . LEU B 1 252 ? -17.672 19.734 14.836 1 98.38 252 LEU B O 1
ATOM 6401 N N . SER B 1 253 ? -15.617 20.438 14.688 1 98.38 253 SER B N 1
ATOM 6402 C CA . SER B 1 253 ? -15.336 20.281 16.109 1 98.38 253 SER B CA 1
ATOM 6403 C C . SER B 1 253 ? -16.297 21.109 16.953 1 98.38 253 SER B C 1
ATOM 6405 O O . SER B 1 253 ? -16.641 20.703 18.062 1 98.38 253 SER B O 1
ATOM 6407 N N . PRO B 1 254 ? -16.703 22.297 16.5 1 98.56 254 PRO B N 1
ATOM 6408 C CA . PRO B 1 254 ? -17.594 23.094 17.359 1 98.56 254 PRO B CA 1
ATOM 6409 C C . PRO B 1 254 ? -18.797 22.297 17.844 1 98.56 254 PRO B C 1
ATOM 6411 O O . PRO B 1 254 ? -19.219 22.438 19 1 98.56 254 PRO B O 1
ATOM 6414 N N . VAL B 1 255 ? -19.281 21.422 16.969 1 98.31 255 VAL B N 1
ATOM 6415 C CA . VAL B 1 255 ? -20.5 20.688 17.297 1 98.31 255 VAL B CA 1
ATOM 6416 C C . VAL B 1 255 ? -20.141 19.281 17.781 1 98.31 255 VAL B C 1
ATOM 6418 O O . VAL B 1 255 ? -20.766 18.75 18.688 1 98.31 255 VAL B O 1
ATOM 6421 N N . TYR B 1 256 ? -19.047 18.672 17.25 1 98.06 256 TYR B N 1
ATOM 6422 C CA . TYR B 1 256 ? -18.875 17.234 17.438 1 98.06 256 TYR B CA 1
ATOM 6423 C C . TYR B 1 256 ? -17.625 16.938 18.266 1 98.06 256 TYR B C 1
ATOM 6425 O O . TYR B 1 256 ? -17.344 15.781 18.562 1 98.06 256 TYR B O 1
ATOM 6433 N N . GLY B 1 257 ? -16.844 17.984 18.641 1 97.94 257 GLY B N 1
ATOM 6434 C CA . GLY B 1 257 ? -15.656 17.797 19.469 1 97.94 257 GLY B CA 1
ATOM 6435 C C . GLY B 1 257 ? -14.391 17.625 18.656 1 97.94 257 GLY B C 1
ATOM 6436 O O . GLY B 1 257 ? -14.43 17.562 17.438 1 97.94 257 GLY B O 1
ATOM 6437 N N . LEU B 1 258 ? -13.266 17.531 19.438 1 98.19 258 LEU B N 1
ATOM 6438 C CA . LEU B 1 258 ? -11.953 17.297 18.828 1 98.19 258 LEU B CA 1
ATOM 6439 C C . LEU B 1 258 ? -11.797 15.852 18.406 1 98.19 258 LEU B C 1
ATOM 6441 O O . LEU B 1 258 ? -12.602 14.992 18.766 1 98.19 258 LEU B O 1
ATOM 6445 N N . GLY B 1 259 ? -10.727 15.625 17.578 1 97.75 259 GLY B N 1
ATOM 6446 C CA . GLY B 1 259 ? -10.391 14.258 17.219 1 97.75 259 GLY B CA 1
ATOM 6447 C C . GLY B 1 259 ? -10.266 13.344 18.438 1 97.75 259 GLY B C 1
ATOM 6448 O O . GLY B 1 259 ? -10.773 12.227 18.422 1 97.75 259 GLY B O 1
ATOM 6449 N N . VAL B 1 260 ? -9.648 13.781 19.453 1 97.62 260 VAL B N 1
ATOM 6450 C CA . VAL B 1 260 ? -9.398 12.984 20.656 1 97.62 260 VAL B CA 1
ATOM 6451 C C . VAL B 1 260 ? -10.727 12.633 21.328 1 97.62 260 VAL B C 1
ATOM 6453 O O . VAL B 1 260 ? -10.828 11.602 22 1 97.62 260 VAL B O 1
ATOM 6456 N N . ASP B 1 261 ? -11.773 13.469 21.156 1 97.75 261 ASP B N 1
ATOM 6457 C CA . ASP B 1 261 ? -13.086 13.211 21.75 1 97.75 261 ASP B CA 1
ATOM 6458 C C . ASP B 1 261 ? -13.789 12.055 21.047 1 97.75 261 ASP B C 1
ATOM 6460 O O . ASP B 1 261 ? -14.727 11.469 21.594 1 97.75 261 ASP B O 1
ATOM 6464 N N . ARG B 1 262 ? -13.297 11.766 19.844 1 97.62 262 ARG B N 1
ATOM 6465 C CA . ARG B 1 262 ? -13.984 10.789 19 1 97.62 262 ARG B CA 1
ATOM 6466 C C . ARG B 1 262 ? -13.391 9.398 19.172 1 97.62 262 ARG B C 1
ATOM 6468 O O . ARG B 1 262 ? -14.031 8.398 18.859 1 97.62 262 ARG B O 1
ATOM 6475 N N . VAL B 1 263 ? -12.172 9.281 19.641 1 98.12 263 VAL B N 1
ATOM 6476 C CA . VAL B 1 263 ? -11.445 8.016 19.719 1 98.12 263 VAL B CA 1
ATOM 6477 C C . VAL B 1 263 ? -11.977 7.172 20.859 1 98.12 263 VAL B C 1
ATOM 6479 O O . VAL B 1 263 ? -12.094 7.656 22 1 98.12 263 VAL B O 1
ATOM 6482 N N . VAL B 1 264 ? -12.234 5.863 20.547 1 98.56 264 VAL B N 1
ATOM 6483 C CA . VAL B 1 264 ? -12.836 5.043 21.594 1 98.56 264 VAL B CA 1
ATOM 6484 C C . VAL B 1 264 ? -11.922 3.859 21.906 1 98.56 264 VAL B C 1
ATOM 6486 O O . VAL B 1 264 ? -12.086 3.199 22.938 1 98.56 264 VAL B O 1
ATOM 6489 N N . GLU B 1 265 ? -11 3.594 21.047 1 98.69 265 GLU B N 1
ATOM 6490 C CA . GLU B 1 265 ? -10.031 2.527 21.281 1 98.69 265 GLU B CA 1
ATOM 6491 C C . GLU B 1 265 ? -8.781 2.727 20.438 1 98.69 265 GLU B C 1
ATOM 6493 O O . GLU B 1 265 ? -8.859 3.211 19.312 1 98.69 265 GLU B O 1
ATOM 6498 N N . ILE B 1 266 ? -7.574 2.393 21.016 1 98.31 266 ILE B N 1
ATOM 6499 C CA . ILE B 1 266 ? -6.297 2.504 20.312 1 98.31 266 ILE B CA 1
ATOM 6500 C C . ILE B 1 266 ? -5.48 1.232 20.531 1 98.31 266 ILE B C 1
ATOM 6502 O O . ILE B 1 266 ? -5.438 0.695 21.641 1 98.31 266 ILE B O 1
ATOM 6506 N N . LYS B 1 267 ? -4.926 0.716 19.469 1 98.19 267 LYS B N 1
ATOM 6507 C CA . LYS B 1 267 ? -3.861 -0.276 19.594 1 98.19 267 LYS B CA 1
ATOM 6508 C C . LYS B 1 267 ? -2.488 0.373 19.453 1 98.19 267 LYS B C 1
ATOM 6510 O O . LYS B 1 267 ? -2.266 1.169 18.531 1 98.19 267 LYS B O 1
ATOM 6515 N N . VAL B 1 268 ? -1.594 0.006 20.406 1 98 268 VAL B N 1
ATOM 6516 C CA . VAL B 1 268 ? -0.326 0.723 20.516 1 98 268 VAL B CA 1
ATOM 6517 C C . VAL B 1 268 ? 0.77 -0.229 20.984 1 98 268 VAL B C 1
ATOM 6519 O O . VAL B 1 268 ? 0.504 -1.162 21.75 1 98 268 VAL B O 1
ATOM 6522 N N . VAL B 1 269 ? 1.943 -0.04 20.406 1 98.19 269 VAL B N 1
ATOM 6523 C CA . VAL B 1 269 ? 3.133 -0.674 20.969 1 98.19 269 VAL B CA 1
ATOM 6524 C C . VAL B 1 269 ? 3.877 0.319 21.859 1 98.19 269 VAL B C 1
ATOM 6526 O O . VAL B 1 269 ? 4.371 1.343 21.375 1 98.19 269 VAL B O 1
ATOM 6529 N N . THR B 1 270 ? 3.936 0.043 23.156 1 98.12 270 THR B N 1
ATOM 6530 C CA . THR B 1 270 ? 4.637 0.922 24.078 1 98.12 270 THR B CA 1
ATOM 6531 C C . THR B 1 270 ? 6.129 0.597 24.109 1 98.12 270 THR B C 1
ATOM 6533 O O . THR B 1 270 ? 6.543 -0.474 23.672 1 98.12 270 THR B O 1
ATOM 6536 N N . PRO B 1 271 ? 6.961 1.531 24.609 1 96.75 271 PRO B N 1
ATOM 6537 C CA . PRO B 1 271 ? 8.422 1.388 24.547 1 96.75 271 PRO B CA 1
ATOM 6538 C C . PRO B 1 271 ? 8.922 0.139 25.266 1 96.75 271 PRO B C 1
ATOM 6540 O O . PRO B 1 271 ? 10.055 -0.296 25.031 1 96.75 271 PRO B O 1
ATOM 6543 N N . ASP B 1 272 ? 8.148 -0.477 26.109 1 95 272 ASP B N 1
ATOM 6544 C CA . ASP B 1 272 ? 8.523 -1.733 26.75 1 95 272 ASP B CA 1
ATOM 6545 C C . ASP B 1 272 ? 8.305 -2.918 25.812 1 95 272 ASP B C 1
ATOM 6547 O O . ASP B 1 272 ? 8.516 -4.07 26.203 1 95 272 ASP B O 1
ATOM 6551 N N . GLY B 1 273 ? 7.879 -2.686 24.625 1 96.44 273 GLY B N 1
ATOM 6552 C CA . GLY B 1 273 ? 7.738 -3.713 23.609 1 96.44 273 GLY B CA 1
ATOM 6553 C C . GLY B 1 273 ? 6.383 -4.395 23.641 1 96.44 273 GLY B C 1
ATOM 6554 O O . GLY B 1 273 ? 6.117 -5.289 22.828 1 96.44 273 GLY B O 1
ATOM 6555 N N . ARG B 1 274 ? 5.504 -4.062 24.469 1 97.5 274 ARG B N 1
ATOM 6556 C CA . ARG B 1 274 ? 4.207 -4.719 24.594 1 97.5 274 ARG B CA 1
ATOM 6557 C C . ARG B 1 274 ? 3.193 -4.117 23.625 1 97.5 274 ARG B C 1
ATOM 6559 O O . ARG B 1 274 ? 3.096 -2.893 23.5 1 97.5 274 ARG B O 1
ATOM 6566 N N . PHE B 1 275 ? 2.477 -4.988 22.906 1 97.81 275 PHE B N 1
ATOM 6567 C CA . PHE B 1 275 ? 1.344 -4.605 22.062 1 97.81 275 PHE B CA 1
ATOM 6568 C C . PHE B 1 275 ? 0.061 -4.547 22.891 1 97.81 275 PHE B C 1
ATOM 6570 O O . PHE B 1 275 ? -0.367 -5.559 23.453 1 97.81 275 PHE B O 1
ATOM 6577 N N . ARG B 1 276 ? -0.586 -3.33 22.984 1 98 276 ARG B N 1
ATOM 6578 C CA . ARG B 1 276 ? -1.713 -3.105 23.875 1 98 276 ARG B CA 1
ATOM 6579 C C . ARG B 1 276 ? -2.928 -2.588 23.109 1 98 276 ARG B C 1
ATOM 6581 O O . ARG B 1 276 ? -2.787 -1.833 22.156 1 98 276 ARG B O 1
ATOM 6588 N N . THR B 1 277 ? -4.059 -3.08 23.531 1 97.94 277 THR B N 1
ATOM 6589 C CA . THR B 1 277 ? -5.324 -2.42 23.234 1 97.94 277 THR B CA 1
ATOM 6590 C C . THR B 1 277 ? -5.781 -1.554 24.391 1 97.94 277 THR B C 1
ATOM 6592 O O . THR B 1 277 ? -5.98 -2.053 25.5 1 97.94 277 THR B O 1
ATOM 6595 N N . VAL B 1 278 ? -5.926 -0.241 24.172 1 98.56 278 VAL B N 1
ATOM 6596 C CA . VAL B 1 278 ? -6.238 0.652 25.281 1 98.56 278 VAL B CA 1
ATOM 6597 C C . VAL B 1 278 ? -7.539 1.397 25 1 98.56 278 VAL B C 1
ATOM 6599 O O . VAL B 1 278 ? -7.828 1.734 23.844 1 98.56 278 VAL B O 1
ATOM 6602 N N . ASN B 1 279 ? -8.281 1.57 25.906 1 98.5 279 ASN B N 1
ATOM 6603 C CA . ASN B 1 279 ? -9.547 2.285 25.875 1 98.5 279 ASN B CA 1
ATOM 6604 C C . ASN B 1 279 ? -9.961 2.734 27.281 1 98.5 279 ASN B C 1
ATOM 6606 O O . ASN B 1 279 ? -9.148 2.754 28.203 1 98.5 279 ASN B O 1
ATOM 6610 N N . GLU B 1 280 ? -11.227 3.172 27.453 1 97.5 280 GLU B N 1
ATOM 6611 C CA . GLU B 1 280 ? -11.688 3.705 28.734 1 97.5 280 GLU B CA 1
ATOM 6612 C C . GLU B 1 280 ? -11.695 2.625 29.812 1 97.5 280 GLU B C 1
ATOM 6614 O O . GLU B 1 280 ? -11.617 2.93 31 1 97.5 280 GLU B O 1
ATOM 6619 N N . CYS B 1 281 ? -11.656 1.326 29.453 1 98.06 281 CYS B N 1
ATOM 6620 C CA . CYS B 1 281 ? -11.836 0.224 30.391 1 98.06 281 CYS B CA 1
ATOM 6621 C C . CYS B 1 281 ? -10.547 -0.573 30.547 1 98.06 281 CYS B C 1
ATOM 6623 O O . CYS B 1 281 ? -10.406 -1.343 31.5 1 98.06 281 CYS B O 1
ATOM 6625 N N . GLU B 1 282 ? -9.68 -0.445 29.594 1 97.19 282 GLU B N 1
ATOM 6626 C CA . GLU B 1 282 ? -8.406 -1.152 29.594 1 97.19 282 GLU B CA 1
ATOM 6627 C C . GLU B 1 282 ? -7.234 -0.184 29.438 1 97.19 282 GLU B C 1
ATOM 6629 O O . GLU B 1 282 ? -7.137 0.512 28.422 1 97.19 282 GLU B O 1
ATOM 6634 N N . ASP B 1 283 ? -6.266 -0.213 30.484 1 97.94 283 ASP B N 1
ATOM 6635 C CA . ASP B 1 283 ? -5.141 0.712 30.453 1 97.94 283 ASP B CA 1
ATOM 6636 C C . ASP B 1 283 ? -5.609 2.145 30.219 1 97.94 283 ASP B C 1
ATOM 6638 O O . ASP B 1 283 ? -5.129 2.822 29.297 1 97.94 283 ASP B O 1
ATOM 6642 N N . SER B 1 284 ? -6.523 2.551 31.078 1 98.06 284 SER B N 1
ATOM 6643 C CA . SER B 1 284 ? -7.238 3.807 30.891 1 98.06 284 SER B CA 1
ATOM 6644 C C . SER B 1 284 ? -6.305 5.004 31.031 1 98.06 284 SER B C 1
ATOM 6646 O O . SER B 1 284 ? -6.52 6.047 30.406 1 98.06 284 SER B O 1
ATOM 6648 N N . ASP B 1 285 ? -5.266 4.906 31.812 1 98.38 285 ASP B N 1
ATOM 6649 C CA . ASP B 1 285 ? -4.305 5.992 31.953 1 98.38 285 ASP B CA 1
ATOM 6650 C C . ASP B 1 285 ? -3.578 6.254 30.625 1 98.38 285 ASP B C 1
ATOM 6652 O O . ASP B 1 285 ? -3.438 7.402 30.203 1 98.38 285 ASP B O 1
ATOM 6656 N N . LEU B 1 286 ? -3.133 5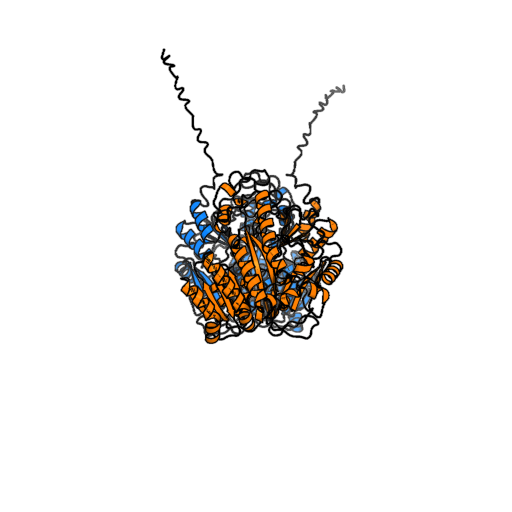.16 29.984 1 98.5 286 LEU B N 1
ATOM 6657 C CA . LEU B 1 286 ? -2.469 5.285 28.688 1 98.5 286 LEU B CA 1
ATOM 6658 C C . LEU B 1 286 ? -3.439 5.793 27.625 1 98.5 286 LEU B C 1
ATOM 6660 O O . LEU B 1 286 ? -3.066 6.605 26.781 1 98.5 286 LEU B O 1
ATOM 6664 N N . PHE B 1 287 ? -4.691 5.27 27.703 1 98.5 287 PHE B N 1
ATOM 6665 C CA . PHE B 1 287 ? -5.715 5.746 26.781 1 98.5 287 PHE B CA 1
ATOM 6666 C C . PHE B 1 287 ? -5.906 7.25 26.922 1 98.5 287 PHE B C 1
ATOM 6668 O O . PHE B 1 287 ? -5.957 7.969 25.922 1 98.5 287 PHE B O 1
ATOM 6675 N N . TRP B 1 288 ? -5.965 7.691 28.156 1 98.56 288 TRP B N 1
ATOM 6676 C CA . TRP B 1 288 ? -6.102 9.117 28.453 1 98.56 288 TRP B CA 1
ATOM 6677 C C . TRP B 1 288 ? -4.91 9.898 27.906 1 98.56 288 TRP B C 1
ATOM 6679 O O . TRP B 1 288 ? -5.082 10.945 27.281 1 98.56 288 TRP B O 1
ATOM 6689 N N . ALA B 1 289 ? -3.713 9.477 28.078 1 98.62 289 ALA B N 1
ATOM 6690 C CA . ALA B 1 289 ? -2.496 10.156 27.641 1 98.62 289 ALA B CA 1
ATOM 6691 C C . ALA B 1 289 ? -2.422 10.25 26.125 1 98.62 289 ALA B C 1
ATOM 6693 O O . ALA B 1 289 ? -1.946 11.242 25.578 1 98.62 289 ALA B O 1
ATOM 6694 N N . LEU B 1 290 ? -2.92 9.195 25.438 1 98.38 290 LEU B N 1
ATOM 6695 C CA . LEU B 1 290 ? -2.859 9.133 23.984 1 98.38 290 LEU B CA 1
ATOM 6696 C C . LEU B 1 290 ? -3.902 10.055 23.359 1 98.38 290 LEU B C 1
ATOM 6698 O O . LEU B 1 290 ? -3.84 10.352 22.172 1 98.38 290 LEU B O 1
ATOM 6702 N N . ARG B 1 291 ? -4.828 10.484 24.125 1 98 291 ARG B N 1
ATOM 6703 C CA . ARG B 1 291 ? -5.855 11.398 23.641 1 98 291 ARG B CA 1
ATOM 6704 C C . ARG B 1 291 ? -5.508 12.844 23.984 1 98 291 ARG B C 1
ATOM 6706 O O . ARG B 1 291 ? -6.324 13.562 24.562 1 98 291 ARG B O 1
ATOM 6713 N N . GLY B 1 292 ? -4.355 13.266 23.609 1 97.69 292 GLY B N 1
ATOM 6714 C CA . GLY B 1 292 ? -3.992 14.664 23.781 1 97.69 292 GLY B CA 1
ATOM 6715 C C . GLY B 1 292 ? -2.537 14.859 24.156 1 97.69 292 GLY B C 1
ATOM 6716 O O . GLY B 1 292 ? -2.002 15.961 24.047 1 97.69 292 GLY B O 1
ATOM 6717 N N . GLY B 1 293 ? -1.876 13.844 24.594 1 96.69 293 GLY B N 1
ATOM 6718 C CA . GLY B 1 293 ? -0.494 13.961 25.031 1 96.69 293 GLY B CA 1
ATOM 6719 C C . GLY B 1 293 ? 0.467 14.258 23.891 1 96.69 293 GLY B C 1
ATOM 6720 O O . GLY B 1 293 ? 1.545 14.812 24.109 1 96.69 293 GLY B O 1
ATOM 6721 N N . GLY B 1 294 ? 0.123 13.852 22.703 1 88.94 294 GLY B N 1
ATOM 6722 C CA . GLY B 1 294 ? 0.79 14.289 21.484 1 88.94 294 GLY B CA 1
ATOM 6723 C C . GLY B 1 294 ? 2.045 13.492 21.172 1 88.94 294 GLY B C 1
ATOM 6724 O O . GLY B 1 294 ? 2.656 12.914 22.078 1 88.94 294 GLY B O 1
ATOM 6725 N N . GLY B 1 295 ? 2.428 13.492 19.906 1 78.19 295 GLY B N 1
ATOM 6726 C CA . GLY B 1 295 ? 3.699 12.953 19.453 1 78.19 295 GLY B CA 1
ATOM 6727 C C . GLY B 1 295 ? 3.795 11.445 19.609 1 78.19 295 GLY B C 1
ATOM 6728 O O . GLY B 1 295 ? 2.775 10.758 19.703 1 78.19 295 GLY B O 1
ATOM 6729 N N . SER B 1 296 ? 4.992 10.969 19.531 1 83.69 296 SER B N 1
ATOM 6730 C CA . SER B 1 296 ? 5.285 9.562 19.781 1 83.69 296 SER B CA 1
ATOM 6731 C C . SER B 1 296 ? 5.762 9.336 21.219 1 83.69 296 SER B C 1
ATOM 6733 O O . SER B 1 296 ? 6.547 8.422 21.469 1 83.69 296 SER B O 1
ATOM 6735 N N . ALA B 1 297 ? 5.18 10.164 22.062 1 90 297 ALA B N 1
ATOM 6736 C CA . ALA B 1 297 ? 5.703 10.203 23.422 1 90 297 ALA B CA 1
ATOM 6737 C C . ALA B 1 297 ? 5.363 8.922 24.172 1 90 297 ALA B C 1
ATOM 6739 O O . ALA B 1 297 ? 6.074 8.531 25.109 1 90 297 ALA B O 1
ATOM 6740 N N . PHE B 1 298 ? 4.32 8.25 23.75 1 96.62 298 PHE B N 1
ATOM 6741 C CA . PHE B 1 298 ? 3.836 7.16 24.594 1 96.62 298 PHE B CA 1
ATOM 6742 C C . PHE B 1 298 ? 3.914 5.832 23.844 1 96.62 298 PHE B C 1
ATOM 6744 O O . PHE B 1 298 ? 3.631 4.777 24.422 1 96.62 298 PHE B O 1
ATOM 6751 N N . GLY B 1 299 ? 4.195 5.863 22.609 1 97.31 299 GLY B N 1
ATOM 6752 C CA . GLY B 1 299 ? 4.297 4.648 21.812 1 97.31 299 GLY B CA 1
ATOM 6753 C C . GLY B 1 299 ? 3.938 4.863 20.359 1 97.31 299 GLY B C 1
ATOM 6754 O O . GLY B 1 299 ? 3.662 5.988 19.938 1 97.31 299 GLY B O 1
ATOM 6755 N N . VAL B 1 300 ? 4.039 3.777 19.562 1 97.81 300 VAL B N 1
ATOM 6756 C CA . VAL B 1 300 ? 3.654 3.793 18.156 1 97.81 300 VAL B CA 1
ATOM 6757 C C . VAL B 1 300 ? 2.264 3.18 18 1 97.81 300 VAL B C 1
ATOM 6759 O O . VAL B 1 300 ? 2.059 2.004 18.312 1 97.81 300 VAL B O 1
ATOM 6762 N N . VAL B 1 301 ? 1.35 4.016 17.547 1 97.5 301 VAL B N 1
ATOM 6763 C CA . VAL B 1 301 ? -0.03 3.594 17.328 1 97.5 301 VAL B CA 1
ATOM 6764 C C . VAL B 1 301 ? -0.126 2.787 16.047 1 97.5 301 VAL B C 1
ATOM 6766 O O . VAL B 1 301 ? 0.418 3.189 15.008 1 97.5 301 VAL B O 1
ATOM 6769 N N . THR B 1 302 ? -0.865 1.67 16.109 1 96.81 302 THR B N 1
ATOM 6770 C CA . THR B 1 302 ? -0.984 0.806 14.945 1 96.81 302 THR B CA 1
ATOM 6771 C C . THR B 1 302 ? -2.4 0.855 14.383 1 96.81 302 THR B C 1
ATOM 6773 O O . THR B 1 302 ? -2.604 0.642 13.18 1 96.81 302 THR B O 1
ATOM 6776 N N . GLU B 1 303 ? -3.408 1.049 15.242 1 96.38 303 GLU B N 1
ATOM 6777 C CA . GLU B 1 303 ? -4.812 1.176 14.859 1 96.38 303 GLU B CA 1
ATOM 6778 C C . GLU B 1 303 ? -5.539 2.172 15.758 1 96.38 303 GLU B C 1
ATOM 6780 O O . GLU B 1 303 ? -5.168 2.359 16.922 1 96.38 303 GLU B O 1
ATOM 6785 N N . LEU B 1 304 ? -6.512 2.754 15.18 1 97.44 304 LEU B N 1
ATOM 6786 C CA . LEU B 1 304 ? -7.348 3.697 15.906 1 97.44 304 LEU B CA 1
ATOM 6787 C C . LEU B 1 304 ? -8.82 3.521 15.539 1 97.44 304 LEU B C 1
ATOM 6789 O O . LEU B 1 304 ? -9.156 3.414 14.359 1 97.44 304 LEU B O 1
ATOM 6793 N N . THR B 1 305 ? -9.711 3.406 16.562 1 98.25 305 THR B N 1
ATOM 6794 C CA . THR B 1 305 ? -11.156 3.322 16.359 1 98.25 305 THR B CA 1
ATOM 6795 C C . THR B 1 305 ? -11.844 4.602 16.828 1 98.25 305 THR B C 1
ATOM 6797 O O . THR B 1 305 ? -11.633 5.047 17.953 1 98.25 305 THR B O 1
ATOM 6800 N N . MET B 1 306 ? -12.633 5.141 15.969 1 98.56 306 MET B N 1
ATOM 6801 C CA . MET B 1 306 ? -13.328 6.383 16.297 1 98.56 306 MET B CA 1
ATOM 6802 C C . MET B 1 306 ? -14.836 6.23 16.109 1 98.56 306 MET B C 1
ATOM 6804 O O . MET B 1 306 ? -15.281 5.547 15.188 1 98.56 306 MET B O 1
ATOM 6808 N N . ARG B 1 307 ? -15.617 6.82 16.984 1 98.12 307 ARG B N 1
ATOM 6809 C CA . ARG B 1 307 ? -17.062 6.902 16.766 1 98.12 307 ARG B CA 1
ATOM 6810 C C . ARG B 1 307 ? -17.375 7.824 15.594 1 98.12 307 ARG B C 1
ATOM 6812 O O . ARG B 1 307 ? -16.656 8.781 15.328 1 98.12 307 ARG B O 1
ATOM 6819 N N . VAL B 1 308 ? -18.438 7.52 14.867 1 98.5 308 VAL B N 1
ATOM 6820 C CA . VAL B 1 308 ? -18.828 8.289 13.688 1 98.5 308 VAL B CA 1
ATOM 6821 C C . VAL B 1 308 ? -20.281 8.758 13.836 1 98.5 308 VAL B C 1
ATOM 6823 O O . VAL B 1 308 ? -21.031 8.234 14.656 1 98.5 308 VAL B O 1
ATOM 6826 N N . GLU B 1 309 ? -20.625 9.797 13.117 1 98.19 309 GLU B N 1
ATOM 6827 C CA . GLU B 1 309 ? -21.984 10.359 13.078 1 98.19 309 GLU B CA 1
ATOM 6828 C C . GLU B 1 309 ? -22.734 9.883 11.844 1 98.19 309 GLU B C 1
ATOM 6830 O O . GLU B 1 309 ? -22.141 9.492 10.844 1 98.19 309 GLU B O 1
ATOM 6835 N N . PRO B 1 310 ? -24.078 9.961 11.961 1 97 310 PRO B N 1
ATOM 6836 C CA . PRO B 1 310 ? -24.828 9.75 10.727 1 97 310 PRO B CA 1
ATOM 6837 C C . PRO B 1 310 ? -24.438 10.734 9.625 1 97 310 PRO B C 1
ATOM 6839 O O . PRO B 1 310 ? -23.812 11.766 9.898 1 97 310 PRO B O 1
ATOM 6842 N N . GLN B 1 311 ? -24.75 10.336 8.461 1 96.5 311 GLN B N 1
ATOM 6843 C CA . GLN B 1 311 ? -24.469 11.242 7.352 1 96.5 311 GLN B CA 1
ATOM 6844 C C . GLN B 1 311 ? -25.062 12.617 7.598 1 96.5 311 GLN B C 1
ATOM 6846 O O . GLN B 1 311 ? -26.234 12.742 7.965 1 96.5 311 GLN B O 1
ATOM 6851 N N . LEU B 1 312 ? -24.281 13.656 7.445 1 96.31 312 LEU B N 1
ATOM 6852 C CA . LEU B 1 312 ? -24.672 15.031 7.734 1 96.31 312 LEU B CA 1
ATOM 6853 C C . LEU B 1 312 ? -24.953 15.797 6.445 1 96.31 312 LEU B C 1
ATOM 6855 O O . LEU B 1 312 ? -24.172 15.727 5.492 1 96.31 312 LEU B O 1
ATOM 6859 N N . THR B 1 313 ? -26.125 16.5 6.43 1 96.75 313 THR B N 1
ATOM 6860 C CA . THR B 1 313 ? -26.281 17.594 5.469 1 96.75 313 THR B CA 1
ATOM 6861 C C . THR B 1 313 ? -25.641 18.875 5.996 1 96.75 313 THR B C 1
ATOM 6863 O O . THR B 1 313 ? -25.906 19.281 7.129 1 96.75 313 THR B O 1
ATOM 6866 N N . LEU B 1 314 ? -24.812 19.516 5.188 1 98.25 314 LEU B N 1
ATOM 6867 C CA . LEU B 1 314 ? -24.031 20.656 5.664 1 98.25 314 LEU B CA 1
ATOM 6868 C C . LEU B 1 314 ? -24.391 21.906 4.887 1 98.25 314 LEU B C 1
ATOM 6870 O O . LEU B 1 314 ? -24.609 21.859 3.672 1 98.25 314 LEU B O 1
ATOM 6874 N N . GLN B 1 315 ? -24.578 23 5.609 1 98.62 315 GLN B N 1
ATOM 6875 C CA . GLN B 1 315 ? -24.547 24.328 4.992 1 98.62 315 GLN B CA 1
ATOM 6876 C C . GLN B 1 315 ? -23.125 24.891 4.988 1 98.62 315 GLN B C 1
ATOM 6878 O O . GLN B 1 315 ? -22.484 24.969 6.035 1 98.62 315 GLN B O 1
ATOM 6883 N N . ALA B 1 316 ? -22.672 25.219 3.822 1 98.69 316 ALA B N 1
ATOM 6884 C CA . ALA B 1 316 ? -21.344 25.812 3.693 1 98.69 316 ALA B CA 1
ATOM 6885 C C . ALA B 1 316 ? -21.422 27.266 3.266 1 98.69 316 ALA B C 1
ATOM 6887 O O . ALA B 1 316 ? -22.062 27.594 2.271 1 98.69 316 ALA B O 1
ATOM 6888 N N . ALA B 1 317 ? -20.859 28.156 4.035 1 98.81 317 ALA B N 1
ATOM 6889 C CA . ALA B 1 317 ? -20.672 29.547 3.637 1 98.81 317 ALA B CA 1
ATOM 6890 C C . ALA B 1 317 ? -19.328 29.75 2.945 1 98.81 317 ALA B C 1
ATOM 6892 O O . ALA B 1 317 ? -18.281 29.516 3.543 1 98.81 317 ALA B O 1
ATOM 6893 N N . ILE B 1 318 ? -19.391 30.078 1.719 1 98.31 318 ILE B N 1
ATOM 6894 C CA . ILE B 1 318 ? -18.203 30.328 0.915 1 98.31 318 ILE B CA 1
ATOM 6895 C C . ILE B 1 318 ? -18.141 31.812 0.555 1 98.31 318 ILE B C 1
ATOM 6897 O O . ILE B 1 318 ? -18.906 32.281 -0.278 1 98.31 318 ILE B O 1
ATOM 6901 N N . ILE B 1 319 ? -17.203 32.562 1.203 1 98.44 319 ILE B N 1
ATOM 6902 C CA . ILE B 1 319 ? -17.125 34 1.061 1 98.44 319 ILE B CA 1
ATOM 6903 C C . ILE B 1 319 ? -15.703 34.406 0.71 1 98.44 319 ILE B C 1
ATOM 6905 O O . ILE B 1 319 ? -14.742 33.906 1.284 1 98.44 319 ILE B O 1
ATOM 6909 N N . GLU B 1 320 ? -15.547 35.312 -0.249 1 97.5 320 GLU B N 1
ATOM 6910 C CA . GLU B 1 320 ? -14.234 35.812 -0.632 1 97.5 320 GLU B CA 1
ATOM 6911 C C . GLU B 1 320 ? -14.344 37.219 -1.225 1 97.5 320 GLU B C 1
ATOM 6913 O O . GLU B 1 320 ? -15.344 37.531 -1.871 1 97.5 320 GLU B O 1
ATOM 6918 N N . PHE B 1 321 ? -13.352 38.062 -1.015 1 97.25 321 PHE B N 1
ATOM 6919 C CA . PHE B 1 321 ? -13.242 39.375 -1.637 1 97.25 321 PHE B CA 1
ATOM 6920 C C . PHE B 1 321 ? -11.781 39.781 -1.806 1 97.25 321 PHE B C 1
ATOM 6922 O O . PHE B 1 321 ? -10.906 39.25 -1.113 1 97.25 321 PHE B O 1
ATOM 6929 N N . PRO B 1 322 ? -11.516 40.625 -2.809 1 96.25 322 PRO B N 1
ATOM 6930 C CA . PRO B 1 322 ? -10.141 41.125 -2.934 1 96.25 322 PRO B CA 1
ATOM 6931 C C . PRO B 1 322 ? -9.695 41.906 -1.714 1 96.25 322 PRO B C 1
ATOM 6933 O O . PRO B 1 322 ? -10.289 42.938 -1.402 1 96.25 322 PRO B O 1
ATOM 6936 N N . ALA B 1 323 ? -8.664 41.469 -1.109 1 95.31 323 ALA B N 1
ATOM 6937 C CA . ALA B 1 323 ? -8.266 42 0.189 1 95.31 323 ALA B CA 1
ATOM 6938 C C . ALA B 1 323 ? -7.203 43.094 0.031 1 95.31 323 ALA B C 1
ATOM 6940 O O . ALA B 1 323 ? -6.348 43 -0.855 1 95.31 323 ALA B O 1
ATOM 6941 N N . ASN B 1 324 ? -7.277 44.062 0.771 1 93.62 324 ASN B N 1
ATOM 6942 C CA . ASN B 1 324 ? -6.238 45.062 1.072 1 93.62 324 ASN B CA 1
ATOM 6943 C C . ASN B 1 324 ? -6.203 45.375 2.561 1 93.62 324 ASN B C 1
ATOM 6945 O O . ASN B 1 324 ? -7.062 44.938 3.324 1 93.62 324 ASN B O 1
ATOM 6949 N N . LEU B 1 325 ? -5.199 46.125 2.998 1 92.19 325 LEU B N 1
ATOM 6950 C CA . LEU B 1 325 ? -4.992 46.375 4.422 1 92.19 325 LEU B CA 1
ATOM 6951 C C . LEU B 1 325 ? -6.207 47.031 5.043 1 92.19 325 LEU B C 1
ATOM 6953 O O . LEU B 1 325 ? -6.637 46.688 6.137 1 92.19 325 LEU B O 1
ATOM 6957 N N . SER B 1 326 ? -6.781 47.969 4.367 1 92.25 326 SER B N 1
ATOM 6958 C CA . SER B 1 326 ? -7.875 48.75 4.926 1 92.25 326 SER B CA 1
ATOM 6959 C C . SER B 1 326 ? -9.133 47.906 5.098 1 92.25 326 SER B C 1
ATOM 6961 O O . SER B 1 326 ? -9.766 47.938 6.152 1 92.25 326 SER B O 1
ATOM 6963 N N . ASN B 1 327 ? -9.492 47.219 4.125 1 96.38 327 ASN B N 1
ATOM 6964 C CA . ASN B 1 327 ? -10.734 46.469 4.258 1 96.38 327 ASN B CA 1
ATOM 6965 C C . ASN B 1 327 ? -10.539 45.219 5.121 1 96.38 327 ASN B C 1
ATOM 6967 O O . ASN B 1 327 ? -11.508 44.719 5.691 1 96.38 327 ASN B O 1
ATOM 6971 N N . LEU B 1 328 ? -9.336 44.781 5.277 1 97.88 328 LEU B N 1
ATOM 6972 C CA . LEU B 1 328 ? -9.094 43.656 6.164 1 97.88 328 LEU B CA 1
ATOM 6973 C C . LEU B 1 328 ? -9.32 44.031 7.617 1 97.88 328 LEU B C 1
ATOM 6975 O O . LEU B 1 328 ? -9.805 43.25 8.414 1 97.88 328 LEU B O 1
ATOM 6979 N N . VAL B 1 329 ? -8.961 45.219 8 1 97.69 329 VAL B N 1
ATOM 6980 C CA . VAL B 1 329 ? -9.203 45.688 9.359 1 97.69 329 VAL B CA 1
ATOM 6981 C C . VAL B 1 329 ? -10.695 45.594 9.68 1 97.69 329 VAL B C 1
ATOM 6983 O O . VAL B 1 329 ? -11.086 45.062 10.711 1 97.69 329 VAL B O 1
ATOM 6986 N N . SER B 1 330 ? -11.516 46.094 8.727 1 97.88 330 SER B N 1
ATOM 6987 C CA . SER B 1 330 ? -12.969 46.094 8.922 1 97.88 330 SER B CA 1
ATOM 6988 C C . SER B 1 330 ? -13.516 44.656 8.891 1 97.88 330 SER B C 1
ATOM 6990 O O . SER B 1 330 ? -14.453 44.344 9.625 1 97.88 330 SER B O 1
ATOM 6992 N N . TRP B 1 331 ? -12.938 43.906 8.031 1 98.31 331 TRP B N 1
ATOM 6993 C CA . TRP B 1 331 ? -13.375 42.531 7.898 1 98.31 331 TRP B CA 1
ATOM 6994 C C . TRP B 1 331 ? -13.141 41.75 9.195 1 98.31 331 TRP B C 1
ATOM 6996 O O . TRP B 1 331 ? -14.047 41.094 9.703 1 98.31 331 TRP B O 1
ATOM 7006 N N . TYR B 1 332 ? -11.953 41.906 9.766 1 98.19 332 TYR B N 1
ATOM 7007 C CA . TYR B 1 332 ? -11.633 41.156 10.984 1 98.19 332 TYR B CA 1
ATOM 7008 C C . TYR B 1 332 ? -12.398 41.719 12.18 1 98.19 332 TYR B C 1
ATOM 7010 O O . TYR B 1 332 ? -12.758 40.969 13.094 1 98.19 332 TYR B O 1
ATOM 7018 N N . GLU B 1 333 ? -12.695 42.969 12.18 1 98 333 GLU B N 1
ATOM 7019 C CA . GLU B 1 333 ? -13.586 43.531 13.195 1 98 333 GLU B CA 1
ATOM 7020 C C . GLU B 1 333 ? -14.977 42.906 13.102 1 98 333 GLU B C 1
ATOM 7022 O O . GLU B 1 333 ? -15.578 42.562 14.125 1 98 333 GLU B O 1
ATOM 7027 N N . LEU B 1 334 ? -15.453 42.812 11.867 1 98.38 334 LEU B N 1
ATOM 7028 C CA . LEU B 1 334 ? -16.734 42.156 11.648 1 98.38 334 LEU B CA 1
ATOM 7029 C C . LEU B 1 334 ? -16.703 40.719 12.148 1 98.38 334 LEU B C 1
ATOM 7031 O O . LEU B 1 334 ? -17.656 40.25 12.781 1 98.38 334 LEU B O 1
ATOM 7035 N N . MET B 1 335 ? -15.625 40.031 11.828 1 98.5 335 MET B N 1
ATOM 7036 C CA . MET B 1 335 ? -15.477 38.656 12.305 1 98.5 335 MET B CA 1
ATOM 7037 C C . MET B 1 335 ? -15.508 38.594 13.828 1 98.5 335 MET B C 1
ATOM 7039 O O . MET B 1 335 ? -16.203 37.75 14.406 1 98.5 335 MET B O 1
ATOM 7043 N N . VAL B 1 336 ? -14.742 39.469 14.508 1 98.62 336 VAL B N 1
ATOM 7044 C CA . VAL B 1 336 ? -14.664 39.469 15.969 1 98.62 336 VAL B CA 1
ATOM 7045 C C . VAL B 1 336 ? -16.047 39.75 16.547 1 98.62 336 VAL B C 1
ATOM 7047 O O . VAL B 1 336 ? -16.469 39.062 17.5 1 98.62 336 VAL B O 1
ATOM 7050 N N . ASN B 1 337 ? -16.828 40.594 15.922 1 98.44 337 ASN B N 1
ATOM 7051 C CA . ASN B 1 337 ? -18.109 41.031 16.453 1 98.44 337 ASN B CA 1
ATOM 7052 C C . ASN B 1 337 ? -19.188 39.969 16.297 1 98.44 337 ASN B C 1
ATOM 7054 O O . ASN B 1 337 ? -20.156 39.938 17.031 1 98.44 337 ASN B O 1
ATOM 7058 N N . ASN B 1 338 ? -19.016 39.031 15.375 1 98.38 338 ASN B N 1
ATOM 7059 C CA . ASN B 1 338 ? -20.109 38.125 15.07 1 98.38 338 ASN B CA 1
ATOM 7060 C C . ASN B 1 338 ? -19.75 36.688 15.484 1 98.38 338 ASN B C 1
ATOM 7062 O O . ASN B 1 338 ? -20.641 35.812 15.547 1 98.38 338 ASN B O 1
ATOM 7066 N N . SER B 1 339 ? -18.547 36.406 15.867 1 98.12 339 SER B N 1
ATOM 7067 C CA . SER B 1 339 ? -18.078 35.031 16.016 1 98.12 339 SER B CA 1
ATOM 7068 C C . SER B 1 339 ? -18.75 34.344 17.188 1 98.12 339 SER B C 1
ATOM 7070 O O . SER B 1 339 ? -19 33.125 17.141 1 98.12 339 SER B O 1
ATOM 7072 N N . LEU B 1 340 ? -18.984 35.062 18.281 1 98.19 340 LEU B N 1
ATOM 7073 C CA . LEU B 1 340 ? -19.672 34.438 19.406 1 98.19 340 LEU B CA 1
ATOM 7074 C C . LEU B 1 340 ? -21.031 33.875 18.984 1 98.19 340 LEU B C 1
ATOM 7076 O O . LEU B 1 340 ? -21.359 32.75 19.281 1 98.19 340 LEU B O 1
ATOM 7080 N N . ARG B 1 341 ? -21.844 34.688 18.312 1 98.25 341 ARG B N 1
ATOM 7081 C CA . ARG B 1 341 ? -23.141 34.25 17.812 1 98.25 341 ARG B CA 1
ATOM 7082 C C . ARG B 1 341 ? -23 33.062 16.844 1 98.25 341 ARG B C 1
ATOM 7084 O O . ARG B 1 341 ? -23.734 32.094 16.922 1 98.25 341 ARG B O 1
ATOM 7091 N N . TRP B 1 342 ? -22.094 33.219 15.914 1 98.69 342 TRP B N 1
ATOM 7092 C CA . TRP B 1 342 ? -21.875 32.156 14.922 1 98.69 342 TRP B CA 1
ATOM 7093 C C . TRP B 1 342 ? -21.469 30.859 15.594 1 98.69 342 TRP B C 1
ATOM 7095 O O . TRP B 1 342 ? -21.891 29.781 15.172 1 98.69 342 TRP B O 1
ATOM 7105 N N . GLY B 1 343 ? -20.594 30.984 16.625 1 98.25 343 GLY B N 1
ATOM 7106 C CA . GLY B 1 343 ? -20.25 29.797 17.391 1 98.25 343 GLY B CA 1
ATOM 7107 C C . GLY B 1 343 ? -21.469 29.141 18.031 1 98.25 343 GLY B C 1
ATOM 7108 O O . GLY B 1 343 ? -21.609 27.922 18 1 98.25 343 GLY B O 1
ATOM 7109 N N . GLN B 1 344 ? -22.328 29.938 18.578 1 97.69 344 GLN B N 1
ATOM 7110 C CA . GLN B 1 344 ? -23.531 29.453 19.234 1 97.69 344 GLN B CA 1
ATOM 7111 C C . GLN B 1 344 ? -24.5 28.812 18.234 1 97.69 344 GLN B C 1
ATOM 7113 O O . GLN B 1 344 ? -25.281 27.938 18.594 1 97.69 344 GLN B O 1
ATOM 7118 N N . GLU B 1 345 ? -24.344 29.203 17.016 1 98.56 345 GLU B N 1
ATOM 7119 C CA . GLU B 1 345 ? -25.219 28.672 15.969 1 98.56 345 GLU B CA 1
ATOM 7120 C C . GLU B 1 345 ? -24.656 27.391 15.375 1 98.56 345 GLU B C 1
ATOM 7122 O O . GLU B 1 345 ? -25.359 26.688 14.625 1 98.56 345 GLU B O 1
ATOM 7127 N N . GLY B 1 346 ? -23.422 27.094 15.648 1 98.44 346 GLY B N 1
ATOM 7128 C CA . GLY B 1 346 ? -22.859 25.812 15.219 1 98.44 346 GLY B CA 1
ATOM 7129 C C . GLY B 1 346 ? -21.891 25.953 14.055 1 98.44 346 GLY B C 1
ATOM 7130 O O . GLY B 1 346 ? -21.5 24.953 13.453 1 98.44 346 GLY B O 1
ATOM 7131 N N . TRP B 1 347 ? -21.438 27.219 13.734 1 98.75 347 TRP B N 1
ATOM 7132 C CA . TRP B 1 347 ? -20.531 27.438 12.617 1 98.75 347 TRP B CA 1
ATOM 7133 C C . TRP B 1 347 ? -19.109 27.062 12.992 1 98.75 347 TRP B C 1
ATOM 7135 O O . TRP B 1 347 ? -18.641 27.391 14.086 1 98.75 347 TRP B O 1
ATOM 7145 N N . GLY B 1 348 ? -18.406 26.297 12.227 1 98.62 348 GLY B N 1
ATOM 7146 C CA . GLY B 1 348 ? -16.969 26.094 12.211 1 98.62 348 GLY B CA 1
ATOM 7147 C C . GLY B 1 348 ? -16.344 26.344 10.852 1 98.62 348 GLY B C 1
ATOM 7148 O O . GLY B 1 348 ? -17.031 26.25 9.828 1 98.62 348 GLY B O 1
ATOM 7149 N N . GLY B 1 349 ? -15.078 26.719 10.852 1 98.19 349 GLY B N 1
ATOM 7150 C CA . GLY B 1 349 ? -14.5 27 9.547 1 98.19 349 GLY B CA 1
ATOM 7151 C C . GLY B 1 349 ? -13.133 27.656 9.633 1 98.19 349 GLY B C 1
ATOM 7152 O O . GLY B 1 349 ? -12.453 27.562 10.664 1 98.19 349 GLY B O 1
ATOM 7153 N N . HIS B 1 350 ? -12.711 28.234 8.477 1 97.69 350 HIS B N 1
ATOM 7154 C CA . HIS B 1 350 ? -11.43 28.922 8.32 1 97.69 350 HIS B CA 1
ATOM 7155 C C . HIS B 1 350 ? -11.633 30.359 7.848 1 97.69 350 HIS B C 1
ATOM 7157 O O . HIS B 1 350 ? -12.5 30.625 7.012 1 97.69 350 HIS B O 1
ATOM 7163 N N . ILE B 1 351 ? -10.898 31.25 8.477 1 97.5 351 ILE B N 1
ATOM 7164 C CA . ILE B 1 351 ? -10.797 32.625 8.031 1 97.5 351 ILE B CA 1
ATOM 7165 C C . ILE B 1 351 ? -9.344 32.969 7.672 1 97.5 351 ILE B C 1
ATOM 7167 O O . ILE B 1 351 ? -8.445 32.781 8.5 1 97.5 351 ILE B O 1
ATOM 7171 N N . VAL B 1 352 ? -9.102 33.312 6.445 1 94.88 352 VAL B N 1
ATOM 7172 C CA . VAL B 1 352 ? -7.777 33.719 5.992 1 94.88 352 VAL B CA 1
ATOM 7173 C C . VAL B 1 352 ? -7.895 34.875 4.992 1 94.88 352 VAL B C 1
ATOM 7175 O O . VAL B 1 352 ? -8.562 34.75 3.965 1 94.88 352 VAL B O 1
ATOM 7178 N N . GLY B 1 353 ? -7.266 35.969 5.27 1 94.75 353 GLY B N 1
ATOM 7179 C CA . GLY B 1 353 ? -7.418 37.125 4.391 1 94.75 353 GLY B CA 1
ATOM 7180 C C . GLY B 1 353 ? -8.859 37.531 4.191 1 94.75 353 GLY B C 1
ATOM 7181 O O . GLY B 1 353 ? -9.602 37.719 5.164 1 94.75 353 GLY B O 1
ATOM 7182 N N . GLY B 1 354 ? -9.172 37.688 2.959 1 96.06 354 GLY B N 1
ATOM 7183 C CA . GLY B 1 354 ? -10.539 38.062 2.617 1 96.06 354 GLY B CA 1
ATOM 7184 C C . GLY B 1 354 ? -11.422 36.875 2.291 1 96.06 354 GLY B C 1
ATOM 7185 O O . GLY B 1 354 ? -12.289 36.969 1.418 1 96.06 354 GLY B O 1
ATOM 7186 N N . SER B 1 355 ? -11.086 35.812 2.969 1 96.62 355 SER B N 1
ATOM 7187 C CA . SER B 1 355 ? -11.844 34.594 2.664 1 96.62 355 SER B CA 1
ATOM 7188 C C . SER B 1 355 ? -12.375 33.938 3.936 1 96.62 355 SER B C 1
ATOM 7190 O O . SER B 1 355 ? -11.75 34.031 4.992 1 96.62 355 SER B O 1
ATOM 7192 N N . LEU B 1 356 ? -13.57 33.406 3.848 1 97.69 356 LEU B N 1
ATOM 7193 C CA . LEU B 1 356 ? -14.211 32.594 4.883 1 97.69 356 LEU B CA 1
ATOM 7194 C C . LEU B 1 356 ? -14.867 31.359 4.285 1 97.69 356 LEU B C 1
ATOM 7196 O O . LEU B 1 356 ? -15.656 31.469 3.344 1 97.69 356 LEU B O 1
ATOM 7200 N N . ILE B 1 357 ? -14.453 30.172 4.75 1 98.12 357 ILE B N 1
ATOM 7201 C CA . ILE B 1 357 ? -15.117 28.922 4.445 1 98.12 357 ILE B CA 1
ATOM 7202 C C . ILE B 1 357 ? -15.594 28.266 5.738 1 98.12 357 ILE B C 1
ATOM 7204 O O . ILE B 1 357 ? -14.797 27.688 6.484 1 98.12 357 ILE B O 1
ATOM 7208 N N . HIS B 1 358 ? -16.922 28.391 6.012 1 98.5 358 HIS B N 1
ATOM 7209 C CA . HIS B 1 358 ? -17.531 27.875 7.227 1 98.5 358 HIS B CA 1
ATOM 7210 C C . HIS B 1 358 ? -18.578 26.812 6.906 1 98.5 358 HIS B C 1
ATOM 7212 O O . HIS B 1 358 ? -19.203 26.844 5.844 1 98.5 358 HIS B O 1
ATOM 7218 N N . VAL B 1 359 ? -18.719 25.859 7.77 1 98.62 359 VAL B N 1
ATOM 7219 C CA . VAL B 1 359 ? -19.766 24.859 7.625 1 98.62 359 VAL B CA 1
ATOM 7220 C C . VAL B 1 359 ? -20.656 24.859 8.867 1 98.62 359 VAL B C 1
ATOM 7222 O O . VAL B 1 359 ? -20.219 25.266 9.945 1 98.62 359 VAL B O 1
ATOM 7225 N N . ASN B 1 360 ? -21.922 24.422 8.695 1 98.75 360 ASN B N 1
ATOM 7226 C CA . ASN B 1 360 ? -22.906 24.297 9.766 1 98.75 360 ASN B CA 1
ATOM 7227 C C . ASN B 1 360 ? -23.766 23.047 9.594 1 98.75 360 ASN B C 1
ATOM 7229 O O . ASN B 1 360 ? -24.516 22.938 8.617 1 98.75 360 ASN B O 1
ATOM 7233 N N . PRO B 1 361 ? -23.641 22.141 10.484 1 98.38 361 PRO B N 1
ATOM 7234 C CA . PRO B 1 361 ? -24.438 20.906 10.391 1 98.38 361 PRO B CA 1
ATOM 7235 C C . PRO B 1 361 ? -25.797 21.047 11.055 1 98.38 361 PRO B C 1
ATOM 7237 O O . PRO B 1 361 ? -26.594 20.109 11.055 1 98.38 361 PRO B O 1
ATOM 7240 N N . LEU B 1 362 ? -26.172 22.188 11.672 1 98.31 362 LEU B N 1
ATOM 7241 C CA . LEU B 1 362 ? -27.375 22.328 12.5 1 98.31 362 LEU B CA 1
ATOM 7242 C C . LEU B 1 362 ? -28.438 23.141 11.781 1 98.31 362 LEU B C 1
ATOM 7244 O O . LEU B 1 362 ? -29.641 22.844 11.883 1 98.31 362 LEU B O 1
ATOM 7248 N N . LEU B 1 363 ? -28.031 24.125 11.039 1 98.38 363 LEU B N 1
ATOM 7249 C CA . LEU B 1 363 ? -28.969 25.062 10.43 1 98.38 363 LEU B CA 1
ATOM 7250 C C . LEU B 1 363 ? -29.453 24.531 9.078 1 98.38 363 LEU B C 1
ATOM 7252 O O . LEU B 1 363 ? -28.719 23.844 8.375 1 98.38 363 LEU B O 1
ATOM 7256 N N . ASN B 1 364 ? -30.703 24.875 8.695 1 97.44 364 ASN B N 1
ATOM 7257 C CA . ASN B 1 364 ? -31.125 24.719 7.312 1 97.44 364 ASN B CA 1
ATOM 7258 C C . ASN B 1 364 ? -30.625 25.859 6.434 1 97.44 364 ASN B C 1
ATOM 7260 O O . ASN B 1 364 ? -29.984 26.781 6.926 1 97.44 364 ASN B O 1
ATOM 7264 N N . GLN B 1 365 ? -30.906 25.781 5.25 1 97.62 365 GLN B N 1
ATOM 7265 C CA . GLN B 1 365 ? -30.312 26.688 4.277 1 97.62 365 GLN B CA 1
ATOM 7266 C C . GLN B 1 365 ? -30.75 28.141 4.531 1 97.62 365 GLN B C 1
ATOM 7268 O O . GLN B 1 365 ? -29.922 29.047 4.488 1 97.62 365 GLN B O 1
ATOM 7273 N N . SER B 1 366 ? -32.031 28.391 4.812 1 98.25 366 SER B N 1
ATOM 7274 C CA . SER B 1 366 ? -32.562 29.734 5.031 1 98.25 366 SER B CA 1
ATOM 7275 C C . SER B 1 366 ? -31.938 30.359 6.277 1 98.25 366 SER B C 1
ATOM 7277 O O . SER B 1 366 ? -31.562 31.547 6.27 1 98.25 366 SER B O 1
ATOM 7279 N N . ALA B 1 367 ? -31.875 29.625 7.336 1 98.62 367 ALA B N 1
ATOM 7280 C CA . ALA B 1 367 ? -31.266 30.109 8.57 1 98.62 367 ALA B CA 1
ATOM 7281 C C . ALA B 1 367 ? -29.781 30.391 8.391 1 98.62 367 ALA B C 1
ATOM 7283 O O . ALA B 1 367 ? -29.266 31.375 8.938 1 98.62 367 ALA B O 1
ATOM 7284 N N . ALA B 1 368 ? -29.109 29.547 7.637 1 98.81 368 ALA B N 1
ATOM 7285 C CA . ALA B 1 368 ? -27.688 29.75 7.363 1 98.81 368 ALA B CA 1
ATOM 7286 C C . ALA B 1 368 ? -27.469 31.016 6.547 1 98.81 368 ALA B C 1
ATOM 7288 O O . ALA B 1 368 ? -26.516 31.766 6.809 1 98.81 368 ALA B O 1
ATOM 7289 N N . GLN B 1 369 ? -28.312 31.219 5.57 1 98.5 369 GLN B N 1
ATOM 7290 C CA . GLN B 1 369 ? -28.219 32.438 4.766 1 98.5 369 GLN B CA 1
ATOM 7291 C C . GLN B 1 369 ? -28.391 33.688 5.633 1 98.5 369 GLN B C 1
ATOM 7293 O O . GLN B 1 369 ? -27.594 34.625 5.523 1 98.5 369 GLN B O 1
ATOM 7298 N N . ALA B 1 370 ? -29.359 33.656 6.445 1 98.69 370 ALA B N 1
ATOM 7299 C CA . ALA B 1 370 ? -29.609 34.812 7.32 1 98.69 370 ALA B CA 1
ATOM 7300 C C . ALA B 1 370 ? -28.438 35.031 8.273 1 98.69 370 ALA B C 1
ATOM 7302 O O . ALA B 1 370 ? -28.062 36.188 8.531 1 98.69 370 ALA B O 1
ATOM 7303 N N . SER B 1 371 ? -27.953 33.969 8.766 1 98.75 371 SER B N 1
ATOM 7304 C CA . SER B 1 371 ? -26.859 34.031 9.742 1 98.75 371 SER B CA 1
ATOM 7305 C C . SER B 1 371 ? -25.625 34.688 9.148 1 98.75 371 SER B C 1
ATOM 7307 O O . SER B 1 371 ? -24.969 35.5 9.812 1 98.75 371 SER B O 1
ATOM 7309 N N . MET B 1 372 ? -25.312 34.375 7.879 1 98.75 372 MET B N 1
ATOM 7310 C CA . MET B 1 372 ? -24.047 34.781 7.273 1 98.75 372 MET B CA 1
ATOM 7311 C C . MET B 1 372 ? -24.234 36 6.383 1 98.75 372 MET B C 1
ATOM 7313 O O . MET B 1 372 ? -23.281 36.469 5.773 1 98.75 372 MET B O 1
ATOM 7317 N N . GLN B 1 373 ? -25.469 36.531 6.359 1 98.62 373 GLN B N 1
ATOM 7318 C CA . GLN B 1 373 ? -25.781 37.594 5.406 1 98.62 373 GLN B CA 1
ATOM 7319 C C . GLN B 1 373 ? -24.875 38.812 5.609 1 98.62 373 GLN B C 1
ATOM 7321 O O . GLN B 1 373 ? -24.469 39.469 4.641 1 98.62 373 GLN B O 1
ATOM 7326 N N . VAL B 1 374 ? -24.562 39.156 6.832 1 98.62 374 VAL B N 1
ATOM 7327 C CA . VAL B 1 374 ? -23.766 40.312 7.133 1 98.62 374 VAL B CA 1
ATOM 7328 C C . VAL B 1 374 ? -22.375 40.188 6.523 1 98.62 374 VAL B C 1
ATOM 7330 O O . VAL B 1 374 ? -21.797 41.156 6.02 1 98.62 374 VAL B O 1
ATOM 7333 N N . ALA B 1 375 ? -21.797 39 6.637 1 98.75 375 ALA B N 1
ATOM 7334 C CA . ALA B 1 375 ? -20.469 38.75 6.055 1 98.75 375 ALA B CA 1
ATOM 7335 C C . ALA B 1 375 ? -20.531 38.75 4.531 1 98.75 375 ALA B C 1
ATOM 7337 O O . ALA B 1 375 ? -19.625 39.25 3.867 1 98.75 375 ALA B O 1
ATOM 7338 N N . ILE B 1 376 ? -21.578 38.188 3.949 1 98.62 376 ILE B N 1
ATOM 7339 C CA . ILE B 1 376 ? -21.766 38.156 2.502 1 98.62 376 ILE B CA 1
ATOM 7340 C C . ILE B 1 376 ? -21.906 39.594 1.975 1 98.62 376 ILE B C 1
ATOM 7342 O O . ILE B 1 376 ? -21.297 39.938 0.966 1 98.62 376 ILE B O 1
ATOM 7346 N N . ASP B 1 377 ? -22.734 40.406 2.672 1 98.62 377 ASP B N 1
ATOM 7347 C CA . ASP B 1 377 ? -22.922 41.781 2.271 1 98.62 377 ASP B CA 1
ATOM 7348 C C . ASP B 1 377 ? -21.594 42.562 2.262 1 98.62 377 ASP B C 1
ATOM 7350 O O . ASP B 1 377 ? -21.328 43.344 1.36 1 98.62 377 ASP B O 1
ATOM 7354 N N . PHE B 1 378 ? -20.844 42.312 3.27 1 98.56 378 PHE B N 1
ATOM 7355 C CA . PHE B 1 378 ? -19.547 42.969 3.336 1 98.56 378 PHE B CA 1
ATOM 7356 C C . PHE B 1 378 ? -18.703 42.594 2.121 1 98.56 378 PHE B C 1
ATOM 7358 O O . PHE B 1 378 ? -18.125 43.469 1.477 1 98.56 378 PHE B O 1
ATOM 7365 N N . ALA B 1 379 ? -18.547 41.281 1.812 1 98.56 379 ALA B N 1
ATOM 7366 C CA . ALA B 1 379 ? -17.734 40.812 0.703 1 98.56 379 ALA B CA 1
ATOM 7367 C C . ALA B 1 379 ? -18.203 41.406 -0.622 1 98.56 379 ALA B C 1
ATOM 7369 O O . ALA B 1 379 ? -17.391 41.844 -1.443 1 98.56 379 ALA B O 1
ATOM 7370 N N . VAL B 1 380 ? -19.5 41.469 -0.778 1 98 380 VAL B N 1
ATOM 7371 C CA . VAL B 1 380 ? -20.078 42 -2.004 1 98 380 VAL B CA 1
ATOM 7372 C C . VAL B 1 380 ? -19.75 43.5 -2.113 1 98 380 VAL B C 1
ATOM 7374 O O . VAL B 1 380 ? -19.406 43.969 -3.189 1 98 380 VAL B O 1
ATOM 7377 N N . ALA B 1 381 ? -19.859 44.188 -1.041 1 98.19 381 ALA B N 1
ATOM 7378 C CA . ALA B 1 381 ? -19.562 45.625 -1.022 1 98.19 381 ALA B CA 1
ATOM 7379 C C . ALA B 1 381 ? -18.094 45.875 -1.356 1 98.19 381 ALA B C 1
ATOM 7381 O O . ALA B 1 381 ? -17.734 46.969 -1.836 1 98.19 381 ALA B O 1
ATOM 7382 N N . GLN B 1 382 ? -17.297 44.875 -1.103 1 97.88 382 GLN B N 1
ATOM 7383 C CA . GLN B 1 382 ? -15.867 45 -1.367 1 97.88 382 GLN B CA 1
ATOM 7384 C C . GLN B 1 382 ? -15.5 44.406 -2.723 1 97.88 382 GLN B C 1
ATOM 7386 O O . GLN B 1 382 ? -14.32 44.188 -3.008 1 97.88 382 GLN B O 1
ATOM 7391 N N . GLY B 1 383 ? -16.453 44.062 -3.551 1 96.88 383 GLY B N 1
ATOM 7392 C CA . GLY B 1 383 ? -16.219 43.562 -4.898 1 96.88 383 GLY B CA 1
ATOM 7393 C C . GLY B 1 383 ? -16.047 42.062 -4.957 1 96.88 383 GLY B C 1
ATOM 7394 O O . GLY B 1 383 ? -15.578 41.531 -5.961 1 96.88 383 GLY B O 1
ATOM 7395 N N . GLY B 1 384 ? -16.375 41.375 -3.826 1 98.31 384 GLY B N 1
ATOM 7396 C CA . GLY B 1 384 ? -16.281 39.906 -3.785 1 98.31 384 GLY B CA 1
ATOM 7397 C C . GLY B 1 384 ? -17.625 39.219 -3.93 1 98.31 384 GLY B C 1
ATOM 7398 O O . GLY B 1 384 ? -18.5 39.719 -4.648 1 98.31 384 GLY B O 1
ATOM 7399 N N . SER B 1 385 ? -17.703 38.031 -3.424 1 97.75 385 SER B N 1
ATOM 7400 C CA . SER B 1 385 ? -18.906 37.219 -3.496 1 97.75 385 SER B CA 1
ATOM 7401 C C . SER B 1 385 ? -19.062 36.344 -2.266 1 97.75 385 SER B C 1
ATOM 7403 O O . SER B 1 385 ? -18.109 36.156 -1.501 1 97.75 385 SER B O 1
ATOM 7405 N N . GLY B 1 386 ? -20.234 35.906 -2.051 1 97.94 386 GLY B N 1
ATOM 7406 C CA . GLY B 1 386 ? -20.562 34.969 -1 1 97.94 386 GLY B CA 1
ATOM 7407 C C . GLY B 1 386 ? -21.797 34.125 -1.307 1 97.94 386 GLY B C 1
ATOM 7408 O O . GLY B 1 386 ? -22.75 34.625 -1.924 1 97.94 386 GLY B O 1
ATOM 7409 N N . LEU B 1 387 ? -21.781 32.875 -0.896 1 97.69 387 LEU B N 1
ATOM 7410 C CA . LEU B 1 387 ? -22.938 32 -1.08 1 97.69 387 LEU B CA 1
ATOM 7411 C C . LEU B 1 387 ? -23.062 31 0.066 1 97.69 387 LEU B C 1
ATOM 7413 O O . LEU B 1 387 ? -22.094 30.766 0.798 1 97.69 387 LEU B O 1
ATOM 7417 N N . ILE B 1 388 ? -24.25 30.531 0.268 1 98.5 388 ILE B N 1
ATOM 7418 C CA . ILE B 1 388 ? -24.516 29.375 1.111 1 98.5 388 ILE B CA 1
ATOM 7419 C C . ILE B 1 388 ? -24.797 28.156 0.237 1 98.5 388 ILE B C 1
ATOM 7421 O O . ILE B 1 388 ? -25.734 28.156 -0.56 1 98.5 388 ILE B O 1
ATOM 7425 N N . ASP B 1 389 ? -23.906 27.141 0.335 1 98.06 389 ASP B N 1
ATOM 7426 C CA . ASP B 1 389 ? -24.016 25.906 -0.431 1 98.06 389 ASP B CA 1
ATOM 7427 C C . ASP B 1 389 ? -24.453 24.75 0.457 1 98.06 389 ASP B C 1
ATOM 7429 O O . ASP B 1 389 ? -23.844 24.484 1.494 1 98.06 389 ASP B O 1
ATOM 7433 N N . GLU B 1 390 ? -25.562 24.156 0.099 1 98.12 390 GLU B N 1
ATOM 7434 C CA . GLU B 1 390 ? -25.984 22.953 0.81 1 98.12 390 GLU B CA 1
ATOM 7435 C C . GLU B 1 390 ? -25.344 21.703 0.205 1 98.12 390 GLU B C 1
ATOM 7437 O O . GLU B 1 390 ? -25.453 21.469 -1 1 98.12 390 GLU B O 1
ATOM 7442 N N . LEU B 1 391 ? -24.672 20.953 0.994 1 97.94 391 LEU B N 1
ATOM 7443 C CA . LEU B 1 391 ? -24 19.75 0.533 1 97.94 391 LEU B CA 1
ATOM 7444 C C . LEU B 1 391 ? -24.578 18.516 1.208 1 97.94 391 LEU B C 1
ATOM 7446 O O . LEU B 1 391 ? -24.906 18.547 2.396 1 97.94 391 LEU B O 1
ATOM 7450 N N . PRO B 1 392 ? -24.594 17.406 0.518 1 97 392 PRO B N 1
ATOM 7451 C CA . PRO B 1 392 ? -25.281 16.219 1.029 1 97 392 PRO B CA 1
ATOM 7452 C C . PRO B 1 392 ? -24.438 15.438 2.031 1 97 392 PRO B C 1
ATOM 7454 O O . PRO B 1 392 ? -24.938 14.547 2.715 1 97 392 PRO B O 1
ATOM 7457 N N . SER B 1 393 ? -23.109 15.68 2.1 1 97.12 393 SER B N 1
ATOM 7458 C CA . SER B 1 393 ? -22.234 14.961 3.021 1 97.12 393 SER B CA 1
ATOM 7459 C C . SER B 1 393 ? -20.953 15.734 3.281 1 97.12 393 SER B C 1
ATOM 7461 O O . SER B 1 393 ? -20.641 16.688 2.559 1 97.12 393 SER B O 1
ATOM 7463 N N . TRP B 1 394 ? -20.266 15.32 4.332 1 97.56 394 TRP B N 1
ATOM 7464 C CA . TRP B 1 394 ? -18.938 15.859 4.613 1 97.56 394 TRP B CA 1
ATOM 7465 C C . TRP B 1 394 ? -17.984 15.586 3.457 1 97.56 394 TRP B C 1
ATOM 7467 O O . TRP B 1 394 ? -17.203 16.453 3.068 1 97.56 394 TRP B O 1
ATOM 7477 N N . ASN B 1 395 ? -18.031 14.383 2.922 1 96.31 395 ASN B N 1
ATOM 7478 C CA . ASN B 1 395 ? -17.156 14.031 1.811 1 96.31 395 ASN B CA 1
ATOM 7479 C C . ASN B 1 395 ? -17.406 14.922 0.598 1 96.31 395 ASN B C 1
ATOM 7481 O O . ASN B 1 395 ? -16.469 15.312 -0.092 1 96.31 395 ASN B O 1
ATOM 7485 N N . ALA B 1 396 ? -18.688 15.211 0.322 1 96 396 ALA B N 1
ATOM 7486 C CA . ALA B 1 396 ? -19.016 16.109 -0.786 1 96 396 ALA B CA 1
ATOM 7487 C C . ALA B 1 396 ? -18.406 17.484 -0.576 1 96 396 ALA B C 1
ATOM 7489 O O . ALA B 1 396 ? -17.844 18.078 -1.508 1 96 396 ALA B O 1
ATOM 7490 N N . PHE B 1 397 ? -18.5 18 0.581 1 97.56 397 PHE B N 1
ATOM 7491 C CA . PHE B 1 397 ? -17.891 19.281 0.917 1 97.56 397 PHE B CA 1
ATOM 7492 C C . PHE B 1 397 ? -16.375 19.219 0.753 1 97.56 397 PHE B C 1
ATOM 7494 O O . PHE B 1 397 ? -15.773 20.125 0.162 1 97.56 397 PHE B O 1
ATOM 7501 N N . PHE B 1 398 ? -15.812 18.188 1.303 1 96.56 398 PHE B N 1
ATOM 7502 C CA . PHE B 1 398 ? -14.359 18.016 1.305 1 96.56 398 PHE B CA 1
ATOM 7503 C C . PHE B 1 398 ? -13.812 18.016 -0.117 1 96.56 398 PHE B C 1
ATOM 7505 O O . PHE B 1 398 ? -12.859 18.75 -0.419 1 96.56 398 PHE B O 1
ATOM 7512 N N . LEU B 1 399 ? -14.383 17.266 -0.975 1 92 399 LEU B N 1
ATOM 7513 C CA . LEU B 1 399 ? -13.938 17.141 -2.355 1 92 399 LEU B CA 1
ATOM 7514 C C . LEU B 1 399 ? -14.133 18.453 -3.107 1 92 399 LEU B C 1
ATOM 7516 O O . LEU B 1 399 ? -13.297 18.828 -3.939 1 92 399 LEU B O 1
ATOM 7520 N N . LYS B 1 400 ? -15.172 19.156 -2.779 1 93.12 400 LYS B N 1
ATOM 7521 C CA . LYS B 1 400 ? -15.523 20.359 -3.533 1 93.12 400 LYS B CA 1
ATOM 7522 C C . LYS B 1 400 ? -14.688 21.547 -3.088 1 93.12 400 LYS B C 1
ATOM 7524 O O . LYS B 1 400 ? -14.266 22.375 -3.912 1 93.12 400 LYS B O 1
ATOM 7529 N N . TYR B 1 401 ? -14.406 21.672 -1.757 1 94.12 401 TYR B N 1
ATOM 7530 C CA . TYR B 1 401 ? -13.867 22.938 -1.271 1 94.12 401 TYR B CA 1
ATOM 7531 C C . TYR B 1 401 ? -12.508 22.734 -0.611 1 94.12 401 TYR B C 1
ATOM 7533 O O . TYR B 1 401 ? -11.648 23.609 -0.664 1 94.12 401 TYR B O 1
ATOM 7541 N N . VAL B 1 402 ? -12.234 21.641 0.037 1 91.31 402 VAL B N 1
ATOM 7542 C CA . VAL B 1 402 ? -11.039 21.484 0.864 1 91.31 402 VAL B CA 1
ATOM 7543 C C . VAL B 1 402 ? -9.836 21.188 -0.02 1 91.31 402 VAL B C 1
ATOM 7545 O O . VAL B 1 402 ? -8.742 21.703 0.207 1 91.31 402 VAL B O 1
ATOM 7548 N N . THR B 1 403 ? -9.961 20.375 -1.046 1 84.69 403 THR B N 1
ATOM 7549 C CA . THR B 1 403 ? -8.844 19.938 -1.873 1 84.69 403 THR B CA 1
ATOM 7550 C C . THR B 1 403 ? -8.172 21.125 -2.549 1 84.69 403 THR B C 1
ATOM 7552 O O . THR B 1 403 ? -6.965 21.094 -2.799 1 84.69 403 THR B O 1
ATOM 7555 N N . SER B 1 404 ? -8.93 22.25 -2.719 1 81.12 404 SER B N 1
ATOM 7556 C CA . SER B 1 404 ? -8.352 23.438 -3.332 1 81.12 404 SER B CA 1
ATOM 7557 C C . SER B 1 404 ? -7.945 24.469 -2.275 1 81.12 404 SER B C 1
ATOM 7559 O O . SER B 1 404 ? -7.188 25.391 -2.564 1 81.12 404 SER B O 1
ATOM 7561 N N . ALA B 1 405 ? -8.414 24.234 -1.04 1 82.19 405 ALA B N 1
ATOM 7562 C CA . ALA B 1 405 ? -8.211 25.25 -0.009 1 82.19 405 ALA B CA 1
ATOM 7563 C C . ALA B 1 405 ? -7.242 24.75 1.061 1 82.19 405 ALA B C 1
ATOM 7565 O O . ALA B 1 405 ? -6.848 25.516 1.951 1 82.19 405 ALA B O 1
ATOM 7566 N N . GLU B 1 406 ? -6.84 23.516 0.918 1 82.69 406 GLU B N 1
ATOM 7567 C CA . GLU B 1 406 ? -5.938 22.969 1.93 1 82.69 406 GLU B CA 1
ATOM 7568 C C . GLU B 1 406 ? -4.598 23.703 1.925 1 82.69 406 GLU B C 1
ATOM 7570 O O . GLU B 1 406 ? -4.238 24.344 0.937 1 82.69 406 GLU B O 1
ATOM 7575 N N . ALA B 1 407 ? -3.92 23.641 3.1 1 86.25 407 ALA B N 1
ATOM 7576 C CA . ALA B 1 407 ? -2.65 24.344 3.273 1 86.25 407 ALA B CA 1
ATOM 7577 C C . ALA B 1 407 ? -1.622 23.875 2.244 1 86.25 407 ALA B C 1
ATOM 7579 O O . ALA B 1 407 ? -1.538 22.688 1.936 1 86.25 407 ALA B O 1
ATOM 7580 N N . PRO B 1 408 ? -0.854 24.844 1.706 1 89.94 408 PRO B N 1
ATOM 7581 C CA . PRO B 1 408 ? 0.196 24.453 0.76 1 89.94 408 PRO B CA 1
ATOM 7582 C C . PRO B 1 408 ? 1.301 23.641 1.412 1 89.94 408 PRO B C 1
ATOM 7584 O O . PRO B 1 408 ? 1.586 23.797 2.602 1 89.94 408 PRO B O 1
ATOM 7587 N N . VAL B 1 409 ? 1.869 22.781 0.628 1 94.19 409 VAL B N 1
ATOM 7588 C CA . VAL B 1 409 ? 3.016 21.984 1.057 1 94.19 409 VAL B CA 1
ATOM 7589 C C . VAL B 1 409 ? 4.219 22.297 0.168 1 94.19 409 VAL B C 1
ATOM 7591 O O . VAL B 1 409 ? 4.066 22.844 -0.922 1 94.19 409 VAL B O 1
ATOM 7594 N N . GLY B 1 410 ? 5.402 22.016 0.652 1 93.62 410 GLY B N 1
ATOM 7595 C CA . GLY B 1 410 ? 6.613 22.391 -0.063 1 93.62 410 GLY B CA 1
ATOM 7596 C C . GLY B 1 410 ? 7.246 23.656 0.471 1 93.62 410 GLY B C 1
ATOM 7597 O O . GLY B 1 410 ? 8.469 23.734 0.64 1 93.62 410 GLY B O 1
ATOM 7598 N N . PRO B 1 411 ? 6.453 24.672 0.794 1 93.25 411 PRO B N 1
ATOM 7599 C CA . PRO B 1 411 ? 7 25.906 1.37 1 93.25 411 PRO B CA 1
ATOM 7600 C C . PRO B 1 411 ? 7.52 25.703 2.793 1 93.25 411 PRO B C 1
ATOM 7602 O O . PRO B 1 411 ? 7.016 24.844 3.525 1 93.25 411 PRO B O 1
ATOM 7605 N N . GLU B 1 412 ? 8.477 26.531 3.105 1 94.75 412 GLU B N 1
ATOM 7606 C CA . GLU B 1 412 ? 9 26.594 4.465 1 94.75 412 GLU B CA 1
ATOM 7607 C C . GLU B 1 412 ? 8.164 27.516 5.34 1 94.75 412 GLU B C 1
ATOM 7609 O O . GLU B 1 412 ? 8.531 28.672 5.566 1 94.75 412 GLU B O 1
ATOM 7614 N N . LEU B 1 413 ? 7.094 26.953 5.848 1 94.69 413 LEU B N 1
ATOM 7615 C CA . LEU B 1 413 ? 6.078 27.719 6.562 1 94.69 413 LEU B CA 1
ATOM 7616 C C . LEU B 1 413 ? 6.164 27.453 8.062 1 94.69 413 LEU B C 1
ATOM 7618 O O . LEU B 1 413 ? 6.344 26.312 8.492 1 94.69 413 LEU B O 1
ATOM 7622 N N . MET B 1 414 ? 6.043 28.531 8.844 1 94.88 414 MET B N 1
ATOM 7623 C CA . MET B 1 414 ? 6 28.438 10.305 1 94.88 414 MET B CA 1
ATOM 7624 C C . MET B 1 414 ? 4.781 29.172 10.859 1 94.88 414 MET B C 1
ATOM 7626 O O . MET B 1 414 ? 4.305 30.125 10.266 1 94.88 414 MET B O 1
ATOM 7630 N N . LEU B 1 415 ? 4.312 28.656 12 1 96.19 415 LEU B N 1
ATOM 7631 C CA . LEU B 1 415 ? 3.135 29.219 12.648 1 96.19 415 LEU B CA 1
ATOM 7632 C C . LEU B 1 415 ? 3.443 29.609 14.086 1 96.19 415 LEU B C 1
ATOM 7634 O O . LEU B 1 415 ? 4.258 28.969 14.75 1 96.19 415 LEU B O 1
ATOM 7638 N N . GLY B 1 416 ? 2.852 30.688 14.539 1 96.75 416 GLY B N 1
ATOM 7639 C CA . GLY B 1 416 ? 2.553 30.984 15.93 1 96.75 416 GLY B CA 1
ATOM 7640 C C . GLY B 1 416 ? 1.064 31.016 16.234 1 96.75 416 GLY B C 1
ATOM 7641 O O . GLY B 1 416 ? 0.316 31.75 15.562 1 96.75 416 GLY B O 1
ATOM 7642 N N . THR B 1 417 ? 0.65 30.156 17.188 1 97.5 417 THR B N 1
ATOM 7643 C CA . THR B 1 417 ? -0.795 30.047 17.344 1 97.5 417 THR B CA 1
ATOM 7644 C C . THR B 1 417 ? -1.201 30.266 18.797 1 97.5 417 THR B C 1
ATOM 7646 O O . THR B 1 417 ? -0.365 30.188 19.703 1 97.5 417 THR B O 1
ATOM 7649 N N . ARG B 1 418 ? -2.447 30.547 19.016 1 98.62 418 ARG B N 1
ATOM 7650 C CA . ARG B 1 418 ? -3.035 30.766 20.328 1 98.62 418 ARG B CA 1
ATOM 7651 C C . ARG B 1 418 ? -4.527 30.469 20.312 1 98.62 418 ARG B C 1
ATOM 7653 O O . ARG B 1 418 ? -5.219 30.734 19.328 1 98.62 418 ARG B O 1
ATOM 7660 N N . LEU B 1 419 ? -4.957 29.781 21.391 1 98.69 419 LEU B N 1
ATOM 7661 C CA . LEU B 1 419 ? -6.391 29.656 21.641 1 98.69 419 LEU B CA 1
ATOM 7662 C C . LEU B 1 419 ? -6.957 30.922 22.25 1 98.69 419 LEU B C 1
ATOM 7664 O O . LEU B 1 419 ? -6.52 31.344 23.328 1 98.69 419 LEU B O 1
ATOM 7668 N N . LEU B 1 420 ? -7.949 31.531 21.594 1 98.69 420 LEU B N 1
ATOM 7669 C CA . LEU B 1 420 ? -8.539 32.781 22.078 1 98.69 420 LEU B CA 1
ATOM 7670 C C . LEU B 1 420 ? -9.812 32.5 22.875 1 98.69 420 LEU B C 1
ATOM 7672 O O . LEU B 1 420 ? -10.781 31.953 22.328 1 98.69 420 LEU B O 1
ATOM 7676 N N . ASN B 1 421 ? -9.844 32.938 24.047 1 96.81 421 ASN B N 1
ATOM 7677 C CA . ASN B 1 421 ? -10.93 32.688 24.984 1 96.81 421 ASN B CA 1
ATOM 7678 C C . ASN B 1 421 ? -12.234 33.312 24.531 1 96.81 421 ASN B C 1
ATOM 7680 O O . ASN B 1 421 ? -12.227 34.438 24 1 96.81 421 ASN B O 1
ATOM 7684 N N . THR B 1 422 ? -13.258 32.656 24.891 1 96.56 422 THR B N 1
ATOM 7685 C CA . THR B 1 422 ? -14.602 33.094 24.562 1 96.56 422 THR B CA 1
ATOM 7686 C C . THR B 1 422 ? -14.883 34.469 25.188 1 96.56 422 THR B C 1
ATOM 7688 O O . THR B 1 422 ? -15.602 35.281 24.625 1 96.56 422 THR B O 1
ATOM 7691 N N . SER B 1 423 ? -14.312 34.75 26.281 1 95.31 423 SER B N 1
ATOM 7692 C CA . SER B 1 423 ? -14.562 35.969 27.016 1 95.31 423 SER B CA 1
ATOM 7693 C C . SER B 1 423 ? -14.148 37.219 26.203 1 95.31 423 SER B C 1
ATOM 7695 O O . SER B 1 423 ? -14.727 38.281 26.359 1 95.31 423 SER B O 1
ATOM 7697 N N . LEU B 1 424 ? -13.156 37.031 25.328 1 96.94 424 LEU B N 1
ATOM 7698 C CA . LEU B 1 424 ? -12.727 38.125 24.453 1 96.94 424 LEU B CA 1
ATOM 7699 C C . LEU B 1 424 ? -13.859 38.562 23.516 1 96.94 424 LEU B C 1
ATOM 7701 O O . LEU B 1 424 ? -13.961 39.719 23.156 1 96.94 424 LEU B O 1
ATOM 7705 N N . PHE B 1 425 ? -14.664 37.656 23.188 1 97.81 425 PHE B N 1
ATOM 7706 C CA . PHE B 1 425 ? -15.727 37.875 22.203 1 97.81 425 PHE B CA 1
ATOM 7707 C C . PHE B 1 425 ? -17.031 38.281 22.906 1 97.81 425 PHE B C 1
ATOM 7709 O O . PHE B 1 425 ? -17.953 38.781 22.266 1 97.81 425 PHE B O 1
ATOM 7716 N N . ALA B 1 426 ? -17.094 38.125 24.203 1 96.75 426 ALA B N 1
ATOM 7717 C CA . ALA B 1 426 ? -18.344 38.312 24.953 1 96.75 426 ALA B CA 1
ATOM 7718 C C . ALA B 1 426 ? -18.469 39.719 25.5 1 96.75 426 ALA B C 1
ATOM 7720 O O . ALA B 1 426 ? -19.547 40.156 25.906 1 96.75 426 ALA B O 1
ATOM 7721 N N . THR B 1 427 ? -17.391 40.531 25.516 1 96.88 427 THR B N 1
ATOM 7722 C CA . THR B 1 427 ? -17.406 41.875 26.062 1 96.88 427 THR B CA 1
ATOM 7723 C C . THR B 1 427 ? -16.953 42.906 25.031 1 96.88 427 THR B C 1
ATOM 7725 O O . THR B 1 427 ? -16.141 42.594 24.156 1 96.88 427 THR B O 1
ATOM 7728 N N . ASP B 1 428 ? -17.422 44.094 25.219 1 96.88 428 ASP B N 1
ATOM 7729 C CA . ASP B 1 428 ? -17.031 45.156 24.297 1 96.88 428 ASP B CA 1
ATOM 7730 C C . ASP B 1 428 ? -15.531 45.469 24.406 1 96.88 428 ASP B C 1
ATOM 7732 O O . ASP B 1 428 ? -14.859 45.656 23.406 1 96.88 428 ASP B O 1
ATOM 7736 N N . SER B 1 429 ? -15.07 45.406 25.578 1 97.38 429 SER B N 1
ATOM 7737 C CA . SER B 1 429 ? -13.656 45.656 25.797 1 97.38 429 SER B CA 1
ATOM 7738 C C . SER B 1 429 ? -12.789 44.594 25.172 1 97.38 429 SER B C 1
ATOM 7740 O O . SER B 1 429 ? -11.734 44.875 24.594 1 97.38 429 SER B O 1
ATOM 7742 N N . GLY B 1 430 ? -13.227 43.344 25.391 1 97.56 430 GLY B N 1
ATOM 7743 C CA . GLY B 1 430 ? -12.5 42.25 24.766 1 97.56 430 GLY B CA 1
ATOM 7744 C C . GLY B 1 430 ? -12.484 42.344 23.266 1 97.56 430 GLY B C 1
ATOM 7745 O O . GLY B 1 430 ? -11.445 42.125 22.641 1 97.56 430 GLY B O 1
ATOM 7746 N N . LYS B 1 431 ? -13.57 42.688 22.656 1 98.25 431 LYS B N 1
ATOM 7747 C CA . LYS B 1 431 ? -13.688 42.812 21.203 1 98.25 431 LYS B CA 1
ATOM 7748 C C . LYS B 1 431 ? -12.789 43.906 20.672 1 98.25 431 LYS B C 1
ATOM 7750 O O . LYS B 1 431 ? -12.125 43.75 19.641 1 98.25 431 LYS B O 1
ATOM 7755 N N . ILE B 1 432 ? -12.836 45 21.359 1 98 432 ILE B N 1
ATOM 7756 C CA . ILE B 1 432 ? -12.031 46.156 20.953 1 98 432 ILE B CA 1
ATOM 7757 C C . ILE B 1 432 ? -10.547 45.812 21.031 1 98 432 ILE B C 1
ATOM 7759 O O . ILE B 1 432 ? -9.789 46.062 20.094 1 98 432 ILE B O 1
ATOM 7763 N N . ALA B 1 433 ? -10.164 45.125 22.125 1 98.25 433 ALA B N 1
ATOM 7764 C CA . ALA B 1 433 ? -8.766 44.75 22.312 1 98.25 433 ALA B CA 1
ATOM 7765 C C . ALA B 1 433 ? -8.312 43.781 21.25 1 98.25 433 ALA B C 1
ATOM 7767 O O . ALA B 1 433 ? -7.219 43.906 20.703 1 98.25 433 ALA B O 1
ATOM 7768 N N . LEU B 1 434 ? -9.133 42.781 21.031 1 98.44 434 LEU B N 1
ATOM 7769 C CA . LEU B 1 434 ? -8.797 41.781 20.047 1 98.44 434 LEU B CA 1
ATOM 7770 C C . LEU B 1 434 ? -8.727 42.375 18.656 1 98.44 434 LEU B C 1
ATOM 7772 O O . LEU B 1 434 ? -7.793 42.094 17.891 1 98.44 434 LEU B O 1
ATOM 7776 N N . SER B 1 435 ? -9.711 43.188 18.266 1 98.25 435 SER B N 1
ATOM 7777 C CA . SER B 1 435 ? -9.711 43.844 16.953 1 98.25 435 SER B CA 1
ATOM 7778 C C . SER B 1 435 ? -8.469 44.688 16.75 1 98.25 435 SER B C 1
ATOM 7780 O O . SER B 1 435 ? -7.871 44.688 15.68 1 98.25 435 SER B O 1
ATOM 7782 N N . ALA B 1 436 ? -8.109 45.406 17.75 1 98.12 436 ALA B N 1
ATOM 7783 C CA . ALA B 1 436 ? -6.922 46.25 17.672 1 98.12 436 ALA B CA 1
ATOM 7784 C C . ALA B 1 436 ? -5.66 45.406 17.5 1 98.12 436 ALA B C 1
ATOM 7786 O O . ALA B 1 436 ? -4.766 45.781 16.734 1 98.12 436 ALA B O 1
ATOM 7787 N N . ALA B 1 437 ? -5.562 44.375 18.297 1 98.31 437 ALA B N 1
ATOM 7788 C CA . ALA B 1 437 ? -4.402 43.5 18.203 1 98.31 437 ALA B CA 1
ATOM 7789 C C . ALA B 1 437 ? -4.273 42.906 16.797 1 98.31 437 ALA B C 1
ATOM 7791 O O . ALA B 1 437 ? -3.17 42.844 16.25 1 98.31 437 ALA B O 1
ATOM 7792 N N . ILE B 1 438 ? -5.391 42.5 16.203 1 98.12 438 ILE B N 1
ATOM 7793 C CA . ILE B 1 438 ? -5.387 41.938 14.859 1 98.12 438 ILE B CA 1
ATOM 7794 C C . ILE B 1 438 ? -4.977 43 13.844 1 98.12 438 ILE B C 1
ATOM 7796 O O . ILE B 1 438 ? -4.137 42.75 12.977 1 98.12 438 ILE B O 1
ATOM 7800 N N . ALA B 1 439 ? -5.555 44.156 13.953 1 97.31 439 ALA B N 1
ATOM 7801 C CA . ALA B 1 439 ? -5.223 45.25 13.047 1 97.31 439 ALA B CA 1
ATOM 7802 C C . ALA B 1 439 ? -3.727 45.531 13.078 1 97.31 439 ALA B C 1
ATOM 7804 O O . ALA B 1 439 ? -3.119 45.812 12.031 1 97.31 439 ALA B O 1
ATOM 7805 N N . ASN B 1 440 ? -3.15 45.5 14.227 1 96.44 440 ASN B N 1
ATOM 7806 C CA . ASN B 1 440 ? -1.732 45.812 14.398 1 96.44 440 ASN B CA 1
ATOM 7807 C C . ASN B 1 440 ? -0.856 44.688 13.828 1 96.44 440 ASN B C 1
ATOM 7809 O O . ASN B 1 440 ? 0.3 44.938 13.469 1 96.44 440 ASN B O 1
ATOM 7813 N N . ALA B 1 441 ? -1.351 43.5 13.758 1 96.38 441 ALA B N 1
ATOM 7814 C CA . ALA B 1 441 ? -0.583 42.375 13.266 1 96.38 441 ALA B CA 1
ATOM 7815 C C . ALA B 1 441 ? -0.646 42.281 11.742 1 96.38 441 ALA B C 1
ATOM 7817 O O . ALA B 1 441 ? 0.218 41.656 11.109 1 96.38 441 ALA B O 1
ATOM 7818 N N . LEU B 1 442 ? -1.602 42.906 11.055 1 96.5 442 LEU B N 1
ATOM 7819 C CA . LEU B 1 442 ? -1.934 42.688 9.648 1 96.5 442 LEU B CA 1
ATOM 7820 C C . LEU B 1 442 ? -0.76 43.094 8.75 1 96.5 442 LEU B C 1
ATOM 7822 O O . LEU B 1 442 ? -0.495 42.438 7.746 1 96.5 442 LEU B O 1
ATOM 7826 N N . PRO B 1 443 ? 0.012 44.219 9.086 1 93.62 443 PRO B N 1
ATOM 7827 C CA . PRO B 1 443 ? 1.148 44.531 8.219 1 93.62 443 PRO B CA 1
ATOM 7828 C C . PRO B 1 443 ? 2.209 43.438 8.195 1 93.62 443 PRO B C 1
ATOM 7830 O O . PRO B 1 443 ? 2.963 43.344 7.223 1 93.62 443 PRO B O 1
ATOM 7833 N N . PHE B 1 444 ? 2.229 42.625 9.203 1 93.12 444 PHE B N 1
ATOM 7834 C CA . PHE B 1 444 ? 3.203 41.562 9.305 1 93.12 444 PHE B CA 1
ATOM 7835 C C . PHE B 1 444 ? 2.672 40.281 8.664 1 93.12 444 PHE B C 1
ATOM 7837 O O . PHE B 1 444 ? 3.369 39.625 7.875 1 93.12 444 PHE B O 1
ATOM 7844 N N . SER B 1 445 ? 1.473 39.906 9.008 1 93.31 445 SER B N 1
ATOM 7845 C CA . SER B 1 445 ? 0.9 38.656 8.594 1 93.31 445 SER B CA 1
ATOM 7846 C C . SER B 1 445 ? -0.624 38.719 8.562 1 93.31 445 SER B C 1
ATOM 7848 O O . SER B 1 445 ? -1.247 39.25 9.469 1 93.31 445 SER B O 1
ATOM 7850 N N . THR B 1 446 ? -1.184 38.219 7.449 1 92.81 446 THR B N 1
ATOM 7851 C CA . THR B 1 446 ? -2.615 37.938 7.48 1 92.81 446 THR B CA 1
ATOM 7852 C C . THR B 1 446 ? -2.908 36.688 8.312 1 92.81 446 THR B C 1
ATOM 7854 O O . THR B 1 446 ? -2.412 35.594 8.016 1 92.81 446 THR B O 1
ATOM 7857 N N . PRO B 1 447 ? -3.674 36.844 9.375 1 95.06 447 PRO B N 1
ATOM 7858 C CA . PRO B 1 447 ? -3.887 35.719 10.266 1 95.06 447 PRO B CA 1
ATOM 7859 C C . PRO B 1 447 ? -4.605 34.531 9.578 1 95.06 447 PRO B C 1
ATOM 7861 O O . PRO B 1 447 ? -5.41 34.75 8.672 1 95.06 447 PRO B O 1
ATOM 7864 N N . TYR B 1 448 ? -4.285 33.375 9.906 1 95.31 448 TYR B N 1
ATOM 7865 C CA . TYR B 1 448 ? -5.051 32.156 9.641 1 95.31 448 TYR B CA 1
ATOM 7866 C C . TYR B 1 448 ? -5.812 31.703 10.883 1 95.31 448 TYR B C 1
ATOM 7868 O O . TYR B 1 448 ? -5.211 31.344 11.891 1 95.31 448 TYR B O 1
ATOM 7876 N N . ILE B 1 449 ? -7.105 31.797 10.852 1 98 449 ILE B N 1
ATOM 7877 C CA . ILE B 1 449 ? -7.957 31.516 12 1 98 449 ILE B CA 1
ATOM 7878 C C . ILE B 1 449 ? -8.781 30.266 11.734 1 98 449 ILE B C 1
ATOM 7880 O O . ILE B 1 449 ? -9.523 30.188 10.742 1 98 449 ILE B O 1
ATOM 7884 N N . VAL B 1 450 ? -8.641 29.297 12.594 1 98.12 450 VAL B N 1
ATOM 7885 C CA . VAL B 1 450 ? -9.484 28.109 12.562 1 98.12 450 VAL B CA 1
ATOM 7886 C C . VAL B 1 450 ? -10.578 28.219 13.625 1 98.12 450 VAL B C 1
ATOM 7888 O O . VAL B 1 450 ? -10.281 28.312 14.82 1 98.12 450 VAL B O 1
ATOM 7891 N N . VAL B 1 451 ? -11.773 28.344 13.141 1 98.31 451 VAL B N 1
ATOM 7892 C CA . VAL B 1 451 ? -12.914 28.172 14.031 1 98.31 451 VAL B CA 1
ATOM 7893 C C . VAL B 1 451 ? -13.227 26.688 14.203 1 98.31 451 VAL B C 1
ATOM 7895 O O . VAL B 1 451 ? -14.109 26.141 13.539 1 98.31 451 VAL B O 1
ATOM 7898 N N . GLY B 1 452 ? -12.469 26.078 15.023 1 97.75 452 GLY B N 1
ATOM 7899 C CA . GLY B 1 452 ? -12.508 24.641 15.18 1 97.75 452 GLY B CA 1
ATOM 7900 C C . GLY B 1 452 ? -12.383 24.188 16.625 1 97.75 452 GLY B C 1
ATOM 7901 O O . GLY B 1 452 ? -11.906 23.094 16.906 1 97.75 452 GLY B O 1
ATOM 7902 N N . THR B 1 453 ? -12.664 25.094 17.609 1 98 453 THR B N 1
ATOM 7903 C CA . THR B 1 453 ? -12.727 24.703 19.016 1 98 453 THR B CA 1
ATOM 7904 C C . THR B 1 453 ? -14.031 23.984 19.328 1 98 453 THR B C 1
ATOM 7906 O O . THR B 1 453 ? -15.031 24.188 18.625 1 98 453 THR B O 1
ATOM 7909 N N . PRO B 1 454 ? -14.023 23.062 20.266 1 97.69 454 PRO B N 1
ATOM 7910 C CA . PRO B 1 454 ? -15.242 22.297 20.562 1 97.69 454 PRO B CA 1
ATOM 7911 C C . PRO B 1 454 ? -16.234 23.109 21.391 1 97.69 454 PRO B C 1
ATOM 7913 O O . PRO B 1 454 ? -16.656 22.656 22.469 1 97.69 454 PRO B O 1
ATOM 7916 N N . PHE B 1 455 ? -16.734 24.156 20.859 1 93.94 455 PHE B N 1
ATOM 7917 C CA . PHE B 1 455 ? -17.469 25.219 21.547 1 93.94 455 PHE B CA 1
ATOM 7918 C C . PHE B 1 455 ? -18.812 24.703 22.047 1 93.94 455 PHE B C 1
ATOM 7920 O O . PHE B 1 455 ? -19.188 24.969 23.188 1 93.94 455 PHE B O 1
ATOM 7927 N N . LEU B 1 456 ? -19.578 23.969 21.266 1 96.69 456 LEU B N 1
ATOM 7928 C CA . LEU B 1 456 ? -20.906 23.5 21.609 1 96.69 456 LEU B CA 1
ATOM 7929 C C . LEU B 1 456 ? -20.875 22.062 22.109 1 96.69 456 LEU B C 1
ATOM 7931 O O . LEU B 1 456 ? -21.891 21.531 22.562 1 96.69 456 LEU B O 1
ATOM 7935 N N . PHE B 1 457 ? -19.75 21.422 21.984 1 96.88 457 PHE B N 1
ATOM 7936 C CA . PHE B 1 457 ? -19.672 20 22.281 1 96.88 457 PHE B CA 1
ATOM 7937 C C . PHE B 1 457 ? -19.781 19.734 23.781 1 96.88 457 PHE B C 1
ATOM 7939 O O . PHE B 1 457 ? -19.016 20.281 24.562 1 96.88 457 PHE B O 1
ATOM 7946 N N . PRO B 1 458 ? -20.703 18.875 24.125 1 94.25 458 PRO B N 1
ATOM 7947 C CA . PRO B 1 458 ? -20.797 18.531 25.547 1 94.25 458 PRO B CA 1
ATOM 7948 C C . PRO B 1 458 ? -19.703 17.594 26.016 1 94.25 458 PRO B C 1
ATOM 7950 O O . PRO B 1 458 ? -19.828 16.375 25.875 1 94.25 458 PRO B O 1
ATOM 7953 N N . TYR B 1 459 ? -18.688 18.141 26.5 1 88.31 459 TYR B N 1
ATOM 7954 C CA . TYR B 1 459 ? -17.562 17.328 26.938 1 88.31 459 TYR B CA 1
ATOM 7955 C C . TYR B 1 459 ? -17.609 17.078 28.438 1 88.31 459 TYR B C 1
ATOM 7957 O O . TYR B 1 459 ? -18.234 17.844 29.188 1 88.31 459 TYR B O 1
ATOM 7965 N N . VAL B 1 460 ? -16.984 15.953 28.812 1 90.19 460 VAL B N 1
ATOM 7966 C CA . VAL B 1 460 ? -16.781 15.68 30.234 1 90.19 460 VAL B CA 1
ATOM 7967 C C . VAL B 1 460 ? -15.352 16.031 30.625 1 90.19 460 VAL B C 1
ATOM 7969 O O . VAL B 1 460 ? -14.398 15.523 30.016 1 90.19 460 VAL B O 1
ATOM 7972 N N . GLU B 1 461 ? -15.281 16.812 31.656 1 88.75 461 GLU B N 1
ATOM 7973 C CA . GLU B 1 461 ? -13.969 17.266 32.094 1 88.75 461 GLU B CA 1
ATOM 7974 C C . GLU B 1 461 ? -13.078 16.094 32.5 1 88.75 461 GLU B C 1
ATOM 7976 O O . GLU B 1 461 ? -13.531 15.148 33.125 1 88.75 461 GLU B O 1
ATOM 7981 N N . GLY B 1 462 ? -11.867 16.172 31.984 1 91.62 462 GLY B N 1
ATOM 7982 C CA . GLY B 1 462 ? -10.867 15.203 32.406 1 91.62 462 GLY B CA 1
ATOM 7983 C C . GLY B 1 462 ? -10.844 13.953 31.531 1 91.62 462 GLY B C 1
ATOM 7984 O O . GLY B 1 462 ? -10.016 13.062 31.75 1 91.62 462 GLY B O 1
ATOM 7985 N N . THR B 1 463 ? -11.602 13.938 30.516 1 94.69 463 THR B N 1
ATOM 7986 C CA . THR B 1 463 ? -11.719 12.719 29.734 1 94.69 463 THR B CA 1
ATOM 7987 C C . THR B 1 463 ? -10.578 12.625 28.719 1 94.69 463 THR B C 1
ATOM 7989 O O . THR B 1 463 ? -10.281 11.547 28.203 1 94.69 463 THR B O 1
ATOM 7992 N N . THR B 1 464 ? -10.008 13.75 28.344 1 97.25 464 THR B N 1
ATOM 7993 C CA . THR B 1 464 ? -8.852 13.773 27.469 1 97.25 464 THR B CA 1
ATOM 7994 C C . THR B 1 464 ? -7.715 14.594 28.078 1 97.25 464 THR B C 1
ATOM 7996 O O . THR B 1 464 ? -7.895 15.227 29.109 1 97.25 464 THR B O 1
ATOM 7999 N N . SER B 1 465 ? -6.559 14.539 27.5 1 98.12 465 SER B N 1
ATOM 8000 C CA . SER B 1 465 ? -5.391 15.141 28.141 1 98.12 465 SER B CA 1
ATOM 8001 C C . SER B 1 465 ? -4.973 16.422 27.438 1 98.12 465 SER B C 1
ATOM 8003 O O . SER B 1 465 ? -3.898 16.969 27.703 1 98.12 465 SER B O 1
ATOM 8005 N N . VAL B 1 466 ? -5.77 16.938 26.5 1 97.44 466 VAL B N 1
ATOM 8006 C CA . VAL B 1 466 ? -5.484 18.234 25.906 1 97.44 466 VAL B CA 1
ATOM 8007 C C . VAL B 1 466 ? -5.664 19.344 26.938 1 97.44 466 VAL B C 1
ATOM 8009 O O . VAL B 1 466 ? -6.285 19.125 27.984 1 97.44 466 VAL B O 1
ATOM 8012 N N . THR B 1 467 ? -5.121 20.5 26.688 1 97.31 467 THR B N 1
ATOM 8013 C CA . THR B 1 467 ? -5.32 21.625 27.578 1 97.31 467 THR B CA 1
ATOM 8014 C C . THR B 1 467 ? -6.805 21.953 27.734 1 97.31 467 THR B C 1
ATOM 8016 O O . THR B 1 467 ? -7.551 21.906 26.75 1 97.31 467 THR B O 1
ATOM 8019 N N . PRO B 1 468 ? -7.254 22.266 28.938 1 96.12 468 PRO B N 1
ATOM 8020 C CA . PRO B 1 468 ? -8.648 22.656 29.156 1 96.12 468 PRO B CA 1
ATOM 8021 C C . PRO B 1 468 ? -9.023 23.938 28.406 1 96.12 468 PRO B C 1
ATOM 8023 O O . PRO B 1 468 ? -10.211 24.203 28.172 1 96.12 468 PRO B O 1
ATOM 8026 N N . ALA B 1 469 ? -8.055 24.703 27.953 1 96.69 469 ALA B N 1
ATOM 8027 C CA . ALA B 1 469 ? -8.297 25.953 27.234 1 96.69 469 ALA B CA 1
ATOM 8028 C C . ALA B 1 469 ? -9.133 25.719 25.984 1 96.69 469 ALA B C 1
ATOM 8030 O O . ALA B 1 469 ? -9.859 26.609 25.547 1 96.69 469 ALA B O 1
ATOM 8031 N N . TRP B 1 470 ? -9.07 24.516 25.406 1 97.44 470 TRP B N 1
ATOM 8032 C CA . TRP B 1 470 ? -9.867 24.188 24.234 1 97.44 470 TRP B CA 1
ATOM 8033 C C . TRP B 1 470 ? -11.352 24.406 24.5 1 97.44 470 TRP B C 1
ATOM 8035 O O . TRP B 1 470 ? -12.102 24.812 23.609 1 97.44 470 TRP B O 1
ATOM 8045 N N . ARG B 1 471 ? -11.727 24.203 25.75 1 95.69 471 ARG B N 1
ATOM 8046 C CA . ARG B 1 471 ? -13.141 24.125 26.109 1 95.69 471 ARG B CA 1
ATOM 8047 C C . ARG B 1 471 ? -13.688 25.516 26.438 1 95.69 471 ARG B C 1
ATOM 8049 O O . ARG B 1 471 ? -14.906 25.688 26.594 1 95.69 471 ARG B O 1
ATOM 8056 N N . THR B 1 472 ? -12.867 26.453 26.469 1 95.38 472 THR B N 1
ATOM 8057 C CA . THR B 1 472 ? -13.297 27.812 26.781 1 95.38 472 THR B CA 1
ATOM 8058 C C . THR B 1 472 ? -12.805 28.797 25.719 1 95.38 472 THR B C 1
ATOM 8060 O O . THR B 1 472 ? -12.609 29.969 25.984 1 95.38 472 THR B O 1
ATOM 8063 N N . SER B 1 473 ? -12.516 28.297 24.594 1 97.69 473 SER B N 1
ATOM 8064 C CA . SER B 1 473 ? -12.023 29.125 23.5 1 97.69 473 SER B CA 1
ATOM 8065 C C . SER B 1 473 ? -12.977 29.078 22.312 1 97.69 473 SER B C 1
ATOM 8067 O O . SER B 1 473 ? -13.734 28.109 22.141 1 97.69 473 SER B O 1
ATOM 8069 N N . LEU B 1 474 ? -12.875 30.141 21.5 1 98.06 474 LEU B N 1
ATOM 8070 C CA . LEU B 1 474 ? -13.719 30.234 20.312 1 98.06 474 LEU B CA 1
ATOM 8071 C C . LEU B 1 474 ? -12.891 30.109 19.031 1 98.06 474 LEU B C 1
ATOM 8073 O O . LEU B 1 474 ? -13.344 29.516 18.047 1 98.06 474 LEU B O 1
ATOM 8077 N N . TRP B 1 475 ? -11.695 30.734 19.031 1 98.62 475 TRP B N 1
ATOM 8078 C CA . TRP B 1 475 ? -10.812 30.734 17.859 1 98.62 475 TRP B CA 1
ATOM 8079 C C . TRP B 1 475 ? -9.484 30.047 18.188 1 98.62 475 TRP B C 1
ATOM 8081 O O . TRP B 1 475 ? -8.961 30.203 19.297 1 98.62 475 TRP B O 1
ATOM 8091 N N . HIS B 1 476 ? -9 29.25 17.266 1 98.56 476 HIS B N 1
ATOM 8092 C CA . HIS B 1 476 ? -7.574 28.953 17.141 1 98.56 476 HIS B CA 1
ATOM 8093 C C . HIS B 1 476 ? -6.902 29.922 16.156 1 98.56 476 HIS B C 1
ATOM 8095 O O . HIS B 1 476 ? -7.062 29.781 14.945 1 98.56 476 HIS B O 1
ATOM 8101 N N . PHE B 1 477 ? -6.191 30.891 16.703 1 98.44 477 PHE B N 1
ATOM 8102 C CA . PHE B 1 477 ? -5.621 32 15.961 1 98.44 477 PHE B CA 1
ATOM 8103 C C . PHE B 1 477 ? -4.152 31.734 15.641 1 98.44 477 PHE B C 1
ATOM 8105 O O . PHE B 1 477 ? -3.412 31.219 16.469 1 98.44 477 PHE B O 1
ATOM 8112 N N . SER B 1 478 ? -3.742 32.156 14.406 1 97.38 478 SER B N 1
ATOM 8113 C CA . SER B 1 478 ? -2.34 31.953 14.055 1 97.38 478 SER B CA 1
ATOM 8114 C C . SER B 1 478 ? -1.794 33.156 13.273 1 97.38 478 SER B C 1
ATOM 8116 O O . SER B 1 478 ? -2.514 33.75 12.484 1 97.38 478 SER B O 1
ATOM 8118 N N . VAL B 1 479 ? -0.566 33.5 13.539 1 96.62 479 VAL B N 1
ATOM 8119 C CA . VAL B 1 479 ? 0.281 34.281 12.664 1 96.62 479 VAL B CA 1
ATOM 8120 C C . VAL B 1 479 ? 1.267 33.375 11.93 1 96.62 479 VAL B C 1
ATOM 8122 O O . VAL B 1 479 ? 1.772 32.406 12.5 1 96.62 479 VAL B O 1
ATOM 8125 N N . LYS B 1 480 ? 1.45 33.656 10.664 1 95.12 480 LYS B N 1
ATOM 8126 C CA . LYS B 1 480 ? 2.312 32.781 9.867 1 95.12 480 LYS B CA 1
ATOM 8127 C C . LYS B 1 480 ? 3.381 33.594 9.133 1 95.12 480 LYS B C 1
ATOM 8129 O O . LYS B 1 480 ? 3.174 34.75 8.82 1 95.12 480 LYS B O 1
ATOM 8134 N N . GLU B 1 481 ? 4.484 32.969 8.984 1 93.94 481 GLU B N 1
ATOM 8135 C CA . GLU B 1 481 ? 5.586 33.469 8.164 1 93.94 481 GLU B CA 1
ATOM 8136 C C . GLU B 1 481 ? 6.293 32.344 7.441 1 93.94 481 GLU B C 1
ATOM 8138 O O . GLU B 1 481 ? 5.977 31.156 7.66 1 93.94 481 GLU B O 1
ATOM 8143 N N . ARG B 1 482 ? 7.148 32.688 6.465 1 93.62 482 ARG B N 1
ATOM 8144 C CA . ARG B 1 482 ? 7.93 31.688 5.75 1 93.62 482 ARG B CA 1
ATOM 8145 C C . ARG B 1 482 ? 9.336 32.188 5.461 1 93.62 482 ARG B C 1
ATOM 8147 O O . ARG B 1 482 ? 9.602 33.406 5.516 1 93.62 482 ARG B O 1
ATOM 8154 N N . PHE B 1 483 ? 10.211 31.312 5.285 1 93.62 483 PHE B N 1
ATOM 8155 C CA . PHE B 1 483 ? 11.469 31.641 4.629 1 93.62 483 PHE B CA 1
ATOM 8156 C C . PHE B 1 483 ? 11.656 30.812 3.369 1 93.62 483 PHE B C 1
ATOM 8158 O O . PHE B 1 483 ? 10.734 30.109 2.936 1 93.62 483 PHE B O 1
ATOM 8165 N N . TYR B 1 484 ? 12.82 31.062 2.668 1 94.25 484 TYR B N 1
ATOM 8166 C CA . TYR B 1 484 ? 12.992 30.484 1.341 1 94.25 484 TYR B CA 1
ATOM 8167 C C . TYR B 1 484 ? 14.18 29.531 1.316 1 94.25 484 TYR B C 1
ATOM 8169 O O . TYR B 1 484 ? 14.984 29.5 2.25 1 94.25 484 TYR B O 1
ATOM 8177 N N . PHE B 1 485 ? 14.227 28.781 0.231 1 95.44 485 PHE B N 1
ATOM 8178 C CA . PHE B 1 485 ? 15.172 27.672 0.108 1 95.44 485 PHE B CA 1
ATOM 8179 C C . PHE B 1 485 ? 16.609 28.156 0.317 1 95.44 485 PHE B C 1
ATOM 8181 O O . PHE B 1 485 ? 17.469 27.391 0.744 1 95.44 485 PHE B O 1
ATOM 8188 N N . ASN B 1 486 ? 16.844 29.422 0.062 1 94.81 486 ASN B N 1
ATOM 8189 C CA . ASN B 1 486 ? 18.203 29.953 0.128 1 94.81 486 ASN B CA 1
ATOM 8190 C C . ASN B 1 486 ? 18.359 30.938 1.291 1 94.81 486 ASN B C 1
ATOM 8192 O O . ASN B 1 486 ? 19.312 31.703 1.32 1 94.81 486 ASN B O 1
ATOM 8196 N N . SER B 1 487 ? 17.453 30.922 2.223 1 96.5 487 SER B N 1
ATOM 8197 C CA . SER B 1 487 ? 17.562 31.797 3.383 1 96.5 487 SER B CA 1
ATOM 8198 C C . SER B 1 487 ? 18.781 31.453 4.227 1 96.5 487 SER B C 1
ATOM 8200 O O . SER B 1 487 ? 19.109 30.266 4.391 1 96.5 487 SER B O 1
ATOM 8202 N N . THR B 1 488 ? 19.438 32.438 4.801 1 96.44 488 THR B N 1
ATOM 8203 C CA . THR B 1 488 ? 20.578 32.25 5.695 1 96.44 488 THR B CA 1
ATOM 8204 C C . THR B 1 488 ? 20.109 31.938 7.113 1 96.44 488 THR B C 1
ATOM 8206 O O . THR B 1 488 ? 18.922 32.031 7.414 1 96.44 488 THR B O 1
ATOM 8209 N N . LEU B 1 489 ? 21.062 31.516 7.914 1 97.25 489 LEU B N 1
ATOM 8210 C CA . LEU B 1 489 ? 20.75 31.281 9.32 1 97.25 489 LEU B CA 1
ATOM 8211 C C . LEU B 1 489 ? 20.172 32.531 9.961 1 97.25 489 LEU B C 1
ATOM 8213 O O . LEU B 1 489 ? 19.203 32.438 10.734 1 97.25 489 LEU B O 1
ATOM 8217 N N . GLN B 1 490 ? 20.703 33.688 9.625 1 97 490 GLN B N 1
ATOM 8218 C CA . GLN B 1 490 ? 20.219 34.938 10.188 1 97 490 GLN B CA 1
ATOM 8219 C C . GLN B 1 490 ? 18.781 35.219 9.758 1 97 490 GLN B C 1
ATOM 8221 O O . GLN B 1 490 ? 17.969 35.688 10.562 1 97 490 GLN B O 1
ATOM 8226 N N . ASP B 1 491 ? 18.5 34.906 8.547 1 96.94 491 ASP B N 1
ATOM 8227 C CA . ASP B 1 491 ? 17.125 35.062 8.055 1 96.94 491 ASP B CA 1
ATOM 8228 C C . ASP B 1 491 ? 16.156 34.188 8.836 1 96.94 491 ASP B C 1
ATOM 8230 O O . ASP B 1 491 ? 15.102 34.656 9.273 1 96.94 491 ASP B O 1
ATOM 8234 N N . ARG B 1 492 ? 16.531 33 8.984 1 97.5 492 ARG B N 1
ATOM 8235 C CA . ARG B 1 492 ? 15.68 32.031 9.68 1 97.5 492 ARG B CA 1
ATOM 8236 C C . ARG B 1 492 ? 15.461 32.438 11.133 1 97.5 492 ARG B C 1
ATOM 8238 O O . ARG B 1 492 ? 14.336 32.406 11.625 1 97.5 492 ARG B O 1
ATOM 8245 N N . GLN B 1 493 ? 16.547 32.844 11.781 1 97.25 493 GLN B N 1
ATOM 8246 C CA . GLN B 1 493 ? 16.453 33.312 13.156 1 97.25 493 GLN B CA 1
ATOM 8247 C C . GLN B 1 493 ? 15.5 34.5 13.273 1 97.25 493 GLN B C 1
ATOM 8249 O O . GLN B 1 493 ? 14.664 34.531 14.18 1 97.25 493 GLN B O 1
ATOM 8254 N N . SER B 1 494 ? 15.617 35.375 12.383 1 96.81 494 SER B N 1
ATOM 8255 C CA . SER B 1 494 ? 14.781 36.562 12.391 1 96.81 494 SER B CA 1
ATOM 8256 C C . SER B 1 494 ? 13.312 36.219 12.172 1 96.81 494 SER B C 1
ATOM 8258 O O . SER B 1 494 ? 12.438 36.75 12.859 1 96.81 494 SER B O 1
ATOM 8260 N N . GLU B 1 495 ? 13.055 35.375 11.266 1 96.56 495 GLU B N 1
ATOM 8261 C CA . GLU B 1 495 ? 11.672 35.031 10.945 1 96.56 495 GLU B CA 1
ATOM 8262 C C . GLU B 1 495 ? 11 34.312 12.109 1 96.56 495 GLU B C 1
ATOM 8264 O O . GLU B 1 495 ? 9.867 34.625 12.469 1 96.56 495 GLU B O 1
ATOM 8269 N N . TYR B 1 496 ? 11.688 33.344 12.703 1 97.38 496 TYR B N 1
ATOM 8270 C CA . TYR B 1 496 ? 11.141 32.656 13.867 1 97.38 496 TYR B CA 1
ATOM 8271 C C . TYR B 1 496 ? 10.891 33.656 15.008 1 97.38 496 TYR B C 1
ATOM 8273 O O . TYR B 1 496 ? 9.859 33.594 15.68 1 97.38 496 TYR B O 1
ATOM 8281 N N . ALA B 1 497 ? 11.828 34.531 15.211 1 97.12 497 ALA B N 1
ATOM 8282 C CA . ALA B 1 497 ? 11.695 35.531 16.281 1 97.12 497 ALA B CA 1
ATOM 8283 C C . ALA B 1 497 ? 10.5 36.438 16.031 1 97.12 497 ALA B C 1
ATOM 8285 O O . ALA B 1 497 ? 9.789 36.812 16.969 1 97.12 497 ALA B O 1
ATOM 8286 N N . GLN B 1 498 ? 10.297 36.812 14.836 1 96.56 498 GLN B N 1
ATOM 8287 C CA . GLN B 1 498 ? 9.188 37.688 14.492 1 96.56 498 GLN B CA 1
ATOM 8288 C C . GLN B 1 498 ? 7.848 37 14.727 1 96.56 498 GLN B C 1
ATOM 8290 O O . GLN B 1 498 ? 6.914 37.625 15.25 1 96.56 498 GLN B O 1
ATOM 8295 N N . VAL B 1 499 ? 7.75 35.812 14.352 1 97.31 499 VAL B N 1
ATOM 8296 C CA . VAL B 1 499 ? 6.52 35.062 14.594 1 97.31 499 VAL B CA 1
ATOM 8297 C C . VAL B 1 499 ? 6.254 34.969 16.094 1 97.31 499 VAL B C 1
ATOM 8299 O O . VAL B 1 499 ? 5.137 35.219 16.547 1 97.31 499 VAL B O 1
ATOM 8302 N N . ASP B 1 500 ? 7.293 34.625 16.828 1 97 500 ASP B N 1
ATOM 8303 C CA . ASP B 1 500 ? 7.176 34.531 18.281 1 97 500 ASP B CA 1
ATOM 8304 C C . ASP B 1 500 ? 6.754 35.844 18.906 1 97 500 ASP B C 1
ATOM 8306 O O . ASP B 1 500 ? 5.898 35.875 19.797 1 97 500 ASP B O 1
ATOM 8310 N N . GLN B 1 501 ? 7.285 36.938 18.453 1 96.62 501 GLN B N 1
ATOM 8311 C CA . GLN B 1 501 ? 6.988 38.25 18.984 1 96.62 501 GLN B CA 1
ATOM 8312 C C . GLN B 1 501 ? 5.555 38.656 18.672 1 96.62 501 GLN B C 1
ATOM 8314 O O . GLN B 1 501 ? 4.867 39.25 19.516 1 96.62 501 GLN B O 1
ATOM 8319 N N . HIS B 1 502 ? 5.133 38.375 17.547 1 97.56 502 HIS B N 1
ATOM 8320 C CA . HIS B 1 502 ? 3.789 38.781 17.156 1 97.56 502 HIS B CA 1
ATOM 8321 C C . HIS B 1 502 ? 2.727 37.938 17.859 1 97.56 502 HIS B C 1
ATOM 8323 O O . HIS B 1 502 ? 1.674 38.469 18.234 1 97.56 502 HIS B O 1
ATOM 8329 N N . ILE B 1 503 ? 3.008 36.688 18.078 1 98 503 ILE B N 1
ATOM 8330 C CA . ILE B 1 503 ? 2.006 35.844 18.734 1 98 503 ILE B CA 1
ATOM 8331 C C . ILE B 1 503 ? 1.999 36.156 20.234 1 98 503 ILE B C 1
ATOM 8333 O O . ILE B 1 503 ? 1.006 35.906 20.922 1 98 503 ILE B O 1
ATOM 8337 N N . GLN B 1 504 ? 3.107 36.688 20.766 1 97.75 504 GLN B N 1
ATOM 8338 C CA . GLN B 1 504 ? 3.166 37.094 22.156 1 97.75 504 GLN B CA 1
ATOM 8339 C C . GLN B 1 504 ? 2.055 38.094 22.484 1 97.75 504 GLN B C 1
ATOM 8341 O O . GLN B 1 504 ? 1.525 38.094 23.609 1 97.75 504 GLN B O 1
ATOM 8346 N N . VAL B 1 505 ? 1.646 38.906 21.578 1 98.12 505 VAL B N 1
ATOM 8347 C CA . VAL B 1 505 ? 0.567 39.875 21.766 1 98.12 505 VAL B CA 1
ATOM 8348 C C . VAL B 1 505 ? -0.723 39.156 22.141 1 98.12 505 VAL B C 1
ATOM 8350 O O . VAL B 1 505 ? -1.462 39.594 23.016 1 98.12 505 VAL B O 1
ATOM 8353 N N . PHE B 1 506 ? -0.963 38.125 21.516 1 98.25 506 PHE B N 1
ATOM 8354 C CA . PHE B 1 506 ? -2.197 37.375 21.719 1 98.25 506 PHE B CA 1
ATOM 8355 C C . PHE B 1 506 ? -2.094 36.5 22.969 1 98.25 506 PHE B C 1
ATOM 8357 O O . PHE B 1 506 ? -3.096 36.25 23.641 1 98.25 506 PHE B O 1
ATOM 8364 N N . ARG B 1 507 ? -0.849 36.094 23.266 1 97.88 507 ARG B N 1
ATOM 8365 C CA . ARG B 1 507 ? -0.644 35.469 24.562 1 97.88 507 ARG B CA 1
ATOM 8366 C C . ARG B 1 507 ? -0.994 36.438 25.688 1 97.88 507 ARG B C 1
ATOM 8368 O O . ARG B 1 507 ? -1.619 36.031 26.688 1 97.88 507 ARG B O 1
ATOM 8375 N N . ASN B 1 508 ? -0.626 37.625 25.516 1 97.69 508 ASN B N 1
ATOM 8376 C CA . ASN B 1 508 ? -0.892 38.656 26.531 1 97.69 508 ASN B CA 1
ATOM 8377 C C . ASN B 1 508 ? -2.385 38.938 26.656 1 97.69 508 ASN B C 1
ATOM 8379 O O . ASN B 1 508 ? -2.867 39.25 27.734 1 97.69 508 ASN B O 1
ATOM 8383 N N . LEU B 1 509 ? -3.111 38.75 25.578 1 97.56 509 LEU B N 1
ATOM 8384 C CA . LEU B 1 509 ? -4.547 39.031 25.562 1 97.56 509 LEU B CA 1
ATOM 8385 C C . LEU B 1 509 ? -5.316 37.875 26.219 1 97.56 509 LEU B C 1
ATOM 8387 O O . LEU B 1 509 ? -6.492 38.031 26.562 1 97.56 509 LEU B O 1
ATOM 8391 N N . THR B 1 510 ? -4.68 36.75 26.344 1 97.12 510 THR B N 1
ATOM 8392 C CA . THR B 1 510 ? -5.395 35.594 26.828 1 97.12 510 THR B CA 1
ATOM 8393 C C . THR B 1 510 ? -4.598 34.906 27.922 1 97.12 510 THR B C 1
ATOM 8395 O O . THR B 1 510 ? -4.25 33.719 27.797 1 97.12 510 THR B O 1
ATOM 8398 N N . PRO B 1 511 ? -4.344 35.562 28.969 1 94 511 PRO B N 1
ATOM 8399 C CA . PRO B 1 511 ? -3.58 34.906 30.031 1 94 511 PRO B CA 1
ATOM 8400 C C . PRO B 1 511 ? -4.227 33.625 30.516 1 94 511 PRO B C 1
ATOM 8402 O O . PRO B 1 511 ? -5.445 33.562 30.703 1 94 511 PRO B O 1
ATOM 8405 N N . GLY B 1 512 ? -3.404 32.594 30.594 1 91.5 512 GLY B N 1
ATOM 8406 C CA . GLY B 1 512 ? -3.859 31.297 31.125 1 91.5 512 GLY B CA 1
ATOM 8407 C C . GLY B 1 512 ? -4.477 30.406 30.062 1 91.5 512 GLY B C 1
ATOM 8408 O O . GLY B 1 512 ? -4.777 29.234 30.328 1 91.5 512 GLY B O 1
ATOM 8409 N N . SER B 1 513 ? -4.734 30.938 28.875 1 96.56 513 SER B N 1
ATOM 8410 C CA . SER B 1 513 ? -5.23 30.078 27.812 1 96.56 513 SER B CA 1
ATOM 8411 C C . SER B 1 513 ? -4.156 29.109 27.328 1 96.56 513 SER B C 1
ATOM 8413 O O . SER B 1 513 ? -3.246 28.766 28.078 1 96.56 513 SER B O 1
ATOM 8415 N N . GLY B 1 514 ? -4.324 28.578 26.141 1 97.56 514 GLY B N 1
ATOM 8416 C CA . GLY B 1 514 ? -3.418 27.578 25.625 1 97.56 514 GLY B CA 1
ATOM 8417 C C . GLY B 1 514 ? -3.188 27.703 24.125 1 97.56 514 GLY B C 1
ATOM 8418 O O . GLY B 1 514 ? -3.537 28.719 23.516 1 97.56 514 GLY B O 1
ATOM 8419 N N . ALA B 1 515 ? -2.486 26.781 23.641 1 98 515 ALA B N 1
ATOM 8420 C CA . ALA B 1 515 ? -2.203 26.656 22.203 1 98 515 ALA B CA 1
ATOM 8421 C C . ALA B 1 515 ? -2.371 25.203 21.75 1 98 515 ALA B C 1
ATOM 8423 O O . ALA B 1 515 ? -2.596 24.312 22.562 1 98 515 ALA B O 1
ATOM 8424 N N . TYR B 1 516 ? -2.43 25.062 20.453 1 97.62 516 TYR B N 1
ATOM 8425 C CA . TYR B 1 516 ? -2.639 23.75 19.828 1 97.62 516 TYR B CA 1
ATOM 8426 C C . TYR B 1 516 ? -1.314 23.031 19.625 1 97.62 516 TYR B C 1
ATOM 8428 O O . TYR B 1 516 ? -0.446 23.5 18.891 1 97.62 516 TYR B O 1
ATOM 8436 N N . PHE B 1 517 ? -1.151 21.922 20.234 1 97.25 517 PHE B N 1
ATOM 8437 C CA . PHE B 1 517 ? 0.075 21.141 20.188 1 97.25 517 PHE B CA 1
ATOM 8438 C C . PHE B 1 517 ? 0.491 20.859 18.75 1 97.25 517 PHE B C 1
ATOM 8440 O O . PHE B 1 517 ? 1.666 20.984 18.406 1 97.25 517 PHE B O 1
ATOM 8447 N N . ASN B 1 518 ? -0.425 20.438 17.844 1 96.38 518 ASN B N 1
ATOM 8448 C CA . ASN B 1 518 ? -0.105 20.016 16.484 1 96.38 518 ASN B CA 1
ATOM 8449 C C . ASN B 1 518 ? 0.367 21.188 15.633 1 96.38 518 ASN B C 1
ATOM 8451 O O . ASN B 1 518 ? 1.021 20.984 14.609 1 96.38 518 ASN B O 1
ATOM 8455 N N . GLU B 1 519 ? 0.025 22.438 16.047 1 96.12 519 GLU B N 1
ATOM 8456 C CA . GLU B 1 519 ? 0.303 23.578 15.188 1 96.12 519 GLU B CA 1
ATOM 8457 C C . GLU B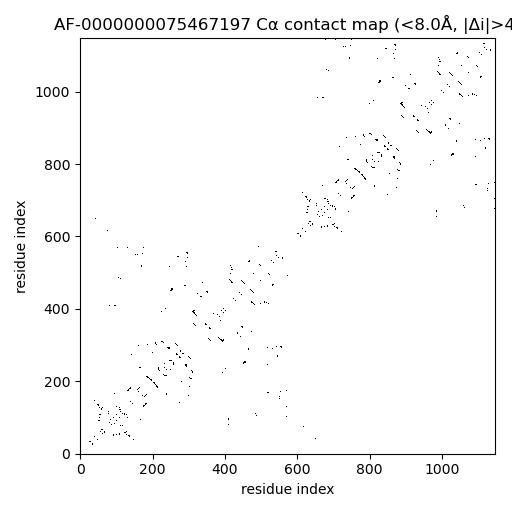 1 519 ? 0.894 24.734 15.992 1 96.12 519 GLU B C 1
ATOM 8459 O O . GLU B 1 519 ? 0.792 25.891 15.586 1 96.12 519 GLU B O 1
ATOM 8464 N N . GLY B 1 520 ? 1.448 24.516 17.078 1 95.25 520 GLY B N 1
ATOM 8465 C CA . GLY B 1 520 ? 1.936 25.562 17.969 1 95.25 520 GLY B CA 1
ATOM 8466 C C . GLY B 1 520 ? 3.186 26.25 17.453 1 95.25 520 GLY B C 1
ATOM 8467 O O . GLY B 1 520 ? 3.773 25.812 16.453 1 95.25 520 GLY B O 1
ATOM 8468 N N . ASP B 1 521 ? 3.484 27.328 18.109 1 97 521 ASP B N 1
ATOM 8469 C CA . ASP B 1 521 ? 4.75 28.031 17.891 1 97 521 ASP B CA 1
ATOM 8470 C C . ASP B 1 521 ? 5.934 27.094 18.125 1 97 521 ASP B C 1
ATOM 8472 O O . ASP B 1 521 ? 5.996 26.391 19.141 1 97 521 ASP B O 1
ATOM 8476 N N . VAL B 1 522 ? 6.844 27.062 17.094 1 97.25 522 VAL B N 1
ATOM 8477 C CA . VAL B 1 522 ? 8.008 26.188 17.188 1 97.25 522 VAL B CA 1
ATOM 8478 C C . VAL B 1 522 ? 8.734 26.453 18.5 1 97.25 522 VAL B C 1
ATOM 8480 O O . VAL B 1 522 ? 9.25 25.531 19.125 1 97.25 522 VAL B O 1
ATOM 8483 N N . TYR B 1 523 ? 8.672 27.688 18.953 1 96.94 523 TYR B N 1
ATOM 8484 C CA . TYR B 1 523 ? 9.398 28.062 20.172 1 96.94 523 TYR B CA 1
ATOM 8485 C C . TYR B 1 523 ? 8.438 28.562 21.25 1 96.94 523 TYR B C 1
ATOM 8487 O O . TYR B 1 523 ? 8.703 29.562 21.906 1 96.94 523 TYR B O 1
ATOM 8495 N N . GLU B 1 524 ? 7.348 27.891 21.375 1 97.25 524 GLU B N 1
ATOM 8496 C CA . GLU B 1 524 ? 6.402 28.203 22.438 1 97.25 524 GLU B CA 1
ATOM 8497 C C . GLU B 1 524 ? 7.102 28.297 23.797 1 97.25 524 GLU B C 1
ATOM 8499 O O . GLU B 1 524 ? 7.656 27.312 24.281 1 97.25 524 GLU B O 1
ATOM 8504 N N . PRO B 1 525 ? 7.102 29.453 24.422 1 95.75 525 PRO B N 1
ATOM 8505 C CA . PRO B 1 525 ? 7.934 29.641 25.609 1 95.75 525 PRO B CA 1
ATOM 8506 C C . PRO B 1 525 ? 7.473 28.812 26.812 1 95.75 525 PRO B C 1
ATOM 8508 O O . PRO B 1 525 ? 8.305 28.281 27.547 1 95.75 525 PRO B O 1
ATOM 8511 N N . ASP B 1 526 ? 6.199 28.672 27.047 1 96.06 526 ASP B N 1
ATOM 8512 C CA . ASP B 1 526 ? 5.613 27.875 28.109 1 96.06 526 ASP B CA 1
ATOM 8513 C C . ASP B 1 526 ? 4.773 26.734 27.547 1 96.06 526 ASP B C 1
ATOM 8515 O O . ASP B 1 526 ? 3.568 26.656 27.797 1 96.06 526 ASP B O 1
ATOM 8519 N N . HIS B 1 527 ? 5.52 25.859 26.875 1 96.81 527 HIS B N 1
ATOM 8520 C CA . HIS B 1 527 ? 4.828 24.844 26.078 1 96.81 527 HIS B CA 1
ATOM 8521 C C . HIS B 1 527 ? 4.031 23.891 26.953 1 96.81 527 HIS B C 1
ATOM 8523 O O . HIS B 1 527 ? 2.943 23.453 26.578 1 96.81 527 HIS B O 1
ATOM 8529 N N . GLU B 1 528 ? 4.492 23.516 28.219 1 97.69 528 GLU B N 1
ATOM 8530 C CA . GLU B 1 528 ? 3.771 22.609 29.109 1 97.69 528 GLU B CA 1
ATOM 8531 C C . GLU B 1 528 ? 2.404 23.172 29.484 1 97.69 528 GLU B C 1
ATOM 8533 O O . GLU B 1 528 ? 1.398 22.469 29.453 1 97.69 528 GLU B O 1
ATOM 8538 N N . GLN B 1 529 ? 2.428 24.406 29.797 1 96.75 529 GLN B N 1
ATOM 8539 C CA . GLN B 1 529 ? 1.174 25.078 30.125 1 96.75 529 GLN B CA 1
ATOM 8540 C C . GLN B 1 529 ? 0.295 25.25 28.891 1 96.75 529 GLN B C 1
ATOM 8542 O O . GLN B 1 529 ? -0.915 25.031 28.953 1 96.75 529 GLN B O 1
ATOM 8547 N N . SER B 1 530 ? 0.835 25.703 27.844 1 97.75 530 SER B N 1
ATOM 8548 C CA . SER B 1 530 ? 0.071 26.016 26.656 1 97.75 530 SER B CA 1
ATOM 8549 C C . SER B 1 530 ? -0.602 24.781 26.062 1 97.75 530 SER B C 1
ATOM 8551 O O . SER B 1 530 ? -1.754 24.844 25.641 1 97.75 530 SER B O 1
ATOM 8553 N N . TYR B 1 531 ? 0.115 23.656 26.062 1 97.94 531 TYR B N 1
ATOM 8554 C CA . TYR B 1 531 ? -0.378 22.484 25.328 1 97.94 531 TYR B CA 1
ATOM 8555 C C . TYR B 1 531 ? -1.192 21.578 26.25 1 97.94 531 TYR B C 1
ATOM 8557 O O . TYR B 1 531 ? -2.082 20.859 25.797 1 97.94 531 TYR B O 1
ATOM 8565 N N . TRP B 1 532 ? -0.922 21.625 27.578 1 98 532 TRP B N 1
ATOM 8566 C CA . TRP B 1 532 ? -1.556 20.625 28.422 1 98 532 TRP B CA 1
ATOM 8567 C C . TRP B 1 532 ? -2.117 21.25 29.688 1 98 532 TRP B C 1
ATOM 8569 O O . TRP B 1 532 ? -3.033 20.703 30.312 1 98 532 TRP B O 1
ATOM 8579 N N . GLY B 1 533 ? -1.592 22.422 30.156 1 97 533 GLY B N 1
ATOM 8580 C CA . GLY B 1 533 ? -2.057 23.031 31.391 1 97 533 GLY B CA 1
ATOM 8581 C C . GLY B 1 533 ? -1.936 22.109 32.594 1 97 533 GLY B C 1
ATOM 8582 O O . GLY B 1 533 ? -0.875 21.516 32.812 1 97 533 GLY B O 1
ATOM 8583 N N . SER B 1 534 ? -3.027 21.953 33.312 1 96.75 534 SER B N 1
ATOM 8584 C CA . SER B 1 534 ? -3.031 21.188 34.562 1 96.75 534 SER B CA 1
ATOM 8585 C C . SER B 1 534 ? -2.877 19.688 34.281 1 96.75 534 SER B C 1
ATOM 8587 O O . SER B 1 534 ? -2.611 18.906 35.188 1 96.75 534 SER B O 1
ATOM 8589 N N . ASN B 1 535 ? -2.955 19.281 33.062 1 98 535 ASN B N 1
ATOM 8590 C CA . ASN B 1 535 ? -2.863 17.875 32.719 1 98 535 ASN B CA 1
ATOM 8591 C C . ASN B 1 535 ? -1.413 17.406 32.625 1 98 535 ASN B C 1
ATOM 8593 O O . ASN B 1 535 ? -1.138 16.203 32.594 1 98 535 ASN B O 1
ATOM 8597 N N . TYR B 1 536 ? -0.455 18.312 32.562 1 98.12 536 TYR B N 1
ATOM 8598 C CA . TYR B 1 536 ? 0.924 17.969 32.219 1 98.12 536 TYR B CA 1
ATOM 8599 C C . TYR B 1 536 ? 1.521 17.031 33.281 1 98.12 536 TYR B C 1
ATOM 8601 O O . TYR B 1 536 ? 2.213 16.078 32.938 1 98.12 536 TYR B O 1
ATOM 8609 N N . LYS B 1 537 ? 1.262 17.359 34.5 1 98.25 537 LYS B N 1
ATOM 8610 C CA . LYS B 1 537 ? 1.858 16.562 35.562 1 98.25 537 LYS B CA 1
ATOM 8611 C C . LYS B 1 537 ? 1.462 15.086 35.438 1 98.25 537 LYS B C 1
ATOM 8613 O O . LYS B 1 537 ? 2.309 14.203 35.562 1 98.25 537 LYS B O 1
ATOM 8618 N N . ARG B 1 538 ? 0.217 14.867 35.25 1 98.38 538 ARG B N 1
ATOM 8619 C CA . ARG B 1 538 ? -0.272 13.5 35.094 1 98.38 538 ARG B CA 1
ATOM 8620 C C . ARG B 1 538 ? 0.297 12.844 33.844 1 98.38 538 ARG B C 1
ATOM 8622 O O . ARG B 1 538 ? 0.647 11.664 33.875 1 98.38 538 ARG B O 1
ATOM 8629 N N . LEU B 1 539 ? 0.386 13.562 32.781 1 98.5 539 LEU B N 1
ATOM 8630 C CA . LEU B 1 539 ? 0.978 13.062 31.531 1 98.5 539 LEU B CA 1
ATOM 8631 C C . LEU B 1 539 ? 2.42 12.625 31.766 1 98.5 539 LEU B C 1
ATOM 8633 O O . LEU B 1 539 ? 2.84 11.578 31.266 1 98.5 539 LEU B O 1
ATOM 8637 N N . LEU B 1 540 ? 3.143 13.43 32.469 1 98.12 540 LEU B N 1
ATOM 8638 C CA . LEU B 1 540 ? 4.543 13.117 32.75 1 98.12 540 LEU B CA 1
ATOM 8639 C C . LEU B 1 540 ? 4.672 11.828 33.531 1 98.12 540 LEU B C 1
ATOM 8641 O O . LEU B 1 540 ? 5.562 11.016 33.281 1 98.12 540 LEU B O 1
ATOM 8645 N N . GLU B 1 541 ? 3.789 11.656 34.5 1 98.25 541 GLU B N 1
ATOM 8646 C CA . GLU B 1 541 ? 3.783 10.422 35.281 1 98.25 541 GLU B CA 1
ATOM 8647 C C . GLU B 1 541 ? 3.537 9.203 34.406 1 98.25 541 GLU B C 1
ATOM 8649 O O . GLU B 1 541 ? 4.195 8.172 34.562 1 98.25 541 GLU B O 1
ATOM 8654 N N . ILE B 1 542 ? 2.637 9.328 33.531 1 98.19 542 ILE B N 1
ATOM 8655 C CA . ILE B 1 542 ? 2.301 8.234 32.625 1 98.19 542 ILE B CA 1
ATOM 8656 C C . ILE B 1 542 ? 3.463 7.969 31.688 1 98.19 542 ILE B C 1
ATOM 8658 O O . ILE B 1 542 ? 3.785 6.812 31.391 1 98.19 542 ILE B O 1
ATOM 8662 N N . LYS B 1 543 ? 4.09 9.031 31.188 1 97.44 543 LYS B N 1
ATOM 8663 C CA . LYS B 1 543 ? 5.281 8.898 30.344 1 97.44 543 LYS B CA 1
ATOM 8664 C C . LYS B 1 543 ? 6.371 8.102 31.062 1 97.44 543 LYS B C 1
ATOM 8666 O O . LYS B 1 543 ? 6.969 7.195 30.484 1 97.44 543 LYS B O 1
ATOM 8671 N N . GLU B 1 544 ? 6.582 8.391 32.281 1 96.69 544 GLU B N 1
ATOM 8672 C CA . GLU B 1 544 ? 7.613 7.719 33.062 1 96.69 544 GLU B CA 1
ATOM 8673 C C . GLU B 1 544 ? 7.262 6.254 33.281 1 96.69 544 GLU B C 1
ATOM 8675 O O . GLU B 1 544 ? 8.148 5.398 33.312 1 96.69 544 GLU B O 1
ATOM 8680 N N . LYS B 1 545 ? 6.023 6.008 33.375 1 97.38 545 LYS B N 1
ATOM 8681 C CA . LYS B 1 545 ? 5.547 4.641 33.562 1 97.38 545 LYS B CA 1
ATOM 8682 C C . LYS B 1 545 ? 5.809 3.783 32.344 1 97.38 545 LYS B C 1
ATOM 8684 O O . LYS B 1 545 ? 6.285 2.652 32.438 1 97.38 545 LYS B O 1
ATOM 8689 N N . TYR B 1 546 ? 5.527 4.281 31.156 1 97.12 546 TYR B N 1
ATOM 8690 C CA . TYR B 1 546 ? 5.516 3.451 29.969 1 97.12 546 TYR B CA 1
ATOM 8691 C C . TYR B 1 546 ? 6.805 3.617 29.172 1 97.12 546 TYR B C 1
ATOM 8693 O O . TYR B 1 546 ? 7.129 2.791 28.312 1 97.12 546 TYR B O 1
ATOM 8701 N N . ASP B 1 547 ? 7.543 4.656 29.375 1 96.31 547 ASP B N 1
ATOM 8702 C CA . ASP B 1 547 ? 8.812 4.922 28.719 1 96.31 547 ASP B CA 1
ATOM 8703 C C . ASP B 1 547 ? 9.859 5.41 29.719 1 96.31 547 ASP B C 1
ATOM 8705 O O . ASP B 1 547 ? 10.438 6.488 29.547 1 96.31 547 ASP B O 1
ATOM 8709 N N . PRO B 1 548 ? 10.172 4.578 30.656 1 94.94 548 PRO B N 1
ATOM 8710 C CA . PRO B 1 548 ? 11.109 5.008 31.703 1 94.94 548 PRO B CA 1
ATOM 8711 C C . PRO B 1 548 ? 12.5 5.305 31.172 1 94.94 548 PRO B C 1
ATOM 8713 O O . PRO B 1 548 ? 13.25 6.078 31.766 1 94.94 548 PRO B O 1
ATOM 8716 N N . TYR B 1 549 ? 12.867 4.746 30.016 1 93.69 549 TYR B N 1
ATOM 8717 C CA . TYR B 1 549 ? 14.203 4.953 29.469 1 93.69 549 TYR B CA 1
ATOM 8718 C C . TYR B 1 549 ? 14.195 6.062 28.422 1 93.69 549 TYR B C 1
ATOM 8720 O O . TYR B 1 549 ? 15.234 6.387 27.844 1 93.69 549 TYR B O 1
ATOM 8728 N N . ARG B 1 550 ? 13.078 6.605 28.109 1 92 550 ARG B N 1
ATOM 8729 C CA . ARG B 1 550 ? 12.898 7.773 27.25 1 92 550 ARG B CA 1
ATOM 8730 C C . ARG B 1 550 ? 13.445 7.516 25.844 1 92 550 ARG B C 1
ATOM 8732 O O . ARG B 1 550 ? 14.219 8.312 25.328 1 92 550 ARG B O 1
ATOM 8739 N N . ILE B 1 551 ? 13.078 6.418 25.281 1 93.5 551 ILE B N 1
ATOM 8740 C CA . ILE B 1 551 ? 13.555 6.121 23.938 1 93.5 551 ILE B CA 1
ATOM 8741 C C . ILE B 1 551 ? 12.742 6.91 22.906 1 93.5 551 ILE B C 1
ATOM 8743 O O . ILE B 1 551 ? 13.148 7.047 21.75 1 93.5 551 ILE B O 1
ATOM 8747 N N . LEU B 1 552 ? 11.578 7.371 23.359 1 94.38 552 LEU B N 1
ATOM 8748 C CA . LEU B 1 552 ? 10.789 8.266 22.516 1 94.38 552 LEU B CA 1
ATOM 8749 C C . LEU B 1 552 ? 10.828 9.695 23.047 1 94.38 552 LEU B C 1
ATOM 8751 O O . LEU B 1 552 ? 10.266 9.977 24.109 1 94.38 552 LEU B O 1
ATOM 8755 N N . ASP B 1 553 ? 11.508 10.539 22.359 1 92.56 553 ASP B N 1
ATOM 8756 C CA . ASP B 1 553 ? 11.602 11.961 22.688 1 92.56 553 ASP B CA 1
ATOM 8757 C C . ASP B 1 553 ? 11.383 12.828 21.453 1 92.56 553 ASP B C 1
ATOM 8759 O O . ASP B 1 553 ? 11.562 12.367 20.328 1 92.56 553 ASP B O 1
ATOM 8763 N N . CYS B 1 554 ? 10.906 13.977 21.703 1 93.75 554 CYS B N 1
ATOM 8764 C CA . CYS B 1 554 ? 10.773 14.922 20.594 1 93.75 554 CYS B CA 1
ATOM 8765 C C . CYS B 1 554 ? 10.742 16.359 21.125 1 93.75 554 CYS B C 1
ATOM 8767 O O . CYS B 1 554 ? 10.648 16.578 22.328 1 93.75 554 CYS B O 1
ATOM 8769 N N . TRP B 1 555 ? 10.875 17.344 20.266 1 96 555 TRP B N 1
ATOM 8770 C CA . TRP B 1 555 ? 10.891 18.781 20.578 1 96 555 TRP B CA 1
ATOM 8771 C C . TRP B 1 555 ? 9.609 19.203 21.266 1 96 555 TRP B C 1
ATOM 8773 O O . TRP B 1 555 ? 8.531 19.219 20.656 1 96 555 TRP B O 1
ATOM 8783 N N . GLN B 1 556 ? 9.672 19.547 22.578 1 96.56 556 GLN B N 1
ATOM 8784 C CA . GLN B 1 556 ? 8.602 20.062 23.406 1 96.56 556 GLN B CA 1
ATOM 8785 C C . GLN B 1 556 ? 7.477 19.047 23.578 1 96.56 556 GLN B C 1
ATOM 8787 O O . GLN B 1 556 ? 6.301 19.406 23.609 1 96.56 556 GLN B O 1
ATOM 8792 N N . CYS B 1 557 ? 7.812 17.766 23.484 1 96.75 557 CYS B N 1
ATOM 8793 C CA . CYS B 1 557 ? 6.879 16.703 23.844 1 96.75 557 CYS B CA 1
ATOM 8794 C C . CYS B 1 557 ? 6.867 16.469 25.344 1 96.75 557 CYS B C 1
ATOM 8796 O O . CYS B 1 557 ? 7.672 17.062 26.078 1 96.75 557 CYS B O 1
ATOM 8798 N N . VAL B 1 558 ? 5.906 15.703 25.812 1 97.62 558 VAL B N 1
ATOM 8799 C CA . VAL B 1 558 ? 5.848 15.359 27.234 1 97.62 558 VAL B CA 1
ATOM 8800 C C . VAL B 1 558 ? 7.168 14.734 27.672 1 97.62 558 VAL B C 1
ATOM 8802 O O . VAL B 1 558 ? 7.633 13.766 27.078 1 97.62 558 VAL B O 1
ATOM 8805 N N . GLY B 1 559 ? 7.762 15.336 28.625 1 95 559 GLY B N 1
ATOM 8806 C CA . GLY B 1 559 ? 9.023 14.82 29.141 1 95 559 GLY B CA 1
ATOM 8807 C C . GLY B 1 559 ? 10.234 15.492 28.531 1 95 559 GLY B C 1
ATOM 8808 O O . GLY B 1 559 ? 11.375 15.156 28.875 1 95 559 GLY B O 1
ATOM 8809 N N . TRP B 1 560 ? 10.039 16.484 27.672 1 95.06 560 TRP B N 1
ATOM 8810 C CA . TRP B 1 560 ? 11.125 17.219 27.031 1 95.06 560 TRP B CA 1
ATOM 8811 C C . TRP B 1 560 ? 12.047 17.844 28.078 1 95.06 560 TRP B C 1
ATOM 8813 O O . TRP B 1 560 ? 11.578 18.406 29.078 1 95.06 560 TRP B O 1
ATOM 8823 N N . ARG B 1 561 ? 13.43 17.844 27.828 1 88.56 561 ARG B N 1
ATOM 8824 C CA . ARG B 1 561 ? 14.383 18.281 28.844 1 88.56 561 ARG B CA 1
ATOM 8825 C C . ARG B 1 561 ? 15.203 19.469 28.359 1 88.56 561 ARG B C 1
ATOM 8827 O O . ARG B 1 561 ? 16.266 19.766 28.891 1 88.56 561 ARG B O 1
ATOM 8834 N N . GLY B 1 562 ? 14.742 19.984 27.25 1 92.62 562 GLY B N 1
ATOM 8835 C CA . GLY B 1 562 ? 15.359 21.234 26.859 1 92.62 562 GLY B CA 1
ATOM 8836 C C . GLY B 1 562 ? 16.062 21.156 25.516 1 92.62 562 GLY B C 1
ATOM 8837 O O . GLY B 1 562 ? 16.312 20.062 25 1 92.62 562 GLY B O 1
ATOM 8838 N N . ALA B 1 563 ? 16.422 22.312 25.031 1 93.69 563 ALA B N 1
ATOM 8839 C CA . ALA B 1 563 ? 16.969 22.484 23.688 1 93.69 563 ALA B CA 1
ATOM 8840 C C . ALA B 1 563 ? 18.453 22.078 23.641 1 93.69 563 ALA B C 1
ATOM 8842 O O . ALA B 1 563 ? 19 21.859 22.562 1 93.69 563 ALA B O 1
ATOM 8843 N N . GLY B 1 564 ? 19.094 21.922 24.797 1 92.94 564 GLY B N 1
ATOM 8844 C CA . GLY B 1 564 ? 20.516 21.609 24.859 1 92.94 564 GLY B CA 1
ATOM 8845 C C . GLY B 1 564 ? 20.828 20.172 24.484 1 92.94 564 GLY B C 1
ATOM 8846 O O . GLY B 1 564 ? 21.984 19.844 24.203 1 92.94 564 GLY B O 1
ATOM 8847 N N . ASP B 1 565 ? 19.859 19.281 24.438 1 93.31 565 ASP B N 1
ATOM 8848 C CA . ASP B 1 565 ? 20.047 17.906 24 1 93.31 565 ASP B CA 1
ATOM 8849 C C . ASP B 1 565 ? 20.516 17.875 22.547 1 93.31 565 ASP B C 1
ATOM 8851 O O . ASP B 1 565 ? 19.938 18.531 21.672 1 93.31 565 ASP B O 1
ATOM 8855 N N . PRO B 1 566 ? 21.562 17.094 22.219 1 91.5 566 PRO B N 1
ATOM 8856 C CA . PRO B 1 566 ? 22.094 17.016 20.859 1 91.5 566 PRO B CA 1
ATOM 8857 C C . PRO B 1 566 ? 21.047 16.594 19.844 1 91.5 566 PRO B C 1
ATOM 8859 O O . PRO B 1 566 ? 21.172 16.875 18.656 1 91.5 566 PRO B O 1
ATOM 8862 N N . LEU B 1 567 ? 20.016 15.945 20.328 1 91.94 567 LEU B N 1
ATOM 8863 C CA . LEU B 1 567 ? 18.922 15.539 19.453 1 91.94 567 LEU B CA 1
ATOM 8864 C C . LEU B 1 567 ? 18.312 16.75 18.75 1 91.94 567 LEU B C 1
ATOM 8866 O O . LEU B 1 567 ? 17.766 16.625 17.656 1 91.94 567 LEU B O 1
ATOM 8870 N N . TYR B 1 568 ? 18.5 17.938 19.328 1 95.56 568 TYR B N 1
ATOM 8871 C CA . TYR B 1 568 ? 17.812 19.125 18.844 1 95.56 568 TYR B CA 1
ATOM 8872 C C . TYR B 1 568 ? 18.797 20.109 18.234 1 95.56 568 TYR B C 1
ATOM 8874 O O . TYR B 1 568 ? 18.5 21.312 18.141 1 95.56 568 TYR B O 1
ATOM 8882 N N . ALA B 1 569 ? 19.938 19.625 17.781 1 95.56 569 ALA B N 1
ATOM 8883 C CA . ALA B 1 569 ? 21.031 20.469 17.266 1 95.56 569 ALA B CA 1
ATOM 8884 C C . ALA B 1 569 ? 20.625 21.141 15.961 1 95.56 569 ALA B C 1
ATOM 8886 O O . ALA B 1 569 ? 21.219 22.156 15.57 1 95.56 569 ALA B O 1
ATOM 8887 N N . CYS B 1 570 ? 19.609 20.641 15.297 1 96.88 570 CYS B N 1
ATOM 8888 C CA . CYS B 1 570 ? 19.234 21.188 13.992 1 96.88 570 CYS B CA 1
ATOM 8889 C C . CYS B 1 570 ? 18.266 22.344 14.148 1 96.88 570 CYS B C 1
ATOM 8891 O O . CYS B 1 570 ? 17.969 23.047 13.188 1 96.88 570 CYS B O 1
ATOM 8893 N N . TYR B 1 571 ? 17.688 22.578 15.344 1 97.06 571 TYR B N 1
ATOM 8894 C CA . TYR B 1 571 ? 16.844 23.75 15.594 1 97.06 571 TYR B CA 1
ATOM 8895 C C . TYR B 1 571 ? 17.672 25.016 15.711 1 97.06 571 TYR B C 1
ATOM 8897 O O . TYR B 1 571 ? 18.812 24.969 16.188 1 97.06 571 TYR B O 1
ATOM 8905 N N . VAL B 1 572 ? 17.047 26.094 15.312 1 96.31 572 VAL B N 1
ATOM 8906 C CA . VAL B 1 572 ? 17.734 27.375 15.344 1 96.31 572 VAL B CA 1
ATOM 8907 C C . VAL B 1 572 ? 17.641 27.984 16.75 1 96.31 572 VAL B C 1
ATOM 8909 O O . VAL B 1 572 ? 16.609 27.859 17.406 1 96.31 572 VAL B O 1
ATOM 8912 N N . GLN B 1 573 ? 18.703 28.609 17.156 1 90.75 573 GLN B N 1
ATOM 8913 C CA . GLN B 1 573 ? 18.656 29.375 18.406 1 90.75 573 GLN B CA 1
ATOM 8914 C C . GLN B 1 573 ? 18.125 30.781 18.156 1 90.75 573 GLN B C 1
ATOM 8916 O O . GLN B 1 573 ? 18.625 31.5 17.281 1 90.75 573 GLN B O 1
ATOM 8921 N N . ILE B 1 574 ? 17.031 31.047 18.891 1 90.5 574 ILE B N 1
ATOM 8922 C CA . ILE B 1 574 ? 16.484 32.375 18.672 1 90.5 574 ILE B CA 1
ATOM 8923 C C . ILE B 1 574 ? 16.547 33.188 19.969 1 90.5 574 ILE B C 1
ATOM 8925 O O . ILE B 1 574 ? 16.547 32.594 21.062 1 90.5 574 ILE B O 1
#

Sequence (1148 aa):
MVLLNHILSFSGLFVLLTHANSSPHAPSRLLGVDWDLWTTLNASVDGHLHLSRPFELPCFSLFEGQAVSPDSLGCAAVQANYTDPVFRSEHFGAYMQSQWETCQATGSGCLLDDSDPTNPAAYQDKDCQTGNIAPAYIDVQTVEHIQAVYAFSLKTGVRLSVKNKGHDYKGRSSGWNTLGLWVSHLNAGFMSFNETFVPESCNTSYRAITIGTGVEMQQLYAFADQHNVTAVGGYHRTIGTGYFLGGGHSILSPVYGLGVDRVVEIKVVTPDGRFRTVNECEDSDLFWALRGGGGSAFGVVTELTMRVEPQLTLQAAIIEFPANLSNLVSWYELMVNNSLRWGQEGWGGHIVGGSLIHVNPLLNQSAAQASMQVAIDFAVAQGGSGLIDELPSWNAFFLKYVTSAEAPVGPELMLGTRLLNTSLFATDSGKIALSAAIANALPFSTPYIVVGTPFLFPYVEGTTSVTPAWRTSLWHFSVKERFYFNSTLQDRQSEYAQVDQHIQVFRNLTPGSGAYFNEGDVYEPDHEQSYWGSNYKRLLEIKEKYDPYRILDCWQCVGWRGAGDPLYACYVQIMVLLNHILSFSGLFVLLTHANSSPHAPSRLLGVDWDLWTTLNASVDGHLHLSRPFELPCFSLFEGQAVSPDSLGCAAVQANYTDPVFRSEHFGAYMQSQWETCQATGSGCLLDDSDPTNPAAYQDKDCQTGNIAPAYIDVQTVEHIQAVYAFSLKTGVRLSVKNKGHDYKGRSSGWNTLGLWVSHLNAGFMSFNETFVPESCNTSYRAITIGTGVEMQQLYAFADQHNVTAVGGYHRTIGTGYFLGGGHSILSPVYGLGVDRVVEIKVVTPDGRFRTVNECEDSDLFWALRGGGGSAFGVVTELTMRVEPQLTLQAAIIEFPANLSNLVSWYELMVNNSLRWGQEGWGGHIVGGSLIHVNPLLNQSAAQASMQVAIDFAVAQGGSGLIDELPSWNAFFLKYVTSAEAPVGPELMLGTRLLNTSLFATDSGKIALSAAIANALPFSTPYIVVGTPFLFPYVEGTTSVTPAWRTSLWHFSVKERFYFNSTLQDRQSEYAQVDQHIQVFRNLTPGSGAYFNEGDVYEPDHEQSYWGSNYKRLLEIKEKYDPYRILDCWQCVGWRGAGDPLYACYVQI

pLDDT: mean 92.46, std 14.72, range [20.47, 98.81]